Protein 3GWZ (pdb70)

Secondary structure (DSSP, 8-state):
-HHHHHHHHHHHHHHHHHHHHHHHHHHHHHHTTGGGGTTS-EEHHHHHHHHT--HHHHHHHHHHHHHTTSSEE-SSTTEEE--HHHHTTS--TT-HHHHHHHHHHSHHHHHHHHTHHHHHHHSS-SHHHHHSS-HHHHHHH-HHHHHHHHH--HHHHHHHHHHHHHS--TT-SEEEEET-TTS---HHHHH-TT-EEEEEE-HHHHHHHHHHHHHTT-TTTEEEEE--TTT---SS-SEEEEES-GGGS-HHHHHHHHHHHHT--TT-EEEEEEEB--SS--HHHHHHHHHHHHHHS---B-HHHHHHHHHTTTEEEEEEEE-SSSSEEEEEEEE-/-HHHHHHHHHHHHHHHHHHHHHHHHHHHHHHT-GGGSBTB-EEHHHHHHHHT--HHHHHHHHHHHHHTTSSEE-SSTTEEE--HHHHTTS--TT-HHHHHHHHHTSHHHHHHHHTHHHHHHHSS-SHHHHHSS-HHHHHHH-HHHHHHHHH--HHHHHHHHHHHHHS--TT--EEEEET-TTS---HHHHH-TT-EEEEEE-HHHHHHHHHHHHHTT-TTTEEEEES-HHHH--TT-SEEEEES-GGGS-HHHHHHHHHHHHH--TT-EEEEEEEEE-SS--HHHHHHHHHHHHHHS---EEHHHHHHHHTTTTEEEEEEEE-SSSSEEEEEEEE-/-HHHHHHHHHHHHHHHHHHHHHHHHHHHHHHT-GGGGBTB-EEHHHHHHHHT--HHHHHHHHHHHHHTTSSEE-SSTTEEE--HHHHTTS--TT-HHHHHHHHHTSHHHHHHHHTHHHHHHHSS-SHHHHHSS-HHHHHHH-HHHHHHHHH--HHHHHHHHHHHHHS--TT-SEEEEET-TTS---HHHHH-TT-EEEEEE-HHHHHHHHHHHHHTT-TTTEEEEE--TTT----S-SEEEEES-GGGS-HHHHHHHHHHHHH--TT-EEEEEEEBP-SS--HHHHHHHHHHHHHHS---B-HHHHHHHHHTTTEEEEEEEE-SSSSEEEEEEEE-/-HHHHHHHHHHHHHHHHHHHHHHHHHHHHHHTTGGGGTTS-EEHHHHHHHHT--HHHHHHHHHHHHHTTSSEE-SSTTEEE--HHHHTTS--TT-HHHHHHHHHHSHHHHHHHHTHHHHHHHSS-SHHHHHSS-HHHHHHH-HHHHHHHHH--TTHHHHHHHHHHHS--TT-SEEEEET-TTS---HHHHH-TT-EEEEEE-HHHHHHHHHHHHHTT-TTTEEEEE--TTT---SS-SEEEEES-GGGS-HHHHHHHHHHHHH--TT-EEEEEEEB--SS--HHHHHHHHHHHHHHS---B-HHHHHHHHHHTTEEEEEEEE-SSSSEEEEEEEE-

CATH classification: 1.10.10.10 (+1 more: 3.40.50.150)

Structure (mmCIF, N/CA/C/O backbone):
data_3GWZ
#
_entry.id   3GWZ
#
_cell.length_a   88.372
_cell.length_b   98.918
_cell.length_c   171.119
_cell.angle_alpha   90.000
_cell.angle_beta   90.000
_cell.angle_gamma   90.000
#
_symmetry.space_group_name_H-M   'P 21 21 21'
#
loop_
_entity.id
_entity.type
_entity.pdbx_description
1 polymer MmcR
2 non-polymer 'CALCIUM ION'
3 non-polymer (4S)-2-METHYL-2,4-PENTANEDIOL
4 non-polymer S-ADENOSYL-L-HOMOCYSTEINE
5 water water
#
loop_
_atom_site.group_PDB
_atom_site.id
_atom_site.type_symbol
_atom_site.label_atom_id
_atom_site.label_alt_id
_atom_site.label_comp_id
_atom_site.label_asym_id
_atom_site.label_entity_id
_atom_site.label_seq_id
_atom_site.pdbx_PDB_ins_code
_atom_site.Cartn_x
_atom_site.Cartn_y
_atom_site.Cartn_z
_atom_site.occupancy
_atom_site.B_iso_or_equiv
_atom_site.auth_seq_id
_atom_site.auth_comp_id
_atom_site.auth_asym_id
_atom_site.auth_atom_id
_atom_site.pdbx_PDB_model_num
ATOM 1 N N . GLY A 1 31 ? -10.393 133.211 -4.793 1.00 60.75 11 GLY A N 1
ATOM 2 C CA . GLY A 1 31 ? -9.530 133.809 -5.794 1.00 56.46 11 GLY A CA 1
ATOM 3 C C . GLY A 1 31 ? -8.120 133.956 -5.267 1.00 54.71 11 GLY A C 1
ATOM 4 O O . GLY A 1 31 ? -7.267 133.094 -5.492 1.00 53.15 11 GLY A O 1
ATOM 5 N N . THR A 1 32 ? -7.875 135.054 -4.561 1.00 48.52 12 THR A N 1
ATOM 6 C CA . THR A 1 32 ? -6.588 135.276 -3.922 1.00 51.30 12 THR A CA 1
ATOM 7 C C . THR A 1 32 ? -6.362 134.246 -2.825 1.00 47.34 12 THR A C 1
ATOM 8 O O . THR A 1 32 ? -5.294 133.643 -2.741 1.00 43.02 12 THR A O 1
ATOM 12 N N . ALA A 1 33 ? -7.376 134.043 -1.991 1.00 44.35 13 ALA A N 1
ATOM 13 C CA . ALA A 1 33 ? -7.269 133.104 -0.883 1.00 45.02 13 ALA A CA 1
ATOM 14 C C . ALA A 1 33 ? -7.062 131.680 -1.388 1.00 43.59 13 ALA A C 1
ATOM 15 O O . ALA A 1 33 ? -6.374 130.878 -0.753 1.00 39.68 13 ALA A O 1
ATOM 17 N N . ALA A 1 34 ? -7.666 131.371 -2.530 1.00 41.83 14 ALA A N 1
ATOM 18 C CA . ALA A 1 34 ? -7.516 130.056 -3.140 1.00 44.25 14 ALA A CA 1
ATOM 19 C C . ALA A 1 34 ? -6.088 129.864 -3.640 1.00 39.06 14 ALA A C 1
ATOM 20 O O . ALA A 1 34 ? -5.489 128.803 -3.453 1.00 36.64 14 ALA A O 1
ATOM 22 N N . ARG A 1 35 ? -5.545 130.898 -4.274 1.00 35.85 15 ARG A N 1
ATOM 23 C CA . ARG A 1 35 ? -4.179 130.840 -4.769 1.00 36.65 15 ARG A CA 1
ATOM 24 C C . ARG A 1 35 ? -3.179 130.726 -3.626 1.00 32.84 15 ARG A C 1
ATOM 25 O O . ARG A 1 35 ? -2.216 129.968 -3.710 1.00 30.93 15 ARG A O 1
ATOM 33 N N . ALA A 1 36 ? -3.406 131.487 -2.562 1.00 33.45 16 ALA A N 1
ATOM 34 C CA . ALA A 1 36 ? -2.520 131.447 -1.405 1.00 33.36 16 ALA A CA 1
ATOM 35 C C . ALA A 1 36 ? -2.524 130.063 -0.776 1.00 28.86 16 ALA A C 1
ATOM 36 O O . ALA A 1 36 ? -1.492 129.586 -0.321 1.00 26.70 16 ALA A O 1
ATOM 38 N N . ALA A 1 37 ? -3.688 129.420 -0.764 1.00 27.11 17 ALA A N 1
ATOM 39 C CA . ALA A 1 37 ? -3.820 128.089 -0.185 1.00 31.67 17 ALA A CA 1
ATOM 40 C C . ALA A 1 37 ? -3.047 127.060 -1.007 1.00 28.34 17 ALA A C 1
ATOM 41 O O . ALA A 1 37 ? -2.414 126.162 -0.448 1.00 23.50 17 ALA A O 1
ATOM 43 N N . ALA A 1 38 ? -3.101 127.203 -2.331 1.00 26.42 18 ALA A N 1
ATOM 44 C CA . ALA A 1 38 ? -2.365 126.320 -3.235 1.00 23.05 18 ALA A CA 1
ATOM 45 C C . ALA A 1 38 ? -0.872 126.495 -3.027 1.00 24.62 18 ALA A C 1
ATOM 46 O O . ALA A 1 38 ? -0.126 125.520 -2.952 1.00 21.43 18 ALA A O 1
ATOM 48 N N . GLU A 1 39 ? -0.441 127.747 -2.931 1.00 22.64 19 GLU A N 1
ATOM 49 C CA . GLU A 1 39 ? 0.962 128.047 -2.682 1.00 25.26 19 GLU A CA 1
ATOM 50 C C . GLU A 1 39 ? 1.441 127.414 -1.380 1.00 24.07 19 GLU A C 1
ATOM 51 O O . GLU A 1 39 ? 2.525 126.840 -1.335 1.00 18.26 19 GLU A O 1
ATOM 57 N N . GLU A 1 40 ? 0.626 127.514 -0.333 1.00 25.62 20 GLU A N 1
ATOM 58 C CA . GLU A 1 40 ? 0.972 126.938 0.961 1.00 24.09 20 GLU A CA 1
ATOM 59 C C . GLU A 1 40 ? 1.018 125.411 0.896 1.00 23.71 20 GLU A C 1
ATOM 60 O O . GLU A 1 40 ? 1.913 124.778 1.461 1.00 18.66 20 GLU A O 1
ATOM 66 N N . THR A 1 41 ? 0.050 124.823 0.204 1.00 22.36 21 THR A N 1
ATOM 67 C CA . THR A 1 41 ? 0.038 123.378 0.014 1.00 22.14 21 THR A CA 1
ATOM 68 C C . THR A 1 41 ? 1.307 122.885 -0.697 1.00 17.34 21 THR A C 1
ATOM 69 O O . THR A 1 41 ? 1.929 121.912 -0.272 1.00 15.41 21 THR A O 1
ATOM 73 N N . VAL A 1 42 ? 1.692 123.562 -1.771 1.00 16.32 22 VAL A N 1
ATOM 74 C CA . VAL A 1 42 ? 2.884 123.167 -2.515 1.00 15.21 22 VAL A CA 1
ATOM 75 C C . VAL A 1 42 ? 4.147 123.414 -1.692 1.00 18.81 22 VAL A C 1
ATOM 76 O O . VAL A 1 42 ? 5.077 122.606 -1.707 1.00 13.56 22 VAL A O 1
ATOM 80 N N . ASN A 1 43 ? 4.184 124.521 -0.958 1.00 15.80 23 ASN A N 1
ATOM 81 C CA . ASN A 1 43 ? 5.342 124.796 -0.116 1.00 15.31 23 ASN A CA 1
ATOM 82 C C . ASN A 1 43 ? 5.515 123.723 0.949 1.00 12.12 23 ASN A C 1
ATOM 83 O O . ASN A 1 43 ? 6.640 123.372 1.307 1.00 16.55 23 ASN A O 1
ATOM 88 N N . ASP A 1 44 ? 4.404 123.211 1.474 1.00 17.07 24 ASP A N 1
ATOM 89 C CA . ASP A 1 44 ? 4.474 122.130 2.458 1.00 16.75 24 ASP A CA 1
ATOM 90 C C . ASP A 1 44 ? 5.120 120.905 1.827 1.00 17.79 24 ASP A C 1
ATOM 91 O O . ASP A 1 44 ? 5.882 120.179 2.478 1.00 15.11 24 ASP A O 1
ATOM 96 N N . ILE A 1 45 ? 4.803 120.663 0.561 1.00 15.03 25 ILE A N 1
ATOM 97 C CA . ILE A 1 45 ? 5.415 119.540 -0.142 1.00 12.77 25 ILE A CA 1
ATOM 98 C C . ILE A 1 45 ? 6.934 119.711 -0.207 1.00 15.46 25 ILE A C 1
ATOM 99 O O . ILE A 1 45 ? 7.682 118.780 0.089 1.00 15.19 25 ILE A O 1
ATOM 104 N N . LEU A 1 46 ? 7.393 120.904 -0.582 1.00 13.07 26 LEU A N 1
ATOM 105 C CA . LEU A 1 46 ? 8.826 121.159 -0.666 1.00 13.04 26 LEU A CA 1
ATOM 106 C C . LEU A 1 46 ? 9.497 120.982 0.696 1.00 15.07 26 LEU A C 1
ATOM 107 O O . LEU A 1 46 ? 10.570 120.383 0.791 1.00 15.00 26 LEU A O 1
ATOM 112 N N . GLN A 1 47 ? 8.867 121.510 1.743 1.00 11.59 27 GLN A N 1
ATOM 113 C CA . GLN A 1 47 ? 9.426 121.413 3.091 1.00 15.11 27 GLN A CA 1
ATOM 114 C C . GLN A 1 47 ? 9.421 119.978 3.595 1.00 14.61 27 GLN A C 1
ATOM 115 O O . GLN A 1 47 ? 10.185 119.629 4.493 1.00 12.49 27 GLN A O 1
ATOM 121 N N . GLY A 1 48 ? 8.570 119.150 2.997 1.00 14.35 28 GLY A N 1
ATOM 122 C CA . GLY A 1 48 ? 8.533 117.731 3.311 1.00 13.11 28 GLY A CA 1
ATOM 123 C C . GLY A 1 48 ? 9.859 117.009 3.114 1.00 13.62 28 GLY A C 1
ATOM 124 O O . GLY A 1 48 ? 10.122 116.009 3.780 1.00 14.38 28 GLY A O 1
ATOM 125 N N . ALA A 1 49 ? 10.703 117.498 2.207 1.00 10.63 29 ALA A N 1
ATOM 126 C CA . ALA A 1 49 ? 12.024 116.900 2.021 1.00 10.53 29 ALA A CA 1
ATOM 127 C C . ALA A 1 49 ? 12.850 117.054 3.290 1.00 10.90 29 ALA A C 1
ATOM 128 O O . ALA A 1 49 ? 13.550 116.145 3.710 1.00 11.68 29 ALA A O 1
ATOM 130 N N . TRP A 1 50 ? 12.766 118.229 3.896 1.00 11.21 30 TRP A N 1
ATOM 131 C CA . TRP A 1 50 ? 13.519 118.523 5.105 1.00 10.40 30 TRP A CA 1
ATOM 132 C C . TRP A 1 50 ? 12.944 117.775 6.305 1.00 11.22 30 TRP A C 1
ATOM 133 O O . TRP A 1 50 ? 13.682 117.375 7.197 1.00 12.49 30 TRP A O 1
ATOM 144 N N . LYS A 1 51 ? 11.626 117.588 6.325 1.00 11.52 31 LYS A N 1
ATOM 145 C CA . LYS A 1 51 ? 11.001 116.798 7.374 1.00 11.31 31 LYS A CA 1
ATOM 146 C C . LYS A 1 51 ? 11.550 115.371 7.383 1.00 14.17 31 LYS A C 1
ATOM 147 O O . LYS A 1 51 ? 11.867 114.806 8.439 1.00 10.37 31 LYS A O 1
ATOM 153 N N . ALA A 1 52 ? 11.643 114.786 6.196 1.00 12.77 32 ALA A N 1
ATOM 154 C CA . ALA A 1 52 ? 12.202 113.449 6.054 1.00 10.62 32 ALA A CA 1
ATOM 155 C C . ALA A 1 52 ? 13.658 113.409 6.512 1.00 10.19 32 ALA A C 1
ATOM 156 O O . ALA A 1 52 ? 14.059 112.501 7.244 1.00 10.39 32 ALA A O 1
ATOM 158 N N . ARG A 1 53 ? 14.452 114.394 6.094 1.00 11.55 33 ARG A N 1
ATOM 159 C CA . ARG A 1 53 ? 15.873 114.387 6.421 1.00 11.12 33 ARG A CA 1
ATOM 160 C C . ARG A 1 53 ? 16.060 114.551 7.930 1.00 11.92 33 ARG A C 1
ATOM 161 O O . ARG A 1 53 ? 16.973 113.980 8.515 1.00 11.68 33 ARG A O 1
ATOM 169 N N . ALA A 1 54 ? 15.186 115.319 8.567 1.00 12.39 34 ALA A N 1
ATOM 170 C CA . ALA A 1 54 ? 15.288 115.468 10.020 1.00 9.77 34 ALA A CA 1
ATOM 171 C C . ALA A 1 54 ? 15.073 114.114 10.712 1.00 14.52 34 ALA A C 1
ATOM 172 O O . ALA A 1 54 ? 15.741 113.793 11.697 1.00 13.74 34 ALA A O 1
ATOM 174 N N . ILE A 1 55 ? 14.148 113.318 10.187 1.00 11.20 35 ILE A N 1
ATOM 175 C CA . ILE A 1 55 ? 13.948 111.967 10.709 1.00 12.92 35 ILE A CA 1
ATOM 176 C C . ILE A 1 55 ? 15.200 111.119 10.471 1.00 11.90 35 ILE A C 1
ATOM 177 O O . ILE A 1 55 ? 15.628 110.361 11.345 1.00 12.57 35 ILE A O 1
ATOM 182 N N . HIS A 1 56 ? 15.811 111.257 9.295 1.00 11.67 36 HIS A N 1
ATOM 183 C CA . HIS A 1 56 ? 17.018 110.487 9.006 1.00 10.72 36 HIS A CA 1
ATOM 184 C C . HIS A 1 56 ? 18.096 110.776 10.041 1.00 14.22 36 HIS A C 1
ATOM 185 O O . HIS A 1 56 ? 18.744 109.862 10.552 1.00 13.70 36 HIS A O 1
ATOM 192 N N . VAL A 1 57 ? 18.277 112.052 10.356 1.00 13.47 37 VAL A N 1
ATOM 193 C CA . VAL A 1 57 ? 19.304 112.446 11.308 1.00 13.70 37 VAL A CA 1
ATOM 194 C C . VAL A 1 57 ? 18.959 111.954 12.707 1.00 15.49 37 VAL A C 1
ATOM 195 O O . VAL A 1 57 ? 19.843 111.506 13.436 1.00 16.09 37 VAL A O 1
ATOM 199 N N . ALA A 1 58 ? 17.681 112.020 13.079 1.00 11.96 38 ALA A N 1
ATOM 200 C CA . ALA A 1 58 ? 17.266 111.495 14.387 1.00 18.63 38 ALA A CA 1
ATOM 201 C C . ALA A 1 58 ? 17.567 109.994 14.539 1.00 19.01 38 ALA A C 1
ATOM 202 O O . ALA A 1 58 ? 17.984 109.538 15.610 1.00 16.94 38 ALA A O 1
ATOM 204 N N . VAL A 1 59 ? 17.353 109.216 13.483 1.00 19.35 39 VAL A N 1
ATOM 205 C CA . VAL A 1 59 ? 17.663 107.792 13.582 1.00 18.09 39 VAL A CA 1
ATOM 206 C C . VAL A 1 59 ? 19.159 107.536 13.477 1.00 18.68 39 VAL A C 1
ATOM 207 O O . VAL A 1 59 ? 19.682 106.651 14.145 1.00 20.61 39 VAL A O 1
ATOM 211 N N . GLU A 1 60 ? 19.852 108.310 12.649 1.00 15.03 40 GLU A N 1
ATOM 212 C CA . GLU A 1 60 ? 21.295 108.145 12.531 1.00 18.15 40 GLU A CA 1
ATOM 213 C C . GLU A 1 60 ? 21.994 108.405 13.873 1.00 23.64 40 GLU A C 1
ATOM 214 O O . GLU A 1 60 ? 22.923 107.688 14.258 1.00 21.57 40 GLU A O 1
ATOM 220 N N . LEU A 1 61 ? 21.533 109.427 14.587 1.00 17.37 41 LEU A N 1
ATOM 221 C CA . LEU A 1 61 ? 22.100 109.772 15.888 1.00 18.84 41 LEU A CA 1
ATOM 222 C C . LEU A 1 61 ? 21.654 108.838 17.011 1.00 20.82 41 LEU A C 1
ATOM 223 O O . LEU A 1 61 ? 22.313 108.754 18.051 1.00 23.43 41 LEU A O 1
ATOM 228 N N . GLY A 1 62 ? 20.530 108.159 16.814 1.00 17.62 42 GLY A N 1
ATOM 229 C CA . GLY A 1 62 ? 20.013 107.237 17.811 1.00 18.56 42 GLY A CA 1
ATOM 230 C C . GLY A 1 62 ? 19.125 107.888 18.864 1.00 21.54 42 GLY A C 1
ATOM 231 O O . GLY A 1 62 ? 19.045 107.412 19.998 1.00 21.19 42 GLY A O 1
ATOM 232 N N . VAL A 1 63 ? 18.441 108.971 18.502 1.00 20.97 43 VAL A N 1
ATOM 233 C CA . VAL A 1 63 ? 17.588 109.671 19.469 1.00 20.74 43 VAL A CA 1
ATOM 234 C C . VAL A 1 63 ? 16.457 108.816 20.061 1.00 20.07 43 VAL A C 1
ATOM 235 O O . VAL A 1 63 ? 16.338 108.741 21.285 1.00 22.82 43 VAL A O 1
ATOM 239 N N . PRO A 1 64 ? 15.648 108.144 19.211 1.00 21.34 44 PRO A N 1
ATOM 240 C CA . PRO A 1 64 ? 14.521 107.353 19.728 1.00 17.80 44 PRO A CA 1
ATOM 241 C C . PRO A 1 64 ? 14.924 106.301 20.768 1.00 25.72 44 PRO A C 1
ATOM 242 O O . PRO A 1 64 ? 14.183 106.065 21.731 1.00 21.42 44 PRO A O 1
ATOM 246 N N . GLU A 1 65 ? 16.083 105.677 20.572 1.00 20.34 45 GLU A N 1
ATOM 247 C CA . GLU A 1 65 ? 16.566 104.660 21.503 1.00 28.68 45 GLU A CA 1
ATOM 248 C C . GLU A 1 65 ? 16.871 105.245 22.877 1.00 28.32 45 GLU A C 1
ATOM 249 O O . GLU A 1 65 ? 16.813 104.541 23.885 1.00 25.72 45 GLU A O 1
ATOM 255 N N . LEU A 1 66 ? 17.208 106.528 22.908 1.00 22.44 46 LEU A N 1
ATOM 256 C CA . LEU A 1 66 ? 17.580 107.202 24.151 1.00 27.25 46 LEU A CA 1
ATOM 257 C C . LEU A 1 66 ? 16.371 107.687 24.947 1.00 23.73 46 LEU A C 1
ATOM 258 O O . LEU A 1 66 ? 16.513 108.188 26.061 1.00 22.94 46 LEU A O 1
ATOM 263 N N . LEU A 1 67 ? 15.183 107.530 24.383 1.00 23.49 47 LEU A N 1
ATOM 264 C CA . LEU A 1 67 ? 13.977 108.026 25.030 1.00 22.00 47 LEU A CA 1
ATOM 265 C C . LEU A 1 67 ? 13.072 106.911 25.528 1.00 20.80 47 LEU A C 1
ATOM 266 O O . LEU A 1 67 ? 11.891 107.139 25.783 1.00 25.09 47 LEU A O 1
ATOM 271 N N . GLN A 1 68 ? 13.617 105.703 25.674 1.00 24.28 48 GLN A N 1
ATOM 272 C CA . GLN A 1 68 ? 12.788 104.551 26.051 1.00 27.22 48 GLN A CA 1
ATOM 273 C C . GLN A 1 68 ? 12.547 104.456 27.554 1.00 24.24 48 GLN A C 1
ATOM 274 O O . GLN A 1 68 ? 11.723 103.662 28.006 1.00 29.51 48 GLN A O 1
ATOM 280 N N . GLU A 1 69 ? 13.272 105.253 28.324 1.00 25.67 49 GLU A N 1
ATOM 281 C CA . GLU A 1 69 ? 13.132 105.235 29.776 1.00 33.34 49 GLU A CA 1
ATOM 282 C C . GLU A 1 69 ? 12.757 106.615 30.307 1.00 33.55 49 GLU A C 1
ATOM 283 O O . GLU A 1 69 ? 13.386 107.128 31.238 1.00 33.27 49 GLU A O 1
ATOM 289 N N . GLY A 1 70 ? 11.734 107.214 29.703 1.00 27.83 50 GLY A N 1
ATOM 290 C CA . GLY A 1 70 ? 11.248 108.517 30.126 1.00 27.28 50 GLY A CA 1
ATOM 291 C C . GLY A 1 70 ? 11.876 109.673 29.364 1.00 24.30 50 GLY A C 1
ATOM 292 O O . GLY A 1 70 ? 12.789 109.467 28.566 1.00 19.20 50 GLY A O 1
ATOM 293 N N . PRO A 1 71 ? 11.411 110.905 29.632 1.00 27.15 51 PRO A N 1
ATOM 294 C CA . PRO A 1 71 ? 11.854 112.091 28.889 1.00 24.27 51 PRO A CA 1
ATOM 295 C C . PRO A 1 71 ? 13.303 112.434 29.207 1.00 26.19 51 PRO A C 1
ATOM 296 O O . PRO A 1 71 ? 13.791 112.090 30.286 1.00 21.78 51 PRO A O 1
ATOM 300 N N . ARG A 1 72 ? 13.984 113.086 28.267 1.00 17.34 52 ARG A N 1
ATOM 301 C CA . ARG A 1 72 ? 15.355 113.544 28.474 1.00 17.59 52 ARG A CA 1
ATOM 302 C C . ARG A 1 72 ? 15.499 114.942 27.902 1.00 20.16 52 ARG A C 1
ATOM 303 O O . ARG A 1 72 ? 14.761 115.329 26.991 1.00 19.45 52 ARG A O 1
ATOM 311 N N . THR A 1 73 ? 16.447 115.697 28.432 1.00 17.81 53 THR A N 1
ATOM 312 C CA . THR A 1 73 ? 16.680 117.048 27.952 1.00 21.67 53 THR A CA 1
ATOM 313 C C . THR A 1 73 ? 17.472 117.042 26.645 1.00 21.92 53 THR A C 1
ATOM 314 O O . THR A 1 73 ? 18.220 116.099 26.355 1.00 18.10 53 THR A O 1
ATOM 318 N N . ALA A 1 74 ? 17.303 118.099 25.859 1.00 21.48 54 ALA A N 1
ATOM 319 C CA . ALA A 1 74 ? 18.114 118.285 24.661 1.00 20.55 54 ALA A CA 1
ATOM 320 C C . ALA A 1 74 ? 19.595 118.255 25.038 1.00 19.65 54 ALA A C 1
ATOM 321 O O . ALA A 1 74 ? 20.413 117.697 24.317 1.00 18.61 54 ALA A O 1
ATOM 323 N N . THR A 1 75 ? 19.935 118.853 26.179 1.00 20.74 55 THR A N 1
ATOM 324 C CA . THR A 1 75 ? 21.308 118.820 26.677 1.00 22.37 55 THR A CA 1
ATOM 325 C C . THR A 1 75 ? 21.814 117.389 26.800 1.00 20.39 55 THR A C 1
ATOM 326 O O . THR A 1 75 ? 22.873 117.046 26.270 1.00 22.52 55 THR A O 1
ATOM 330 N N . ALA A 1 76 ? 21.049 116.557 27.498 1.00 22.63 56 ALA A N 1
ATOM 331 C CA . ALA A 1 76 ? 21.455 115.177 27.759 1.00 20.65 56 ALA A CA 1
ATOM 332 C C . ALA A 1 76 ? 21.491 114.352 26.472 1.00 25.91 56 ALA A C 1
ATOM 333 O O . ALA A 1 76 ? 22.414 113.564 26.254 1.00 24.35 56 ALA A O 1
ATOM 335 N N . LEU A 1 77 ? 20.480 114.527 25.627 1.00 21.15 57 LEU A N 1
ATOM 336 C CA . LEU A 1 77 ? 20.448 113.840 24.346 1.00 21.10 57 LEU A CA 1
ATOM 337 C C . LEU A 1 77 ? 21.635 114.245 23.467 1.00 18.23 57 LEU A C 1
ATOM 338 O O . LEU A 1 77 ? 22.212 113.410 22.770 1.00 24.03 57 LEU A O 1
ATOM 343 N N . ALA A 1 78 ? 22.003 115.523 23.507 1.00 19.83 58 ALA A N 1
ATOM 344 C CA . ALA A 1 78 ? 23.151 116.008 22.741 1.00 21.30 58 ALA A CA 1
ATOM 345 C C . ALA A 1 78 ? 24.457 115.397 23.238 1.00 23.19 58 ALA A C 1
ATOM 346 O O . ALA A 1 78 ? 25.292 114.967 22.445 1.00 21.47 58 ALA A O 1
ATOM 348 N N . GLU A 1 79 ? 24.632 115.361 24.555 1.00 29.04 59 GLU A N 1
ATOM 349 C CA . GLU A 1 79 ? 25.825 114.752 25.137 1.00 27.09 59 GLU A CA 1
ATOM 350 C C . GLU A 1 79 ? 25.948 113.276 24.757 1.00 26.16 59 GLU A C 1
ATOM 351 O O . GLU A 1 79 ? 27.025 112.815 24.378 1.00 30.56 59 GLU A O 1
ATOM 357 N N . ALA A 1 80 ? 24.844 112.540 24.845 1.00 20.85 60 ALA A N 1
ATOM 358 C CA . ALA A 1 80 ? 24.862 111.113 24.529 1.00 21.64 60 ALA A CA 1
ATOM 359 C C . ALA A 1 80 ? 25.067 110.817 23.037 1.00 30.72 60 ALA A C 1
ATOM 360 O O . ALA A 1 80 ? 25.621 109.781 22.679 1.00 25.94 60 ALA A O 1
ATOM 362 N N . THR A 1 81 ? 24.620 111.708 22.160 1.00 22.14 61 THR A N 1
ATOM 363 C CA . THR A 1 81 ? 24.693 111.420 20.724 1.00 26.04 61 THR A CA 1
ATOM 364 C C . THR A 1 81 ? 25.915 112.032 20.045 1.00 23.60 61 THR A C 1
ATOM 365 O O . THR A 1 81 ? 26.219 111.704 18.898 1.00 27.68 61 THR A O 1
ATOM 369 N N . GLY A 1 82 ? 26.612 112.917 20.749 1.00 20.53 62 GLY A N 1
ATOM 370 C CA . GLY A 1 82 ? 27.704 113.663 20.152 1.00 26.73 62 GLY A CA 1
ATOM 371 C C . GLY A 1 82 ? 27.212 114.788 19.249 1.00 31.01 62 GLY A C 1
ATOM 372 O O . GLY A 1 82 ? 27.875 115.162 18.281 1.00 26.03 62 GLY A O 1
ATOM 373 N N . ALA A 1 83 ? 26.045 115.335 19.561 1.00 23.94 63 ALA A N 1
ATOM 374 C CA . ALA A 1 83 ? 25.487 116.416 18.755 1.00 27.13 63 ALA A CA 1
ATOM 375 C C . ALA A 1 83 ? 25.741 117.765 19.401 1.00 24.40 63 ALA A C 1
ATOM 376 O O . ALA A 1 83 ? 25.978 117.854 20.602 1.00 21.52 63 ALA A O 1
ATOM 378 N N . HIS A 1 84 ? 25.707 118.809 18.584 1.00 17.97 64 HIS A N 1
ATOM 379 C CA . HIS A 1 84 ? 25.810 120.181 19.050 1.00 19.15 64 HIS A CA 1
ATOM 380 C C . HIS A 1 84 ? 24.490 120.567 19.725 1.00 21.96 64 HIS A C 1
ATOM 381 O O . HIS A 1 84 ? 23.418 120.503 19.110 1.00 18.58 64 HIS A O 1
ATOM 388 N N . GLU A 1 85 ? 24.573 120.962 20.993 1.00 18.51 65 GLU A N 1
ATOM 389 C CA . GLU A 1 85 ? 23.389 121.120 21.836 1.00 17.02 65 GLU A CA 1
ATOM 390 C C . GLU A 1 85 ? 22.297 122.027 21.239 1.00 14.02 65 GLU A C 1
ATOM 391 O O . GLU A 1 85 ? 21.147 121.610 21.084 1.00 19.01 65 GLU A O 1
ATOM 397 N N . GLN A 1 86 ? 22.652 123.272 20.945 1.00 15.12 66 GLN A N 1
ATOM 398 C CA . GLN A 1 86 ? 21.694 124.222 20.371 1.00 18.49 66 GLN A CA 1
ATOM 399 C C . GLN A 1 86 ? 21.054 123.673 19.083 1.00 16.24 66 GLN A C 1
ATOM 400 O O . GLN A 1 86 ? 19.863 123.864 18.842 1.00 14.43 66 GLN A O 1
ATOM 406 N N . THR A 1 87 ? 21.837 122.988 18.256 1.00 16.11 67 THR A N 1
ATOM 407 C CA . THR A 1 87 ? 21.298 122.493 16.973 1.00 13.40 67 THR A CA 1
ATOM 408 C C . THR A 1 87 ? 20.373 121.284 17.145 1.00 13.48 67 THR A C 1
ATOM 409 O O . THR A 1 87 ? 19.345 121.177 16.472 1.00 13.90 67 THR A O 1
ATOM 413 N N . LEU A 1 88 ? 20.723 120.377 18.054 1.00 12.42 68 LEU A N 1
ATOM 414 C CA . LEU A 1 88 ? 19.853 119.245 18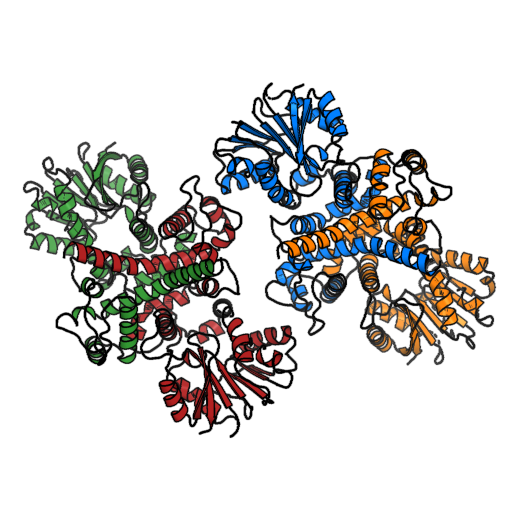.343 1.00 13.83 68 LEU A CA 1
ATOM 415 C C . LEU A 1 88 ? 18.521 119.748 18.905 1.00 13.77 68 LEU A C 1
ATOM 416 O O . LEU A 1 88 ? 17.466 119.217 18.579 1.00 14.38 68 LEU A O 1
ATOM 421 N N . ARG A 1 89 ? 18.581 120.780 19.741 1.00 14.47 69 ARG A N 1
ATOM 422 C CA . ARG A 1 89 ? 17.371 121.413 20.265 1.00 14.88 69 ARG A CA 1
ATOM 423 C C . ARG A 1 89 ? 16.482 121.979 19.144 1.00 13.10 69 ARG A C 1
ATOM 424 O O . ARG A 1 89 ? 15.275 121.778 19.148 1.00 13.65 69 ARG A O 1
ATOM 432 N N . ARG A 1 90 ? 17.083 122.686 18.192 1.00 14.89 70 ARG A N 1
ATOM 433 C CA . ARG A 1 90 ? 16.345 123.165 17.027 1.00 12.10 70 ARG A CA 1
ATOM 434 C C . ARG A 1 90 ? 15.711 121.982 16.289 1.00 15.61 70 ARG A C 1
ATOM 435 O O . ARG A 1 90 ? 14.527 122.019 15.934 1.00 14.09 70 ARG A O 1
ATOM 443 N N . LEU A 1 91 ? 16.495 120.933 16.060 1.00 14.53 71 LEU A N 1
ATOM 444 C CA . LEU A 1 91 ? 15.984 119.761 15.334 1.00 13.91 71 LEU A CA 1
ATOM 445 C C . LEU A 1 91 ? 14.813 119.116 16.066 1.00 11.70 71 LEU A C 1
ATOM 446 O O . LEU A 1 91 ? 13.802 118.777 15.464 1.00 13.91 71 LEU A O 1
ATOM 451 N N . LEU A 1 92 ? 14.965 118.928 17.372 1.00 14.79 72 LEU A N 1
ATOM 452 C CA . LEU A 1 92 ? 13.917 118.301 18.168 1.00 11.59 72 LEU A CA 1
ATOM 453 C C . LEU A 1 92 ? 12.645 119.153 18.253 1.00 11.05 72 LEU A C 1
ATOM 454 O O . LEU A 1 92 ? 11.541 118.615 18.212 1.00 14.39 72 LEU A O 1
ATOM 459 N N A ARG A 1 93 ? 12.802 120.470 18.373 0.48 14.59 73 ARG A N 1
ATOM 460 N N B ARG A 1 93 ? 12.803 120.469 18.378 0.52 14.59 73 ARG A N 1
ATOM 461 C CA A ARG A 1 93 ? 11.648 121.371 18.384 0.48 12.81 73 ARG A CA 1
ATOM 462 C CA B ARG A 1 93 ? 11.650 121.370 18.372 0.52 12.81 73 ARG A CA 1
ATOM 463 C C A ARG A 1 93 ? 10.876 121.292 17.073 0.48 12.25 73 ARG A C 1
ATOM 464 C C B ARG A 1 93 ? 10.877 121.223 17.074 0.52 12.25 73 ARG A C 1
ATOM 465 O O A ARG A 1 93 ? 9.651 121.296 17.066 0.48 12.85 73 ARG A O 1
ATOM 466 O O B ARG A 1 93 ? 9.656 121.119 17.076 0.52 12.90 73 ARG A O 1
ATOM 481 N N . LEU A 1 94 ? 11.601 121.230 15.961 1.00 12.82 74 LEU A N 1
ATOM 482 C CA . LEU A 1 94 ? 10.976 121.108 14.651 1.00 10.67 74 LEU A CA 1
ATOM 483 C C . LEU A 1 94 ? 10.239 119.788 14.512 1.00 10.10 74 LEU A C 1
ATOM 484 O O . LEU A 1 94 ? 9.084 119.750 14.089 1.00 10.95 74 LEU A O 1
ATOM 489 N N . LEU A 1 95 ? 10.910 118.696 14.856 1.00 12.36 75 LEU A N 1
ATOM 490 C CA . LEU A 1 95 ? 10.294 117.388 14.741 1.00 14.39 75 LEU A CA 1
ATOM 491 C C . LEU A 1 95 ? 9.019 117.305 15.583 1.00 13.56 75 LEU A C 1
ATOM 492 O O . LEU A 1 95 ? 7.992 116.826 15.116 1.00 11.18 75 LEU A O 1
ATOM 497 N N . ALA A 1 96 ? 9.087 117.781 16.821 1.00 12.72 76 ALA A N 1
ATOM 498 C CA . ALA A 1 96 ? 7.918 117.748 17.700 1.00 13.43 76 ALA A CA 1
ATOM 499 C C . ALA A 1 96 ? 6.759 118.541 17.095 1.00 13.59 76 ALA A C 1
ATOM 500 O O . ALA A 1 96 ? 5.601 118.143 17.200 1.00 15.03 76 ALA A O 1
ATOM 502 N N . THR A 1 97 ? 7.088 119.657 16.452 1.00 15.11 77 THR A N 1
ATOM 503 C CA . THR A 1 97 ? 6.105 120.507 15.788 1.00 15.22 77 THR A CA 1
ATOM 504 C C . THR A 1 97 ? 5.369 119.761 14.673 1.00 16.80 77 THR A C 1
ATOM 505 O O . THR A 1 97 ? 4.210 120.058 14.372 1.00 15.67 77 THR A O 1
ATOM 509 N N . VAL A 1 98 ? 6.034 118.792 14.053 1.00 13.80 78 VAL A N 1
ATOM 510 C CA . VAL A 1 98 ? 5.367 118.033 13.001 1.00 13.62 78 VAL A CA 1
ATOM 511 C C . VAL A 1 98 ? 4.960 116.638 13.474 1.00 13.13 78 VAL A C 1
ATOM 512 O O . VAL A 1 98 ? 4.657 115.761 12.658 1.00 16.84 78 VAL A O 1
ATOM 516 N N . GLY A 1 99 ? 4.947 116.436 14.789 1.00 14.56 79 GLY A N 1
ATOM 517 C CA . GLY A 1 99 ? 4.357 115.227 15.356 1.00 14.79 79 GLY A CA 1
ATOM 518 C C . GLY A 1 99 ? 5.318 114.121 15.774 1.00 19.15 79 GLY A C 1
ATOM 519 O O . GLY A 1 99 ? 4.892 113.094 16.307 1.00 18.09 79 GLY A O 1
ATOM 520 N N . VAL A 1 100 ? 6.611 114.315 15.539 1.00 12.74 80 VAL A N 1
ATOM 521 C CA . VAL A 1 100 ? 7.597 113.285 15.859 1.00 13.45 80 VAL A CA 1
ATOM 522 C C . VAL A 1 100 ? 8.341 113.661 17.137 1.00 15.23 80 VAL A C 1
ATOM 523 O O . VAL A 1 100 ? 9.024 114.684 17.178 1.00 15.12 80 VAL A O 1
ATOM 527 N N . PHE A 1 101 ? 8.219 112.811 18.162 1.00 13.84 81 PHE A N 1
ATOM 528 C CA . PHE A 1 101 ? 8.590 113.146 19.542 1.00 14.78 81 PHE A CA 1
ATOM 529 C C . PHE A 1 101 ? 7.597 114.172 20.092 1.00 17.67 81 PHE A C 1
ATOM 530 O O . PHE A 1 101 ? 6.975 114.907 19.331 1.00 16.84 81 PHE A O 1
ATOM 538 N N . ASP A 1 102 ? 7.458 114.215 21.415 1.00 20.07 82 ASP A N 1
ATOM 539 C CA . ASP A 1 102 ? 6.690 115.264 22.089 1.00 19.54 82 ASP A CA 1
ATOM 540 C C . ASP A 1 102 ? 7.650 116.259 22.738 1.00 18.91 82 ASP A C 1
ATOM 541 O O . ASP A 1 102 ? 8.630 115.870 23.375 1.00 17.80 82 ASP A O 1
ATOM 546 N N . ASP A 1 103 ? 7.374 117.545 22.572 1.00 17.05 83 ASP A N 1
ATOM 547 C CA . ASP A 1 103 ? 8.093 118.581 23.302 1.00 17.96 83 ASP A CA 1
ATOM 548 C C . ASP A 1 103 ? 7.292 118.836 24.581 1.00 19.69 83 ASP A C 1
ATOM 549 O O . ASP A 1 103 ? 6.156 119.280 24.508 1.00 18.73 83 ASP A O 1
ATOM 554 N N . LEU A 1 104 ? 7.855 118.523 25.746 1.00 23.04 84 LEU A N 1
ATOM 555 C CA . LEU A 1 104 ? 7.070 118.624 26.982 1.00 21.12 84 LEU A CA 1
ATOM 556 C C . LEU A 1 104 ? 6.780 120.078 27.371 1.00 25.04 84 LEU A C 1
ATOM 557 O O . LEU A 1 104 ? 5.897 120.344 28.185 1.00 25.37 84 LEU A O 1
ATOM 562 N N . GLY A 1 105 ? 7.522 121.010 26.777 1.00 21.89 85 GLY A N 1
ATOM 563 C CA . GLY A 1 105 ? 7.306 122.427 27.005 1.00 22.25 85 GLY A CA 1
ATOM 564 C C . GLY A 1 105 ? 7.777 122.915 28.366 1.00 32.26 85 GLY A C 1
ATOM 565 O O . GLY A 1 105 ? 7.402 124.003 28.798 1.00 27.14 85 GLY A O 1
ATOM 566 N N . HIS A 1 106 ? 8.586 122.109 29.050 1.00 20.84 86 HIS A N 1
ATOM 567 C CA . HIS A 1 106 ? 9.211 122.542 30.299 1.00 24.19 86 HIS A CA 1
ATOM 568 C C . HIS A 1 106 ? 10.516 121.800 30.555 1.00 22.94 86 HIS A C 1
ATOM 569 O O . HIS A 1 106 ? 10.684 120.649 30.140 1.00 20.54 86 HIS A O 1
ATOM 576 N N . ASP A 1 107 ? 11.443 122.475 31.222 1.00 21.96 87 ASP A N 1
ATOM 577 C CA . ASP A 1 107 ? 12.685 121.854 31.666 1.00 21.01 87 ASP A CA 1
ATOM 578 C C . ASP A 1 107 ? 13.533 121.303 30.514 1.00 23.18 87 ASP A C 1
ATOM 579 O O . ASP A 1 107 ? 14.410 120.466 30.722 1.00 19.53 87 ASP A O 1
ATOM 584 N N . ASP A 1 108 ? 13.272 121.787 29.304 1.00 21.92 88 ASP A N 1
ATOM 585 C CA . ASP A 1 108 ? 14.036 121.384 28.123 1.00 18.29 88 ASP A CA 1
ATOM 586 C C . ASP A 1 108 ? 13.837 119.905 27.805 1.00 18.77 88 ASP A C 1
ATOM 587 O O . ASP A 1 108 ? 14.686 119.273 27.172 1.00 20.70 88 ASP A O 1
ATOM 592 N N . LEU A 1 109 ? 12.703 119.361 28.230 1.00 14.12 89 LEU A N 1
ATOM 593 C CA . LEU A 1 109 ? 12.435 117.933 28.083 1.00 20.44 89 LEU A CA 1
ATOM 594 C C . LEU A 1 109 ? 11.749 117.543 26.778 1.00 18.39 89 LEU A C 1
ATOM 595 O O . LEU A 1 109 ? 10.884 118.255 26.274 1.00 18.99 89 LEU A O 1
ATOM 600 N N . PHE A 1 110 ? 12.139 116.390 26.251 1.00 17.43 90 PHE A N 1
ATOM 601 C CA . PHE A 1 110 ? 11.465 115.786 25.118 1.00 17.82 90 PHE A CA 1
ATOM 602 C C . PHE A 1 110 ? 11.151 114.334 25.441 1.00 17.19 90 PHE A C 1
ATOM 603 O O . PHE A 1 110 ? 11.843 113.719 26.247 1.00 19.12 90 PHE A O 1
ATOM 611 N N . ALA A 1 111 ? 10.108 113.793 24.820 1.00 18.42 91 ALA A N 1
ATOM 612 C CA . ALA A 1 111 ? 9.662 112.431 25.120 1.00 20.63 91 ALA A CA 1
ATOM 613 C C . ALA A 1 111 ? 9.331 111.639 23.867 1.00 23.54 91 ALA A C 1
ATOM 614 O O . ALA A 1 111 ? 9.027 112.205 22.820 1.00 18.18 91 ALA A O 1
ATOM 616 N N . GLN A 1 112 ? 9.383 110.320 23.990 1.00 16.21 92 GLN A N 1
ATOM 617 C CA . GLN A 1 112 ? 8.898 109.433 22.948 1.00 19.23 92 GLN A CA 1
ATOM 618 C C . GLN A 1 112 ? 7.418 109.675 22.743 1.00 24.67 92 GLN A C 1
ATOM 619 O O . GLN A 1 112 ? 6.704 109.937 23.703 1.00 21.90 92 GLN A O 1
ATOM 625 N N . ASN A 1 113 ? 6.958 109.587 21.500 1.00 15.89 93 ASN A N 1
ATOM 626 C CA . ASN A 1 113 ? 5.526 109.462 21.226 1.00 19.43 93 ASN A CA 1
ATOM 627 C C . ASN A 1 113 ? 5.252 108.361 20.211 1.00 17.61 93 ASN A C 1
ATOM 628 O O . ASN A 1 113 ? 6.168 107.637 19.824 1.00 21.90 93 ASN A O 1
ATOM 633 N N . ALA A 1 114 ? 3.996 108.239 19.791 1.00 17.00 94 ALA A N 1
ATOM 634 C CA . ALA A 1 114 ? 3.569 107.169 18.889 1.00 20.87 94 ALA A CA 1
ATOM 635 C C . ALA A 1 114 ? 4.373 107.162 17.593 1.00 23.65 94 ALA A C 1
ATOM 636 O O . ALA A 1 114 ? 4.764 106.108 17.094 1.00 23.31 94 ALA A O 1
ATOM 638 N N . LEU A 1 115 ? 4.618 108.344 17.043 1.00 18.92 95 LEU A N 1
ATOM 639 C CA . LEU A 1 115 ? 5.368 108.435 15.796 1.00 18.60 95 LEU A CA 1
ATOM 640 C C . LEU A 1 115 ? 6.846 108.154 15.993 1.00 21.57 95 LEU A C 1
ATOM 641 O O . LEU A 1 115 ? 7.436 107.405 15.220 1.00 20.89 95 LEU A O 1
ATOM 646 N N . SER A 1 116 ? 7.453 108.737 17.021 1.00 14.18 96 SER A N 1
ATOM 647 C CA . SER A 1 116 ? 8.871 108.499 17.230 1.00 15.00 96 SER A CA 1
ATOM 648 C C . SER A 1 116 ? 9.129 107.045 17.630 1.00 23.39 96 SER A C 1
ATOM 649 O O . SER A 1 116 ? 10.195 106.501 17.353 1.00 19.37 96 SER A O 1
ATOM 652 N N . ALA A 1 117 ? 8.144 106.411 18.261 1.00 20.02 97 ALA A N 1
ATOM 653 C CA . ALA A 1 117 ? 8.299 105.021 18.688 1.00 23.23 97 ALA A CA 1
ATOM 654 C C . ALA A 1 117 ? 8.477 104.032 17.519 1.00 22.27 97 ALA A C 1
ATOM 655 O O . ALA A 1 117 ? 9.163 103.023 17.656 1.00 23.86 97 ALA A O 1
ATOM 657 N N . VAL A 1 118 ? 7.871 104.316 16.373 1.00 16.40 98 VAL A N 1
ATOM 658 C CA . VAL A 1 118 ? 7.994 103.403 15.238 1.00 21.93 98 VAL A CA 1
ATOM 659 C C . VAL A 1 118 ? 9.387 103.490 14.605 1.00 19.80 98 VAL A C 1
ATOM 660 O O . VAL A 1 118 ? 9.719 102.716 13.717 1.00 20.97 98 VAL A O 1
ATOM 664 N N . LEU A 1 119 ? 10.201 104.428 15.082 1.00 18.97 99 LEU A N 1
ATOM 665 C CA . LEU A 1 119 ? 11.560 104.591 14.580 1.00 18.91 99 LEU A CA 1
ATOM 666 C C . LEU A 1 119 ? 12.585 103.813 15.400 1.00 18.21 99 LEU A C 1
ATOM 667 O O . LEU A 1 119 ? 13.772 103.810 15.080 1.00 17.26 99 LEU A O 1
ATOM 672 N N . LEU A 1 120 ? 12.138 103.155 16.463 1.00 18.27 100 LEU A N 1
ATOM 673 C CA . LEU A 1 120 ? 13.053 102.329 17.235 1.00 19.60 100 LEU A CA 1
ATOM 674 C C . LEU A 1 120 ? 13.625 101.236 16.331 1.00 18.25 100 LEU A C 1
ATOM 675 O O . LEU A 1 120 ? 12.897 100.634 15.534 1.00 19.20 100 LEU A O 1
ATOM 680 N N . PRO A 1 121 ? 14.939 100.993 16.436 1.00 22.40 101 PRO A N 1
ATOM 681 C CA . PRO A 1 121 ? 15.613 99.990 15.603 1.00 22.26 101 PRO A CA 1
ATOM 682 C C . PRO A 1 121 ? 15.025 98.615 15.853 1.00 24.90 101 PRO A C 1
ATOM 683 O O . PRO A 1 121 ? 14.904 98.196 17.002 1.00 26.63 101 PRO A O 1
ATOM 687 N N . ASP A 1 122 ? 14.663 97.928 14.778 1.00 26.33 102 ASP A N 1
ATOM 688 C CA . ASP A 1 122 ? 13.988 96.645 14.867 1.00 27.88 102 ASP A CA 1
ATOM 689 C C . ASP A 1 122 ? 13.986 95.995 13.488 1.00 29.90 102 ASP A C 1
ATOM 690 O O . ASP A 1 122 ? 13.366 96.513 12.555 1.00 23.51 102 ASP A O 1
ATOM 695 N N . PRO A 1 123 ? 14.688 94.858 13.355 1.00 24.27 103 PRO A N 1
ATOM 696 C CA . PRO A 1 123 ? 14.876 94.189 12.060 1.00 21.03 103 PRO A CA 1
ATOM 697 C C . PRO A 1 123 ? 13.556 93.738 11.452 1.00 23.96 103 PRO A C 1
ATOM 698 O O . PRO A 1 123 ? 13.504 93.398 10.274 1.00 24.00 103 PRO A O 1
ATOM 702 N N . ALA A 1 124 ? 12.496 93.746 12.249 1.00 23.48 104 ALA A N 1
ATOM 703 C CA . ALA A 1 124 ? 11.181 93.349 11.762 1.00 15.17 104 ALA A CA 1
ATOM 704 C C . ALA A 1 124 ? 10.324 94.546 11.346 1.00 21.84 104 ALA A C 1
ATOM 705 O O . ALA A 1 124 ? 9.197 94.381 10.875 1.00 21.48 104 ALA A O 1
ATOM 707 N N . SER A 1 125 ? 10.845 95.755 11.520 1.00 20.49 105 SER A N 1
ATOM 708 C CA . SER A 1 125 ? 10.060 96.943 11.190 1.00 21.07 105 SER A CA 1
ATOM 709 C C . SER A 1 125 ? 10.456 97.548 9.848 1.00 16.30 105 SER A C 1
ATOM 710 O O . SER A 1 125 ? 11.578 98.013 9.690 1.00 15.26 105 SER A O 1
ATOM 713 N N . PRO A 1 126 ? 9.531 97.545 8.882 1.00 18.97 106 PRO A N 1
ATOM 714 C CA . PRO A 1 126 ? 9.858 98.145 7.586 1.00 18.20 106 PRO A CA 1
ATOM 715 C C . PRO A 1 126 ? 10.217 99.625 7.739 1.00 18.48 106 PRO A C 1
ATOM 716 O O . PRO A 1 126 ? 11.228 100.072 7.196 1.00 15.84 106 PRO A O 1
ATOM 720 N N . VAL A 1 127 ? 9.429 100.377 8.501 1.00 17.42 107 VAL A N 1
ATOM 721 C CA . VAL A 1 127 ? 9.648 101.821 8.553 1.00 15.73 107 VAL A CA 1
ATOM 722 C C . VAL A 1 127 ? 10.959 102.174 9.248 1.00 13.59 107 VAL A C 1
ATOM 723 O O . VAL A 1 127 ? 11.686 103.053 8.789 1.00 15.15 107 VAL A O 1
ATOM 727 N N . ALA A 1 128 ? 11.266 101.487 10.347 1.00 15.03 108 ALA A N 1
ATOM 728 C CA . ALA A 1 128 ? 12.503 101.744 11.086 1.00 17.94 108 ALA A CA 1
ATOM 729 C C . ALA A 1 128 ? 13.747 101.394 10.276 1.00 18.39 108 ALA A C 1
ATOM 730 O O . ALA A 1 128 ? 14.737 102.127 10.294 1.00 13.53 108 ALA A O 1
ATOM 732 N N . THR A 1 129 ? 13.713 100.264 9.580 1.00 15.38 109 THR A N 1
ATOM 733 C CA . THR A 1 129 ? 14.881 99.878 8.788 1.00 15.01 109 THR A CA 1
ATOM 734 C C . THR A 1 129 ? 15.001 100.780 7.577 1.00 12.65 109 THR A C 1
ATOM 735 O O . THR A 1 129 ? 16.115 101.146 7.180 1.00 14.84 109 THR A O 1
ATOM 739 N N . ASP A 1 130 ? 13.864 101.160 6.998 1.00 12.21 110 ASP A N 1
ATOM 740 C CA . ASP A 1 130 ? 13.901 102.012 5.811 1.00 12.42 110 ASP A CA 1
ATOM 741 C C . ASP A 1 130 ? 14.431 103.404 6.170 1.00 17.01 110 ASP A C 1
ATOM 742 O O . ASP A 1 130 ? 15.201 104.006 5.415 1.00 12.96 110 ASP A O 1
ATOM 747 N N . ALA A 1 131 ? 14.027 103.919 7.326 1.00 14.25 111 ALA A N 1
ATOM 748 C CA . ALA A 1 131 ? 14.497 105.242 7.738 1.00 13.70 111 ALA A CA 1
ATOM 749 C C . ALA A 1 131 ? 16.020 105.252 7.815 1.00 10.97 111 ALA A C 1
ATOM 750 O O . ALA A 1 131 ? 16.657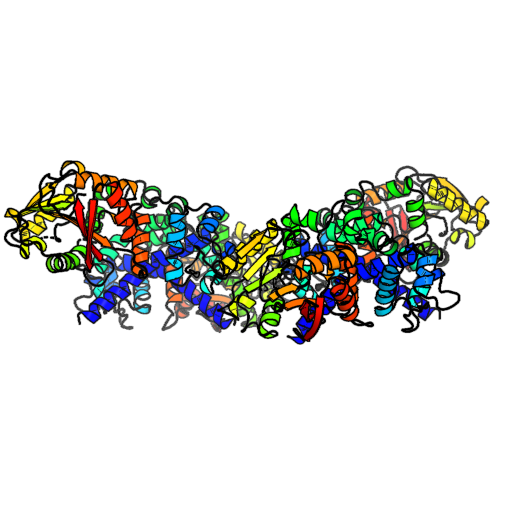 106.204 7.380 1.00 16.30 111 ALA A O 1
ATOM 752 N N . ARG A 1 132 ? 16.603 104.184 8.354 1.00 12.26 112 ARG A N 1
ATOM 753 C CA . ARG A 1 132 ? 18.058 104.101 8.492 1.00 15.95 112 ARG A CA 1
ATOM 754 C C . ARG A 1 132 ? 18.773 103.880 7.164 1.00 13.80 112 ARG A C 1
ATOM 755 O O . ARG A 1 132 ? 19.883 104.367 6.964 1.00 10.85 112 ARG A O 1
ATOM 763 N N . PHE A 1 133 ? 18.128 103.132 6.270 1.00 13.81 113 PHE A N 1
ATOM 764 C CA . PHE A 1 133 ? 18.608 102.906 4.899 1.00 13.10 113 PHE A CA 1
ATOM 765 C C . PHE A 1 133 ? 18.659 104.242 4.155 1.00 12.02 113 PHE A C 1
ATOM 766 O O . PHE A 1 133 ? 19.668 104.591 3.546 1.00 11.74 113 PHE A O 1
ATOM 774 N N . GLN A 1 134 ? 17.569 104.997 4.235 1.00 11.40 114 GLN A N 1
ATOM 775 C CA . GLN A 1 134 ? 17.459 106.296 3.570 1.00 13.60 114 GLN A CA 1
ATOM 776 C C . GLN A 1 134 ? 18.397 107.357 4.156 1.00 11.95 114 GLN A C 1
ATOM 777 O O . GLN A 1 134 ? 18.714 108.349 3.498 1.00 11.59 114 GLN A O 1
ATOM 783 N N . ALA A 1 135 ? 18.816 107.158 5.399 1.00 11.82 115 ALA A N 1
ATOM 784 C CA . ALA A 1 135 ? 19.714 108.102 6.060 1.00 10.86 115 ALA A CA 1
ATOM 785 C C . ALA A 1 135 ? 21.078 108.151 5.373 1.00 12.30 115 ALA A C 1
ATOM 786 O O . ALA A 1 135 ? 21.760 109.178 5.400 1.00 10.82 115 ALA A O 1
ATOM 788 N N . ALA A 1 136 ? 21.474 107.036 4.760 1.00 11.77 116 ALA A N 1
ATOM 789 C CA . ALA A 1 136 ? 22.752 106.953 4.062 1.00 11.53 116 ALA A CA 1
ATOM 790 C C . ALA A 1 136 ? 22.898 108.036 3.002 1.00 12.33 116 ALA A C 1
ATOM 791 O O . ALA A 1 136 ? 21.981 108.273 2.213 1.00 13.05 116 ALA A O 1
ATOM 793 N N . PRO A 1 137 ? 24.071 108.686 2.967 1.00 17.48 117 PRO A N 1
ATOM 794 C CA . PRO A 1 137 ? 24.304 109.788 2.025 1.00 13.72 117 PRO A CA 1
ATOM 795 C C . PRO A 1 137 ? 24.150 109.335 0.577 1.00 12.81 117 PRO A C 1
ATOM 796 O O . PRO A 1 137 ? 23.679 110.108 -0.255 1.00 13.32 117 PRO A O 1
ATOM 800 N N . TRP A 1 138 ? 24.521 108.091 0.280 1.00 15.03 118 TRP A N 1
ATOM 801 C CA . TRP A 1 138 ? 24.461 107.608 -1.101 1.00 12.99 118 TRP A CA 1
ATOM 802 C C . TRP A 1 138 ? 23.035 107.329 -1.554 1.00 13.65 118 TRP A C 1
ATOM 803 O O . TRP A 1 138 ? 22.736 107.329 -2.755 1.00 12.38 118 TRP A O 1
ATOM 814 N N . HIS A 1 139 ? 22.153 107.071 -0.592 1.00 14.87 119 HIS A N 1
ATOM 815 C CA . HIS A 1 139 ? 20.744 106.904 -0.898 1.00 11.18 119 HIS A CA 1
ATOM 816 C C . HIS A 1 139 ? 20.192 108.286 -1.274 1.00 10.77 119 HIS A C 1
ATOM 817 O O . HIS A 1 139 ? 19.675 108.482 -2.367 1.00 8.98 119 HIS A O 1
ATOM 824 N N . TRP A 1 140 ? 20.330 109.250 -0.366 1.00 8.99 120 TRP A N 1
ATOM 825 C CA . TRP A 1 140 ? 19.892 110.621 -0.637 1.00 11.99 120 TRP A CA 1
ATOM 826 C C . TRP A 1 140 ? 20.518 111.159 -1.933 1.00 10.41 120 TRP A C 1
ATOM 827 O O . TRP A 1 140 ? 19.865 111.873 -2.688 1.00 10.51 120 TRP A O 1
ATOM 838 N N . ARG A 1 141 ? 21.779 110.828 -2.194 1.00 12.35 121 ARG A N 1
ATOM 839 C CA . ARG A 1 141 ? 22.430 111.381 -3.390 1.00 14.49 121 ARG A CA 1
ATOM 840 C C . ARG A 1 141 ? 21.879 110.826 -4.699 1.00 13.03 121 ARG A C 1
ATOM 841 O O . ARG A 1 141 ? 21.909 111.501 -5.730 1.00 13.16 121 ARG A O 1
ATOM 849 N N . ALA A 1 142 ? 21.368 109.603 -4.677 1.00 13.58 122 ALA A N 1
ATOM 850 C CA . ALA A 1 142 ? 20.733 109.083 -5.883 1.00 13.00 122 ALA A CA 1
ATOM 851 C C . ALA A 1 142 ? 19.547 109.963 -6.259 1.00 12.80 122 ALA A C 1
ATOM 852 O O . ALA A 1 142 ? 19.299 110.224 -7.445 1.00 13.85 122 ALA A O 1
ATOM 854 N N . TRP A 1 143 ? 18.827 110.452 -5.246 1.00 12.43 123 TRP A N 1
ATOM 855 C CA . TRP A 1 143 ? 17.688 111.353 -5.465 1.00 10.37 123 TRP A CA 1
ATOM 856 C C . TRP A 1 143 ? 18.128 112.734 -5.958 1.00 11.15 123 TRP A C 1
ATOM 857 O O . TRP A 1 143 ? 17.395 113.411 -6.688 1.00 10.05 123 TRP A O 1
ATOM 868 N N . GLU A 1 144 ? 19.322 113.145 -5.552 1.00 12.72 124 GLU A N 1
ATOM 869 C CA . GLU A 1 144 ? 19.907 114.389 -6.054 1.00 11.08 124 GLU A CA 1
ATOM 870 C C . GLU A 1 144 ? 19.865 114.396 -7.579 1.00 11.99 124 GLU A C 1
ATOM 871 O O . GLU A 1 144 ? 19.598 115.424 -8.197 1.00 13.30 124 GLU A O 1
ATOM 877 N N . GLN A 1 145 ? 20.109 113.228 -8.175 1.00 9.98 125 GLN A N 1
ATOM 878 C CA . GLN A 1 145 ? 20.243 113.098 -9.619 1.00 11.93 125 GLN A CA 1
ATOM 879 C C . GLN A 1 145 ? 19.000 112.477 -10.269 1.00 12.65 125 GLN A C 1
ATOM 880 O O . GLN A 1 145 ? 19.095 111.829 -11.314 1.00 11.72 125 GLN A O 1
ATOM 886 N N . LEU A 1 146 ? 17.840 112.680 -9.651 1.00 10.90 126 LEU A N 1
ATOM 887 C CA . LEU A 1 146 ? 16.575 112.207 -10.222 1.00 10.84 126 LEU A CA 1
ATOM 888 C C . LEU A 1 146 ? 16.381 112.678 -11.659 1.00 12.49 126 LEU A C 1
ATOM 889 O O . LEU A 1 146 ? 15.874 111.939 -12.497 1.00 8.89 126 LEU A O 1
ATOM 894 N N . THR A 1 147 ? 16.766 113.917 -11.950 1.00 9.42 127 THR A N 1
ATOM 895 C CA . THR A 1 147 ? 16.637 114.406 -13.325 1.00 14.73 127 THR A CA 1
ATOM 896 C C . THR A 1 147 ? 17.306 113.457 -14.332 1.00 12.50 127 THR A C 1
ATOM 897 O O . THR A 1 147 ? 16.735 113.167 -15.391 1.00 12.13 127 THR A O 1
ATOM 901 N N . HIS A 1 148 ? 18.483 112.940 -13.980 1.00 9.69 128 HIS A N 1
ATOM 902 C CA . HIS A 1 148 ? 19.186 112.003 -14.857 1.00 11.52 128 HIS A CA 1
ATOM 903 C C . HIS A 1 148 ? 18.300 110.800 -15.187 1.00 13.96 128 HIS A C 1
ATOM 904 O O . HIS A 1 148 ? 18.187 110.408 -16.349 1.00 11.90 128 HIS A O 1
ATOM 911 N N . SER A 1 149 ? 17.661 110.226 -14.170 1.00 11.16 129 SER A N 1
ATOM 912 C CA . SER A 1 149 ? 16.784 109.071 -14.388 1.00 10.32 129 SER A CA 1
ATOM 913 C C . SER A 1 149 ? 15.588 109.447 -15.247 1.00 11.55 129 SER A C 1
ATOM 914 O O . SER A 1 149 ? 15.173 108.670 -16.101 1.00 10.10 129 SER A O 1
ATOM 917 N N . VAL A 1 150 ? 15.041 110.645 -15.034 1.00 9.27 130 VAL A N 1
ATOM 918 C CA . VAL A 1 150 ? 13.872 111.044 -15.803 1.00 12.52 130 VAL A CA 1
ATOM 919 C C . VAL A 1 150 ? 14.245 111.266 -17.282 1.00 10.53 130 VAL A C 1
ATOM 920 O O . VAL A 1 150 ? 13.422 111.074 -18.167 1.00 12.41 130 VAL A O 1
ATOM 924 N N . ARG A 1 151 ? 15.498 111.627 -17.544 1.00 10.24 131 ARG A N 1
ATOM 925 C CA . ARG A 1 151 ? 15.981 111.778 -18.922 1.00 9.72 131 ARG A CA 1
ATOM 926 C C . ARG A 1 151 ? 16.373 110.464 -19.611 1.00 12.55 131 ARG A C 1
ATOM 927 O O . ARG A 1 151 ? 16.516 110.435 -20.833 1.00 14.09 131 ARG A O 1
ATOM 935 N N . THR A 1 152 ? 16.563 109.389 -18.846 1.00 11.23 132 THR A N 1
ATOM 936 C CA . THR A 1 152 ? 17.145 108.155 -19.399 1.00 10.74 132 THR A CA 1
ATOM 937 C C . THR A 1 152 ? 16.340 106.860 -19.189 1.00 14.77 132 THR A C 1
ATOM 938 O O . THR A 1 152 ? 16.509 105.901 -19.937 1.00 14.12 132 THR A O 1
ATOM 942 N N . GLY A 1 153 ? 15.501 106.821 -18.163 1.00 11.77 133 GLY A N 1
ATOM 943 C CA . GLY A 1 153 ? 14.877 105.576 -17.738 1.00 12.06 133 GLY A CA 1
ATOM 944 C C . GLY A 1 153 ? 15.847 104.659 -17.003 1.00 11.62 133 GLY A C 1
ATOM 945 O O . GLY A 1 153 ? 15.531 103.497 -16.727 1.00 13.85 133 GLY A O 1
ATOM 946 N N . GLU A 1 154 ? 17.031 105.172 -16.680 1.00 10.59 134 GLU A N 1
ATOM 947 C CA . GLU A 1 154 ? 18.059 104.372 -16.007 1.00 11.32 134 GLU A CA 1
ATOM 948 C C . GLU A 1 154 ? 18.330 104.869 -14.584 1.00 12.16 134 GLU A C 1
ATOM 949 O O . GLU A 1 154 ? 17.940 105.980 -14.229 1.00 11.04 134 GLU A O 1
ATOM 955 N N . ALA A 1 155 ? 19.007 104.045 -13.787 1.00 9.33 135 ALA A N 1
ATOM 956 C CA . ALA A 1 155 ? 19.383 104.417 -12.425 1.00 10.53 135 ALA A CA 1
ATOM 957 C C . ALA A 1 155 ? 20.197 105.707 -12.380 1.00 14.39 135 ALA A C 1
ATOM 958 O O . ALA A 1 155 ? 21.071 105.918 -13.214 1.00 12.38 135 ALA A O 1
ATOM 960 N N . SER A 1 156 ? 19.917 106.556 -11.397 1.00 12.58 136 SER A N 1
ATOM 961 C CA . SER A 1 156 ? 20.739 107.735 -11.158 1.00 11.80 136 SER A CA 1
ATOM 962 C C . SER A 1 156 ? 21.851 107.390 -10.172 1.00 14.70 136 SER A C 1
ATOM 963 O O . SER A 1 156 ? 22.803 108.145 -10.013 1.00 12.36 136 SER A O 1
ATOM 966 N N . PHE A 1 157 ? 21.737 106.228 -9.529 1.00 13.01 137 PHE A N 1
ATOM 967 C CA . PHE A 1 157 ? 22.654 105.852 -8.460 1.00 12.36 137 PHE A CA 1
ATOM 968 C C . PHE A 1 157 ? 24.100 105.936 -8.938 1.00 14.31 137 PHE A C 1
ATOM 969 O O . PHE A 1 157 ? 24.989 106.421 -8.234 1.00 13.97 137 PHE A O 1
ATOM 977 N N . ASP A 1 158 ? 24.327 105.455 -10.150 1.00 15.48 138 ASP A N 1
ATOM 978 C CA . ASP A 1 158 ? 25.672 105.366 -10.696 1.00 16.18 138 ASP A CA 1
ATOM 979 C C . ASP A 1 158 ? 26.289 106.745 -10.910 1.00 15.51 138 ASP A C 1
ATOM 980 O O . ASP A 1 158 ? 27.426 107.003 -10.514 1.00 18.30 138 ASP A O 1
ATOM 985 N N . VAL A 1 159 ? 25.544 107.647 -11.529 1.00 17.94 139 VAL A N 1
ATOM 986 C CA . VAL A 1 159 ? 26.093 108.966 -11.793 1.00 18.70 139 VAL A CA 1
ATOM 987 C C . VAL A 1 159 ? 26.310 109.735 -10.482 1.00 18.07 139 VAL A C 1
ATOM 988 O O . VAL A 1 159 ? 27.270 110.491 -10.340 1.00 16.65 139 VAL A O 1
ATOM 992 N N . ALA A 1 160 ? 25.439 109.511 -9.507 1.00 12.86 140 ALA A N 1
ATOM 993 C CA . ALA A 1 160 ? 25.552 110.197 -8.225 1.00 12.82 140 ALA A CA 1
ATOM 994 C C . ALA A 1 160 ? 26.727 109.684 -7.388 1.00 17.86 140 ALA A C 1
ATOM 995 O O . ALA A 1 160 ? 27.463 110.458 -6.779 1.00 16.44 140 ALA A O 1
ATOM 997 N N . ASN A 1 161 ? 26.894 108.369 -7.355 1.00 13.05 141 ASN A N 1
ATOM 998 C CA . ASN A 1 161 ? 27.801 107.744 -6.404 1.00 13.66 141 ASN A CA 1
ATOM 999 C C . ASN A 1 161 ? 29.045 107.090 -7.007 1.00 16.26 141 ASN A C 1
ATOM 1000 O O . ASN A 1 161 ? 29.902 106.603 -6.277 1.00 17.90 141 ASN A O 1
ATOM 1005 N N . GLY A 1 162 ? 29.133 107.058 -8.331 1.00 16.34 142 GLY A N 1
ATOM 1006 C CA . GLY A 1 162 ? 30.327 106.559 -8.996 1.00 18.09 142 GLY A CA 1
ATOM 1007 C C . GLY A 1 162 ? 30.412 105.044 -9.024 1.00 21.76 142 GLY A C 1
ATOM 1008 O O . GLY A 1 162 ? 31.453 104.485 -9.345 1.00 20.50 142 GLY A O 1
ATOM 1009 N N . THR A 1 163 ? 29.310 104.382 -8.684 1.00 17.84 143 THR A N 1
ATOM 1010 C CA . THR A 1 163 ? 29.235 102.923 -8.688 1.00 19.27 143 THR A CA 1
ATOM 1011 C C . THR A 1 163 ? 27.760 102.532 -8.703 1.00 16.50 143 THR A C 1
ATOM 1012 O O . THR A 1 163 ? 26.903 103.361 -8.397 1.00 19.19 143 THR A O 1
ATOM 1016 N N . SER A 1 164 ? 27.459 101.292 -9.077 1.00 15.18 144 SER A N 1
ATOM 1017 C CA . SER A 1 164 ? 26.074 100.831 -9.123 1.00 12.85 144 SER A CA 1
ATOM 1018 C C . SER A 1 164 ? 25.582 100.411 -7.744 1.00 13.52 144 SER A C 1
ATOM 1019 O O . SER A 1 164 ? 26.374 100.129 -6.840 1.00 13.13 144 SER A O 1
ATOM 1022 N N . PHE A 1 165 ? 24.264 100.383 -7.578 1.00 13.41 145 PHE A N 1
ATOM 1023 C CA . PHE A 1 165 ? 23.684 99.948 -6.317 1.00 10.79 145 PHE A CA 1
ATOM 1024 C C . PHE A 1 165 ? 24.116 98.514 -5.993 1.00 11.99 145 PHE A C 1
ATOM 1025 O O . PHE A 1 165 ? 24.437 98.192 -4.853 1.00 12.76 145 PHE A O 1
ATOM 1033 N N . TRP A 1 166 ? 24.127 97.644 -6.994 1.00 11.52 146 TRP A N 1
ATOM 1034 C CA . TRP A 1 166 ? 24.497 96.253 -6.718 1.00 15.78 146 TRP A CA 1
ATOM 1035 C C . TRP A 1 166 ? 25.985 96.115 -6.386 1.00 14.81 146 TRP A C 1
ATOM 1036 O O . TRP A 1 166 ? 26.373 95.268 -5.579 1.00 14.51 146 TRP A O 1
ATOM 1047 N N . GLN A 1 167 ? 26.817 96.946 -7.005 1.00 14.85 147 GLN A N 1
ATOM 1048 C CA . GLN A 1 167 ? 28.249 96.877 -6.742 1.00 14.53 147 GLN A CA 1
ATOM 1049 C C . GLN A 1 167 ? 28.555 97.406 -5.350 1.00 17.49 147 GLN A C 1
ATOM 1050 O O . GLN A 1 167 ? 29.387 96.853 -4.639 1.00 17.46 147 GLN A O 1
ATOM 1056 N N . LEU A 1 168 ? 27.880 98.480 -4.958 1.00 16.30 148 LEU A N 1
ATOM 1057 C CA . LEU A 1 168 ? 28.089 99.034 -3.624 1.00 12.90 148 LEU A CA 1
ATOM 1058 C C . LEU A 1 168 ? 27.703 98.028 -2.540 1.00 17.61 148 LEU A C 1
ATOM 1059 O O . LEU A 1 168 ? 28.456 97.804 -1.578 1.00 19.00 148 LEU A O 1
ATOM 1064 N N . THR A 1 169 ? 26.533 97.413 -2.692 1.00 14.43 149 THR A N 1
ATOM 1065 C CA . THR A 1 169 ? 26.059 96.468 -1.682 1.00 13.88 149 THR A CA 1
ATOM 1066 C C . THR A 1 169 ? 26.885 95.174 -1.712 1.00 19.72 149 THR A C 1
ATOM 1067 O O . THR A 1 169 ? 26.995 94.460 -0.708 1.00 20.11 149 THR A O 1
ATOM 1071 N N . HIS A 1 170 ? 27.486 94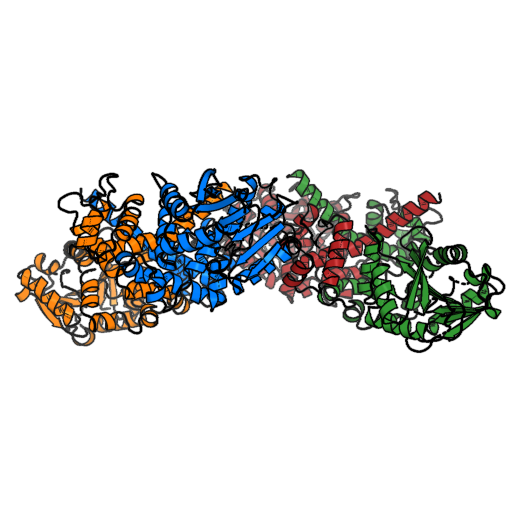.885 -2.859 1.00 17.92 150 HIS A N 1
ATOM 1072 C CA . HIS A 1 170 ? 28.405 93.755 -2.940 1.00 21.70 150 HIS A CA 1
ATOM 1073 C C . HIS A 1 170 ? 29.701 94.015 -2.160 1.00 23.87 150 HIS A C 1
ATOM 1074 O O . HIS A 1 170 ? 30.145 93.168 -1.378 1.00 26.15 150 HIS A O 1
ATOM 1081 N N . GLU A 1 171 ? 30.287 95.193 -2.359 1.00 20.80 151 GLU A N 1
ATOM 1082 C CA . GLU A 1 171 ? 31.615 95.515 -1.828 1.00 24.45 151 GLU A CA 1
ATOM 1083 C C . GLU A 1 171 ? 31.612 96.047 -0.391 1.00 30.10 151 GLU A C 1
ATOM 1084 O O . GLU A 1 171 ? 32.546 95.808 0.375 1.00 29.11 151 GLU A O 1
ATOM 1090 N N . ASP A 1 172 ? 30.563 96.777 -0.037 1.00 22.24 152 ASP A N 1
ATOM 1091 C CA . ASP A 1 172 ? 30.548 97.570 1.188 1.00 20.91 152 ASP A CA 1
ATOM 1092 C C . ASP A 1 172 ? 29.593 96.956 2.201 1.00 23.27 152 ASP A C 1
ATOM 1093 O O . ASP A 1 172 ? 28.383 97.013 2.019 1.00 20.22 152 ASP A O 1
ATOM 1098 N N . PRO A 1 173 ? 30.142 96.353 3.269 1.00 25.01 153 PRO A N 1
ATOM 1099 C CA . PRO A 1 173 ? 29.337 95.593 4.234 1.00 23.68 153 PRO A CA 1
ATOM 1100 C C . PRO A 1 173 ? 28.299 96.451 4.961 1.00 17.97 153 PRO A C 1
ATOM 1101 O O . PRO A 1 173 ? 27.212 95.962 5.254 1.00 20.36 153 PRO A O 1
ATOM 1105 N N . LYS A 1 174 ? 28.632 97.705 5.251 1.00 18.53 154 LYS A N 1
ATOM 1106 C CA . LYS A 1 174 ? 27.679 98.604 5.899 1.00 23.21 154 LYS A CA 1
ATOM 1107 C C . LYS A 1 174 ? 26.492 98.907 4.982 1.00 18.39 154 LYS A C 1
ATOM 1108 O O . LYS A 1 174 ? 25.340 98.841 5.408 1.00 19.30 154 LYS A O 1
ATOM 1114 N N . ALA A 1 175 ? 26.778 99.233 3.724 1.00 19.31 155 ALA A N 1
ATOM 1115 C CA . ALA A 1 175 ? 25.731 99.444 2.733 1.00 18.37 155 ALA A CA 1
ATOM 1116 C C . ALA A 1 175 ? 24.886 98.181 2.543 1.00 15.95 155 ALA A C 1
ATOM 1117 O O . ALA A 1 175 ? 23.655 98.241 2.504 1.00 15.01 155 ALA A O 1
ATOM 1119 N N . ARG A 1 176 ? 25.551 97.036 2.419 1.00 16.99 156 ARG A N 1
ATOM 1120 C CA . ARG A 1 176 ? 24.859 95.755 2.278 1.00 15.02 156 ARG A CA 1
ATOM 1121 C C . ARG A 1 176 ? 23.914 95.522 3.456 1.00 16.67 156 ARG A C 1
ATOM 1122 O O . ARG A 1 176 ? 22.770 95.097 3.286 1.00 15.13 156 ARG A O 1
ATOM 1130 N N . GLU A 1 177 ? 24.394 95.827 4.652 1.00 15.19 157 GLU A N 1
ATOM 1131 C CA . GLU A 1 177 ? 23.615 95.603 5.862 1.00 16.56 157 GLU A CA 1
ATOM 1132 C C . GLU A 1 177 ? 22.375 96.503 5.905 1.00 18.07 157 GLU A C 1
ATOM 1133 O O . GLU A 1 177 ? 21.278 96.020 6.181 1.00 14.74 157 GLU A O 1
ATOM 1139 N N . LEU A 1 178 ? 22.540 97.798 5.622 1.00 15.08 158 LEU A N 1
ATOM 1140 C CA . LEU A 1 178 ? 21.395 98.717 5.614 1.00 13.54 158 LEU A CA 1
ATOM 1141 C C . LEU A 1 178 ? 20.326 98.285 4.610 1.00 14.35 158 LEU A C 1
ATOM 1142 O O . LEU A 1 178 ? 19.128 98.302 4.914 1.00 11.51 158 LEU A O 1
ATOM 1147 N N . PHE A 1 179 ? 20.757 97.916 3.409 1.00 10.02 159 PHE A N 1
ATOM 1148 C CA . PHE A 1 179 ? 19.795 97.469 2.410 1.00 15.50 159 PHE A CA 1
ATOM 1149 C C . PHE A 1 179 ? 19.131 96.130 2.780 1.00 15.22 159 PHE A C 1
ATOM 1150 O O . PHE A 1 179 ? 17.897 95.997 2.758 1.00 12.81 159 PHE A O 1
ATOM 1158 N N . ASN A 1 180 ? 19.943 95.136 3.113 1.00 15.30 160 ASN A N 1
ATOM 1159 C CA . ASN A 1 180 ? 19.396 93.818 3.445 1.00 13.85 160 ASN A CA 1
ATOM 1160 C C . ASN A 1 180 ? 18.454 93.821 4.645 1.00 16.32 160 ASN A C 1
ATOM 1161 O O . ASN A 1 180 ? 17.507 93.035 4.692 1.00 15.91 160 ASN A O 1
ATOM 1166 N N . ARG A 1 181 ? 18.716 94.701 5.611 1.00 13.98 161 ARG A N 1
ATOM 1167 C CA . ARG A 1 181 ? 17.796 94.900 6.729 1.00 18.47 161 ARG A CA 1
ATOM 1168 C C . ARG A 1 181 ? 16.475 95.521 6.263 1.00 13.80 161 ARG A C 1
ATOM 1169 O O . ARG A 1 181 ? 15.407 95.127 6.719 1.00 14.37 161 ARG A O 1
ATOM 1177 N N . ALA A 1 182 ? 16.541 96.497 5.364 1.00 13.86 162 ALA A N 1
ATOM 1178 C CA . ALA A 1 182 ? 15.323 97.173 4.924 1.00 11.05 162 ALA A CA 1
ATOM 1179 C C . ALA A 1 182 ? 14.460 96.259 4.058 1.00 13.34 162 ALA A C 1
ATOM 1180 O O . ALA A 1 182 ? 13.233 96.275 4.154 1.00 13.14 162 ALA A O 1
ATOM 1190 N N . GLY A 1 184 ? 14.758 92.953 4.244 1.00 13.79 164 GLY A N 1
ATOM 1191 C CA . GLY A 1 184 ? 14.453 91.820 5.109 1.00 14.46 164 GLY A CA 1
ATOM 1192 C C . GLY A 1 184 ? 13.242 92.017 6.000 1.00 19.96 164 GLY A C 1
ATOM 1193 O O . GLY A 1 184 ? 12.540 91.056 6.325 1.00 15.94 164 GLY A O 1
ATOM 1194 N N . SER A 1 185 ? 13.003 93.258 6.417 1.00 15.39 165 SER A N 1
ATOM 1195 C CA . SER A 1 185 ? 11.874 93.554 7.297 1.00 16.72 165 SER A CA 1
ATOM 1196 C C . SER A 1 185 ? 10.566 93.433 6.522 1.00 18.44 165 SER A C 1
ATOM 1197 O O . SER A 1 185 ? 9.595 92.827 6.987 1.00 14.97 165 SER A O 1
ATOM 1200 N N . VAL A 1 186 ? 10.549 94.021 5.333 1.00 14.64 166 VAL A N 1
ATOM 1201 C CA . VAL A 1 186 ? 9.424 93.876 4.427 1.00 15.19 166 VAL A CA 1
ATOM 1202 C C . VAL A 1 186 ? 9.155 92.393 4.164 1.00 15.33 166 VAL A C 1
ATOM 1203 O O . VAL A 1 186 ? 8.007 91.930 4.211 1.00 15.50 166 VAL A O 1
ATOM 1207 N N . SER A 1 187 ? 10.224 91.647 3.913 1.00 14.20 167 SER A N 1
ATOM 1208 C CA . SER A 1 187 ? 10.096 90.237 3.539 1.00 15.59 167 SER A CA 1
ATOM 1209 C C . SER A 1 187 ? 9.517 89.390 4.668 1.00 15.66 167 SER A C 1
ATOM 1210 O O . SER A 1 187 ? 8.718 88.489 4.432 1.00 16.46 167 SER A O 1
ATOM 1213 N N . LEU A 1 188 ? 9.909 89.688 5.900 1.00 15.78 168 LEU A N 1
ATOM 1214 C CA . LEU A 1 188 ? 9.375 88.954 7.042 1.00 22.27 168 LEU A CA 1
ATOM 1215 C C . LEU A 1 188 ? 7.850 89.001 7.076 1.00 22.36 168 LEU A C 1
ATOM 1216 O O . LEU A 1 188 ? 7.197 88.001 7.363 1.00 24.66 168 LEU A O 1
ATOM 1221 N N . THR A 1 189 ? 7.281 90.159 6.763 1.00 17.19 169 THR A N 1
ATOM 1222 C CA . THR A 1 189 ? 5.834 90.298 6.757 1.00 23.54 169 THR A CA 1
ATOM 1223 C C . THR A 1 189 ? 5.210 89.516 5.606 1.00 26.49 169 THR A C 1
ATOM 1224 O O . THR A 1 189 ? 4.256 88.752 5.790 1.00 24.92 169 THR A O 1
ATOM 1228 N N . GLU A 1 190 ? 5.761 89.705 4.414 1.00 17.88 170 GLU A N 1
ATOM 1229 C CA . GLU A 1 190 ? 5.238 89.054 3.220 1.00 19.56 170 GLU A CA 1
ATOM 1230 C C . GLU A 1 190 ? 5.361 87.543 3.293 1.00 18.67 170 GLU A C 1
ATOM 1231 O O . GLU A 1 190 ? 4.558 86.832 2.699 1.00 20.20 170 GLU A O 1
ATOM 1237 N N . ALA A 1 191 ? 6.376 87.058 4.007 1.00 17.28 171 ALA A N 1
ATOM 1238 C CA . ALA A 1 191 ? 6.702 85.632 3.987 1.00 18.39 171 ALA A CA 1
ATOM 1239 C C . ALA A 1 191 ? 5.554 84.803 4.546 1.00 19.42 171 ALA A C 1
ATOM 1240 O O . ALA A 1 191 ? 5.135 83.825 3.930 1.00 19.90 171 ALA A O 1
ATOM 1242 N N . GLY A 1 192 ? 5.053 85.196 5.715 1.00 19.79 172 GLY A N 1
ATOM 1243 C CA . GLY A 1 192 ? 3.895 84.546 6.307 1.00 23.80 172 GLY A CA 1
ATOM 1244 C C . GLY A 1 192 ? 2.672 84.604 5.410 1.00 23.18 172 GLY A C 1
ATOM 1245 O O . GLY A 1 192 ? 1.915 83.631 5.315 1.00 22.06 172 GLY A O 1
ATOM 1246 N N . GLN A 1 193 ? 2.478 85.744 4.749 1.00 17.98 173 GLN A N 1
ATOM 1247 C CA . GLN A 1 193 ? 1.353 85.920 3.833 1.00 24.77 173 GLN A CA 1
ATOM 1248 C C . GLN A 1 193 ? 1.444 84.949 2.663 1.00 23.09 173 GLN A C 1
ATOM 1249 O O . GLN A 1 193 ? 0.461 84.300 2.309 1.00 20.07 173 GLN A O 1
ATOM 1255 N N . VAL A 1 194 ? 2.622 84.848 2.054 1.00 19.85 174 VAL A N 1
ATOM 1256 C CA . VAL A 1 194 ? 2.780 83.941 0.921 1.00 19.86 174 VAL A CA 1
ATOM 1257 C C . VAL A 1 194 ? 2.528 82.492 1.332 1.00 26.55 174 VAL A C 1
ATOM 1258 O O . VAL A 1 194 ? 1.841 81.739 0.634 1.00 19.49 174 VAL A O 1
ATOM 1262 N N . ALA A 1 195 ? 3.109 82.101 2.462 1.00 21.40 175 ALA A N 1
ATOM 1263 C CA . ALA A 1 195 ? 2.997 80.727 2.946 1.00 26.83 175 ALA A CA 1
ATOM 1264 C C . ALA A 1 195 ? 1.543 80.357 3.246 1.00 26.68 175 ALA A C 1
ATOM 1265 O O . ALA A 1 195 ? 1.175 79.187 3.239 1.00 31.68 175 ALA A O 1
ATOM 1267 N N . ALA A 1 196 ? 0.718 81.362 3.507 1.00 24.46 176 ALA A N 1
ATOM 1268 C CA . ALA A 1 196 ? -0.674 81.124 3.851 1.00 30.36 176 ALA A CA 1
ATOM 1269 C C . ALA A 1 196 ? -1.572 81.230 2.624 1.00 33.30 176 ALA A C 1
ATOM 1270 O O . ALA A 1 196 ? -2.697 80.735 2.628 1.00 32.45 176 ALA A O 1
ATOM 1272 N N . ALA A 1 197 ? -1.069 81.872 1.574 1.00 28.51 177 ALA A N 1
ATOM 1273 C CA . ALA A 1 197 ? -1.891 82.168 0.400 1.00 30.24 177 ALA A CA 1
ATOM 1274 C C . ALA A 1 197 ? -1.715 81.175 -0.744 1.00 27.78 177 ALA A C 1
ATOM 1275 O O . ALA A 1 197 ? -2.485 81.183 -1.704 1.00 36.15 177 ALA A O 1
ATOM 1277 N N . TYR A 1 198 ? -0.708 80.320 -0.650 1.00 27.67 178 TYR A N 1
ATOM 1278 C CA . TYR A 1 198 ? -0.445 79.368 -1.718 1.00 25.03 178 TYR A CA 1
ATOM 1279 C C . TYR A 1 198 ? -0.271 77.967 -1.159 1.00 29.93 178 TYR A C 1
ATOM 1280 O O . TYR A 1 198 ? 0.486 77.755 -0.210 1.00 26.20 178 TYR A O 1
ATOM 1289 N N . ASP A 1 199 ? -0.969 77.012 -1.766 1.00 30.71 179 ASP A N 1
ATOM 1290 C CA . ASP A 1 199 ? -0.908 75.622 -1.336 1.00 33.20 179 ASP A CA 1
ATOM 1291 C C . ASP A 1 199 ? 0.317 74.908 -1.902 1.00 23.61 179 ASP A C 1
ATOM 1292 O O . ASP A 1 199 ? 0.312 74.465 -3.048 1.00 27.27 179 ASP A O 1
ATOM 1297 N N . PHE A 1 200 ? 1.360 74.788 -1.085 1.00 24.89 180 PHE A N 1
ATOM 1298 C CA . PHE A 1 200 ? 2.606 74.146 -1.504 1.00 22.87 180 PHE A CA 1
ATOM 1299 C C . PHE A 1 200 ? 2.606 72.644 -1.213 1.00 27.22 180 PHE A C 1
ATOM 1300 O O . PHE A 1 200 ? 3.635 71.987 -1.381 1.00 25.60 180 PHE A O 1
ATOM 1308 N N . SER A 1 201 ? 1.473 72.104 -0.758 1.00 27.16 181 SER A N 1
ATOM 1309 C CA . SER A 1 201 ? 1.440 70.724 -0.250 1.00 28.76 181 SER A CA 1
ATOM 1310 C C . SER A 1 201 ? 1.835 69.662 -1.280 1.00 29.78 181 SER A C 1
ATOM 1311 O O . SER A 1 201 ? 2.228 68.550 -0.920 1.00 34.56 181 SER A O 1
ATOM 1314 N N . GLY A 1 202 ? 1.731 69.998 -2.559 1.00 28.63 182 GLY A N 1
ATOM 1315 C CA . GLY A 1 202 ? 2.050 69.044 -3.606 1.00 35.98 182 GLY A CA 1
ATOM 1316 C C . GLY A 1 202 ? 3.513 69.045 -4.004 1.00 37.60 182 GLY A C 1
ATOM 1317 O O . GLY A 1 202 ? 3.959 68.180 -4.754 1.00 37.00 182 GLY A O 1
ATOM 1318 N N . ALA A 1 203 ? 4.268 70.015 -3.502 1.00 28.53 183 ALA A N 1
ATOM 1319 C CA . ALA A 1 203 ? 5.656 70.164 -3.923 1.00 25.91 183 ALA A CA 1
ATOM 1320 C C . ALA A 1 203 ? 6.611 69.433 -2.995 1.00 24.18 183 ALA A C 1
ATOM 1321 O O . ALA A 1 203 ? 6.466 69.483 -1.772 1.00 23.99 183 ALA A O 1
ATOM 1323 N N . ALA A 1 204 ? 7.591 68.756 -3.585 1.00 17.94 184 ALA A N 1
ATOM 1324 C CA . ALA A 1 204 ? 8.670 68.164 -2.810 1.00 24.84 184 ALA A CA 1
ATOM 1325 C C . ALA A 1 204 ? 9.873 69.107 -2.715 1.00 19.14 184 ALA A C 1
ATOM 1326 O O . ALA A 1 204 ? 10.568 69.134 -1.702 1.00 19.96 184 ALA A O 1
ATOM 1328 N N . THR A 1 205 ? 10.110 69.888 -3.769 1.00 20.08 185 THR A N 1
ATOM 1329 C CA . THR A 1 205 ? 11.254 70.796 -3.801 1.00 20.58 185 THR A CA 1
ATOM 1330 C C . THR A 1 205 ? 10.856 72.195 -4.235 1.00 21.15 185 THR A C 1
ATOM 1331 O O . THR A 1 205 ? 10.011 72.367 -5.112 1.00 17.29 185 THR A O 1
ATOM 1335 N N . ALA A 1 206 ? 11.496 73.188 -3.623 1.00 20.46 186 ALA A N 1
ATOM 1336 C CA . ALA A 1 206 ? 11.275 74.596 -3.955 1.00 17.69 186 ALA A CA 1
ATOM 1337 C C . ALA A 1 206 ? 12.616 75.319 -4.108 1.00 17.65 186 ALA A C 1
ATOM 1338 O O . ALA A 1 206 ? 13.597 74.996 -3.430 1.00 16.24 186 ALA A O 1
ATOM 1340 N N . VAL A 1 207 ? 12.664 76.293 -5.009 1.00 15.93 187 VAL A N 1
ATOM 1341 C CA . VAL A 1 207 ? 13.863 77.097 -5.172 1.00 15.61 187 VAL A CA 1
ATOM 1342 C C . VAL A 1 207 ? 13.495 78.581 -5.108 1.00 15.64 187 VAL A C 1
ATOM 1343 O O . VAL A 1 207 ? 12.622 79.035 -5.849 1.00 13.77 187 VAL A O 1
ATOM 1347 N N . ASP A 1 208 ? 14.136 79.325 -4.212 1.00 13.72 188 ASP A N 1
ATOM 1348 C CA . ASP A 1 208 ? 13.897 80.769 -4.147 1.00 17.08 188 ASP A CA 1
ATOM 1349 C C . ASP A 1 208 ? 15.028 81.519 -4.822 1.00 18.20 188 ASP A C 1
ATOM 1350 O O . ASP A 1 208 ? 16.168 81.539 -4.337 1.00 17.01 188 ASP A O 1
ATOM 1355 N N . ILE A 1 209 ? 14.690 82.150 -5.937 1.00 16.68 189 ILE A N 1
ATOM 1356 C CA . ILE A 1 209 ? 15.663 82.821 -6.773 1.00 11.78 189 ILE A CA 1
ATOM 1357 C C . ILE A 1 209 ? 15.860 84.265 -6.326 1.00 14.58 189 ILE A C 1
ATOM 1358 O O . ILE A 1 209 ? 14.923 85.050 -6.367 1.00 14.19 189 ILE A O 1
ATOM 1363 N N . GLY A 1 210 ? 17.079 84.616 -5.916 1.00 14.82 190 GLY A N 1
ATOM 1364 C CA . GLY A 1 210 ? 17.331 85.946 -5.370 1.00 11.05 190 GLY A CA 1
ATOM 1365 C C . GLY A 1 210 ? 16.536 86.148 -4.088 1.00 12.89 190 GLY A C 1
ATOM 1366 O O . GLY A 1 210 ? 15.914 87.198 -3.879 1.00 12.95 190 GLY A O 1
ATOM 1367 N N . GLY A 1 211 ? 16.574 85.139 -3.222 1.00 14.94 191 GLY A N 1
ATOM 1368 C CA . GLY A 1 211 ? 15.717 85.082 -2.044 1.00 14.67 191 GLY A CA 1
ATOM 1369 C C . GLY A 1 211 ? 16.122 85.928 -0.842 1.00 13.26 191 GLY A C 1
ATOM 1370 O O . GLY A 1 211 ? 15.559 85.761 0.245 1.00 12.68 191 GLY A O 1
ATOM 1371 N N . GLY A 1 212 ? 17.089 86.829 -1.021 1.00 10.16 192 GLY A N 1
ATOM 1372 C CA . GLY A 1 212 ? 17.501 87.724 0.060 1.00 9.91 192 GLY A CA 1
ATOM 1373 C C . GLY A 1 212 ? 18.040 86.984 1.275 1.00 13.10 192 GLY A C 1
ATOM 1374 O O . GLY A 1 212 ? 18.857 86.075 1.137 1.00 13.42 192 GLY A O 1
ATOM 1375 N N . ARG A 1 213 ? 17.587 87.355 2.472 1.00 7.89 193 ARG A N 1
ATOM 1376 C CA . ARG A 1 213 ? 18.078 86.699 3.680 1.00 9.78 193 ARG A CA 1
ATOM 1377 C C . ARG A 1 213 ? 17.322 85.420 4.002 1.00 13.31 193 ARG A C 1
ATOM 1378 O O . ARG A 1 213 ? 17.580 84.788 5.021 1.00 14.47 193 ARG A O 1
ATOM 1386 N N . GLY A 1 214 ? 16.380 85.050 3.143 1.00 13.92 194 GLY A N 1
ATOM 1387 C CA . GLY A 1 214 ? 15.765 83.739 3.235 1.00 16.46 194 GLY A CA 1
ATOM 1388 C C . GLY A 1 214 ? 14.490 83.625 4.055 1.00 15.47 194 GLY A C 1
ATOM 1389 O O . GLY A 1 214 ? 14.030 82.519 4.304 1.00 16.53 194 GLY A O 1
ATOM 1390 N N . SER A 1 215 ? 13.911 84.746 4.482 1.00 12.58 195 SER A N 1
ATOM 1391 C CA . SER A 1 215 ? 12.676 84.676 5.268 1.00 13.15 195 SER A CA 1
ATOM 1392 C C . SER A 1 215 ? 11.505 84.035 4.506 1.00 16.17 195 SER A C 1
ATOM 1393 O O . SER A 1 215 ? 10.672 83.331 5.093 1.00 16.24 195 SER A O 1
ATOM 1396 N N . LEU A 1 216 ? 11.428 84.266 3.203 1.00 16.22 196 LEU A N 1
ATOM 1397 C CA . LEU A 1 216 ? 10.372 83.634 2.424 1.00 13.70 196 LEU A CA 1
ATOM 1398 C C . LEU A 1 216 ? 10.529 82.112 2.443 1.00 19.41 196 LEU A C 1
ATOM 1399 O O . LEU A 1 216 ? 9.575 81.384 2.726 1.00 16.86 196 LEU A O 1
ATOM 1412 N N . ALA A 1 218 ? 12.117 80.353 4.593 1.00 17.52 198 ALA A N 1
ATOM 1413 C CA . ALA A 1 218 ? 11.931 79.894 5.969 1.00 17.26 198 ALA A CA 1
ATOM 1414 C C . ALA A 1 218 ? 10.454 79.741 6.314 1.00 16.73 198 ALA A C 1
ATOM 1415 O O . ALA A 1 218 ? 10.052 78.742 6.894 1.00 17.12 198 ALA A O 1
ATOM 1417 N N . ALA A 1 219 ? 9.645 80.726 5.940 1.00 16.58 199 ALA A N 1
ATOM 1418 C CA . ALA A 1 219 ? 8.212 80.692 6.222 1.00 18.03 199 ALA A CA 1
ATOM 1419 C C . ALA A 1 219 ? 7.521 79.531 5.506 1.00 18.54 199 ALA A C 1
ATOM 1420 O O . ALA A 1 219 ? 6.708 78.815 6.095 1.00 21.25 199 ALA A O 1
ATOM 1422 N N . VAL A 1 220 ? 7.845 79.355 4.231 1.00 14.13 200 VAL A N 1
ATOM 1423 C CA . VAL A 1 220 ? 7.268 78.275 3.439 1.00 16.51 200 VAL A CA 1
ATOM 1424 C C . VAL A 1 220 ? 7.699 76.895 3.961 1.00 19.82 200 VAL A C 1
ATOM 1425 O O . VAL A 1 220 ? 6.878 75.984 4.059 1.00 18.05 200 VAL A O 1
ATOM 1429 N N . LEU A 1 221 ? 8.973 76.749 4.314 1.00 17.04 201 LEU A N 1
ATOM 1430 C CA . LEU A 1 221 ? 9.455 75.490 4.865 1.00 16.98 201 LEU A CA 1
ATOM 1431 C C . LEU A 1 221 ? 8.773 75.185 6.198 1.00 21.07 201 LEU A C 1
ATOM 1432 O O . LEU A 1 221 ? 8.326 74.062 6.427 1.00 21.01 201 LEU A O 1
ATOM 1437 N N . ASP A 1 222 ? 8.683 76.182 7.072 1.00 17.02 202 ASP A N 1
ATOM 1438 C CA . ASP A 1 222 ? 8.014 75.984 8.354 1.00 20.40 202 ASP A CA 1
ATOM 1439 C C . ASP A 1 222 ? 6.582 75.500 8.139 1.00 24.84 202 ASP A C 1
ATOM 1440 O O . ASP A 1 222 ? 6.107 74.607 8.841 1.00 24.08 202 ASP A O 1
ATOM 1445 N N . ALA A 1 223 ? 5.906 76.081 7.153 1.00 18.43 203 ALA A N 1
ATOM 1446 C CA . ALA A 1 223 ? 4.486 75.823 6.940 1.00 19.43 203 ALA A CA 1
ATOM 1447 C C . ALA A 1 223 ? 4.215 74.508 6.228 1.00 24.88 203 ALA A C 1
ATOM 1448 O O . ALA A 1 223 ? 3.107 73.975 6.303 1.00 20.63 203 ALA A O 1
ATOM 1450 N N . PHE A 1 224 ? 5.216 74.003 5.518 1.00 21.57 204 PHE A N 1
ATOM 1451 C CA . PHE A 1 224 ? 5.063 72.783 4.729 1.00 22.81 204 PHE A CA 1
ATOM 1452 C C . PHE A 1 224 ? 6.207 71.823 5.006 1.00 23.44 204 PHE A C 1
ATOM 1453 O O . PHE A 1 224 ? 7.180 71.773 4.258 1.00 23.82 204 PHE A O 1
ATOM 1461 N N . PRO A 1 225 ? 6.079 71.045 6.094 1.00 27.04 205 PRO A N 1
ATOM 1462 C CA . PRO A 1 225 ? 7.124 70.179 6.656 1.00 26.57 205 PRO A CA 1
ATOM 1463 C C . PRO A 1 225 ? 7.759 69.176 5.689 1.00 25.96 205 PRO A C 1
ATOM 1464 O O . PRO A 1 225 ? 8.906 68.793 5.912 1.00 30.83 205 PRO A O 1
ATOM 1468 N N . GLY A 1 226 ? 7.049 68.743 4.652 1.00 27.28 206 GLY A N 1
ATOM 1469 C CA . GLY A 1 226 ? 7.631 67.783 3.724 1.00 23.76 206 GLY A CA 1
ATOM 1470 C C . GLY A 1 226 ? 8.516 68.422 2.663 1.00 25.61 206 GLY A C 1
ATOM 1471 O O . GLY A 1 226 ? 9.225 67.742 1.923 1.00 29.64 206 GLY A O 1
ATOM 1472 N N . LEU A 1 227 ? 8.484 69.744 2.593 1.00 20.25 207 LEU A N 1
ATOM 1473 C CA . LEU A 1 227 ? 9.172 70.469 1.530 1.00 18.90 207 LEU A CA 1
ATOM 1474 C C . LEU A 1 227 ? 10.668 70.624 1.803 1.00 19.12 207 LEU A C 1
ATOM 1475 O O . LEU A 1 227 ? 11.082 70.771 2.953 1.00 19.38 207 LEU A O 1
ATOM 1480 N N . ARG A 1 228 ? 11.482 70.584 0.750 1.00 15.80 208 ARG A N 1
ATOM 1481 C CA . ARG A 1 228 ? 12.876 70.977 0.891 1.00 20.06 208 ARG A CA 1
ATOM 1482 C C . ARG A 1 228 ? 13.191 72.082 -0.108 1.00 21.27 208 ARG A C 1
ATOM 1483 O O . ARG A 1 228 ? 12.537 72.199 -1.142 1.00 17.51 208 ARG A O 1
ATOM 1491 N N . GLY A 1 229 ? 14.187 72.897 0.201 1.00 17.67 209 GLY A N 1
ATOM 1492 C CA . GLY A 1 229 ? 14.402 74.098 -0.585 1.00 20.76 209 GLY A CA 1
ATOM 1493 C C . GLY A 1 229 ? 15.838 74.387 -0.941 1.00 19.72 209 GLY A C 1
ATOM 1494 O O . GLY A 1 229 ? 16.766 73.789 -0.391 1.00 18.45 209 GLY A O 1
ATOM 1495 N N . THR A 1 230 ? 16.011 75.308 -1.885 1.00 16.01 210 THR A N 1
ATOM 1496 C CA . THR A 1 230 ? 17.318 75.831 -2.219 1.00 16.89 210 THR A CA 1
ATOM 1497 C C . THR A 1 230 ? 17.188 77.335 -2.311 1.00 16.52 210 THR A C 1
ATOM 1498 O O . THR A 1 230 ? 16.283 77.841 -2.972 1.00 18.71 210 THR A O 1
ATOM 1502 N N . LEU A 1 231 ? 18.080 78.044 -1.637 1.00 15.58 211 LEU A N 1
ATOM 1503 C CA . LEU A 1 231 ? 18.098 79.499 -1.724 1.00 14.98 211 LEU A 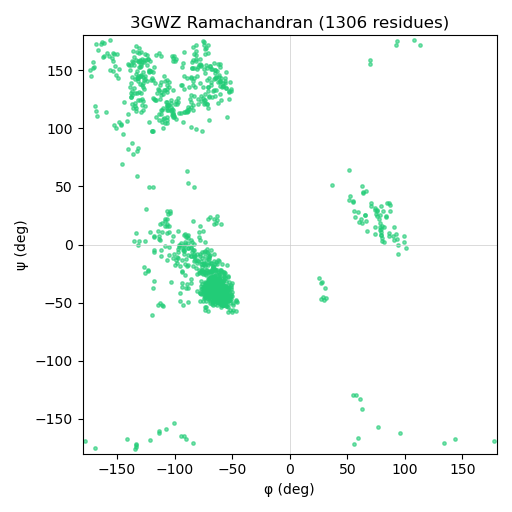CA 1
ATOM 1504 C C . LEU A 1 231 ? 19.282 79.954 -2.566 1.00 19.22 211 LEU A C 1
ATOM 1505 O O . LEU A 1 231 ? 20.433 79.695 -2.215 1.00 17.49 211 LEU A O 1
ATOM 1510 N N . LEU A 1 232 ? 18.987 80.633 -3.670 1.00 13.83 212 LEU A N 1
ATOM 1511 C CA . LEU A 1 232 ? 20.004 81.154 -4.574 1.00 15.46 212 LEU A CA 1
ATOM 1512 C C . LEU A 1 232 ? 20.161 82.657 -4.355 1.00 14.91 212 LEU A C 1
ATOM 1513 O O . LEU A 1 232 ? 19.189 83.395 -4.451 1.00 13.82 212 LEU A O 1
ATOM 1518 N N . GLU A 1 233 ? 21.382 83.103 -4.069 1.00 14.92 213 GLU A N 1
ATOM 1519 C CA . GLU A 1 233 ? 21.669 84.530 -3.862 1.00 13.07 213 GLU A CA 1
ATOM 1520 C C . GLU A 1 233 ? 23.119 84.856 -4.207 1.00 15.77 213 GLU A C 1
ATOM 1521 O O . GLU A 1 233 ? 23.965 83.954 -4.305 1.00 12.81 213 GLU A O 1
ATOM 1527 N N . ARG A 1 234 ? 23.398 86.147 -4.384 1.00 14.35 214 ARG A N 1
ATOM 1528 C CA . ARG A 1 234 ? 24.773 86.631 -4.464 1.00 16.22 214 ARG A CA 1
ATOM 1529 C C . ARG A 1 234 ? 25.560 86.124 -3.255 1.00 14.87 214 ARG A C 1
ATOM 1530 O O . ARG A 1 234 ? 25.048 86.100 -2.130 1.00 15.64 214 ARG A O 1
ATOM 1538 N N . PRO A 1 235 ? 26.815 85.725 -3.480 1.00 19.64 215 PRO A N 1
ATOM 1539 C CA . PRO A 1 235 ? 27.614 85.047 -2.449 1.00 18.03 215 PRO A CA 1
ATOM 1540 C C . PRO A 1 235 ? 27.579 85.676 -1.047 1.00 20.13 215 PRO A C 1
ATOM 1541 O O . PRO A 1 235 ? 27.365 84.942 -0.077 1.00 22.74 215 PRO A O 1
ATOM 1545 N N . PRO A 1 236 ? 27.796 86.997 -0.925 1.00 20.26 216 PRO A N 1
ATOM 1546 C CA . PRO A 1 236 ? 27.751 87.573 0.428 1.00 20.65 216 PRO A CA 1
ATOM 1547 C C . PRO A 1 236 ? 26.363 87.471 1.057 1.00 18.93 216 PRO A C 1
ATOM 1548 O O . PRO A 1 236 ? 26.239 87.212 2.254 1.00 17.57 216 PRO A O 1
ATOM 1552 N N . VAL A 1 237 ? 25.331 87.698 0.253 1.00 17.36 217 VAL A N 1
ATOM 1553 C CA . VAL A 1 237 ? 23.961 87.668 0.742 1.00 17.64 217 VAL A CA 1
ATOM 1554 C C . VAL A 1 237 ? 23.577 86.232 1.087 1.00 18.75 217 VAL A C 1
ATOM 1555 O O . VAL A 1 237 ? 22.883 85.980 2.075 1.00 16.42 217 VAL A O 1
ATOM 1559 N N . ALA A 1 238 ? 24.045 85.288 0.275 1.00 14.36 218 ALA A N 1
ATOM 1560 C CA . ALA A 1 238 ? 23.760 83.873 0.518 1.00 16.20 218 ALA A CA 1
ATOM 1561 C C . ALA A 1 238 ? 24.222 83.442 1.911 1.00 19.33 218 ALA A C 1
ATOM 1562 O O . ALA A 1 238 ? 23.546 82.663 2.587 1.00 17.31 218 ALA A O 1
ATOM 1564 N N . GLU A 1 239 ? 25.374 83.945 2.339 1.00 18.14 219 GLU A N 1
ATOM 1565 C CA . GLU A 1 239 ? 25.878 83.617 3.676 1.00 20.72 219 GLU A CA 1
ATOM 1566 C C . GLU A 1 239 ? 24.986 84.190 4.774 1.00 20.88 219 GLU A C 1
ATOM 1567 O O . GLU A 1 239 ? 24.795 83.570 5.823 1.00 19.02 219 GLU A O 1
ATOM 1573 N N . GLU A 1 240 ? 24.427 85.372 4.539 1.00 20.47 220 GLU A N 1
ATOM 1574 C CA . GLU A 1 240 ? 23.476 85.925 5.494 1.00 20.51 220 GLU A CA 1
ATOM 1575 C C . GLU A 1 240 ? 22.231 85.041 5.571 1.00 17.60 220 GLU A C 1
ATOM 1576 O O . GLU A 1 240 ? 21.717 84.777 6.656 1.00 18.74 220 GLU A O 1
ATOM 1582 N N . ALA A 1 241 ? 21.749 84.579 4.422 1.00 15.45 221 ALA A N 1
ATOM 1583 C CA . ALA A 1 241 ? 20.617 83.661 4.400 1.00 17.19 221 ALA A CA 1
ATOM 1584 C C . ALA A 1 241 ? 20.948 82.371 5.128 1.00 16.33 221 ALA A C 1
ATOM 1585 O O . ALA A 1 241 ? 20.096 81.807 5.827 1.00 16.71 221 ALA A O 1
ATOM 1587 N N . ARG A 1 242 ? 22.177 81.893 4.969 1.00 15.18 222 ARG A N 1
ATOM 1588 C CA . ARG A 1 242 ? 22.589 80.697 5.699 1.00 15.07 222 ARG A CA 1
ATOM 1589 C C . ARG A 1 242 ? 22.471 80.911 7.209 1.00 17.57 222 ARG A C 1
ATOM 1590 O O . ARG A 1 242 ? 21.963 80.049 7.924 1.00 16.94 222 ARG A O 1
ATOM 1598 N N . GLU A 1 243 ? 22.929 82.059 7.699 1.00 15.95 223 GLU A N 1
ATOM 1599 C CA . GLU A 1 243 ? 22.812 82.348 9.122 1.00 16.36 223 GLU A CA 1
ATOM 1600 C C . GLU A 1 243 ? 21.348 82.357 9.608 1.00 20.44 223 GLU A C 1
ATOM 1601 O O . GLU A 1 243 ? 21.024 81.756 10.637 1.00 16.53 223 GLU A O 1
ATOM 1607 N N . LEU A 1 244 ? 20.470 83.033 8.871 1.00 16.73 224 LEU A N 1
ATOM 1608 C CA . LEU A 1 244 ? 19.051 83.102 9.240 1.00 16.74 224 LEU A CA 1
ATOM 1609 C C . LEU A 1 244 ? 18.405 81.720 9.239 1.00 20.84 224 LEU A C 1
ATOM 1610 O O . LEU A 1 244 ? 17.743 81.323 10.213 1.00 15.82 224 LEU A O 1
ATOM 1615 N N . LEU A 1 245 ? 18.622 80.974 8.159 1.00 13.46 225 LEU A N 1
ATOM 1616 C CA . LEU A 1 245 ? 18.025 79.652 8.028 1.00 14.86 225 LEU A CA 1
ATOM 1617 C C . LEU A 1 245 ? 18.590 78.658 9.045 1.00 17.10 225 LEU A C 1
ATOM 1618 O O . LEU A 1 245 ? 17.857 77.840 9.590 1.00 19.23 225 LEU A O 1
ATOM 1623 N N . THR A 1 246 ? 19.890 78.727 9.302 1.00 13.79 226 THR A N 1
ATOM 1624 C CA . THR A 1 246 ? 20.507 77.801 10.246 1.00 17.81 226 THR A CA 1
ATOM 1625 C C . THR A 1 246 ? 20.007 78.041 11.673 1.00 19.80 226 THR A C 1
ATOM 1626 O O . THR A 1 246 ? 19.654 77.095 12.384 1.00 18.06 226 THR A O 1
ATOM 1630 N N . GLY A 1 247 ? 19.968 79.308 12.081 1.00 17.18 227 GLY A N 1
ATOM 1631 C CA . GLY A 1 247 ? 19.529 79.666 13.423 1.00 15.22 227 GLY A CA 1
ATOM 1632 C C . GLY A 1 247 ? 18.051 79.428 13.659 1.00 19.35 227 GLY A C 1
ATOM 1633 O O . GLY A 1 247 ? 17.587 79.415 14.806 1.00 15.09 227 GLY A O 1
ATOM 1634 N N . ARG A 1 248 ? 17.297 79.252 12.576 1.00 16.61 228 ARG A N 1
ATOM 1635 C CA . ARG A 1 248 ? 15.892 78.887 12.696 1.00 14.09 228 ARG A CA 1
ATOM 1636 C C . ARG A 1 248 ? 15.690 77.370 12.552 1.00 16.16 228 ARG A C 1
ATOM 1637 O O . ARG A 1 248 ? 14.568 76.889 12.435 1.00 17.37 228 ARG A O 1
ATOM 1645 N N . GLY A 1 249 ? 16.789 76.627 12.580 1.00 13.95 229 GLY A N 1
ATOM 1646 C CA . GLY A 1 249 ? 16.729 75.172 12.571 1.00 18.28 229 GLY A CA 1
ATOM 1647 C C . GLY A 1 249 ? 16.363 74.573 11.225 1.00 22.14 229 GLY A C 1
ATOM 1648 O O . GLY A 1 249 ? 15.769 73.492 11.156 1.00 20.39 229 GLY A O 1
ATOM 1649 N N . LEU A 1 250 ? 16.715 75.264 10.145 1.00 17.79 230 LEU A N 1
ATOM 1650 C CA . LEU A 1 250 ? 16.284 74.819 8.820 1.00 19.42 230 LEU A CA 1
ATOM 1651 C C . LEU A 1 250 ? 17.436 74.456 7.878 1.00 20.39 230 LEU A C 1
ATOM 1652 O O . LEU A 1 250 ? 17.210 74.184 6.697 1.00 21.10 230 LEU A O 1
ATOM 1657 N N . ALA A 1 251 ? 18.658 74.431 8.405 1.00 19.94 231 ALA A N 1
ATOM 1658 C CA . ALA A 1 251 ? 19.838 74.146 7.588 1.00 21.37 231 ALA A CA 1
ATOM 1659 C C . ALA A 1 251 ? 19.796 72.772 6.924 1.00 21.59 231 ALA A C 1
ATOM 1660 O O . ALA A 1 251 ? 20.336 72.596 5.835 1.00 20.86 231 ALA A O 1
ATOM 1662 N N . ASP A 1 252 ? 19.175 71.790 7.564 1.00 21.26 232 ASP A N 1
ATOM 1663 C CA . ASP A 1 252 ? 19.104 70.468 6.937 1.00 22.17 232 ASP A CA 1
ATOM 1664 C C . ASP A 1 252 ? 17.953 70.348 5.932 1.00 28.66 232 ASP A C 1
ATOM 1665 O O . ASP A 1 252 ? 17.762 69.296 5.322 1.00 23.80 232 ASP A O 1
ATOM 1670 N N . ARG A 1 253 ? 17.188 71.423 5.752 1.00 21.36 233 ARG A N 1
ATOM 1671 C CA . ARG A 1 253 ? 16.075 71.394 4.801 1.00 22.76 233 ARG A CA 1
ATOM 1672 C C . ARG A 1 253 ? 16.246 72.398 3.662 1.00 23.07 233 ARG A C 1
ATOM 1673 O O . ARG A 1 253 ? 15.450 72.426 2.725 1.00 22.15 233 ARG A O 1
ATOM 1681 N N . CYS A 1 254 ? 17.273 73.229 3.743 1.00 19.96 234 CYS A N 1
ATOM 1682 C CA . CYS A 1 254 ? 17.485 74.225 2.697 1.00 22.57 234 CYS A CA 1
ATOM 1683 C C . CYS A 1 254 ? 18.951 74.307 2.301 1.00 20.76 234 CYS A C 1
ATOM 1684 O O . CYS A 1 254 ? 19.810 74.641 3.108 1.00 25.87 234 CYS A O 1
ATOM 1687 N N . GLU A 1 255 ? 19.226 73.990 1.048 1.00 17.60 235 GLU A N 1
ATOM 1688 C CA . GLU A 1 255 ? 20.556 74.163 0.501 1.00 15.52 235 GLU A CA 1
ATOM 1689 C C . GLU A 1 255 ? 20.770 75.640 0.164 1.00 16.68 235 GLU A C 1
ATOM 1690 O O . GLU A 1 255 ? 19.868 76.296 -0.351 1.00 18.01 235 GLU A O 1
ATOM 1696 N N . ILE A 1 256 ? 21.963 76.142 0.462 1.00 18.84 236 ILE A N 1
ATOM 1697 C CA . ILE A 1 256 ? 22.370 77.496 0.091 1.00 17.70 236 ILE A CA 1
ATOM 1698 C C . ILE A 1 256 ? 23.225 77.464 -1.176 1.00 21.56 236 ILE A C 1
ATOM 1699 O O . ILE A 1 256 ? 24.256 76.800 -1.223 1.00 21.86 236 ILE A O 1
ATOM 1704 N N . LEU A 1 257 ? 22.804 78.203 -2.192 1.00 19.64 237 LEU A N 1
ATOM 1705 C CA . LEU A 1 257 ? 23.503 78.240 -3.470 1.00 16.15 237 LEU A CA 1
ATOM 1706 C C . LEU A 1 257 ? 23.971 79.651 -3.795 1.00 18.95 237 LEU A C 1
ATOM 1707 O O . LEU A 1 257 ? 23.193 80.473 -4.280 1.00 18.29 237 LEU A O 1
ATOM 1712 N N . PRO A 1 258 ? 25.243 79.946 -3.503 1.00 19.16 238 PRO A N 1
ATOM 1713 C CA . PRO A 1 258 ? 25.834 81.220 -3.916 1.00 19.32 238 PRO A CA 1
ATOM 1714 C C . PRO A 1 258 ? 25.935 81.213 -5.429 1.00 25.23 238 PRO A C 1
ATOM 1715 O O . PRO A 1 258 ? 26.485 80.265 -5.988 1.00 20.12 238 PRO A O 1
ATOM 1719 N N . GLY A 1 259 ? 25.406 82.233 -6.093 1.00 19.64 239 GLY A N 1
ATOM 1720 C CA . GLY A 1 259 ? 25.384 82.217 -7.542 1.00 17.96 239 GLY A CA 1
ATOM 1721 C C . GLY A 1 259 ? 24.793 83.470 -8.157 1.00 23.48 239 GLY A C 1
ATOM 1722 O O . GLY A 1 259 ? 24.569 84.469 -7.476 1.00 20.87 239 GLY A O 1
ATOM 1723 N N . ASP A 1 260 ? 24.545 83.399 -9.458 1.00 18.35 240 ASP A N 1
ATOM 1724 C CA . ASP A 1 260 ? 24.114 84.541 -10.247 1.00 16.83 240 ASP A CA 1
ATOM 1725 C C . ASP A 1 260 ? 22.955 84.065 -11.101 1.00 18.87 240 ASP A C 1
ATOM 1726 O O . ASP A 1 260 ? 23.135 83.193 -11.965 1.00 19.69 240 ASP A O 1
ATOM 1731 N N . PHE A 1 261 ? 21.760 84.610 -10.869 1.00 18.56 241 PHE A N 1
ATOM 1732 C CA . PHE A 1 261 ? 20.583 84.104 -11.590 1.00 19.26 241 PHE A CA 1
ATOM 1733 C C . PHE A 1 261 ? 20.578 84.414 -13.095 1.00 19.34 241 PHE A C 1
ATOM 1734 O O . PHE A 1 261 ? 19.701 83.945 -13.833 1.00 22.16 241 PHE A O 1
ATOM 1742 N N . PHE A 1 262 ? 21.564 85.169 -13.563 1.00 15.75 242 PHE A N 1
ATOM 1743 C CA . PHE A 1 262 ? 21.719 85.353 -15.010 1.00 18.73 242 PHE A CA 1
ATOM 1744 C C . PHE A 1 262 ? 22.484 84.185 -15.627 1.00 23.22 242 PHE A C 1
ATOM 1745 O O . PHE A 1 262 ? 22.505 84.019 -16.847 1.00 26.23 242 PHE A O 1
ATOM 1753 N N . GLU A 1 263 ? 23.113 83.384 -14.775 1.00 20.51 243 GLU A N 1
ATOM 1754 C CA . GLU A 1 263 ? 23.955 82.287 -15.234 1.00 20.87 243 GLU A CA 1
ATOM 1755 C C . GLU A 1 263 ? 23.419 80.941 -14.778 1.00 26.81 243 GLU A C 1
ATOM 1756 O O . GLU A 1 263 ? 23.579 79.940 -15.473 1.00 25.19 243 GLU A O 1
ATOM 1762 N N . THR A 1 264 ? 22.772 80.920 -13.615 1.00 23.77 244 THR A N 1
ATOM 1763 C CA . THR A 1 264 ? 22.398 79.663 -12.976 1.00 23.28 244 THR A CA 1
ATOM 1764 C C . THR A 1 264 ? 21.000 79.665 -12.372 1.00 28.95 244 THR A C 1
ATOM 1765 O O . THR A 1 264 ? 20.635 80.579 -11.629 1.00 25.96 244 THR A O 1
ATOM 1769 N N . ILE A 1 265 ? 20.224 78.633 -12.694 1.00 20.57 245 ILE A N 1
ATOM 1770 C CA . ILE A 1 265 ? 18.992 78.324 -11.975 1.00 20.10 245 ILE A CA 1
ATOM 1771 C C . ILE A 1 265 ? 18.968 76.817 -11.768 1.00 23.20 245 ILE A C 1
ATOM 1772 O O . ILE A 1 265 ? 19.018 76.072 -12.740 1.00 25.50 245 ILE A O 1
ATOM 1777 N N . PRO A 1 266 ? 18.906 76.360 -10.505 1.00 24.94 246 PRO A N 1
ATOM 1778 C CA . PRO A 1 266 ? 18.891 74.915 -10.237 1.00 23.13 246 PRO A CA 1
ATOM 1779 C C . PRO A 1 266 ? 17.798 74.213 -11.027 1.00 21.81 246 PRO A C 1
ATOM 1780 O O . PRO A 1 266 ? 16.643 74.648 -11.033 1.00 24.23 246 PRO A O 1
ATOM 1784 N N . ASP A 1 267 ? 18.163 73.112 -11.671 1.00 24.99 247 ASP A N 1
ATOM 1785 C CA . ASP A 1 267 ? 17.259 72.420 -12.567 1.00 22.21 247 ASP A CA 1
ATOM 1786 C C . ASP A 1 267 ? 16.295 71.463 -11.850 1.00 24.30 247 ASP A C 1
ATOM 1787 O O . ASP A 1 267 ? 16.647 70.820 -10.857 1.00 24.77 247 ASP A O 1
ATOM 1792 N N . GLY A 1 268 ? 15.068 71.392 -12.359 1.00 29.32 248 GLY A N 1
ATOM 1793 C CA . GLY A 1 268 ? 14.132 70.350 -11.979 1.00 26.26 248 GLY A CA 1
ATOM 1794 C C . GLY A 1 268 ? 13.438 70.418 -10.628 1.00 27.72 248 GLY A C 1
ATOM 1795 O O . GLY A 1 268 ? 13.078 69.380 -10.080 1.00 23.30 248 GLY A O 1
ATOM 1796 N N . ALA A 1 269 ? 13.229 71.614 -10.085 1.00 19.53 249 ALA A N 1
ATOM 1797 C CA . ALA A 1 269 ? 12.441 71.731 -8.855 1.00 23.42 249 ALA A CA 1
ATOM 1798 C C . ALA A 1 269 ? 10.948 71.781 -9.169 1.00 17.96 249 ALA A C 1
ATOM 1799 O O . ALA A 1 269 ? 10.557 72.124 -10.280 1.00 19.03 249 ALA A O 1
ATOM 1801 N N . ASP A 1 270 ? 10.119 71.459 -8.181 1.00 14.17 250 ASP A N 1
ATOM 1802 C CA . ASP A 1 270 ? 8.667 71.530 -8.330 1.00 19.06 250 ASP A CA 1
ATOM 1803 C C . ASP A 1 270 ? 8.137 72.967 -8.364 1.00 19.63 250 ASP A C 1
ATOM 1804 O O . ASP A 1 270 ? 7.219 73.292 -9.122 1.00 17.16 250 ASP A O 1
ATOM 1809 N N . VAL A 1 271 ? 8.691 73.830 -7.525 1.00 19.58 251 VAL A N 1
ATOM 1810 C CA . VAL A 1 271 ? 8.217 75.208 -7.504 1.00 16.40 251 VAL A CA 1
ATOM 1811 C C . VAL A 1 271 ? 9.392 76.175 -7.423 1.00 15.56 251 VAL A C 1
ATOM 1812 O O . VAL A 1 271 ? 10.325 75.985 -6.630 1.00 17.57 251 VAL A O 1
ATOM 1816 N N . TYR A 1 272 ? 9.362 77.191 -8.281 1.00 17.92 252 TYR A N 1
ATOM 1817 C CA . TYR A 1 272 ? 10.347 78.259 -8.231 1.00 14.48 252 TYR A CA 1
ATOM 1818 C C . TYR A 1 272 ? 9.672 79.519 -7.713 1.00 15.39 252 TYR A C 1
ATOM 1819 O O . TYR A 1 272 ? 8.520 79.797 -8.052 1.00 15.25 252 TYR A O 1
ATOM 1828 N N . LEU A 1 273 ? 10.380 80.270 -6.879 1.00 15.26 253 LEU A N 1
ATOM 1829 C CA . LEU A 1 273 ? 9.825 81.500 -6.334 1.00 15.93 253 LEU A CA 1
ATOM 1830 C C . LEU A 1 273 ? 10.772 82.640 -6.666 1.00 15.21 253 LEU A C 1
ATOM 1831 O O . LEU A 1 273 ? 11.987 82.471 -6.624 1.00 14.36 253 LEU A O 1
ATOM 1836 N N . ILE A 1 274 ? 10.212 83.793 -7.012 1.00 14.74 254 ILE A N 1
ATOM 1837 C CA . ILE A 1 274 ? 11.019 84.972 -7.328 1.00 13.71 254 ILE A CA 1
ATOM 1838 C C . ILE A 1 274 ? 10.250 86.217 -6.871 1.00 13.73 254 ILE A C 1
ATOM 1839 O O . ILE A 1 274 ? 9.292 86.639 -7.500 1.00 14.76 254 ILE A O 1
ATOM 1844 N N . LYS A 1 275 ? 10.661 86.770 -5.738 1.00 15.77 255 LYS A N 1
ATOM 1845 C CA . LYS A 1 275 ? 9.890 87.813 -5.067 1.00 12.78 255 LYS A CA 1
ATOM 1846 C C . LYS A 1 275 ? 10.692 89.101 -5.020 1.00 13.24 255 LYS A C 1
ATOM 1847 O O . LYS A 1 275 ? 11.817 89.101 -4.522 1.00 12.47 255 LYS A O 1
ATOM 1853 N N . HIS A 1 276 ? 10.106 90.179 -5.545 1.00 11.73 256 HIS A N 1
ATOM 1854 C CA . HIS A 1 276 ? 10.720 91.501 -5.560 1.00 13.04 256 HIS A CA 1
ATOM 1855 C C . HIS A 1 276 ? 12.099 91.470 -6.209 1.00 16.92 256 HIS A C 1
ATOM 1856 O O . HIS A 1 276 ? 13.033 92.154 -5.771 1.00 14.38 256 HIS A O 1
ATOM 1863 N N . VAL A 1 277 ? 12.221 90.663 -7.254 1.00 11.34 257 VAL A N 1
ATOM 1864 C CA . VAL A 1 277 ? 13.459 90.610 -8.011 1.00 9.55 257 VAL A CA 1
ATOM 1865 C C . VAL A 1 277 ? 13.238 91.207 -9.391 1.00 12.50 257 VAL A C 1
ATOM 1866 O O . VAL A 1 277 ? 13.960 92.114 -9.804 1.00 10.31 257 VAL A O 1
ATOM 1870 N N . LEU A 1 278 ? 12.220 90.723 -10.100 1.00 12.23 258 LEU A N 1
ATOM 1871 C CA . LEU A 1 278 ? 12.045 91.132 -11.489 1.00 13.68 258 LEU A CA 1
ATOM 1872 C C . LEU A 1 278 ? 11.820 92.633 -11.616 1.00 14.01 258 LEU A C 1
ATOM 1873 O O . LEU A 1 278 ? 12.193 93.228 -12.617 1.00 12.13 258 LEU A O 1
ATOM 1878 N N . HIS A 1 279 ? 11.225 93.254 -10.602 1.00 12.19 259 HIS A N 1
ATOM 1879 C CA . HIS A 1 279 ? 10.983 94.691 -10.693 1.00 13.17 259 HIS A CA 1
ATOM 1880 C C . HIS A 1 279 ? 12.262 95.538 -10.581 1.00 13.11 259 HIS A C 1
ATOM 1881 O O . HIS A 1 279 ? 12.230 96.756 -10.795 1.00 12.43 259 HIS A O 1
ATOM 1888 N N . ASP A 1 280 ? 13.386 94.890 -10.282 1.00 11.56 260 ASP A N 1
ATOM 1889 C CA . ASP A 1 280 ? 14.685 95.563 -10.305 1.00 10.36 260 ASP A CA 1
ATOM 1890 C C . ASP A 1 280 ? 15.250 95.700 -11.710 1.00 11.38 260 ASP A C 1
ATOM 1891 O O . ASP A 1 280 ? 16.204 96.450 -11.909 1.00 12.25 260 ASP A O 1
ATOM 1896 N N . TRP A 1 281 ? 14.680 94.970 -12.673 1.00 13.24 261 TRP A N 1
ATOM 1897 C CA . TRP A 1 281 ? 15.325 94.781 -13.979 1.00 14.41 261 TRP A CA 1
ATOM 1898 C C . TRP A 1 281 ? 14.511 95.287 -15.172 1.00 16.93 261 TRP A C 1
ATOM 1899 O O . TRP A 1 281 ? 13.280 95.261 -15.147 1.00 13.02 261 TRP A O 1
ATOM 1910 N N . ASP A 1 282 ? 15.198 95.736 -16.223 1.00 16.89 262 ASP A N 1
ATOM 1911 C CA . ASP A 1 282 ? 14.495 96.145 -17.446 1.00 18.17 262 ASP A CA 1
ATOM 1912 C C . ASP A 1 282 ? 13.993 94.924 -18.215 1.00 16.16 262 ASP A C 1
ATOM 1913 O O . ASP A 1 282 ? 14.270 93.783 -17.833 1.00 16.99 262 ASP A O 1
ATOM 1918 N N . ASP A 1 283 ? 13.243 95.159 -19.289 1.00 14.65 263 ASP A N 1
ATOM 1919 C CA . ASP A 1 283 ? 12.597 94.062 -20.011 1.00 15.26 263 ASP A CA 1
ATOM 1920 C C . ASP A 1 283 ? 13.591 93.014 -20.496 1.00 19.44 263 ASP A C 1
ATOM 1921 O O . ASP A 1 283 ? 13.381 91.818 -20.305 1.00 17.97 263 ASP A O 1
ATOM 1926 N N . ASP A 1 284 ? 14.671 93.464 -21.128 1.00 20.27 264 ASP A N 1
ATOM 1927 C CA . ASP A 1 284 ? 15.692 92.545 -21.627 1.00 22.18 264 ASP A CA 1
ATOM 1928 C C . ASP A 1 284 ? 16.220 91.636 -20.515 1.00 19.87 264 ASP A C 1
ATOM 1929 O O . ASP A 1 284 ? 16.318 90.415 -20.681 1.00 21.60 264 ASP A O 1
ATOM 1934 N N . ASP A 1 285 ? 16.556 92.227 -19.375 1.00 18.03 265 ASP A N 1
ATOM 1935 C CA . ASP A 1 285 ? 17.120 91.440 -18.291 1.00 14.92 265 ASP A CA 1
ATOM 1936 C C . ASP A 1 285 ? 16.078 90.523 -17.657 1.00 16.29 265 ASP A C 1
ATOM 1937 O O . ASP A 1 285 ? 16.416 89.437 -17.213 1.00 15.78 265 ASP A O 1
ATOM 1942 N N . VAL A 1 286 ? 14.815 90.942 -17.631 1.00 16.50 266 VAL A N 1
ATOM 1943 C CA . VAL A 1 286 ? 13.771 90.060 -17.112 1.00 14.59 266 VAL A CA 1
ATOM 1944 C C . VAL A 1 286 ? 13.610 88.839 -18.013 1.00 16.74 266 VAL A C 1
ATOM 1945 O O . VAL A 1 286 ? 13.450 87.714 -17.537 1.00 16.70 266 VAL A O 1
ATOM 1949 N N . VAL A 1 287 ? 13.652 89.058 -19.320 1.00 16.51 267 VAL A N 1
ATOM 1950 C CA . VAL A 1 287 ? 13.538 87.937 -20.246 1.00 15.22 267 VAL A CA 1
ATOM 1951 C C . VAL A 1 287 ? 14.707 86.972 -20.079 1.00 15.04 267 VAL A C 1
ATOM 1952 O O . VAL A 1 287 ? 14.524 85.754 -20.124 1.00 20.05 267 VAL A O 1
ATOM 1956 N N . ARG A 1 288 ? 15.905 87.508 -19.863 1.00 15.30 268 ARG A N 1
ATOM 1957 C CA . ARG A 1 288 ? 17.071 86.662 -19.612 1.00 18.16 268 ARG A CA 1
ATOM 1958 C C . ARG A 1 288 ? 16.821 85.758 -18.411 1.00 22.75 268 ARG A C 1
ATOM 1959 O O . ARG A 1 288 ? 17.072 84.551 -18.461 1.00 18.22 268 ARG A O 1
ATOM 1967 N N . ILE A 1 289 ? 16.329 86.341 -17.324 1.00 18.96 269 ILE A N 1
ATOM 1968 C CA . ILE A 1 289 ? 16.070 85.565 -16.117 1.00 17.58 269 ILE A CA 1
ATOM 1969 C C . ILE A 1 289 ? 14.989 84.515 -16.367 1.00 17.13 269 ILE A C 1
ATOM 1970 O O . ILE A 1 289 ? 15.161 83.343 -16.034 1.00 17.87 269 ILE A O 1
ATOM 1975 N N . LEU A 1 290 ? 13.888 84.939 -16.979 1.00 15.64 270 LEU A N 1
ATOM 1976 C CA . LEU A 1 290 ? 12.732 84.073 -17.175 1.00 17.58 270 LEU A CA 1
ATOM 1977 C C . LEU A 1 290 ? 13.079 82.890 -18.071 1.00 18.48 270 LEU A C 1
ATOM 1978 O O . LEU A 1 290 ? 12.622 81.763 -17.848 1.00 16.58 270 LEU A O 1
ATOM 1983 N N . ARG A 1 291 ? 13.879 83.156 -19.094 1.00 16.73 271 ARG A N 1
ATOM 1984 C CA . ARG A 1 291 ? 14.248 82.106 -20.037 1.00 22.65 271 ARG A CA 1
ATOM 1985 C C . ARG A 1 291 ? 15.093 81.036 -19.349 1.00 23.13 271 ARG A C 1
ATOM 1986 O O . ARG A 1 291 ? 14.900 79.843 -19.585 1.00 23.59 271 ARG A O 1
ATOM 1994 N N . ARG A 1 292 ? 16.014 81.456 -18.485 1.00 22.78 272 ARG A N 1
ATOM 1995 C CA . ARG A 1 292 ? 16.807 80.490 -17.737 1.00 21.26 272 ARG A CA 1
ATOM 1996 C C . ARG A 1 292 ? 15.939 79.707 -16.752 1.00 21.99 272 ARG A C 1
ATOM 1997 O O . ARG A 1 292 ? 16.170 78.522 -16.516 1.00 20.01 272 ARG A O 1
ATOM 2005 N N . ILE A 1 293 ? 14.941 80.364 -16.170 1.00 18.79 273 ILE A N 1
ATOM 2006 C CA . ILE A 1 293 ? 14.023 79.667 -15.281 1.00 19.18 273 ILE A CA 1
ATOM 2007 C C . ILE A 1 293 ? 13.205 78.660 -16.083 1.00 19.81 273 ILE A C 1
ATOM 2008 O O . ILE A 1 293 ? 13.098 77.499 -15.709 1.00 18.96 273 ILE A O 1
ATOM 2013 N N . ALA A 1 294 ? 12.647 79.104 -17.203 1.00 19.37 274 ALA A N 1
ATOM 2014 C CA . ALA A 1 294 ? 11.859 78.217 -18.054 1.00 20.33 274 ALA A CA 1
ATOM 2015 C C . ALA A 1 294 ? 12.620 76.933 -18.414 1.00 24.50 274 ALA A C 1
ATOM 2016 O O . ALA A 1 294 ? 12.046 75.843 -18.421 1.00 23.74 274 ALA A O 1
ATOM 2018 N N A THR A 1 295 ? 13.915 77.063 -18.692 0.27 23.01 275 THR A N 1
ATOM 2019 N N B THR A 1 295 ? 13.904 77.081 -18.718 0.73 22.96 275 THR A N 1
ATOM 2020 C CA A THR A 1 295 ? 14.725 75.918 -19.112 0.27 24.21 275 THR A CA 1
ATOM 2021 C CA B THR A 1 295 ? 14.757 75.954 -19.089 0.73 24.16 275 THR A CA 1
ATOM 2022 C C A THR A 1 295 ? 15.144 75.008 -17.952 0.27 28.67 275 THR A C 1
ATOM 2023 C C B THR A 1 295 ? 14.882 74.943 -17.952 0.73 30.11 275 THR A C 1
ATOM 2024 O O A THR A 1 295 ? 15.693 73.926 -18.172 0.27 25.61 275 THR A O 1
ATOM 2025 O O B THR A 1 295 ? 14.952 73.731 -18.181 0.73 24.31 275 THR A O 1
ATOM 2032 N N . ALA A 1 296 ? 14.887 75.449 -16.723 1.00 23.36 276 ALA A N 1
ATOM 2033 C CA . ALA A 1 296 ? 15.096 74.616 -15.544 1.00 21.70 276 ALA A CA 1
ATOM 2034 C C . ALA A 1 296 ? 13.813 73.916 -15.108 1.00 24.87 276 ALA A C 1
ATOM 2035 O O . ALA A 1 296 ? 13.845 72.993 -14.294 1.00 25.95 276 ALA A O 1
ATOM 2045 N N . LYS A 1 298 ? 10.382 71.677 -14.997 1.00 25.39 278 LYS A N 1
ATOM 2046 C CA . LYS A 1 298 ? 9.748 70.473 -15.515 1.00 32.17 278 LYS A CA 1
ATOM 2047 C C . LYS A 1 298 ? 8.362 70.842 -16.020 1.00 34.50 278 LYS A C 1
ATOM 2048 O O . LYS A 1 298 ? 7.788 71.845 -15.593 1.00 31.79 278 LYS A O 1
ATOM 2054 N N . PRO A 1 299 ? 7.811 70.032 -16.930 1.00 32.58 279 PRO A N 1
ATOM 2055 C CA . PRO A 1 299 ? 6.478 70.328 -17.461 1.00 29.73 279 PRO A CA 1
ATOM 2056 C C . PRO A 1 299 ? 5.463 70.600 -16.352 1.00 31.33 279 PRO A C 1
ATOM 2057 O O . PRO A 1 299 ? 4.553 71.408 -16.530 1.00 30.35 279 PRO A O 1
ATOM 2061 N N . ASP A 1 300 ? 5.628 69.930 -15.218 1.00 29.57 280 ASP A N 1
ATOM 2062 C CA . ASP A 1 300 ? 4.693 70.052 -14.105 1.00 30.02 280 ASP A CA 1
ATOM 2063 C C . ASP A 1 300 ? 5.121 71.132 -13.097 1.00 28.90 280 ASP A C 1
ATOM 2064 O O . ASP A 1 300 ? 4.404 71.422 -12.143 1.00 25.24 280 ASP A O 1
ATOM 2069 N N . SER A 1 301 ? 6.288 71.725 -13.316 1.00 22.80 281 SER A N 1
ATOM 2070 C CA . SER A 1 301 ? 6.795 72.748 -12.406 1.00 24.72 281 SER A CA 1
ATOM 2071 C C . SER A 1 301 ? 5.927 73.998 -12.424 1.00 25.14 281 SER A C 1
ATOM 2072 O O . SER A 1 301 ? 5.226 74.268 -13.400 1.00 20.34 281 SER A O 1
ATOM 2075 N N . ARG A 1 302 ? 5.976 74.759 -11.335 1.00 21.34 282 ARG A N 1
ATOM 2076 C CA . ARG A 1 302 ? 5.304 76.046 -11.288 1.00 19.31 282 ARG A CA 1
ATOM 2077 C C . ARG A 1 302 ? 6.286 77.146 -10.887 1.00 21.69 282 ARG A C 1
ATOM 2078 O O . ARG A 1 302 ? 7.207 76.912 -10.103 1.00 16.31 282 ARG A O 1
ATOM 2086 N N . LEU A 1 303 ? 6.100 78.335 -11.453 1.00 18.48 283 LEU A N 1
ATOM 2087 C CA . LEU A 1 303 ? 6.881 79.503 -11.065 1.00 17.02 283 LEU A CA 1
ATOM 2088 C C . LEU A 1 303 ? 5.942 80.514 -10.433 1.00 17.21 283 LEU A C 1
ATOM 2089 O O . LEU A 1 303 ? 4.875 80.802 -10.989 1.00 15.41 283 LEU A O 1
ATOM 2094 N N . LEU A 1 304 ? 6.320 81.022 -9.262 1.00 12.64 284 LEU A N 1
ATOM 2095 C CA . LEU A 1 304 ? 5.567 82.088 -8.616 1.00 17.06 284 LEU A CA 1
ATOM 2096 C C . LEU A 1 304 ? 6.342 83.396 -8.693 1.00 18.61 284 LEU A C 1
ATOM 2097 O O . LEU A 1 304 ? 7.318 83.593 -7.974 1.00 13.60 284 LEU A O 1
ATOM 2102 N N . VAL A 1 305 ? 5.907 84.289 -9.571 1.00 15.35 285 VAL A N 1
ATOM 2103 C CA . VAL A 1 305 ? 6.444 85.627 -9.573 1.00 12.51 285 VAL A CA 1
ATOM 2104 C C . VAL A 1 305 ? 5.672 86.412 -8.515 1.00 16.65 285 VAL A C 1
ATOM 2105 O O . VAL A 1 305 ? 4.465 86.583 -8.613 1.00 13.50 285 VAL A O 1
ATOM 2109 N N . ILE A 1 306 ? 6.372 86.853 -7.478 1.00 14.64 286 ILE A N 1
ATOM 2110 C CA . ILE A 1 306 ? 5.725 87.543 -6.372 1.00 13.28 286 ILE A CA 1
ATOM 2111 C C . ILE A 1 306 ? 6.198 88.988 -6.356 1.00 15.97 286 ILE A C 1
ATOM 2112 O O . ILE A 1 306 ? 7.346 89.273 -6.027 1.00 14.98 286 ILE A O 1
ATOM 2117 N N . ASP A 1 307 ? 5.330 89.905 -6.754 1.00 16.15 287 ASP A N 1
ATOM 2118 C CA . ASP A 1 307 ? 5.785 91.286 -6.874 1.00 16.35 287 ASP A CA 1
ATOM 2119 C C . ASP A 1 307 ? 4.644 92.283 -6.764 1.00 20.19 287 ASP A C 1
ATOM 2120 O O . ASP A 1 307 ? 3.476 91.905 -6.624 1.00 16.78 287 ASP A O 1
ATOM 2125 N N . ASN A 1 308 ? 5.003 93.561 -6.782 1.00 16.31 288 ASN A N 1
ATOM 2126 C CA . ASN A 1 308 ? 4.026 94.628 -6.750 1.00 18.51 288 ASN A CA 1
ATOM 2127 C C . ASN A 1 308 ? 3.428 94.739 -8.146 1.00 20.41 288 ASN A C 1
ATOM 2128 O O . ASN A 1 308 ? 4.159 94.893 -9.119 1.00 28.21 288 ASN A O 1
ATOM 2133 N N . LEU A 1 309 ? 2.112 94.624 -8.259 1.00 16.57 289 LEU A N 1
ATOM 2134 C CA . LEU A 1 309 ? 1.478 94.762 -9.565 1.00 20.76 289 LEU A CA 1
ATOM 2135 C C . LEU A 1 309 ? 0.745 96.086 -9.691 1.00 21.64 289 LEU A C 1
ATOM 2136 O O . LEU A 1 309 ? 0.012 96.485 -8.791 1.00 22.56 289 LEU A O 1
ATOM 2141 N N . ILE A 1 310 ? 0.953 96.753 -10.820 1.00 17.66 290 ILE A N 1
ATOM 2142 C CA . ILE A 1 310 ? 0.263 97.998 -11.134 1.00 18.58 290 ILE A CA 1
ATOM 2143 C C . ILE A 1 310 ? -1.099 97.691 -11.737 1.00 27.37 290 ILE A C 1
ATOM 2144 O O . ILE A 1 310 ? -1.187 97.022 -12.772 1.00 23.74 290 ILE A O 1
ATOM 2149 N N . ASP A 1 311 ? -2.153 98.165 -11.082 1.00 22.50 291 ASP A N 1
ATOM 2150 C CA . ASP A 1 311 ? -3.499 98.025 -11.612 1.00 33.24 291 ASP A CA 1
ATOM 2151 C C . ASP A 1 311 ? -4.009 99.371 -12.114 1.00 33.01 291 ASP A C 1
ATOM 2152 O O . ASP A 1 311 ? -3.222 100.283 -12.386 1.00 23.26 291 ASP A O 1
ATOM 2157 N N . GLU A 1 312 ? -5.328 99.496 -12.218 1.00 27.39 292 GLU A N 1
ATOM 2158 C CA . GLU A 1 312 ? -5.936 100.647 -12.875 1.00 28.17 292 GLU A CA 1
ATOM 2159 C C . GLU A 1 312 ? -5.807 101.935 -12.071 1.00 23.33 292 GLU A C 1
ATOM 2160 O O . GLU A 1 312 ? -5.735 103.015 -12.643 1.00 30.44 292 GLU A O 1
ATOM 2166 N N . ARG A 1 313 ? -5.796 101.827 -10.749 1.00 23.36 293 ARG A N 1
ATOM 2167 C CA . ARG A 1 313 ? -5.644 103.015 -9.911 1.00 24.93 293 ARG A CA 1
ATOM 2168 C C . ARG A 1 313 ? -4.657 102.749 -8.778 1.00 20.65 293 ARG A C 1
ATOM 2169 O O . ARG A 1 313 ? -5.056 102.508 -7.645 1.00 21.79 293 ARG A O 1
ATOM 2177 N N . PRO A 1 314 ? -3.355 102.771 -9.095 1.00 23.17 294 PRO A N 1
ATOM 2178 C CA . PRO A 1 314 ? -2.322 102.474 -8.094 1.00 18.02 294 PRO A CA 1
ATOM 2179 C C . PRO A 1 314 ? -2.322 103.520 -6.975 1.00 15.95 294 PRO A C 1
ATOM 2180 O O . PRO A 1 314 ? -2.555 104.701 -7.236 1.00 20.01 294 PRO A O 1
ATOM 2184 N N . ALA A 1 315 ? -2.076 103.085 -5.746 1.00 18.15 295 ALA A N 1
ATOM 2185 C CA . ALA A 1 315 ? -1.930 104.014 -4.633 1.00 19.32 295 ALA A CA 1
ATOM 2186 C C . ALA A 1 315 ? -0.648 104.814 -4.802 1.00 21.43 295 ALA A C 1
ATOM 2187 O O . ALA A 1 315 ? 0.315 104.336 -5.407 1.00 15.89 295 ALA A O 1
ATOM 2189 N N . ALA A 1 316 ? -0.637 106.033 -4.278 1.00 17.81 296 ALA A N 1
ATOM 2190 C CA . ALA A 1 316 ? 0.561 106.866 -4.321 1.00 18.17 296 ALA A CA 1
ATOM 2191 C C . ALA A 1 316 ? 1.795 106.120 -3.805 1.00 16.38 296 ALA A C 1
ATOM 2192 O O . ALA A 1 316 ? 2.863 106.217 -4.394 1.00 13.47 296 ALA A O 1
ATOM 2194 N N . SER A 1 317 ? 1.640 105.374 -2.711 1.00 13.86 297 SER A N 1
ATOM 2195 C CA . SER A 1 317 ? 2.762 104.653 -2.119 1.00 15.38 297 SER A CA 1
ATOM 2196 C C . SER A 1 317 ? 3.375 103.657 -3.100 1.00 15.28 297 SER A C 1
ATOM 2197 O O . SER A 1 317 ? 4.593 103.464 -3.130 1.00 16.85 297 SER A O 1
ATOM 2200 N N . THR A 1 318 ? 2.518 103.012 -3.881 1.00 14.80 298 THR A N 1
ATOM 2201 C CA . THR A 1 318 ? 2.961 102.031 -4.862 1.00 15.02 298 THR A CA 1
ATOM 2202 C C . THR A 1 318 ? 3.788 102.722 -5.935 1.00 12.02 298 THR A C 1
ATOM 2203 O O . THR A 1 318 ? 4.806 102.198 -6.394 1.00 14.01 298 THR A O 1
ATOM 2207 N N . LEU A 1 319 ? 3.350 103.910 -6.320 1.00 12.91 299 LEU A N 1
ATOM 2208 C CA . LEU A 1 319 ? 4.066 104.692 -7.314 1.00 16.38 299 LEU A CA 1
ATOM 2209 C C . LEU A 1 319 ? 5.363 105.314 -6.760 1.00 13.73 299 LEU A C 1
ATOM 2210 O O . LEU A 1 319 ? 6.338 105.485 -7.490 1.00 14.43 299 LEU A O 1
ATOM 2215 N N . PHE A 1 320 ? 5.383 105.655 -5.476 1.00 12.42 300 PHE A N 1
ATOM 2216 C CA . PHE A 1 320 ? 6.625 106.135 -4.871 1.00 13.73 300 PHE A CA 1
ATOM 2217 C C . PHE A 1 320 ? 7.694 105.038 -4.909 1.00 12.85 300 PHE A C 1
ATOM 2218 O O . PHE A 1 320 ? 8.850 105.290 -5.243 1.00 10.89 300 PHE A O 1
ATOM 2226 N N . VAL A 1 321 ? 7.304 103.813 -4.584 1.00 10.67 301 VAL A N 1
ATOM 2227 C CA . VAL A 1 321 ? 8.259 102.708 -4.621 1.00 11.49 301 VAL A CA 1
ATOM 2228 C C . VAL A 1 321 ? 8.738 102.466 -6.053 1.00 12.84 301 VAL A C 1
ATOM 2229 O O . VAL A 1 321 ? 9.899 102.151 -6.278 1.00 12.16 301 VAL A O 1
ATOM 2233 N N . ASP A 1 322 ? 7.839 102.633 -7.019 1.00 12.77 302 ASP A N 1
ATOM 2234 C CA . ASP A 1 322 ? 8.213 102.529 -8.428 1.00 14.48 302 ASP A CA 1
ATOM 2235 C C . ASP A 1 322 ? 9.318 103.530 -8.782 1.00 13.16 302 ASP A C 1
ATOM 2236 O O . ASP A 1 322 ? 10.253 103.209 -9.510 1.00 12.62 302 ASP A O 1
ATOM 2241 N N . LEU A 1 323 ? 9.184 104.755 -8.279 1.00 12.27 303 LEU A N 1
ATOM 2242 C CA . LEU A 1 323 ? 10.180 105.799 -8.522 1.00 11.89 303 LEU A CA 1
ATOM 2243 C C . LEU A 1 323 ? 11.508 105.493 -7.816 1.00 12.32 303 LEU A C 1
ATOM 2244 O O . LEU A 1 323 ? 12.566 105.765 -8.355 1.00 13.66 303 LEU A O 1
ATOM 2249 N N . LEU A 1 324 ? 11.448 104.932 -6.610 1.00 9.43 304 LEU A N 1
ATOM 2250 C CA . LEU A 1 324 ? 12.657 104.472 -5.920 1.00 9.53 304 LEU A CA 1
ATOM 2251 C C . LEU A 1 324 ? 13.402 103.394 -6.747 1.00 9.65 304 LEU A C 1
ATOM 2252 O O . LEU A 1 324 ? 14.637 103.413 -6.850 1.00 11.38 304 LEU A O 1
ATOM 2257 N N . LEU A 1 325 ? 12.658 102.459 -7.335 1.00 9.85 305 LEU A N 1
ATOM 2258 C CA . LEU A 1 325 ? 13.289 101.435 -8.166 1.00 11.88 305 LEU A CA 1
ATOM 2259 C C . LEU A 1 325 ? 14.044 102.079 -9.322 1.00 11.20 305 LEU A C 1
ATOM 2260 O O . LEU A 1 325 ? 15.160 101.667 -9.671 1.00 13.50 305 LEU A O 1
ATOM 2265 N N . LEU A 1 326 ? 13.427 103.090 -9.920 1.00 11.02 306 LEU A N 1
ATOM 2266 C CA . LEU A 1 326 ? 14.043 103.804 -11.038 1.00 12.47 306 LEU A CA 1
ATOM 2267 C C . LEU A 1 326 ? 15.383 104.384 -10.610 1.00 13.14 306 LEU A C 1
ATOM 2268 O O . LEU A 1 326 ? 16.417 104.175 -11.245 1.00 11.32 306 LEU A O 1
ATOM 2273 N N . VAL A 1 327 ? 15.356 105.111 -9.504 1.00 13.46 307 VAL A N 1
ATOM 2274 C CA . VAL A 1 327 ? 16.536 105.790 -9.005 1.00 10.20 307 VAL A CA 1
ATOM 2275 C C . VAL A 1 327 ? 17.672 104.833 -8.617 1.00 13.07 307 VAL A C 1
ATOM 2276 O O . VAL A 1 327 ? 18.828 105.049 -8.990 1.00 13.14 307 VAL A O 1
ATOM 2280 N N . LEU A 1 328 ? 17.350 103.765 -7.895 1.00 9.52 308 LEU A N 1
ATOM 2281 C CA . LEU A 1 328 ? 18.388 102.899 -7.351 1.00 11.67 308 LEU A CA 1
ATOM 2282 C C . LEU A 1 328 ? 18.982 101.945 -8.389 1.00 11.10 308 LEU A C 1
ATOM 2283 O O . LEU A 1 328 ? 20.196 101.807 -8.486 1.00 11.10 308 LEU A O 1
ATOM 2288 N N . VAL A 1 329 ? 18.120 101.271 -9.137 1.00 11.30 309 VAL A N 1
ATOM 2289 C CA . VAL A 1 329 ? 18.571 100.205 -10.033 1.00 12.42 309 VAL A CA 1
ATOM 2290 C C . VAL A 1 329 ? 17.968 100.277 -11.432 1.00 10.77 309 VAL A C 1
ATOM 2291 O O . VAL A 1 329 ? 18.127 99.350 -12.234 1.00 14.07 309 VAL A O 1
ATOM 2295 N N . GLY A 1 330 ? 17.286 101.375 -11.736 1.00 9.51 310 GLY A N 1
ATOM 2296 C CA . GLY A 1 330 ? 16.643 101.519 -13.026 1.00 10.36 310 GLY A CA 1
ATOM 2297 C C . GLY A 1 330 ? 15.509 100.536 -13.253 1.00 13.66 310 GLY A C 1
ATOM 2298 O O . GLY A 1 330 ? 15.176 100.205 -14.392 1.00 14.45 310 GLY A O 1
ATOM 2299 N N . GLY A 1 331 ? 14.907 100.074 -12.165 1.00 9.74 311 GLY A N 1
ATOM 2300 C CA . GLY A 1 331 ? 13.771 99.177 -12.245 1.00 14.26 311 GLY A CA 1
ATOM 2301 C C . GLY A 1 331 ? 12.449 99.890 -12.433 1.00 14.88 311 GLY A C 1
ATOM 2302 O O . GLY A 1 331 ? 12.406 101.090 -12.668 1.00 13.82 311 GLY A O 1
ATOM 2303 N N . ALA A 1 332 ? 11.362 99.131 -12.322 1.00 14.79 312 ALA A N 1
ATOM 2304 C CA . ALA A 1 332 ? 10.016 99.640 -12.545 1.00 13.39 312 ALA A CA 1
ATOM 2305 C C . ALA A 1 332 ? 9.021 98.565 -12.150 1.00 13.60 312 ALA A C 1
ATOM 2306 O O . ALA A 1 332 ? 9.277 97.378 -12.343 1.00 15.83 312 ALA A O 1
ATOM 2308 N N . GLU A 1 333 ? 7.887 98.983 -11.603 1.00 13.91 313 GLU A N 1
ATOM 2309 C CA . GLU A 1 333 ? 6.785 98.064 -11.343 1.00 14.22 313 GLU A CA 1
ATOM 2310 C C . GLU A 1 333 ? 6.056 97.840 -12.649 1.00 16.57 313 GLU A C 1
ATOM 2311 O O . GLU A 1 333 ? 6.067 98.708 -13.533 1.00 15.57 313 GLU A O 1
ATOM 2317 N N . ARG A 1 334 ? 5.420 96.679 -12.768 1.00 14.90 314 ARG A N 1
ATOM 2318 C CA . ARG A 1 334 ? 4.721 96.304 -13.986 1.00 17.35 314 ARG A CA 1
ATOM 2319 C C . ARG A 1 334 ? 3.287 95.863 -13.679 1.00 18.24 314 ARG A C 1
ATOM 2320 O O . ARG A 1 334 ? 2.980 95.463 -12.551 1.00 18.02 314 ARG A O 1
ATOM 2328 N N . SER A 1 335 ? 2.420 95.955 -14.684 1.00 14.97 315 SER A N 1
ATOM 2329 C CA . SER A 1 335 ? 1.076 95.384 -14.613 1.00 18.58 315 SER A CA 1
ATOM 2330 C C . SER A 1 335 ? 1.162 93.897 -14.939 1.00 20.52 315 SER A C 1
ATOM 2331 O O . SER A 1 335 ? 2.180 93.429 -15.445 1.00 17.72 315 SER A O 1
ATOM 2334 N N . GLU A 1 336 ? 0.102 93.149 -14.654 1.00 20.73 316 GLU A N 1
ATOM 2335 C CA . GLU A 1 336 ? 0.104 91.730 -14.998 1.00 21.54 316 GLU A CA 1
ATOM 2336 C C . GLU A 1 336 ? 0.271 91.512 -16.505 1.00 18.70 316 GLU A C 1
ATOM 2337 O O . GLU A 1 336 ? 0.961 90.597 -16.918 1.00 20.05 316 GLU A O 1
ATOM 2343 N N . SER A 1 337 ? -0.353 92.359 -17.321 1.00 19.81 317 SER A N 1
ATOM 2344 C CA . SER A 1 337 ? -0.256 92.207 -18.771 1.00 24.22 317 SER A CA 1
ATOM 2345 C C . SER A 1 337 ? 1.158 92.484 -19.266 1.00 25.45 317 SER A C 1
ATOM 2346 O O . SER A 1 337 ? 1.637 91.853 -20.211 1.00 17.17 317 SER A O 1
ATOM 2349 N N . GLU A 1 338 ? 1.832 93.434 -18.633 1.00 21.59 318 GLU A N 1
ATOM 2350 C CA . GLU A 1 338 ? 3.236 93.662 -18.946 1.00 21.39 318 GLU A CA 1
ATOM 2351 C C . GLU A 1 338 ? 4.095 92.442 -18.608 1.00 17.62 318 GLU A C 1
A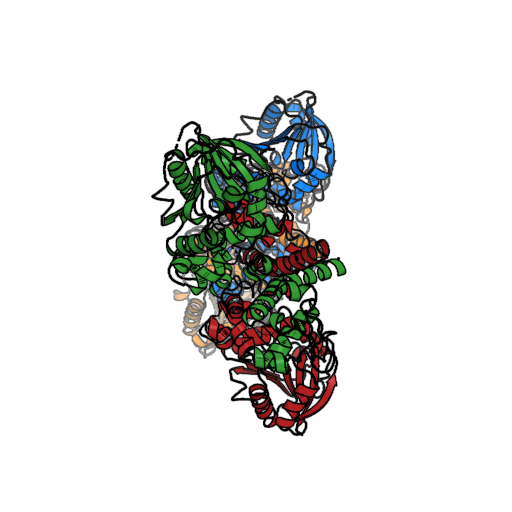TOM 2352 O O . GLU A 1 338 ? 4.952 92.038 -19.399 1.00 20.59 318 GLU A O 1
ATOM 2358 N N . PHE A 1 339 ? 3.865 91.838 -17.443 1.00 16.00 319 PHE A N 1
ATOM 2359 C CA . PHE A 1 339 ? 4.591 90.624 -17.099 1.00 16.42 319 PHE A CA 1
ATOM 2360 C C . PHE A 1 339 ? 4.265 89.516 -18.110 1.00 19.72 319 PHE A C 1
ATOM 2361 O O . PHE A 1 339 ? 5.158 88.806 -18.575 1.00 16.76 319 PHE A O 1
ATOM 2369 N N . ALA A 1 340 ? 2.982 89.381 -18.441 1.00 20.24 320 ALA A N 1
ATOM 2370 C CA . ALA A 1 340 ? 2.523 88.313 -19.334 1.00 19.02 320 ALA A CA 1
ATOM 2371 C C . ALA A 1 340 ? 3.219 88.379 -20.687 1.00 20.28 320 ALA A C 1
ATOM 2372 O O . ALA A 1 340 ? 3.579 87.349 -21.258 1.00 20.28 320 ALA A O 1
ATOM 2374 N N . ALA A 1 341 ? 3.409 89.595 -21.196 1.00 19.23 321 ALA A N 1
ATOM 2375 C CA . ALA A 1 341 ? 4.123 89.787 -22.453 1.00 20.83 321 ALA A CA 1
ATOM 2376 C C . ALA A 1 341 ? 5.564 89.284 -22.380 1.00 20.50 321 ALA A C 1
ATOM 2377 O O . ALA A 1 341 ? 6.057 88.639 -23.318 1.00 19.08 321 ALA A O 1
ATOM 2379 N N . LEU A 1 342 ? 6.246 89.585 -21.273 1.00 18.42 322 LEU A N 1
ATOM 2380 C CA . LEU A 1 342 ? 7.620 89.121 -21.076 1.00 17.93 322 LEU A CA 1
ATOM 2381 C C . LEU A 1 342 ? 7.642 87.606 -20.854 1.00 15.26 322 LEU A C 1
ATOM 2382 O O . LEU A 1 342 ? 8.535 86.905 -21.329 1.00 21.48 322 LEU A O 1
ATOM 2387 N N . LEU A 1 343 ? 6.651 87.099 -20.133 1.00 16.08 323 LEU A N 1
ATOM 2388 C CA . LEU A 1 343 ? 6.553 85.662 -19.923 1.00 19.75 323 LEU A CA 1
ATOM 2389 C C . LEU A 1 343 ? 6.406 84.955 -21.275 1.00 20.87 323 LEU A C 1
ATOM 2390 O O . LEU A 1 343 ? 7.042 83.936 -21.521 1.00 22.13 323 LEU A O 1
ATOM 2395 N N . GLU A 1 344 ? 5.595 85.520 -22.162 1.00 22.73 324 GLU A N 1
ATOM 2396 C CA . GLU A 1 344 ? 5.412 84.922 -23.483 1.00 27.06 324 GLU A CA 1
ATOM 2397 C C . GLU A 1 344 ? 6.734 84.816 -24.233 1.00 27.72 324 GLU A C 1
ATOM 2398 O O . GLU A 1 344 ? 7.031 83.780 -24.828 1.00 26.39 324 GLU A O 1
ATOM 2404 N N . LYS A 1 345 ? 7.525 85.886 -24.216 1.00 24.17 325 LYS A N 1
ATOM 2405 C CA . LYS A 1 345 ? 8.819 85.873 -24.894 1.00 24.73 325 LYS A CA 1
ATOM 2406 C C . LYS A 1 345 ? 9.778 84.888 -24.244 1.00 28.69 325 LYS A C 1
ATOM 2407 O O . LYS A 1 345 ? 10.872 84.650 -24.760 1.00 27.12 325 LYS A O 1
ATOM 2413 N N . SER A 1 346 ? 9.379 84.329 -23.106 1.00 22.07 326 SER A N 1
ATOM 2414 C CA . SER A 1 346 ? 10.263 83.452 -22.351 1.00 19.80 326 SER A CA 1
ATOM 2415 C C . SER A 1 346 ? 9.775 82.007 -22.341 1.00 25.72 326 SER A C 1
ATOM 2416 O O . SER A 1 346 ? 10.362 81.156 -21.676 1.00 25.84 326 SER A O 1
ATOM 2419 N N . GLY A 1 347 ? 8.697 81.736 -23.070 1.00 25.46 327 GLY A N 1
ATOM 2420 C CA . GLY A 1 347 ? 8.139 80.395 -23.133 1.00 30.37 327 GLY A CA 1
ATOM 2421 C C . GLY A 1 347 ? 7.301 80.013 -21.923 1.00 25.39 327 GLY A C 1
ATOM 2422 O O . GLY A 1 347 ? 7.149 78.831 -21.614 1.00 26.13 327 GLY A O 1
ATOM 2423 N N . LEU A 1 348 ? 6.751 81.018 -21.243 1.00 20.53 328 LEU A N 1
ATOM 2424 C CA . LEU A 1 348 ? 5.961 80.804 -20.037 1.00 23.92 328 LEU A CA 1
ATOM 2425 C C . LEU A 1 348 ? 4.587 81.428 -20.186 1.00 18.76 328 LEU A C 1
ATOM 2426 O O . LEU A 1 348 ? 4.372 82.275 -21.045 1.00 22.82 328 LEU A O 1
ATOM 2431 N N . ARG A 1 349 ? 3.653 81.023 -19.340 1.00 20.47 329 ARG A N 1
ATOM 2432 C CA . ARG A 1 349 ? 2.339 81.639 -19.375 1.00 25.76 329 ARG A CA 1
ATOM 2433 C C . ARG A 1 349 ? 1.680 81.672 -18.007 1.00 24.24 329 ARG A C 1
ATOM 2434 O O . ARG A 1 349 ? 1.930 80.812 -17.156 1.00 24.20 329 ARG A O 1
ATOM 2442 N N . VAL A 1 350 ? 0.834 82.674 -17.800 1.00 20.22 330 VAL A N 1
ATOM 2443 C CA . VAL A 1 350 ? 0.188 82.860 -16.515 1.00 24.29 330 VAL A CA 1
ATOM 2444 C C . VAL A 1 350 ? -0.954 81.874 -16.337 1.00 27.67 330 VAL A C 1
ATOM 2445 O O . VAL A 1 350 ? -1.834 81.773 -17.193 1.00 25.64 330 VAL A O 1
ATOM 2449 N N . GLU A 1 351 ? -0.936 81.152 -15.223 1.00 27.41 331 GLU A N 1
ATOM 2450 C CA . GLU A 1 351 ? -2.018 80.241 -14.885 1.00 28.20 331 GLU A CA 1
ATOM 2451 C C . GLU A 1 351 ? -3.082 81.010 -14.112 1.00 34.31 331 GLU A C 1
ATOM 2452 O O . GLU A 1 351 ? -4.267 80.950 -14.430 1.00 34.90 331 GLU A O 1
ATOM 2458 N N . ARG A 1 352 ? -2.650 81.741 -13.093 1.00 28.40 332 ARG A N 1
ATOM 2459 C CA . ARG A 1 352 ? -3.559 82.586 -12.334 1.00 26.90 332 ARG A CA 1
ATOM 2460 C C . ARG A 1 352 ? -2.767 83.545 -11.463 1.00 27.90 332 ARG A C 1
ATOM 2461 O O . ARG A 1 352 ? -1.556 83.393 -11.301 1.00 22.25 332 ARG A O 1
ATOM 2469 N N . SER A 1 353 ? -3.448 84.547 -10.921 1.00 26.51 333 SER A N 1
ATOM 2470 C CA . SER A 1 353 ? -2.812 85.471 -9.997 1.00 27.55 333 SER A CA 1
ATOM 2471 C C . SER A 1 353 ? -3.642 85.554 -8.730 1.00 32.86 333 SER A C 1
ATOM 2472 O O . SER A 1 353 ? -4.869 85.646 -8.785 1.00 32.97 333 SER A O 1
ATOM 2475 N N . LEU A 1 354 ? -2.959 85.507 -7.592 1.00 26.18 334 LEU A N 1
ATOM 2476 C CA . LEU A 1 354 ? -3.606 85.431 -6.290 1.00 30.47 334 LEU A CA 1
ATOM 2477 C C . LEU A 1 354 ? -3.251 86.640 -5.434 1.00 34.28 334 LEU A C 1
ATOM 2478 O O . LEU A 1 354 ? -2.150 87.191 -5.545 1.00 26.81 334 LEU A O 1
ATOM 2483 N N . PRO A 1 355 ? -4.184 87.055 -4.569 1.00 35.26 335 PRO A N 1
ATOM 2484 C CA . PRO A 1 355 ? -3.924 88.173 -3.663 1.00 32.36 335 PRO A CA 1
ATOM 2485 C C . PRO A 1 355 ? -2.947 87.743 -2.581 1.00 28.96 335 PRO A C 1
ATOM 2486 O O . PRO A 1 355 ? -2.873 86.568 -2.234 1.00 33.17 335 PRO A O 1
ATOM 2490 N N . CYS A 1 356 ? -2.188 88.693 -2.062 1.00 34.44 336 CYS A N 1
ATOM 2491 C CA . CYS A 1 356 ? -1.212 88.387 -1.039 1.00 37.58 336 CYS A CA 1
ATOM 2492 C C . CYS A 1 356 ? -1.147 89.555 -0.065 1.00 38.83 336 CYS A C 1
ATOM 2493 O O . CYS A 1 356 ? -0.427 90.527 -0.294 1.00 41.60 336 CYS A O 1
ATOM 2496 N N . GLY A 1 357 ? -1.904 89.455 1.023 1.00 39.61 337 GLY A N 1
ATOM 2497 C CA . GLY A 1 357 ? -1.935 90.501 2.028 1.00 43.20 337 GLY A CA 1
ATOM 2498 C C . GLY A 1 357 ? -2.299 91.853 1.446 1.00 41.66 337 GLY A C 1
ATOM 2499 O O . GLY A 1 357 ? -2.686 91.954 0.282 1.00 41.63 337 GLY A O 1
ATOM 2500 N N . ALA A 1 358 ? -2.174 92.895 2.261 1.00 38.19 338 ALA A N 1
ATOM 2501 C CA . ALA A 1 358 ? -2.491 94.250 1.825 1.00 48.20 338 ALA A CA 1
ATOM 2502 C C . ALA A 1 358 ? -1.424 94.788 0.877 1.00 46.39 338 ALA A C 1
ATOM 2503 O O . ALA A 1 358 ? -0.325 94.241 0.789 1.00 57.90 338 ALA A O 1
ATOM 2505 N N . GLY A 1 359 ? -1.756 95.863 0.170 1.00 52.00 339 GLY A N 1
ATOM 2506 C CA . GLY A 1 359 ? -0.832 96.475 -0.767 1.00 30.00 339 GLY A CA 1
ATOM 2507 C C . GLY A 1 359 ? -1.046 95.996 -2.189 1.00 29.39 339 GLY A C 1
ATOM 2508 O O . GLY A 1 359 ? -2.100 95.453 -2.520 1.00 31.66 339 GLY A O 1
ATOM 2509 N N . PRO A 1 360 ? -0.040 96.198 -3.034 1.00 27.62 340 PRO A N 1
ATOM 2510 C CA . PRO A 1 360 ? -0.117 95.784 -4.434 1.00 25.31 340 PRO A CA 1
ATOM 2511 C C . PRO A 1 360 ? 0.500 94.411 -4.682 1.00 18.19 340 PRO A C 1
ATOM 2512 O O . PRO A 1 360 ? 0.506 93.960 -5.819 1.00 20.33 340 PRO A O 1
ATOM 2516 N N . VAL A 1 361 ? 1.026 93.761 -3.653 1.00 20.93 341 VAL A N 1
ATOM 2517 C CA . VAL A 1 361 ? 1.709 92.493 -3.887 1.00 19.14 341 VAL A CA 1
ATOM 2518 C C . VAL A 1 361 ? 0.734 91.422 -4.346 1.00 22.31 341 VAL A C 1
ATOM 2519 O O . VAL A 1 361 ? -0.320 91.236 -3.744 1.00 24.52 341 VAL A O 1
ATOM 2523 N N . ARG A 1 362 ? 1.089 90.710 -5.408 1.00 17.60 342 ARG A N 1
ATOM 2524 C CA . ARG A 1 362 ? 0.287 89.573 -5.848 1.00 18.64 342 ARG A CA 1
ATOM 2525 C C . ARG A 1 362 ? 1.188 88.387 -6.135 1.00 22.92 342 ARG A C 1
ATOM 2526 O O . ARG A 1 362 ? 2.386 88.554 -6.363 1.00 17.84 342 ARG A O 1
ATOM 2534 N N . ILE A 1 363 ? 0.609 87.190 -6.110 1.00 16.88 343 ILE A N 1
ATOM 2535 C CA . ILE A 1 363 ? 1.330 85.987 -6.487 1.00 17.40 343 ILE A CA 1
ATOM 2536 C C . ILE A 1 363 ? 0.870 85.602 -7.883 1.00 21.46 343 ILE A C 1
ATOM 2537 O O . ILE A 1 363 ? -0.301 85.304 -8.082 1.00 25.03 343 ILE A O 1
ATOM 2542 N N . VAL A 1 364 ? 1.775 85.631 -8.855 1.00 16.27 344 VAL A N 1
ATOM 2543 C CA . VAL A 1 364 ? 1.419 85.214 -10.197 1.00 15.18 344 VAL A CA 1
ATOM 2544 C C . VAL A 1 364 ? 1.942 83.802 -10.436 1.00 20.37 344 VAL A C 1
ATOM 2545 O O . VAL A 1 364 ? 3.149 83.585 -10.513 1.00 16.38 344 VAL A O 1
ATOM 2549 N N . GLU A 1 365 ? 1.026 82.838 -10.521 1.00 18.57 345 GLU A N 1
ATOM 2550 C CA . GLU A 1 365 ? 1.405 81.449 -10.740 1.00 18.31 345 GLU A CA 1
ATOM 2551 C C . GLU A 1 365 ? 1.553 81.174 -12.230 1.00 18.80 345 GLU A C 1
ATOM 2552 O O . GLU A 1 365 ? 0.645 81.451 -13.014 1.00 19.73 345 GLU A O 1
ATOM 2558 N N . ILE A 1 366 ? 2.694 80.602 -12.601 1.00 15.71 346 ILE A N 1
ATOM 2559 C CA . ILE A 1 366 ? 3.111 80.506 -13.994 1.00 16.44 346 ILE A CA 1
ATOM 2560 C C . ILE A 1 366 ? 3.571 79.084 -14.343 1.00 20.81 346 ILE A C 1
ATOM 2561 O O . ILE A 1 366 ? 4.183 78.396 -13.520 1.00 19.94 346 ILE A O 1
ATOM 2566 N N . ARG A 1 367 ? 3.268 78.639 -15.558 1.00 17.96 347 ARG A N 1
ATOM 2567 C CA . ARG A 1 367 ? 3.719 77.327 -16.016 1.00 17.53 347 ARG A CA 1
ATOM 2568 C C . ARG A 1 367 ? 4.361 77.453 -17.383 1.00 20.46 347 ARG A C 1
ATOM 2569 O O . ARG A 1 367 ? 4.258 78.499 -18.025 1.00 26.20 347 ARG A O 1
ATOM 2577 N N . ARG A 1 368 ? 5.026 76.394 -17.833 1.00 23.97 348 ARG A N 1
ATOM 2578 C CA . ARG A 1 368 ? 5.611 76.404 -19.166 1.00 28.21 348 ARG A CA 1
ATOM 2579 C C . ARG A 1 368 ? 4.513 76.358 -20.219 1.00 31.15 348 ARG A C 1
ATOM 2580 O O . ARG A 1 368 ? 3.490 75.704 -20.034 1.00 30.84 348 ARG A O 1
ATOM 2588 N N . ALA A 1 369 ? 4.733 77.072 -21.319 1.00 29.16 349 ALA A N 1
ATOM 2589 C CA . ALA A 1 369 ? 3.764 77.147 -22.400 1.00 31.49 349 ALA A CA 1
ATOM 2590 C C . ALA A 1 369 ? 3.716 75.828 -23.164 1.00 40.38 349 ALA A C 1
ATOM 2591 O O . ALA A 1 369 ? 4.736 75.147 -23.297 1.00 43.13 349 ALA A O 1
ATOM 2593 N N . GLY B 1 31 ? 4.281 52.332 53.128 1.00 58.93 11 GLY D N 1
ATOM 2594 C CA . GLY B 1 31 ? 5.367 52.791 53.976 1.00 51.57 11 GLY D CA 1
ATOM 2595 C C . GLY B 1 31 ? 6.648 52.999 53.192 1.00 44.41 11 GLY D C 1
ATOM 2596 O O . GLY B 1 31 ? 7.237 54.081 53.210 1.00 36.85 11 GLY D O 1
ATOM 2597 N N . THR B 1 32 ? 7.080 51.953 52.498 1.00 41.49 12 THR D N 1
ATOM 2598 C CA . THR B 1 32 ? 8.270 52.034 51.667 1.00 40.45 12 THR D CA 1
ATOM 2599 C C . THR B 1 32 ? 8.035 53.010 50.511 1.00 40.55 12 THR D C 1
ATOM 2600 O O . THR B 1 32 ? 8.875 53.869 50.223 1.00 29.57 12 THR D O 1
ATOM 2604 N N . ALA B 1 33 ? 6.880 52.888 49.866 1.00 35.17 13 ALA D N 1
ATOM 2605 C CA . ALA B 1 33 ? 6.535 53.765 48.761 1.00 33.28 13 ALA D CA 1
ATOM 2606 C C . ALA B 1 33 ? 6.295 55.193 49.238 1.00 28.24 13 ALA D C 1
ATOM 2607 O O . ALA B 1 33 ? 6.728 56.146 48.589 1.00 24.37 13 ALA D O 1
ATOM 2609 N N . ALA B 1 34 ? 5.599 55.336 50.362 1.00 25.07 14 ALA D N 1
ATOM 2610 C CA . ALA B 1 34 ? 5.283 56.655 50.897 1.00 30.38 14 ALA D CA 1
ATOM 2611 C C . ALA B 1 34 ? 6.562 57.402 51.288 1.00 27.32 14 ALA D C 1
ATOM 2612 O O . ALA B 1 34 ? 6.668 58.619 51.102 1.00 23.41 14 ALA D O 1
ATOM 2614 N N . ARG B 1 35 ? 7.524 56.664 51.834 1.00 27.08 15 ARG D N 1
ATOM 2615 C CA . ARG B 1 35 ? 8.813 57.238 52.197 1.00 26.07 15 ARG D CA 1
ATOM 2616 C C . ARG B 1 35 ? 9.557 57.692 50.949 1.00 22.83 15 ARG D C 1
ATOM 2617 O O . ARG B 1 35 ? 10.111 58.783 50.910 1.00 18.63 15 ARG D O 1
ATOM 2625 N N . ALA B 1 36 ? 9.564 56.850 49.923 1.00 19.62 16 ALA D N 1
ATOM 2626 C CA . ALA B 1 36 ? 10.177 57.216 48.658 1.00 20.54 16 ALA D CA 1
ATOM 2627 C C . ALA B 1 36 ? 9.563 58.499 48.082 1.00 18.70 16 ALA D C 1
ATOM 2628 O O . ALA B 1 36 ? 10.267 59.327 47.493 1.00 18.14 16 ALA D O 1
ATOM 2630 N N . ALA B 1 37 ? 8.255 58.660 48.253 1.00 16.34 17 ALA D N 1
ATOM 2631 C CA . ALA B 1 37 ? 7.564 59.833 47.720 1.00 19.44 17 ALA D CA 1
ATOM 2632 C C . ALA B 1 37 ? 7.961 61.077 48.495 1.00 22.06 17 ALA D C 1
ATOM 2633 O O . ALA B 1 37 ? 8.192 62.133 47.904 1.00 17.48 17 ALA D O 1
ATOM 2635 N N . ALA B 1 38 ? 8.025 60.948 49.820 1.00 17.82 18 ALA D N 1
ATOM 2636 C CA . ALA B 1 38 ? 8.464 62.048 50.673 1.00 14.69 18 ALA D CA 1
ATOM 2637 C C . ALA B 1 38 ? 9.897 62.464 50.317 1.00 16.34 18 ALA D C 1
ATOM 2638 O O . ALA B 1 38 ? 10.195 63.655 50.209 1.00 13.51 18 ALA D O 1
ATOM 2640 N N . GLU B 1 39 ? 10.777 61.483 50.125 1.00 13.56 19 GLU D N 1
ATOM 2641 C CA . GLU B 1 39 ? 12.155 61.771 49.733 1.00 15.64 19 GLU D CA 1
ATOM 2642 C C . GLU B 1 39 ? 12.248 62.496 48.392 1.00 14.51 19 GLU D C 1
ATOM 2643 O O . GLU B 1 39 ? 13.100 63.363 48.209 1.00 14.76 19 GLU D O 1
ATOM 2649 N N . GLU B 1 40 ? 11.389 62.126 47.452 1.00 14.90 20 GLU D N 1
ATOM 2650 C CA . GLU B 1 40 ? 11.388 62.769 46.143 1.00 15.30 20 GLU D CA 1
ATOM 2651 C C . GLU B 1 40 ? 10.902 64.208 46.249 1.00 12.80 20 GLU D C 1
ATOM 2652 O O . GLU B 1 40 ? 11.463 65.106 45.632 1.00 13.72 20 GLU D O 1
ATOM 2658 N N . THR B 1 41 ? 9.852 64.417 47.032 1.00 13.86 21 THR D N 1
ATOM 2659 C CA . THR B 1 41 ? 9.328 65.758 47.262 1.00 16.59 21 THR D CA 1
ATOM 2660 C C . THR B 1 41 ? 10.427 66.664 47.829 1.00 12.86 21 THR D C 1
ATOM 2661 O O . THR B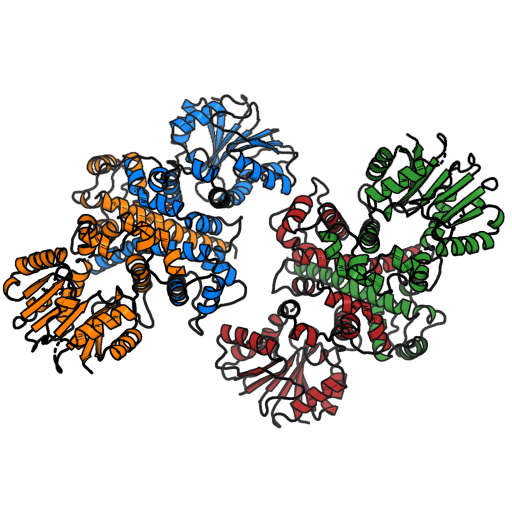 1 41 ? 10.635 67.775 47.336 1.00 12.60 21 THR D O 1
ATOM 2665 N N . VAL B 1 42 ? 11.150 66.182 48.840 1.00 12.21 22 VAL D N 1
ATOM 2666 C CA . VAL B 1 42 ? 12.216 66.984 49.447 1.00 12.02 22 VAL D CA 1
ATOM 2667 C C . VAL B 1 42 ? 13.390 67.195 48.497 1.00 10.89 22 VAL D C 1
ATOM 2668 O O . VAL B 1 42 ? 13.922 68.298 48.399 1.00 11.76 22 VAL D O 1
ATOM 2672 N N . ASN B 1 43 ? 13.791 66.145 47.782 1.00 11.15 23 ASN D N 1
ATOM 2673 C CA . ASN B 1 43 ? 14.808 66.311 46.751 1.00 12.14 23 ASN D CA 1
ATOM 2674 C C . ASN B 1 43 ? 14.399 67.335 45.688 1.00 11.55 23 ASN D C 1
ATOM 2675 O O . ASN B 1 43 ? 15.232 68.098 45.207 1.00 10.79 23 ASN D O 1
ATOM 2680 N N . ASP B 1 44 ? 13.120 67.355 45.310 1.00 14.97 24 ASP D N 1
ATOM 2681 C CA . ASP B 1 44 ? 12.638 68.380 44.374 1.00 14.29 24 ASP D CA 1
ATOM 2682 C C . ASP B 1 44 ? 12.807 69.775 44.956 1.00 12.57 24 ASP D C 1
ATOM 2683 O O . ASP B 1 44 ? 13.165 70.729 44.243 1.00 10.50 24 ASP D O 1
ATOM 2688 N N . ILE B 1 45 ? 12.553 69.903 46.255 1.00 9.61 25 ILE D N 1
ATOM 2689 C CA . ILE B 1 45 ? 12.757 71.194 46.910 1.00 13.80 25 ILE D CA 1
ATOM 2690 C C . ILE B 1 45 ? 14.223 71.641 46.812 1.00 12.68 25 ILE D C 1
ATOM 2691 O O . ILE B 1 45 ? 14.521 72.774 46.407 1.00 9.81 25 ILE D O 1
ATOM 2696 N N . LEU B 1 46 ? 15.137 70.746 47.174 1.00 10.90 26 LEU D N 1
ATOM 2697 C CA . LEU B 1 46 ? 16.560 71.039 47.069 1.00 11.06 26 LEU D CA 1
ATOM 2698 C C . LEU B 1 46 ? 16.958 71.439 45.630 1.00 11.65 26 LEU D C 1
ATOM 2699 O O . LEU B 1 46 ? 17.652 72.434 45.412 1.00 11.28 26 LEU D O 1
ATOM 2704 N N . GLN B 1 47 ? 16.524 70.671 44.639 1.00 8.75 27 GLN D N 1
ATOM 2705 C CA . GLN B 1 47 ? 16.896 70.996 43.259 1.00 12.54 27 GLN D CA 1
ATOM 2706 C C . GLN B 1 47 ? 16.267 72.302 42.783 1.00 11.65 27 GLN D C 1
ATOM 2707 O O . GLN B 1 47 ? 16.759 72.933 41.849 1.00 12.18 27 GLN D O 1
ATOM 2713 N N . GLY B 1 48 ? 15.202 72.716 43.461 1.00 10.32 28 GLY D N 1
ATOM 2714 C CA . GLY B 1 48 ? 14.526 73.969 43.173 1.00 10.54 28 GLY D CA 1
ATOM 2715 C C . GLY B 1 48 ? 15.441 75.186 43.259 1.00 11.70 28 GLY D C 1
ATOM 2716 O O . GLY B 1 48 ? 15.235 76.174 42.556 1.00 12.29 28 GLY D O 1
ATOM 2717 N N . ALA B 1 49 ? 16.454 75.126 44.115 1.00 9.24 29 ALA D N 1
ATOM 2718 C CA . ALA B 1 49 ? 17.442 76.204 44.177 1.00 11.27 29 ALA D CA 1
ATOM 2719 C C . ALA B 1 49 ? 18.159 76.360 42.843 1.00 8.42 29 ALA D C 1
ATOM 2720 O O . ALA B 1 49 ? 18.426 77.477 42.391 1.00 10.45 29 ALA D O 1
ATOM 2722 N N . TRP B 1 50 ? 18.480 75.231 42.217 1.00 8.78 30 TRP D N 1
ATOM 2723 C CA . TRP B 1 50 ? 19.241 75.237 40.974 1.00 11.99 30 TRP D CA 1
ATOM 2724 C C . TRP B 1 50 ? 18.353 75.652 39.816 1.00 8.90 30 TRP D C 1
ATOM 2725 O O . TRP B 1 50 ? 18.816 76.304 38.869 1.00 9.10 30 TRP D O 1
ATOM 2736 N N . LYS B 1 51 ? 17.081 75.271 39.897 1.00 11.36 31 LYS D N 1
ATOM 2737 C CA . LYS B 1 51 ? 16.084 75.735 38.934 1.00 12.48 31 LYS D CA 1
ATOM 2738 C C . LYS B 1 51 ? 15.998 77.263 38.944 1.00 12.10 31 LYS D C 1
ATOM 2739 O O . LYS B 1 51 ? 15.989 77.902 37.893 1.00 10.24 31 LYS D O 1
ATOM 2745 N N . ALA B 1 52 ? 15.924 77.841 40.141 1.00 8.57 32 ALA D N 1
ATOM 2746 C CA . ALA B 1 52 ? 15.931 79.288 40.288 1.00 11.42 32 ALA D CA 1
ATOM 2747 C C . ALA B 1 52 ? 17.168 79.921 39.659 1.00 9.13 32 ALA D C 1
ATOM 2748 O O . ALA B 1 52 ? 17.055 80.862 38.878 1.00 10.76 32 ALA D O 1
ATOM 2750 N N . ARG B 1 53 ? 18.351 79.424 40.009 1.00 9.50 33 ARG D N 1
ATOM 2751 C CA . ARG B 1 53 ? 19.584 80.013 39.490 1.00 10.00 33 ARG D CA 1
ATOM 2752 C C . ARG B 1 53 ? 19.635 79.899 37.964 1.00 12.19 33 ARG D C 1
ATOM 2753 O O . ARG B 1 53 ? 20.122 80.793 37.286 1.00 12.88 33 ARG D O 1
ATOM 2761 N N . ALA B 1 54 ? 19.146 78.790 37.425 1.00 12.20 34 ALA D N 1
ATOM 2762 C CA . ALA B 1 54 ? 19.140 78.628 35.974 1.00 10.13 34 ALA D CA 1
ATOM 2763 C C . ALA B 1 54 ? 18.316 79.732 35.330 1.00 14.75 34 ALA D C 1
ATOM 2764 O O . ALA B 1 54 ? 18.692 80.270 34.297 1.00 13.63 34 ALA D O 1
ATOM 2766 N N . ILE B 1 55 ? 17.190 80.078 35.944 1.00 13.27 35 ILE D N 1
ATOM 2767 C CA . ILE B 1 55 ? 16.392 81.183 35.438 1.00 13.17 35 ILE D CA 1
ATOM 2768 C C . ILE B 1 55 ? 17.154 82.504 35.543 1.00 12.59 35 ILE D C 1
ATOM 2769 O O . ILE B 1 55 ? 17.155 83.309 34.604 1.00 13.67 35 ILE D O 1
ATOM 2774 N N . HIS B 1 56 ? 17.794 82.732 36.687 1.00 13.23 36 HIS D N 1
ATOM 2775 C CA . HIS B 1 56 ? 18.617 83.923 36.866 1.00 12.75 36 HIS D CA 1
ATOM 2776 C C . HIS B 1 56 ? 19.611 84.083 35.715 1.00 16.43 36 HIS D C 1
ATOM 2777 O O . HIS B 1 56 ? 19.780 85.180 35.177 1.00 13.28 36 HIS D O 1
ATOM 2784 N N . VAL B 1 57 ? 20.258 82.988 35.328 1.00 13.02 37 VAL D N 1
ATOM 2785 C CA . VAL B 1 57 ? 21.278 83.081 34.286 1.00 14.42 37 VAL D CA 1
ATOM 2786 C C . VAL B 1 57 ? 20.636 83.333 32.928 1.00 15.69 37 VAL D C 1
ATOM 2787 O O . VAL B 1 57 ? 21.110 84.168 32.157 1.00 15.26 37 VAL D O 1
ATOM 2791 N N . ALA B 1 58 ? 19.542 82.629 32.648 1.00 16.03 38 ALA D N 1
ATOM 2792 C CA . ALA B 1 58 ? 18.805 82.850 31.403 1.00 18.52 38 ALA D CA 1
ATOM 2793 C C . ALA B 1 58 ? 18.382 84.310 31.260 1.00 20.71 38 ALA D C 1
ATOM 2794 O O . ALA B 1 58 ? 18.474 84.897 30.178 1.00 19.35 38 ALA D O 1
ATOM 2796 N N . VAL B 1 59 ? 17.916 84.898 32.356 1.00 14.90 39 VAL D N 1
ATOM 2797 C CA . VAL B 1 59 ? 17.487 86.283 32.335 1.00 15.07 39 VAL D CA 1
ATOM 2798 C C . VAL B 1 59 ? 18.684 87.235 32.236 1.00 17.92 39 VAL D C 1
ATOM 2799 O O . VAL B 1 59 ? 18.662 88.204 31.469 1.00 21.30 39 VAL D O 1
ATOM 2803 N N . GLU B 1 60 ? 19.740 86.944 32.983 1.00 14.45 40 GLU D N 1
ATOM 2804 C CA . GLU B 1 60 ? 20.946 87.772 32.928 1.00 17.52 40 GLU D CA 1
ATOM 2805 C C . GLU B 1 60 ? 21.527 87.793 31.516 1.00 22.37 40 GLU D C 1
ATOM 2806 O O . GLU B 1 60 ? 21.984 88.829 31.041 1.00 19.77 40 GLU D O 1
ATOM 2812 N N . LEU B 1 61 ? 21.495 86.650 30.838 1.00 17.53 41 LEU D N 1
ATOM 2813 C CA . LEU B 1 61 ? 22.048 86.548 29.483 1.00 20.53 41 LEU D CA 1
ATOM 2814 C C . LEU B 1 61 ? 21.148 87.147 28.411 1.00 22.71 41 LEU D C 1
ATOM 2815 O O . LEU B 1 61 ? 21.612 87.498 27.328 1.00 24.46 41 LEU D O 1
ATOM 2820 N N . GLY B 1 62 ? 19.857 87.247 28.706 1.00 18.82 42 GLY D N 1
ATOM 2821 C CA . GLY B 1 62 ? 18.907 87.819 27.771 1.00 22.00 42 GLY D CA 1
ATOM 2822 C C . GLY B 1 62 ? 18.333 86.823 26.781 1.00 20.55 42 GLY D C 1
ATOM 2823 O O . GLY B 1 62 ? 18.037 87.173 25.646 1.00 21.76 42 GLY D O 1
ATOM 2824 N N . VAL B 1 63 ? 18.154 85.580 27.207 1.00 17.45 43 VAL D N 1
ATOM 2825 C CA . VAL B 1 63 ? 17.606 84.564 26.309 1.00 19.09 43 VAL D CA 1
ATOM 2826 C C . VAL B 1 63 ? 16.144 84.794 25.888 1.00 16.34 43 VAL D C 1
ATOM 2827 O O . VAL B 1 63 ? 15.830 84.745 24.698 1.00 18.36 43 VAL D O 1
ATOM 2831 N N . PRO B 1 64 ? 15.243 85.049 26.851 1.00 19.14 44 PRO D N 1
ATOM 2832 C CA . PRO B 1 64 ? 13.836 85.234 26.464 1.00 20.48 44 PRO D CA 1
ATOM 2833 C C . PRO B 1 64 ? 13.603 86.303 25.381 1.00 18.07 44 PRO D C 1
ATOM 2834 O O . PRO B 1 64 ? 12.740 86.102 24.514 1.00 16.67 44 PRO D O 1
ATOM 2838 N N . GLU B 1 65 ? 14.339 87.412 25.432 1.00 18.74 45 GLU D N 1
ATOM 2839 C CA . GLU B 1 65 ? 14.205 88.457 24.416 1.00 23.71 45 GLU D CA 1
ATOM 2840 C C . GLU B 1 65 ? 14.484 87.915 23.022 1.00 24.58 45 GLU D C 1
ATOM 2841 O O . GLU B 1 65 ? 13.874 88.347 22.046 1.00 21.81 45 GLU D O 1
ATOM 2847 N N . LEU B 1 66 ? 15.432 86.989 22.935 1.00 18.33 46 LEU D N 1
ATOM 2848 C CA . LEU B 1 66 ? 15.867 86.449 21.652 1.00 20.76 46 LEU D CA 1
ATOM 2849 C C . LEU B 1 66 ? 14.868 85.472 21.034 1.00 25.06 46 LEU D C 1
ATOM 2850 O O . LEU B 1 66 ? 15.045 85.035 19.898 1.00 22.35 46 LEU D O 1
ATOM 2855 N N . LEU B 1 67 ? 13.820 85.129 21.779 1.00 20.10 47 LEU D N 1
ATOM 2856 C CA . LEU B 1 67 ? 12.878 84.105 21.328 1.00 20.40 47 LEU D CA 1
ATOM 2857 C C . LEU B 1 67 ? 11.499 84.674 20.983 1.00 22.22 47 LEU D C 1
ATOM 2858 O O . LEU B 1 67 ? 10.546 83.925 20.766 1.00 21.45 47 LEU D O 1
ATOM 2863 N N . GLN B 1 68 ? 11.402 85.999 20.915 1.00 21.75 48 GLN D N 1
ATOM 2864 C CA . GLN B 1 68 ? 10.129 86.660 20.618 1.00 23.27 48 GLN D CA 1
ATOM 2865 C C . GLN B 1 68 ? 9.707 86.562 19.153 1.00 28.00 48 GLN D C 1
ATOM 2866 O O . GLN B 1 68 ? 8.547 86.819 18.820 1.00 30.55 48 GLN D O 1
ATOM 2872 N N . GLU B 1 69 ? 10.645 86.205 18.283 1.00 23.69 49 GLU D N 1
ATOM 2873 C CA . GLU B 1 69 ? 10.353 86.092 16.857 1.00 26.71 49 GLU D CA 1
ATOM 2874 C C . GLU B 1 69 ? 10.280 84.638 16.418 1.00 33.36 49 GLU D C 1
ATOM 2875 O O . GLU B 1 69 ? 10.452 84.336 15.238 1.00 30.81 49 GLU D O 1
ATOM 2881 N N . GLY B 1 70 ? 10.039 83.732 17.362 1.00 25.18 50 GLY D N 1
ATOM 2882 C CA . GLY B 1 70 ? 9.952 82.316 17.032 1.00 22.21 50 GLY D CA 1
ATOM 2883 C C . GLY B 1 70 ? 11.148 81.503 17.505 1.00 19.53 50 GLY D C 1
ATOM 2884 O O . GLY B 1 70 ? 12.120 82.047 18.033 1.00 17.13 50 GLY D O 1
ATOM 2885 N N . PRO B 1 71 ? 11.093 80.181 17.305 1.00 18.80 51 PRO D N 1
ATOM 2886 C CA . PRO B 1 71 ? 12.120 79.281 17.846 1.00 17.63 51 PRO D CA 1
ATOM 2887 C C . PRO B 1 71 ? 13.509 79.534 17.248 1.00 16.77 51 PRO D C 1
ATOM 2888 O O . PRO B 1 71 ? 13.626 79.875 16.068 1.00 16.17 51 PRO D O 1
ATOM 2892 N N . ARG B 1 72 ? 14.550 79.381 18.062 1.00 15.94 52 ARG D N 1
ATOM 2893 C CA . ARG B 1 72 ? 15.932 79.540 17.601 1.00 13.23 52 ARG D CA 1
ATOM 2894 C C . ARG B 1 72 ? 16.781 78.432 18.197 1.00 17.42 52 ARG D C 1
ATOM 2895 O O . ARG B 1 72 ? 16.419 77.861 19.234 1.00 15.83 52 ARG D O 1
ATOM 2903 N N . THR B 1 73 ? 17.912 78.136 17.558 1.00 15.00 53 THR D N 1
ATOM 2904 C CA . THR B 1 73 ? 18.791 77.077 18.035 1.00 15.19 53 THR D CA 1
ATOM 2905 C C . THR B 1 73 ? 19.609 77.527 19.243 1.00 18.60 53 THR D C 1
ATOM 2906 O O . THR B 1 73 ? 19.887 78.715 19.409 1.00 16.42 53 THR D O 1
ATOM 2910 N N . ALA B 1 74 ? 20.000 76.565 20.078 1.00 14.53 54 ALA D N 1
ATOM 2911 C CA . ALA B 1 74 ? 20.900 76.833 21.196 1.00 14.47 54 ALA D CA 1
ATOM 2912 C C . ALA B 1 74 ? 22.189 77.453 20.666 1.00 16.80 54 ALA D C 1
ATOM 2913 O O . ALA B 1 74 ? 22.741 78.372 21.267 1.00 15.79 54 ALA D O 1
ATOM 2915 N N . THR B 1 75 ? 22.677 76.929 19.545 1.00 16.82 55 THR D N 1
ATOM 2916 C CA . THR B 1 75 ? 23.860 77.494 18.897 1.00 16.40 55 THR D CA 1
ATOM 2917 C C . THR B 1 75 ? 23.703 78.982 18.636 1.00 16.01 55 THR D C 1
ATOM 2918 O O . THR B 1 75 ? 24.555 79.783 19.026 1.00 19.36 55 THR D O 1
ATOM 2922 N N . ALA B 1 76 ? 22.619 79.358 17.968 1.00 17.14 56 ALA D N 1
ATOM 2923 C CA . ALA B 1 76 ? 22.389 80.763 17.652 1.00 21.00 56 ALA D CA 1
ATOM 2924 C C . ALA B 1 76 ? 22.160 81.603 18.908 1.00 21.17 56 ALA D C 1
ATOM 2925 O O . ALA B 1 76 ? 22.640 82.733 18.993 1.00 18.53 56 ALA D O 1
ATOM 2927 N N . LEU B 1 77 ? 21.412 81.067 19.870 1.00 16.96 57 LEU D N 1
ATOM 2928 C CA . LEU B 1 77 ? 21.209 81.767 21.144 1.00 18.88 57 LEU D CA 1
ATOM 2929 C C . LEU B 1 77 ? 22.532 81.981 21.892 1.00 16.25 57 LEU D C 1
ATOM 2930 O O . LEU B 1 77 ? 22.744 83.023 22.521 1.00 19.95 57 LEU D O 1
ATOM 2935 N N . ALA B 1 78 ? 23.415 80.993 21.829 1.00 15.58 58 ALA D N 1
ATOM 2936 C CA . ALA B 1 78 ? 24.724 81.083 22.481 1.00 15.36 58 ALA D CA 1
ATOM 2937 C C . ALA B 1 78 ? 25.586 82.162 21.832 1.00 23.50 58 ALA D C 1
ATOM 2938 O O . ALA B 1 78 ? 26.232 82.964 22.517 1.00 21.00 58 ALA D O 1
ATOM 2940 N N . GLU B 1 79 ? 25.594 82.186 20.506 1.00 20.16 59 GLU D N 1
ATOM 2941 C CA . GLU B 1 79 ? 26.369 83.193 19.790 1.00 21.96 59 GLU D CA 1
ATOM 2942 C C . GLU B 1 79 ? 25.880 84.596 20.128 1.00 21.20 59 GLU D C 1
ATOM 2943 O O . GLU B 1 79 ? 26.681 85.512 20.320 1.00 22.86 59 GLU D O 1
ATOM 2949 N N . ALA B 1 80 ? 24.563 84.761 20.202 1.00 21.43 60 ALA D N 1
ATOM 2950 C CA . ALA B 1 80 ? 23.979 86.077 20.434 1.00 18.51 60 ALA D CA 1
ATOM 2951 C C . ALA B 1 80 ? 24.153 86.562 21.869 1.00 21.49 60 ALA D C 1
ATOM 2952 O O . ALA B 1 80 ? 24.134 87.764 22.116 1.00 19.73 60 ALA D O 1
ATOM 2954 N N . THR B 1 81 ? 24.296 85.637 22.814 1.00 18.89 61 THR D N 1
ATOM 2955 C CA . THR B 1 81 ? 24.389 86.004 24.234 1.00 20.24 61 THR D CA 1
ATOM 2956 C C . THR B 1 81 ? 25.817 86.000 24.783 1.00 20.55 61 THR D C 1
ATOM 2957 O O . THR B 1 81 ? 26.052 86.415 25.914 1.00 24.20 61 THR D O 1
ATOM 2961 N N . GLY B 1 82 ? 26.762 85.512 23.991 1.00 20.67 62 GLY D N 1
ATOM 2962 C CA . GLY B 1 82 ? 28.122 85.339 24.464 1.00 20.80 62 GLY D CA 1
ATOM 2963 C C . GLY B 1 82 ? 28.291 84.133 25.374 1.00 25.44 62 GLY D C 1
ATOM 2964 O O . GLY B 1 82 ? 29.205 84.095 26.195 1.00 28.02 62 GLY D O 1
ATOM 2965 N N . ALA B 1 83 ? 27.415 83.141 25.239 1.00 19.08 63 ALA D N 1
ATOM 2966 C CA . ALA B 1 83 ? 27.493 81.942 26.074 1.00 21.89 63 ALA D CA 1
ATOM 2967 C C . ALA B 1 83 ? 28.308 80.833 25.411 1.00 22.23 63 ALA D C 1
ATOM 2968 O O . ALA B 1 83 ? 28.441 80.806 24.191 1.00 17.03 63 ALA D O 1
ATOM 2970 N N . HIS B 1 84 ? 28.843 79.926 26.230 1.00 14.79 64 HIS D N 1
ATOM 2971 C CA . HIS B 1 84 ? 29.491 78.705 25.754 1.00 15.63 64 HIS D CA 1
ATOM 2972 C C . HIS B 1 84 ? 28.400 77.780 25.224 1.00 19.64 64 HIS D C 1
ATOM 2973 O O . HIS B 1 84 ? 27.480 77.409 25.954 1.00 16.42 64 HIS D O 1
ATOM 2980 N N . GLU B 1 85 ? 28.500 77.423 23.950 1.00 17.72 65 GLU D N 1
ATOM 2981 C CA . GLU B 1 85 ? 27.410 76.761 23.250 1.00 16.06 65 GLU D CA 1
ATOM 2982 C C . GLU B 1 85 ? 26.891 75.495 23.939 1.00 15.32 65 GLU D C 1
ATOM 2983 O O . GLU B 1 85 ? 25.684 75.359 24.170 1.00 13.11 65 GLU D O 1
ATOM 2989 N N . GLN B 1 86 ? 27.790 74.566 24.249 1.00 13.76 66 GLN D N 1
ATOM 2990 C CA . GLN B 1 86 ? 27.379 73.297 24.848 1.00 14.63 66 GLN D CA 1
ATOM 2991 C C . GLN B 1 86 ? 26.678 73.555 26.192 1.00 15.98 66 GLN D C 1
ATOM 2992 O O . GLN B 1 86 ? 25.706 72.887 26.550 1.00 14.90 66 GLN D O 1
ATOM 2998 N N . THR B 1 87 ? 27.171 74.541 26.926 1.00 16.46 67 THR D N 1
ATOM 2999 C CA . THR B 1 87 ? 26.652 74.797 28.266 1.00 13.14 67 THR D CA 1
ATOM 3000 C C . THR B 1 87 ? 25.295 75.489 28.245 1.00 15.75 67 THR D C 1
ATOM 3001 O O . THR B 1 87 ? 24.424 75.190 29.064 1.00 12.28 67 THR D O 1
ATOM 3005 N N . LEU B 1 88 ? 25.104 76.422 27.324 1.00 12.87 68 LEU D N 1
ATOM 3006 C CA . LEU B 1 88 ? 23.788 77.037 27.197 1.00 15.20 68 LEU D CA 1
ATOM 3007 C C . LEU B 1 88 ? 22.765 75.976 26.793 1.00 15.87 68 LEU D C 1
ATOM 3008 O O . LEU B 1 88 ? 21.629 75.981 27.272 1.00 14.23 68 LEU D O 1
ATOM 3013 N N . ARG B 1 89 ? 23.169 75.065 25.914 1.00 12.92 69 ARG D N 1
ATOM 3014 C CA . ARG B 1 89 ? 22.285 73.971 25.508 1.00 13.58 69 ARG D CA 1
ATOM 3015 C C . ARG B 1 89 ? 21.858 73.132 26.713 1.00 13.16 69 ARG D C 1
ATOM 3016 O O . ARG B 1 89 ? 20.685 72.800 26.864 1.00 12.52 69 ARG D O 1
ATOM 3024 N N . ARG B 1 90 ? 22.818 72.766 27.557 1.00 11.46 70 ARG D N 1
ATOM 3025 C CA . ARG B 1 90 ? 22.495 72.041 28.783 1.00 11.80 70 ARG D CA 1
ATOM 3026 C C . ARG B 1 90 ? 21.492 72.826 29.625 1.00 14.04 70 ARG D C 1
ATOM 3027 O O . ARG B 1 90 ? 20.517 72.271 30.137 1.00 10.37 70 ARG D O 1
ATOM 3035 N N . LEU B 1 91 ? 21.747 74.119 29.782 1.00 10.56 71 LEU D N 1
ATOM 3036 C CA . LEU B 1 91 ? 20.891 74.953 30.631 1.00 13.38 71 LEU D CA 1
ATOM 3037 C C . LEU B 1 91 ? 19.456 74.998 30.101 1.00 13.05 71 LEU D C 1
ATOM 3038 O O . LEU B 1 91 ? 18.493 74.831 30.861 1.00 13.32 71 LEU D O 1
ATOM 3043 N N . LEU B 1 92 ? 19.318 75.226 28.796 1.00 10.23 72 LEU D N 1
ATOM 3044 C CA . LEU B 1 92 ? 17.998 75.351 28.189 1.00 12.86 72 LEU D CA 1
ATOM 3045 C C . LEU B 1 92 ? 17.267 74.022 28.190 1.00 14.09 72 LEU D C 1
ATOM 3046 O O . LEU B 1 92 ? 16.056 73.967 28.409 1.00 14.66 72 LEU D O 1
ATOM 3051 N N . ARG B 1 93 ? 18.004 72.948 27.931 1.00 11.86 73 ARG D N 1
ATOM 3052 C CA . ARG B 1 93 ? 17.410 71.618 27.948 1.00 14.20 73 ARG D CA 1
ATOM 3053 C C . ARG B 1 93 ? 16.830 71.310 29.332 1.00 13.37 73 ARG D C 1
ATOM 3054 O O . ARG B 1 93 ? 15.739 70.755 29.458 1.00 12.68 73 ARG D O 1
ATOM 3062 N N . LEU B 1 94 ? 17.590 71.649 30.366 1.00 11.85 74 LEU D N 1
ATOM 3063 C CA . LEU B 1 94 ? 17.148 71.443 31.735 1.00 13.58 74 LEU D CA 1
ATOM 3064 C C . LEU B 1 94 ? 15.925 72.301 32.045 1.00 12.97 74 LEU D C 1
ATOM 3065 O O . LEU B 1 94 ? 14.957 71.813 32.610 1.00 10.54 74 LEU D O 1
ATOM 3070 N N . LEU B 1 95 ? 15.974 73.584 31.690 1.00 10.20 75 LEU D N 1
ATOM 3071 C CA . LEU B 1 95 ? 14.844 74.468 31.984 1.00 12.32 75 LEU D CA 1
ATOM 3072 C C . LEU B 1 95 ? 13.567 73.978 31.301 1.00 14.58 75 LEU D C 1
ATOM 3073 O O . LEU B 1 95 ? 12.495 73.968 31.904 1.00 12.64 75 LEU D O 1
ATOM 3078 N N . ALA B 1 96 ? 13.698 73.553 30.046 1.00 11.12 76 ALA D N 1
ATOM 3079 C CA . ALA B 1 96 ? 12.583 72.985 29.303 1.00 13.09 76 ALA D CA 1
ATOM 3080 C C . ALA B 1 96 ? 11.968 71.754 29.987 1.00 10.84 76 ALA D C 1
ATOM 3081 O O . ALA B 1 96 ? 10.755 71.597 29.985 1.00 13.48 76 ALA D O 1
ATOM 3083 N N . THR B 1 97 ? 12.784 70.888 30.582 1.00 10.88 77 THR D N 1
ATOM 3084 C CA . THR B 1 97 ? 12.217 69.707 31.247 1.00 13.67 77 THR D CA 1
ATOM 3085 C C . THR B 1 97 ? 11.375 70.066 32.468 1.00 12.22 77 THR D C 1
ATOM 3086 O O . THR B 1 97 ? 10.576 69.241 32.921 1.00 10.59 77 THR D O 1
ATOM 3090 N N . VAL B 1 98 ? 11.565 71.271 33.008 1.00 10.11 78 VAL D N 1
ATOM 3091 C CA . VAL B 1 98 ? 10.731 71.746 34.119 1.00 11.97 78 VAL D CA 1
ATOM 3092 C C . VAL B 1 98 ? 9.755 72.864 33.694 1.00 14.57 78 VAL D C 1
ATOM 3093 O O . VAL B 1 98 ? 9.251 73.619 34.528 1.00 13.17 78 VAL D O 1
ATOM 3097 N N . GLY B 1 99 ? 9.486 72.952 32.394 1.00 15.89 79 GLY D N 1
ATOM 3098 C CA . GLY B 1 99 ? 8.407 73.797 31.895 1.00 15.70 79 GLY D CA 1
ATOM 3099 C C . GLY B 1 99 ? 8.760 75.228 31.531 1.00 20.24 79 GLY D C 1
ATOM 3100 O O . GLY B 1 99 ? 7.876 76.016 31.167 1.00 17.54 79 GLY D O 1
ATOM 3101 N N . VAL B 1 100 ? 10.041 75.571 31.619 1.00 13.13 80 VAL D N 1
ATOM 3102 C CA . VAL B 1 100 ? 10.493 76.926 31.310 1.00 14.18 80 VAL D CA 1
ATOM 3103 C C . VAL B 1 100 ? 11.225 76.923 29.970 1.00 15.23 80 VAL D C 1
ATOM 3104 O O . VAL B 1 100 ? 12.271 76.305 29.832 1.00 12.44 80 VAL D O 1
ATOM 3108 N N . PHE B 1 101 ? 10.652 77.625 28.992 1.00 15.53 81 PHE D N 1
ATOM 3109 C CA . PHE B 1 101 ? 10.981 77.436 27.581 1.00 16.09 81 PHE D CA 1
ATOM 3110 C C . PHE B 1 101 ? 10.460 76.085 27.111 1.00 18.65 81 PHE D C 1
ATOM 3111 O O . PHE B 1 101 ? 10.242 75.159 27.911 1.00 15.83 81 PHE D O 1
ATOM 3119 N N . ASP B 1 102 ? 10.291 75.967 25.800 1.00 15.91 82 ASP D N 1
ATOM 3120 C CA . ASP B 1 102 ? 9.942 74.695 25.188 1.00 16.64 82 ASP D CA 1
ATOM 3121 C C . ASP B 1 102 ? 11.116 74.149 24.372 1.00 18.61 82 ASP D C 1
ATOM 3122 O O . ASP B 1 102 ? 11.698 74.859 23.547 1.00 19.29 82 ASP D O 1
ATOM 3127 N N . ASP B 1 103 ? 11.467 72.887 24.614 1.00 16.22 83 ASP D N 1
ATOM 3128 C CA . ASP B 1 103 ? 12.487 72.192 23.833 1.00 18.46 83 ASP D CA 1
ATOM 3129 C C . ASP B 1 103 ? 11.747 71.480 22.702 1.00 16.82 83 ASP D C 1
ATOM 3130 O O . ASP B 1 103 ? 10.952 70.583 22.963 1.00 14.99 83 ASP D O 1
ATOM 3135 N N . LEU B 1 104 ? 11.973 71.889 21.452 1.00 18.33 84 LEU D N 1
ATOM 3136 C CA . LEU B 1 104 ? 11.164 71.362 20.343 1.00 16.15 84 LEU D CA 1
ATOM 3137 C C . LEU B 1 104 ? 11.542 69.927 19.988 1.00 16.76 84 LEU D C 1
ATOM 3138 O O . LEU B 1 104 ? 10.784 69.222 19.310 1.00 17.88 84 LEU D O 1
ATOM 3143 N N . GLY B 1 105 ? 12.715 69.501 20.443 1.00 15.55 85 GLY D N 1
ATOM 3144 C CA . GLY B 1 105 ? 13.125 68.115 20.299 1.00 17.93 85 GLY D CA 1
ATOM 3145 C C . GLY B 1 105 ? 13.640 67.812 18.910 1.00 17.87 85 GLY D C 1
ATOM 3146 O O . GLY B 1 105 ? 13.835 66.654 18.558 1.00 17.55 85 GLY D O 1
ATOM 3147 N N . HIS B 1 106 ? 13.852 68.852 18.112 1.00 18.05 86 HIS D N 1
ATOM 3148 C CA . HIS B 1 106 ? 14.457 68.677 16.792 1.00 16.56 86 HIS D CA 1
ATOM 3149 C C . HIS B 1 106 ? 15.240 69.920 16.380 1.00 19.19 86 HIS D C 1
ATOM 3150 O O . HIS B 1 106 ? 14.870 71.042 16.731 1.00 17.98 86 HIS D O 1
ATOM 3157 N N . ASP B 1 107 ? 16.328 69.702 15.648 1.00 16.01 87 ASP D N 1
ATOM 3158 C CA . ASP B 1 107 ? 17.103 70.779 15.035 1.00 18.71 87 ASP D CA 1
ATOM 3159 C C . ASP B 1 107 ? 17.663 71.777 16.031 1.00 18.13 87 ASP D C 1
ATOM 3160 O O . ASP B 1 107 ? 17.859 72.946 15.682 1.00 18.05 87 ASP D O 1
ATOM 3165 N N . ASP B 1 108 ? 17.904 71.313 17.261 1.00 18.90 88 ASP D N 1
ATOM 3166 C CA . ASP B 1 108 ? 18.489 72.136 18.320 1.00 14.60 88 ASP D CA 1
ATOM 3167 C C . ASP B 1 108 ? 17.599 73.323 18.697 1.00 14.81 88 ASP D C 1
ATOM 3168 O O . ASP B 1 108 ? 18.074 74.285 19.304 1.00 13.60 88 ASP D O 1
ATOM 3173 N N . LEU B 1 109 ? 16.318 73.267 18.344 1.00 14.65 89 LEU D N 1
ATOM 3174 C CA . LEU B 1 109 ? 15.441 74.426 18.547 1.00 12.18 89 LEU D CA 1
ATOM 3175 C C . LEU B 1 109 ? 14.843 74.535 19.941 1.00 15.99 89 LEU D C 1
ATOM 3176 O O . LEU B 1 109 ? 14.451 73.539 20.550 1.00 14.97 89 LEU D O 1
ATOM 3181 N N . PHE B 1 110 ? 14.773 75.771 20.422 1.00 13.48 90 PHE D N 1
ATOM 3182 C CA . PHE B 1 110 ? 14.056 76.098 21.639 1.00 13.36 90 PHE D CA 1
ATOM 3183 C C . PHE B 1 110 ? 13.093 77.222 21.336 1.00 14.08 90 PHE D C 1
ATOM 3184 O O . PHE B 1 110 ? 13.368 78.073 20.477 1.00 15.38 90 PHE D O 1
ATOM 3192 N N . ALA B 1 111 ? 11.963 77.231 22.034 1.00 15.30 91 ALA D N 1
ATOM 3193 C CA . ALA B 1 111 ? 10.946 78.248 21.807 1.00 16.27 91 ALA D CA 1
ATOM 3194 C C . ALA B 1 111 ? 10.500 78.898 23.101 1.00 18.50 91 ALA D C 1
ATOM 3195 O O . ALA B 1 111 ? 10.661 78.334 24.184 1.00 17.72 91 ALA D O 1
ATOM 3197 N N . GLN B 1 112 ? 9.936 80.091 22.978 1.00 15.40 92 GLN D N 1
ATOM 3198 C CA . GLN B 1 112 ? 9.262 80.733 24.096 1.00 20.15 92 GLN D CA 1
ATOM 3199 C C . GLN B 1 112 ? 8.030 79.938 24.512 1.00 19.04 92 GLN D C 1
ATOM 3200 O O . GLN B 1 112 ? 7.327 79.382 23.669 1.00 19.38 92 GLN D O 1
ATOM 3206 N N . ASN B 1 113 ? 7.754 79.885 25.810 1.00 15.86 93 ASN D N 1
ATOM 3207 C CA . ASN B 1 113 ? 6.470 79.366 26.262 1.00 15.49 93 ASN D CA 1
ATOM 3208 C C . ASN B 1 113 ? 5.865 80.293 27.311 1.00 14.86 93 ASN D C 1
ATOM 3209 O O . ASN B 1 113 ? 6.373 81.392 27.533 1.00 16.94 93 ASN D O 1
ATOM 3214 N N . ALA B 1 114 ? 4.780 79.869 27.943 1.00 15.25 94 ALA D N 1
ATOM 3215 C CA . ALA B 1 114 ? 4.073 80.768 28.846 1.00 20.95 94 ALA D CA 1
ATOM 3216 C C . ALA B 1 114 ? 4.961 81.226 30.003 1.00 19.88 94 ALA D C 1
ATOM 3217 O O . ALA B 1 114 ? 4.964 82.408 30.367 1.00 15.93 94 ALA D O 1
ATOM 3219 N N . LEU B 1 115 ? 5.718 80.302 30.587 1.00 17.03 95 LEU D N 1
ATOM 3220 C CA . LEU B 1 115 ? 6.554 80.681 31.725 1.00 15.87 95 LEU D CA 1
ATOM 3221 C C . LEU B 1 115 ? 7.749 81.525 31.316 1.00 14.55 95 LEU D C 1
ATOM 3222 O O . LEU B 1 115 ? 8.094 82.480 32.008 1.00 17.55 95 LEU D O 1
ATOM 3227 N N . SER B 1 116 ? 8.410 81.173 30.214 1.00 16.19 96 SER D N 1
ATOM 3228 C CA . SER B 1 116 ? 9.575 81.961 29.805 1.00 15.42 96 SER D CA 1
ATOM 3229 C C . SER B 1 116 ? 9.184 83.377 29.370 1.00 18.28 96 SER D C 1
ATOM 3230 O O . SER B 1 116 ? 9.946 84.322 29.576 1.00 18.40 96 SER D O 1
ATOM 3233 N N . ALA B 1 117 ? 7.995 83.530 28.789 1.00 20.19 97 ALA D N 1
ATOM 3234 C CA . ALA B 1 117 ? 7.512 84.865 28.387 1.00 17.65 97 ALA D CA 1
ATOM 3235 C C . ALA B 1 117 ? 7.407 85.831 29.572 1.00 22.70 97 ALA D C 1
ATOM 3236 O O . ALA B 1 117 ? 7.620 87.028 29.422 1.00 21.08 97 ALA D O 1
ATOM 3238 N N . VAL B 1 118 ? 7.082 85.296 30.746 1.00 19.01 98 VAL D N 1
ATOM 3239 C CA . VAL B 1 118 ? 7.013 86.075 31.986 1.00 24.44 98 VAL D CA 1
ATOM 3240 C C . VAL B 1 118 ? 8.342 86.766 32.277 1.00 23.25 98 VAL D C 1
ATOM 3241 O O . VAL B 1 118 ? 8.393 87.807 32.941 1.00 22.57 98 VAL D O 1
ATOM 3245 N N . LEU B 1 119 ? 9.425 86.199 31.757 1.00 18.05 99 LEU D N 1
ATOM 3246 C CA . LEU B 1 119 ? 10.760 86.715 32.055 1.00 18.43 99 LEU D CA 1
ATOM 3247 C C . LEU B 1 119 ? 11.231 87.809 31.101 1.00 20.82 99 LEU D C 1
ATOM 3248 O O . LEU B 1 119 ? 12.351 88.293 31.227 1.00 22.26 99 LEU D O 1
ATOM 3253 N N . LEU B 1 120 ? 10.394 88.192 30.141 1.00 20.98 100 LEU D N 1
ATOM 3254 C CA . LEU B 1 120 ? 10.785 89.244 29.205 1.00 20.58 100 LEU D CA 1
ATOM 3255 C C . LEU B 1 120 ? 11.082 90.536 29.975 1.00 26.89 100 LEU D C 1
ATOM 3256 O O . LEU B 1 120 ? 10.423 90.835 30.970 1.00 24.97 100 LEU D O 1
ATOM 3261 N N . PRO B 1 121 ? 12.083 91.304 29.523 1.00 28.36 101 PRO D N 1
ATOM 3262 C CA . PRO B 1 121 ? 12.464 92.502 30.276 1.00 26.53 101 PRO D CA 1
ATOM 3263 C C . PRO B 1 121 ? 11.373 93.554 30.165 1.00 33.62 101 PRO D C 1
ATOM 3264 O O . PRO B 1 121 ? 11.203 94.157 29.110 1.00 43.09 101 PRO D O 1
ATOM 3268 N N . ASP B 1 122 ? 10.635 93.763 31.243 1.00 34.26 102 ASP D N 1
ATOM 3269 C CA . ASP B 1 122 ? 9.569 94.749 31.246 1.00 31.85 102 ASP D CA 1
ATOM 3270 C C . ASP B 1 122 ? 9.559 95.476 32.579 1.00 33.41 102 ASP D C 1
ATOM 3271 O O . ASP B 1 122 ? 9.251 94.881 33.613 1.00 31.83 102 ASP D O 1
ATOM 3276 N N . PRO B 1 123 ? 9.898 96.773 32.556 1.00 37.88 103 PRO D N 1
ATOM 3277 C CA . PRO B 1 123 ? 9.975 97.606 33.760 1.00 31.17 103 PRO D CA 1
ATOM 3278 C C . PRO B 1 123 ? 8.678 97.563 34.557 1.00 29.00 103 PRO D C 1
ATOM 3279 O O . PRO B 1 123 ? 8.666 97.932 35.731 1.00 35.03 103 PRO D O 1
ATOM 3283 N N . ALA B 1 124 ? 7.599 97.123 33.920 1.00 31.73 104 ALA D N 1
ATOM 3284 C CA . ALA B 1 124 ? 6.295 97.053 34.574 1.00 38.79 104 ALA D CA 1
ATOM 3285 C C . ALA B 1 124 ? 6.063 95.691 35.218 1.00 40.47 104 ALA D C 1
ATOM 3286 O O . ALA B 1 124 ? 5.080 95.495 35.940 1.00 31.50 104 ALA D O 1
ATOM 3288 N N . SER B 1 125 ? 6.965 94.750 34.954 1.00 34.92 105 SER D N 1
ATOM 3289 C CA . SER B 1 125 ? 6.806 93.396 35.469 1.00 32.03 105 SER D CA 1
ATOM 3290 C C . SER B 1 125 ? 7.572 93.166 36.763 1.00 26.26 105 SER D C 1
ATOM 3291 O O . SER B 1 125 ? 8.803 93.178 36.773 1.00 23.43 105 SER D O 1
ATOM 3294 N N . PRO B 1 126 ? 6.835 92.954 37.861 1.00 23.52 106 PRO D N 1
ATOM 3295 C CA . PRO B 1 126 ? 7.456 92.603 39.139 1.00 24.87 106 PRO D CA 1
ATOM 3296 C C . PRO B 1 126 ? 8.312 91.347 39.012 1.00 16.75 106 PRO D C 1
ATOM 3297 O O . PRO B 1 126 ? 9.470 91.376 39.415 1.00 24.21 106 PRO D O 1
ATOM 3301 N N . VAL B 1 127 ? 7.756 90.269 38.460 1.00 21.06 107 VAL D N 1
ATOM 3302 C CA . VAL B 1 127 ? 8.492 89.010 38.388 1.00 22.06 107 VAL D CA 1
ATOM 3303 C C . VAL B 1 127 ? 9.739 89.110 37.518 1.00 21.04 107 VAL D C 1
ATOM 3304 O O . VAL B 1 127 ? 10.789 88.593 37.887 1.00 18.05 107 VAL D O 1
ATOM 3308 N N . ALA B 1 128 ? 9.629 89.766 36.365 1.00 20.21 108 ALA D N 1
ATOM 3309 C CA . ALA B 1 128 ? 10.778 89.883 35.471 1.00 22.15 108 ALA D CA 1
ATOM 3310 C C . ALA B 1 128 ? 11.881 90.746 36.080 1.00 19.72 108 ALA D C 1
ATOM 3311 O O . ALA B 1 128 ? 13.056 90.415 35.980 1.00 16.04 108 ALA D O 1
ATOM 3313 N N . THR B 1 129 ? 11.514 91.842 36.730 1.00 15.92 109 THR D N 1
ATOM 3314 C CA . THR B 1 129 ? 12.533 92.702 37.318 1.00 15.87 109 THR D CA 1
ATOM 3315 C C . THR B 1 129 ? 13.144 92.059 38.563 1.00 17.42 109 THR D C 1
ATOM 3316 O O . THR B 1 129 ? 14.326 92.238 38.849 1.00 15.26 109 THR D O 1
ATOM 3320 N N . ASP B 1 130 ? 12.337 91.305 39.295 1.00 15.58 110 ASP D N 1
ATOM 3321 C CA . ASP B 1 130 ? 12.827 90.638 40.493 1.00 17.53 110 ASP D CA 1
ATOM 3322 C C . ASP B 1 130 ? 13.825 89.551 40.099 1.00 15.14 110 ASP D C 1
ATOM 3323 O O . ASP B 1 130 ? 14.856 89.394 40.737 1.00 14.73 110 ASP D O 1
ATOM 3328 N N . ALA B 1 131 ? 13.522 88.809 39.034 1.00 15.94 111 ALA D N 1
ATOM 3329 C CA . ALA B 1 131 ? 14.435 87.764 38.580 1.00 16.68 111 ALA D CA 1
ATOM 3330 C C . ALA B 1 131 ? 15.813 88.344 38.256 1.00 16.89 111 ALA D C 1
ATOM 3331 O O . ALA B 1 131 ? 16.836 87.749 38.579 1.00 15.52 111 ALA D O 1
ATOM 3333 N N A ARG B 1 132 ? 15.833 89.509 37.613 0.51 15.04 112 ARG D N 1
ATOM 3334 N N B ARG B 1 132 ? 15.831 89.520 37.637 0.05 15.16 112 ARG D N 1
ATOM 3335 N N C ARG B 1 132 ? 15.828 89.510 37.619 0.44 15.06 112 ARG D N 1
ATOM 3336 C CA A ARG B 1 132 ? 17.097 90.159 37.279 0.51 16.42 112 ARG D CA 1
ATOM 3337 C CA B ARG B 1 132 ? 17.084 90.180 37.280 0.05 16.45 112 ARG D CA 1
ATOM 3338 C CA C ARG B 1 132 ? 17.084 90.174 37.286 0.44 16.43 112 ARG D CA 1
ATOM 3339 C C A ARG B 1 132 ? 17.806 90.656 38.536 0.51 16.41 112 ARG D C 1
ATOM 3340 C C B ARG B 1 132 ? 17.802 90.716 38.514 0.05 16.42 112 ARG D C 1
ATOM 3341 C C C ARG B 1 132 ? 17.803 90.669 38.532 0.44 16.41 112 ARG D C 1
ATOM 3342 O O A ARG B 1 132 ? 19.036 90.659 38.604 0.51 16.32 112 ARG D O 1
ATOM 3343 O O B ARG B 1 132 ? 19.030 90.801 38.545 0.05 16.38 112 ARG D O 1
ATOM 3344 O O C ARG B 1 132 ? 19.033 90.686 38.588 0.44 16.33 112 ARG D O 1
ATOM 3366 N N . PHE B 1 133 ? 17.023 91.074 39.528 1.00 17.12 113 PHE D N 1
ATOM 3367 C CA . PHE B 1 133 ? 17.562 91.552 40.794 1.00 15.93 113 PHE D CA 1
ATOM 3368 C C . PHE B 1 133 ? 18.221 90.362 41.524 1.00 15.98 113 PHE D C 1
ATOM 3369 O O . PHE B 1 133 ? 19.348 90.458 42.020 1.00 12.65 113 PHE D O 1
ATOM 3377 N N . GLN B 1 134 ? 17.528 89.230 41.547 1.00 16.54 114 GLN D N 1
ATOM 3378 C CA . GLN B 1 134 ? 18.029 88.027 42.209 1.00 13.84 114 GLN D CA 1
ATOM 3379 C C . GLN B 1 134 ? 19.229 87.398 41.498 1.00 14.80 114 GLN D C 1
ATOM 3380 O O . GLN B 1 134 ? 19.995 86.649 42.109 1.00 17.89 114 GLN D O 1
ATOM 3386 N N . ALA B 1 135 ? 19.373 87.682 40.204 1.00 13.77 115 ALA D N 1
ATOM 3387 C CA . ALA B 1 135 ? 20.505 87.182 39.431 1.00 15.66 115 ALA D CA 1
ATOM 3388 C C . ALA B 1 135 ? 21.837 87.713 39.968 1.00 17.25 115 ALA D C 1
ATOM 3389 O O . ALA B 1 135 ? 22.860 87.029 39.889 1.00 16.08 115 ALA D O 1
ATOM 3391 N N . ALA B 1 136 ? 21.828 88.929 40.517 1.00 13.00 116 ALA D N 1
ATOM 3392 C CA . ALA B 1 136 ? 23.042 89.517 41.089 1.00 15.17 116 ALA D CA 1
ATOM 3393 C C . ALA B 1 136 ? 23.737 88.573 42.076 1.00 16.24 116 ALA D C 1
ATOM 3394 O O . ALA B 1 136 ? 23.089 87.970 42.936 1.00 15.30 116 ALA D O 1
ATOM 3396 N N . PRO B 1 137 ? 25.068 88.435 41.957 1.00 16.74 117 PRO D N 1
ATOM 3397 C CA . PRO B 1 137 ? 25.791 87.526 42.854 1.00 16.74 117 PRO D CA 1
ATOM 3398 C C . PRO B 1 137 ? 25.676 87.943 44.323 1.00 17.05 117 PRO D C 1
ATOM 3399 O O . PRO B 1 137 ? 25.651 87.075 45.185 1.00 14.93 117 PRO D O 1
ATOM 3403 N N . TRP B 1 138 ? 25.592 89.243 44.602 1.00 17.00 118 TRP D N 1
ATOM 3404 C CA . TRP B 1 138 ? 25.501 89.707 45.985 1.00 16.04 118 TRP D CA 1
ATOM 3405 C C . TRP B 1 138 ? 24.134 89.427 46.599 1.00 14.21 118 TRP D C 1
ATOM 3406 O O . TRP B 1 138 ? 23.999 89.386 47.821 1.00 16.07 118 TRP D O 1
ATOM 3417 N N . HIS B 1 139 ? 23.119 89.252 45.755 1.00 12.66 119 HIS D N 1
ATOM 3418 C CA . HIS B 1 139 ? 21.785 88.902 46.240 1.00 11.40 119 HIS D CA 1
ATOM 3419 C C . HIS B 1 139 ? 21.816 87.431 46.675 1.00 12.45 119 HIS D C 1
ATOM 3420 O O . HIS B 1 139 ? 21.482 87.092 47.805 1.00 12.02 119 HIS D O 1
ATOM 3427 N N . TRP B 1 140 ? 22.252 86.560 45.774 1.00 12.31 120 TRP D N 1
ATOM 3428 C CA . TRP B 1 140 ? 22.393 85.137 46.093 1.00 13.71 120 TRP D CA 1
ATOM 3429 C C . TRP B 1 140 ? 23.320 84.919 47.299 1.00 12.83 120 TRP D C 1
ATOM 3430 O O . TRP B 1 140 ? 23.062 84.072 48.165 1.00 10.97 120 TRP D O 1
ATOM 3441 N N . ARG B 1 141 ? 24.395 85.694 47.374 1.00 13.55 121 ARG D N 1
ATOM 3442 C CA . ARG B 1 141 ? 25.360 85.504 48.456 1.00 16.18 121 ARG D CA 1
ATOM 3443 C C . ARG B 1 141 ? 24.779 85.816 49.827 1.00 16.61 121 ARG D C 1
ATOM 3444 O O . ARG B 1 141 ? 25.192 85.230 50.829 1.00 15.38 121 ARG D O 1
ATOM 3452 N N . ALA B 1 142 ? 23.840 86.754 49.884 1.00 12.72 122 ALA D N 1
ATOM 3453 C CA . ALA B 1 142 ? 23.172 87.039 51.148 1.00 13.00 122 ALA D CA 1
ATOM 3454 C C . ALA B 1 142 ? 22.489 85.776 51.684 1.00 13.38 122 ALA D C 1
ATOM 3455 O O . ALA B 1 142 ? 22.516 85.496 52.886 1.00 12.79 122 ALA D O 1
ATOM 3457 N N . TRP B 1 143 ? 21.897 84.998 50.780 1.00 10.15 123 TRP D N 1
ATOM 3458 C CA . TRP B 1 143 ? 21.214 83.759 51.166 1.00 11.62 123 TRP D CA 1
ATOM 3459 C C . TRP B 1 143 ? 22.175 82.672 51.622 1.00 11.94 123 TRP D C 1
ATOM 3460 O O . TRP B 1 143 ? 21.791 81.749 52.346 1.00 10.51 123 TRP D O 1
ATOM 3471 N N . GLU B 1 144 ? 23.424 82.779 51.176 1.00 11.13 124 GLU D N 1
ATOM 3472 C CA . GLU B 1 144 ? 24.468 81.860 51.609 1.00 12.85 124 GLU D CA 1
ATOM 3473 C C . GLU B 1 144 ? 24.551 81.782 53.129 1.00 13.06 124 GLU D C 1
ATOM 3474 O O . GLU B 1 144 ? 24.800 80.715 53.695 1.00 12.30 124 GLU D O 1
ATOM 3480 N N . GLN B 1 145 ? 24.329 82.917 53.786 1.00 9.99 125 GLN D N 1
ATOM 3481 C CA . GLN B 1 145 ? 24.524 83.014 55.227 1.00 13.81 125 GLN D CA 1
ATOM 3482 C C . GLN B 1 145 ? 23.222 83.046 56.011 1.00 15.57 125 GLN D C 1
ATOM 3483 O O . GLN B 1 145 ? 23.186 83.567 57.121 1.00 11.70 125 GLN D O 1
ATOM 3489 N N . LEU B 1 146 ? 22.159 82.473 55.447 1.00 11.27 126 LEU D N 1
ATOM 3490 C CA . LEU B 1 146 ? 20.867 82.430 56.124 1.00 8.64 126 LEU D CA 1
ATOM 3491 C C . LEU B 1 146 ? 21.009 81.883 57.549 1.00 10.92 126 LEU D C 1
ATOM 3492 O O . LEU B 1 146 ? 20.308 82.315 58.468 1.00 9.38 126 LEU D O 1
ATOM 3497 N N . THR B 1 147 ? 21.922 80.936 57.733 1.00 11.62 127 THR D N 1
ATOM 3498 C CA . THR B 1 147 ? 22.093 80.327 59.045 1.00 11.70 127 THR D CA 1
ATOM 3499 C C . THR B 1 147 ? 22.465 81.382 60.082 1.00 9.46 127 THR D C 1
ATOM 3500 O O . THR B 1 147 ? 21.985 81.340 61.211 1.00 11.18 127 THR D O 1
ATOM 3504 N N . HIS B 1 148 ? 23.299 82.337 59.690 1.00 8.66 128 HIS D N 1
ATOM 3505 C CA . HIS B 1 148 ? 23.642 83.439 60.588 1.00 9.32 128 HIS D CA 1
ATOM 3506 C C . HIS B 1 148 ? 22.395 84.207 61.042 1.00 10.80 128 HIS D C 1
ATOM 3507 O O . HIS B 1 148 ? 22.253 84.558 62.219 1.00 11.09 128 HIS D O 1
ATOM 3514 N N . SER B 1 149 ? 21.494 84.478 60.105 1.00 7.19 129 SER D N 1
ATOM 3515 C CA . SER B 1 149 ? 20.278 85.222 60.430 1.00 10.66 129 SER D CA 1
ATOM 3516 C C . SER B 1 149 ? 19.422 84.443 61.412 1.00 12.42 129 SER D C 1
ATOM 3517 O O . SER B 1 149 ? 18.876 85.010 62.355 1.00 11.86 129 SER D O 1
ATOM 3520 N N . VAL B 1 150 ? 19.311 83.136 61.192 1.00 8.69 130 VAL D N 1
ATOM 3521 C CA . VAL B 1 150 ? 18.488 82.310 62.065 1.00 6.99 130 VAL D CA 1
ATOM 3522 C C . VAL B 1 150 ? 19.100 82.168 63.456 1.00 9.74 130 VAL D C 1
ATOM 3523 O O . VAL B 1 150 ? 18.380 82.036 64.451 1.00 11.90 130 VAL D O 1
ATOM 3527 N N . ARG B 1 151 ? 20.426 82.236 63.527 1.00 11.18 131 ARG D N 1
ATOM 3528 C CA . ARG B 1 151 ? 21.127 82.167 64.808 1.00 11.75 131 ARG D CA 1
ATOM 3529 C C . ARG B 1 151 ? 21.113 83.487 65.582 1.00 10.10 131 ARG D C 1
ATOM 3530 O O . ARG B 1 151 ? 21.246 83.489 66.804 1.00 10.28 131 ARG D O 1
ATOM 3538 N N . THR B 1 152 ? 20.949 84.605 64.881 1.00 10.42 132 THR D N 1
ATOM 3539 C CA . THR B 1 152 ? 21.134 85.908 65.530 1.00 9.60 132 THR D CA 1
ATOM 3540 C C . THR B 1 152 ? 19.986 86.926 65.404 1.00 12.04 132 THR D C 1
ATOM 3541 O O . THR B 1 152 ? 19.923 87.894 66.174 1.00 10.58 132 THR D O 1
ATOM 3545 N N . GLY B 1 153 ? 19.109 86.746 64.425 1.00 9.76 133 GLY D N 1
ATOM 3546 C CA . GLY B 1 153 ? 18.113 87.764 64.132 1.00 10.63 133 GLY D CA 1
ATOM 3547 C C . GLY B 1 153 ? 18.632 88.935 63.294 1.00 11.13 133 GLY D C 1
ATOM 3548 O O . GLY B 1 153 ? 17.896 89.888 63.011 1.00 13.61 133 GLY D O 1
ATOM 3549 N N . GLU B 1 154 ? 19.893 88.873 62.884 1.00 10.22 134 GLU D N 1
ATOM 3550 C CA . GLU B 1 154 ? 20.498 89.960 62.102 1.00 13.91 134 GLU D CA 1
ATOM 3551 C C . GLU B 1 154 ? 20.534 89.635 60.619 1.00 13.49 134 GLU D C 1
ATOM 3552 O O . GLU B 1 154 ? 20.432 88.477 60.237 1.00 10.97 134 GLU D O 1
ATOM 3558 N N . ALA B 1 155 ? 20.718 90.657 59.790 1.00 11.47 135 ALA D N 1
ATOM 3559 C CA . ALA B 1 155 ? 20.815 90.458 58.346 1.00 12.05 135 ALA D CA 1
ATOM 3560 C C . ALA B 1 155 ? 21.984 89.551 57.990 1.00 14.27 135 ALA D C 1
ATOM 3561 O O . ALA B 1 155 ? 23.054 89.636 58.597 1.00 13.57 135 ALA D O 1
ATOM 3563 N N . SER B 1 156 ? 21.792 88.676 57.009 1.00 12.47 136 SER D N 1
ATOM 3564 C CA . SER B 1 156 ? 22.912 87.863 56.542 1.00 14.20 136 SER D CA 1
ATOM 3565 C C . SER B 1 156 ? 23.701 88.553 55.426 1.00 13.95 136 SER D C 1
ATOM 3566 O O . SER B 1 156 ? 24.842 88.175 55.145 1.00 14.06 136 SER D O 1
ATOM 3569 N N . PHE B 1 157 ? 23.092 89.553 54.793 1.00 13.91 137 PHE D N 1
ATOM 3570 C CA . PHE B 1 157 ? 23.717 90.257 53.667 1.00 13.35 137 PHE D CA 1
ATOM 3571 C C . PHE B 1 157 ? 25.116 90.755 54.032 1.00 15.32 137 PHE D C 1
ATOM 3572 O O . PHE B 1 157 ? 26.070 90.558 53.277 1.00 17.72 137 PHE D O 1
ATOM 3580 N N . ASP B 1 158 ? 25.225 91.399 55.197 1.00 19.22 138 ASP D N 1
ATOM 3581 C CA . ASP B 1 158 ? 26.466 92.064 55.624 1.00 18.37 138 ASP D CA 1
ATOM 3582 C C . ASP B 1 158 ? 27.610 91.081 55.839 1.00 18.72 138 ASP D C 1
ATOM 3583 O O . ASP B 1 158 ? 28.754 91.346 55.481 1.00 20.05 138 ASP D O 1
ATOM 3588 N N . VAL B 1 159 ? 27.295 89.949 56.451 1.00 18.85 139 VAL D N 1
ATOM 3589 C CA . VAL B 1 159 ? 28.287 88.932 56.751 1.00 18.65 139 VAL D CA 1
ATOM 3590 C C . VAL B 1 159 ? 28.853 88.359 55.466 1.00 19.98 139 VAL D C 1
ATOM 3591 O O . VAL B 1 159 ? 30.057 88.138 55.335 1.00 19.87 139 VAL D O 1
ATOM 3595 N N . ALA B 1 160 ? 27.967 88.144 54.508 1.00 18.79 140 ALA D N 1
ATOM 3596 C CA . ALA B 1 160 ? 28.318 87.465 53.278 1.00 22.84 140 ALA D CA 1
ATOM 3597 C C . ALA B 1 160 ? 29.053 88.396 52.317 1.00 20.42 140 ALA D C 1
ATOM 3598 O O . ALA B 1 160 ? 30.036 88.011 51.686 1.00 19.08 140 ALA D O 1
ATOM 3600 N N . ASN B 1 161 ? 28.577 89.629 52.229 1.00 15.55 141 ASN D N 1
ATOM 3601 C CA . ASN B 1 161 ? 29.052 90.559 51.221 1.00 15.92 141 ASN D CA 1
ATOM 3602 C C . ASN B 1 161 ? 30.101 91.538 51.723 1.00 22.43 141 ASN D C 1
ATOM 3603 O O . ASN B 1 161 ? 30.731 92.226 50.923 1.00 19.80 141 ASN D O 1
ATOM 3608 N N . GLY B 1 162 ? 30.262 91.618 53.042 1.00 21.21 142 GLY D N 1
ATOM 3609 C CA . GLY B 1 162 ? 31.270 92.476 53.644 1.00 19.51 142 GLY D CA 1
ATOM 3610 C C . GLY B 1 162 ? 30.848 93.932 53.707 1.00 24.95 142 GLY D C 1
ATOM 3611 O O . GLY B 1 162 ? 31.651 94.804 54.037 1.00 27.32 142 GLY D O 1
ATOM 3612 N N . THR B 1 163 ? 29.587 94.187 53.376 1.00 18.25 143 THR D N 1
ATOM 3613 C CA . THR B 1 163 ? 29.018 95.534 53.392 1.00 20.73 143 THR D CA 1
ATOM 3614 C C . THR B 1 163 ? 27.504 95.419 53.529 1.00 24.03 143 THR D C 1
ATOM 3615 O O . THR B 1 163 ? 26.937 94.357 53.274 1.00 20.10 143 THR D O 1
ATOM 3619 N N . SER B 1 164 ? 26.837 96.498 53.920 1.00 17.70 144 SER D N 1
ATOM 3620 C CA . SER B 1 164 ? 25.388 96.429 54.059 1.00 18.53 144 SER D CA 1
ATOM 3621 C C . SER B 1 164 ? 24.716 96.631 52.704 1.00 15.55 144 SER D C 1
ATOM 3622 O O . SER B 1 164 ? 25.343 97.097 51.753 1.00 14.86 144 SER D O 1
ATOM 3625 N N . PHE B 1 165 ? 23.443 96.262 52.623 1.00 15.19 145 PHE D N 1
ATOM 3626 C CA . PHE B 1 165 ? 22.645 96.474 51.421 1.00 16.65 145 PHE D CA 1
ATOM 3627 C C . PHE B 1 165 ? 22.551 97.956 51.068 1.00 17.76 145 PHE D C 1
ATOM 3628 O O . PHE B 1 165 ? 22.666 98.334 49.904 1.00 12.93 145 PHE D O 1
ATOM 3636 N N . TRP B 1 166 ? 22.330 98.798 52.072 1.00 12.98 146 TRP D N 1
ATOM 3637 C CA . TRP B 1 166 ? 22.280 100.242 51.824 1.00 15.51 146 TRP D CA 1
ATOM 3638 C C . TRP B 1 166 ? 23.627 100.784 51.353 1.00 16.66 146 TRP D C 1
ATOM 3639 O O . TRP B 1 166 ? 23.687 101.615 50.441 1.00 16.19 146 TRP D O 1
ATOM 3650 N N . GLN B 1 167 ? 24.709 100.309 51.959 1.00 17.71 147 GLN D N 1
ATOM 3651 C CA . GLN B 1 167 ? 26.017 100.804 51.571 1.00 16.55 147 GLN D CA 1
ATOM 3652 C C . GLN B 1 167 ? 26.330 100.382 50.137 1.00 21.89 147 GLN D C 1
ATOM 3653 O O . GLN B 1 167 ? 26.803 101.185 49.332 1.00 20.91 147 GLN D O 1
ATOM 3659 N N . LEU B 1 168 ? 26.037 99.129 49.806 1.00 18.81 148 LEU D N 1
ATOM 3660 C CA . LEU B 1 168 ? 26.292 98.651 48.454 1.00 20.08 148 LEU D CA 1
ATOM 3661 C C . LEU B 1 168 ? 25.520 99.468 47.425 1.00 22.36 148 LEU D C 1
ATOM 3662 O O . LEU B 1 168 ? 26.078 99.885 46.399 1.00 23.97 148 LEU D O 1
ATOM 3667 N N . THR B 1 169 ? 24.238 99.707 47.691 1.00 18.67 149 THR D N 1
ATOM 3668 C CA . THR B 1 169 ? 23.414 100.422 46.721 1.00 19.74 149 THR D CA 1
ATOM 3669 C C . THR B 1 169 ? 23.742 101.908 46.684 1.00 21.06 149 THR D C 1
ATOM 3670 O O . THR B 1 169 ? 23.424 102.589 45.713 1.00 23.36 149 THR D O 1
ATOM 3674 N N . HIS B 1 170 ? 24.388 102.407 47.731 1.00 21.68 150 HIS D N 1
ATOM 3675 C CA . HIS B 1 170 ? 24.869 103.786 47.701 1.00 24.67 150 HIS D CA 1
ATOM 3676 C C . HIS B 1 170 ? 26.101 103.941 46.806 1.00 31.55 150 HIS D C 1
ATOM 3677 O O . HIS B 1 170 ? 26.229 104.929 46.080 1.00 26.51 150 HIS D O 1
ATOM 3684 N N . GLU B 1 171 ? 27.002 102.963 46.860 1.00 27.64 151 GLU D N 1
ATOM 3685 C CA . GLU B 1 171 ? 28.283 103.063 46.169 1.00 29.96 151 GLU D CA 1
ATOM 3686 C C . GLU B 1 171 ? 28.228 102.529 44.742 1.00 33.66 151 GLU D C 1
ATOM 3687 O O . GLU B 1 171 ? 28.919 103.027 43.855 1.00 33.76 151 GLU D O 1
ATOM 3693 N N . ASP B 1 172 ? 27.413 101.503 44.533 1.00 26.69 152 ASP D N 1
ATOM 3694 C CA . ASP B 1 172 ? 27.354 100.802 43.257 1.00 24.67 152 ASP D CA 1
ATOM 3695 C C . ASP B 1 172 ? 26.074 101.153 42.512 1.00 28.93 152 ASP D C 1
ATOM 3696 O O . ASP B 1 172 ? 24.994 100.678 42.856 1.00 21.43 152 ASP D O 1
ATOM 3701 N N . PRO B 1 173 ? 26.192 101.997 41.479 1.00 28.31 153 PRO D N 1
ATOM 3702 C CA . PRO B 1 173 ? 24.997 102.459 40.768 1.00 27.61 153 PRO D CA 1
ATOM 3703 C C . PRO B 1 173 ? 24.391 101.344 39.922 1.00 23.06 153 PRO D C 1
ATOM 3704 O O . PRO B 1 173 ? 23.206 101.382 39.590 1.00 21.60 153 PRO D O 1
ATOM 3708 N N . LYS B 1 174 ? 25.196 100.346 39.583 1.00 24.03 154 LYS D N 1
ATOM 3709 C CA . LYS B 1 174 ? 24.666 99.207 38.855 1.00 26.80 154 LYS D CA 1
ATOM 3710 C C . LYS B 1 174 ? 23.793 98.375 39.790 1.00 19.55 154 LYS D C 1
ATOM 3711 O O . LYS B 1 174 ? 22.717 97.937 39.407 1.00 20.42 154 LYS D O 1
ATOM 3717 N N . ALA B 1 175 ? 24.255 98.173 41.020 1.00 20.02 155 ALA D N 1
ATOM 3718 C CA . ALA B 1 175 ? 23.464 97.442 42.006 1.00 23.46 155 ALA D CA 1
ATOM 3719 C C . ALA B 1 175 ? 22.194 98.226 42.339 1.00 20.13 155 ALA D C 1
ATOM 3720 O O . ALA B 1 175 ? 21.106 97.659 42.422 1.00 17.46 155 ALA D O 1
ATOM 3722 N N . ARG B 1 176 ? 22.331 99.537 42.529 1.00 22.93 156 ARG D N 1
ATOM 3723 C CA . ARG B 1 176 ? 21.172 100.356 42.873 1.00 16.57 156 ARG D CA 1
ATOM 3724 C C . ARG B 1 176 ? 20.125 100.284 41.768 1.00 21.74 156 ARG D C 1
ATOM 3725 O O . ARG B 1 176 ? 18.926 100.215 42.038 1.00 18.88 156 ARG D O 1
ATOM 3733 N N . GLU B 1 177 ? 20.583 100.287 40.522 1.00 18.82 157 GLU D N 1
ATOM 3734 C CA . GLU B 1 177 ? 19.671 100.226 39.395 1.00 22.02 157 GLU D CA 1
ATOM 3735 C C . GLU B 1 177 ? 18.863 98.933 39.384 1.00 19.40 157 GLU D C 1
ATOM 3736 O O . GLU B 1 177 ? 17.679 98.949 39.063 1.00 19.81 157 GLU D O 1
ATOM 3742 N N . LEU B 1 178 ? 19.493 97.811 39.728 1.00 20.01 158 LEU D N 1
ATOM 3743 C CA . LEU B 1 178 ? 18.757 96.546 39.784 1.00 18.65 158 LEU D CA 1
ATOM 3744 C C . LEU B 1 178 ? 17.666 96.600 40.848 1.00 21.60 158 LEU D C 1
ATOM 3745 O O . LEU B 1 178 ? 16.530 96.147 40.631 1.00 18.52 158 LEU D O 1
ATOM 3750 N N . PHE B 1 179 ? 18.021 97.147 42.002 1.00 17.64 159 PHE D N 1
ATOM 3751 C CA . PHE B 1 179 ? 17.055 97.331 43.079 1.00 16.78 159 PHE D CA 1
ATOM 3752 C C . PHE B 1 179 ? 15.925 98.261 42.621 1.00 22.60 159 PHE D C 1
ATOM 3753 O O . PHE B 1 179 ? 14.746 97.934 42.758 1.00 20.40 159 PHE D O 1
ATOM 3761 N N . ASN B 1 180 ? 16.298 99.407 42.050 1.00 22.74 160 ASN D N 1
ATOM 3762 C CA . ASN B 1 180 ? 15.339 100.362 41.491 1.00 25.27 160 ASN D CA 1
ATOM 3763 C C . ASN B 1 180 ? 14.299 99.763 40.558 1.00 23.51 160 ASN D C 1
ATOM 3764 O O . ASN B 1 180 ? 13.103 100.008 40.720 1.00 28.75 160 ASN D O 1
ATOM 3769 N N . ARG B 1 181 ? 14.749 99.009 39.561 1.00 23.11 161 ARG D N 1
ATOM 3770 C CA . ARG B 1 181 ? 13.815 98.388 38.624 1.00 22.67 161 ARG D CA 1
ATOM 3771 C C . ARG B 1 181 ? 12.887 97.399 39.316 1.00 24.41 161 ARG D C 1
ATOM 3772 O O . ARG B 1 181 ? 11.701 97.332 39.006 1.00 24.95 161 ARG D O 1
ATOM 3780 N N . ALA B 1 182 ? 13.419 96.629 40.256 1.00 19.54 162 ALA D N 1
ATOM 3781 C CA . ALA B 1 182 ? 12.584 95.661 40.948 1.00 17.61 162 ALA D CA 1
ATOM 3782 C C . ALA B 1 182 ? 11.508 96.361 41.798 1.00 27.46 162 ALA D C 1
ATOM 3783 O O . ALA B 1 182 ? 10.353 95.941 41.807 1.00 30.23 162 ALA D O 1
ATOM 3793 N N . GLY B 1 184 ? 10.499 99.619 41.442 1.00 30.31 164 GLY D N 1
ATOM 3794 C CA . GLY B 1 184 ? 9.716 100.509 40.614 1.00 34.93 164 GLY D CA 1
ATOM 3795 C C . GLY B 1 184 ? 8.551 99.804 39.968 1.00 39.48 164 GLY D C 1
ATOM 3796 O O . GLY B 1 184 ? 7.468 100.381 39.836 1.00 41.93 164 GLY D O 1
ATOM 3797 N N . SER B 1 185 ? 8.765 98.553 39.567 1.00 36.37 165 SER D N 1
ATOM 3798 C CA . SER B 1 185 ? 7.741 97.805 38.848 1.00 34.19 165 SER D CA 1
ATOM 3799 C C . SER B 1 185 ? 6.444 97.717 39.649 1.00 31.89 165 SER D C 1
ATOM 3800 O O . SER B 1 185 ? 5.361 97.584 39.077 1.00 46.24 165 SER D O 1
ATOM 3803 N N . VAL B 1 186 ? 6.557 97.783 40.971 1.00 31.35 166 VAL D N 1
ATOM 3804 C CA . VAL B 1 186 ? 5.374 97.729 41.825 1.00 38.13 166 VAL D CA 1
ATOM 3805 C C . VAL B 1 186 ? 4.976 99.113 42.335 1.00 40.68 166 VAL D C 1
ATOM 3806 O O . VAL B 1 186 ? 3.813 99.513 42.228 1.00 35.55 166 VAL D O 1
ATOM 3810 N N A SER B 1 187 ? 5.952 99.832 42.884 0.47 34.18 167 SER D N 1
ATOM 3811 N N B SER B 1 187 ? 5.937 99.848 42.880 0.53 34.19 167 SER D N 1
ATOM 3812 C CA A SER B 1 187 ? 5.731 101.171 43.416 0.47 33.46 167 SER D CA 1
ATOM 3813 C CA B SER B 1 187 ? 5.639 101.145 43.476 0.53 33.46 167 SER D CA 1
ATOM 3814 C C A SER B 1 187 ? 4.786 101.956 42.523 0.47 31.35 167 SER D C 1
ATOM 3815 C C B SER B 1 187 ? 4.879 102.085 42.528 0.53 31.35 167 SER D C 1
ATOM 3816 O O A SER B 1 187 ? 3.843 102.586 42.996 0.47 30.23 167 SER D O 1
ATOM 3817 O O B SER B 1 187 ? 4.137 102.953 42.976 0.53 30.27 167 SER D O 1
ATOM 3822 N N . LEU B 1 188 ? 5.047 101.901 41.223 1.00 34.03 168 LEU D N 1
ATOM 3823 C CA . LEU B 1 188 ? 4.307 102.700 40.255 1.00 35.07 168 LEU D CA 1
ATOM 3824 C C . LEU B 1 188 ? 2.796 102.439 40.293 1.00 36.04 168 LEU D C 1
ATOM 3825 O O . LEU B 1 188 ? 1.990 103.356 40.115 1.00 38.14 168 LEU D O 1
ATOM 3830 N N . THR B 1 189 ? 2.414 101.189 40.528 1.00 30.70 169 THR D N 1
ATOM 3831 C CA . THR B 1 189 ? 1.003 100.852 40.669 1.00 33.25 169 THR D CA 1
ATOM 3832 C C . THR B 1 189 ? 0.470 101.238 42.045 1.00 31.65 169 THR D C 1
ATOM 3833 O O . THR B 1 189 ? -0.647 101.747 42.174 1.00 20.44 169 THR D O 1
ATOM 3837 N N . GLU B 1 190 ? 1.275 100.986 43.071 1.00 24.46 170 GLU D N 1
ATOM 3838 C CA . GLU B 1 190 ? 0.922 101.341 44.437 1.00 21.06 170 GLU D CA 1
ATOM 3839 C C . GLU B 1 190 ? 0.674 102.840 44.598 1.00 17.99 170 GLU D C 1
ATOM 3840 O O . GLU B 1 190 ? -0.170 103.260 45.397 1.00 20.78 170 GLU D O 1
ATOM 3846 N N . ALA B 1 191 ? 1.425 103.634 43.844 1.00 18.28 171 ALA D N 1
ATOM 3847 C CA . ALA B 1 191 ? 1.359 105.086 43.943 1.00 21.07 171 ALA D CA 1
ATOM 3848 C C . ALA B 1 191 ? -0.052 105.591 43.627 1.00 21.98 171 ALA D C 1
ATOM 3849 O O . ALA B 1 191 ? -0.656 106.320 44.415 1.00 18.95 171 ALA D O 1
ATOM 3851 N N . GLY B 1 192 ? -0.574 105.191 42.472 1.00 21.48 172 GLY D N 1
ATOM 3852 C CA . GLY B 1 192 ? -1.926 105.556 42.090 1.00 19.00 172 GLY D CA 1
ATOM 3853 C C . GLY B 1 192 ? -2.957 105.030 43.071 1.00 20.91 172 GLY D C 1
ATOM 3854 O O . GLY B 1 192 ? -3.981 105.656 43.289 1.00 21.64 172 GLY D O 1
ATOM 3855 N N . GLN B 1 193 ? -2.685 103.877 43.676 1.00 19.17 173 GLN D N 1
ATOM 3856 C CA . GLN B 1 193 ? -3.622 103.285 44.622 1.00 17.61 173 GLN D CA 1
ATOM 3857 C C . GLN B 1 193 ? -3.738 104.102 45.901 1.00 22.20 173 GLN D C 1
ATOM 3858 O O . GLN B 1 193 ? -4.839 104.311 46.419 1.00 22.67 173 GLN D O 1
ATOM 3864 N N . VAL B 1 194 ? -2.605 104.569 46.412 1.00 17.07 174 VAL D N 1
ATOM 3865 C CA . VAL B 1 194 ? -2.620 105.355 47.637 1.00 16.83 174 VAL D CA 1
ATOM 3866 C C . VAL B 1 194 ? -3.315 106.683 47.384 1.00 18.32 174 VAL D C 1
ATOM 3867 O O . VAL B 1 194 ? -4.079 107.156 48.216 1.00 15.36 174 VAL D O 1
ATOM 3871 N N . ALA B 1 195 ? -3.030 107.286 46.234 1.00 17.49 175 ALA D N 1
ATOM 3872 C CA . ALA B 1 195 ? -3.593 108.586 45.896 1.00 19.47 175 ALA D CA 1
ATOM 3873 C C . ALA B 1 195 ? -5.110 108.527 45.743 1.00 24.85 175 ALA D C 1
ATOM 3874 O O . ALA B 1 195 ? -5.800 109.529 45.928 1.00 22.93 175 ALA D O 1
ATOM 3876 N N . ALA B 1 196 ? -5.627 107.351 45.399 1.00 23.12 176 ALA D N 1
ATOM 3877 C CA . ALA B 1 196 ? -7.068 107.174 45.237 1.00 24.39 176 ALA D CA 1
ATOM 3878 C C . ALA B 1 196 ? -7.729 106.668 46.510 1.00 28.37 176 ALA D C 1
ATOM 3879 O O . ALA B 1 196 ? -8.949 106.697 46.625 1.00 34.80 176 ALA D O 1
ATOM 3881 N N . ALA B 1 197 ? -6.927 106.209 47.469 1.00 25.99 177 ALA D N 1
ATOM 3882 C CA . ALA B 1 197 ? -7.465 105.577 48.678 1.00 22.26 177 ALA D CA 1
ATOM 3883 C C . ALA B 1 197 ? -7.529 106.485 49.904 1.00 29.08 177 ALA D C 1
ATOM 3884 O O . ALA B 1 197 ? -8.221 106.182 50.879 1.00 34.45 177 ALA D O 1
ATOM 3886 N N . TYR B 1 198 ? -6.790 107.584 49.875 1.00 21.06 178 TYR D N 1
ATOM 3887 C CA . TYR B 1 198 ? -6.769 108.489 51.012 1.00 21.64 178 TYR D CA 1
ATOM 3888 C C . TYR B 1 198 ? -7.064 109.885 50.508 1.00 16.16 178 TYR D C 1
ATOM 3889 O O . TYR B 1 198 ? -6.561 110.290 49.461 1.00 18.66 178 TYR D O 1
ATOM 3898 N N . ASP B 1 199 ? -7.892 110.612 51.241 1.00 21.30 179 ASP D N 1
ATOM 3899 C CA . ASP B 1 199 ? -8.291 111.938 50.798 1.00 20.08 179 ASP D CA 1
ATOM 3900 C C . ASP B 1 199 ? -7.355 112.976 51.386 1.00 14.07 179 ASP D C 1
ATOM 3901 O O . ASP B 1 199 ? -7.427 113.291 52.580 1.00 17.00 179 ASP D O 1
ATOM 3906 N N . PHE B 1 200 ? -6.473 113.488 50.532 1.00 14.69 180 PHE D N 1
ATOM 3907 C CA . PHE B 1 200 ? -5.495 114.506 50.906 1.00 15.40 180 PHE D CA 1
ATOM 3908 C C . PHE B 1 200 ? -6.027 115.912 50.650 1.00 12.48 180 PHE D C 1
ATOM 3909 O O . PHE B 1 200 ? -5.281 116.882 50.759 1.00 13.53 180 PHE D O 1
ATOM 3917 N N . SER B 1 201 ? -7.310 116.024 50.307 1.00 14.53 181 SER D N 1
ATOM 3918 C CA . SER B 1 201 ? -7.909 117.324 49.955 1.00 14.12 181 SER D CA 1
ATOM 3919 C C . SER B 1 201 ? -7.713 118.433 50.992 1.00 15.14 181 SER D C 1
ATOM 3920 O O . SER B 1 201 ? -7.699 119.627 50.648 1.00 16.41 181 SER D O 1
ATOM 3923 N N . GLY B 1 202 ? -7.567 118.058 52.256 1.00 16.75 182 GLY D N 1
ATOM 3924 C CA . GLY B 1 202 ? -7.437 119.050 53.311 1.00 18.09 182 GLY D CA 1
ATOM 3925 C C . GLY B 1 202 ? -6.013 119.461 53.670 1.00 23.17 182 GLY D C 1
ATOM 3926 O O . GLY B 1 202 ? -5.808 120.370 54.477 1.00 19.32 182 GLY D O 1
ATOM 3927 N N . ALA B 1 203 ? -5.024 118.815 53.061 1.00 18.06 183 ALA D N 1
ATOM 3928 C CA . ALA B 1 203 ? -3.630 119.057 53.431 1.00 22.14 183 ALA D CA 1
ATOM 3929 C C . ALA B 1 203 ? -2.946 120.109 52.557 1.00 14.73 183 ALA D C 1
ATOM 3930 O O . ALA B 1 203 ? -3.100 120.125 51.334 1.00 17.29 183 ALA D O 1
ATOM 3932 N N . ALA B 1 204 ? -2.178 120.983 53.190 1.00 11.55 184 ALA D N 1
ATOM 3933 C CA . ALA B 1 204 ? -1.360 121.943 52.445 1.00 18.43 184 ALA D CA 1
ATOM 3934 C C . ALA B 1 204 ? 0.024 121.381 52.094 1.00 13.91 184 ALA D C 1
ATOM 3935 O O . ALA B 1 204 ? 0.562 121.663 51.020 1.00 16.07 184 ALA D O 1
ATOM 3937 N N . THR B 1 205 ? 0.608 120.600 53.005 1.00 15.59 185 THR D N 1
ATOM 3938 C CA . THR B 1 205 ? 1.975 120.101 52.809 1.00 13.35 185 THR D CA 1
ATOM 3939 C C . THR B 1 205 ? 2.075 118.616 53.142 1.00 16.59 185 THR D C 1
ATOM 3940 O O . THR B 1 205 ? 1.423 118.130 54.073 1.00 16.71 185 THR D O 1
ATOM 3944 N N . ALA B 1 206 ? 2.881 117.902 52.362 1.00 14.19 186 ALA D N 1
ATOM 3945 C CA . ALA B 1 206 ? 3.123 116.486 52.588 1.00 13.17 186 ALA D CA 1
ATOM 3946 C C . ALA B 1 206 ? 4.620 116.200 52.516 1.00 15.64 186 ALA D C 1
ATOM 3947 O O . ALA B 1 206 ? 5.349 116.863 51.778 1.00 13.65 186 ALA D O 1
ATOM 3949 N N . VAL B 1 207 ? 5.067 115.202 53.273 1.00 14.20 187 VAL D N 1
ATOM 3950 C CA . VAL B 1 207 ? 6.462 114.781 53.268 1.00 14.06 187 VAL D CA 1
ATOM 3951 C C . VAL B 1 207 ? 6.536 113.263 53.084 1.00 14.86 187 VAL D C 1
ATOM 3952 O O . VAL B 1 207 ? 5.929 112.516 53.849 1.00 15.22 187 VAL D O 1
ATOM 3956 N N . ASP B 1 208 ? 7.264 112.810 52.071 1.00 12.43 188 ASP D N 1
ATOM 3957 C CA . ASP B 1 208 ? 7.448 111.376 51.875 1.00 13.72 188 ASP D CA 1
ATOM 3958 C C . ASP B 1 208 ? 8.824 110.960 52.392 1.00 16.70 188 ASP D C 1
ATOM 3959 O O . ASP B 1 208 ? 9.847 111.332 51.837 1.00 14.24 188 ASP D O 1
ATOM 3964 N N . ILE B 1 209 ? 8.821 110.197 53.477 1.00 15.61 189 ILE D N 1
ATOM 3965 C CA . ILE B 1 209 ? 10.037 109.805 54.167 1.00 12.00 189 ILE D CA 1
ATOM 3966 C C . ILE B 1 209 ? 10.559 108.535 53.528 1.00 12.67 189 ILE D C 1
ATOM 3967 O O . ILE B 1 209 ? 9.884 107.505 53.547 1.00 13.03 189 ILE D O 1
ATOM 3972 N N . GLY B 1 210 ? 11.747 108.612 52.938 1.00 14.20 190 GLY D N 1
ATOM 3973 C CA . GLY B 1 210 ? 12.290 107.488 52.189 1.00 12.86 190 GLY D CA 1
ATOM 3974 C C . GLY B 1 210 ? 11.435 107.162 50.973 1.00 14.49 190 GLY D C 1
ATOM 3975 O O . GLY B 1 210 ? 11.173 105.991 50.677 1.00 14.64 190 GLY D O 1
ATOM 3976 N N . GLY B 1 211 ? 11.020 108.200 50.248 1.00 14.19 191 GLY D N 1
ATOM 3977 C CA . GLY B 1 211 ? 10.067 108.051 49.161 1.00 13.41 191 GLY D CA 1
ATOM 3978 C C . GLY B 1 211 ? 10.580 107.500 47.838 1.00 18.42 191 GLY D C 1
ATOM 3979 O O . GLY B 1 211 ? 9.901 107.627 46.812 1.00 14.20 191 GLY D O 1
ATOM 3980 N N . GLY B 1 212 ? 11.765 106.893 47.842 1.00 12.38 192 GLY D N 1
ATOM 3981 C CA . GLY B 1 212 ? 12.297 106.266 46.636 1.00 12.32 192 GLY D CA 1
ATOM 3982 C C . GLY B 1 212 ? 12.532 107.292 45.532 1.00 17.98 192 GLY D C 1
ATOM 3983 O O . GLY B 1 212 ? 12.961 108.405 45.808 1.00 14.56 192 GLY D O 1
ATOM 3984 N N . ARG B 1 213 ? 12.252 106.918 44.287 1.00 16.76 193 ARG D N 1
ATOM 3985 C CA . ARG B 1 213 ? 12.390 107.839 43.158 1.00 16.70 193 ARG D CA 1
ATOM 3986 C C . ARG B 1 213 ? 11.206 108.816 43.044 1.00 23.00 193 ARG D C 1
ATOM 3987 O O . ARG B 1 213 ? 11.115 109.581 42.081 1.00 21.60 193 ARG D O 1
ATOM 3995 N N . GLY B 1 214 ? 10.309 108.790 44.028 1.00 17.97 194 GLY D N 1
ATOM 3996 C CA . GLY B 1 214 ? 9.252 109.788 44.124 1.00 15.83 194 GLY D CA 1
ATOM 3997 C C . GLY B 1 214 ? 7.935 109.474 43.419 1.00 16.35 194 GLY D C 1
ATOM 3998 O O . GLY B 1 214 ? 7.104 110.370 43.228 1.00 18.91 194 GLY D O 1
ATOM 3999 N N . SER B 1 215 ? 7.739 108.215 43.034 1.00 16.87 195 SER D N 1
ATOM 4000 C CA . SER B 1 215 ? 6.500 107.793 42.377 1.00 20.15 195 SER D CA 1
ATOM 4001 C C . SER B 1 215 ? 5.265 108.096 43.211 1.00 18.12 195 SER D C 1
ATOM 4002 O O . SER B 1 215 ? 4.253 108.567 42.689 1.00 15.26 195 SER D O 1
ATOM 4005 N N . LEU B 1 216 ? 5.332 107.800 44.503 1.00 14.65 196 LEU D N 1
ATOM 4006 C CA . LEU B 1 216 ? 4.210 108.090 45.392 1.00 14.08 196 LEU D CA 1
ATOM 4007 C C . LEU B 1 216 ? 3.935 109.595 45.482 1.00 14.41 196 LEU D C 1
ATOM 4008 O O . LEU B 1 216 ? 2.796 110.035 45.329 1.00 14.59 196 LEU D O 1
ATOM 4021 N N . ALA B 1 218 ? 4.644 111.839 43.384 1.00 13.68 198 ALA D N 1
ATOM 4022 C CA . ALA B 1 218 ? 4.157 112.330 42.095 1.00 17.23 198 ALA D CA 1
ATOM 4023 C C . ALA B 1 218 ? 2.665 112.050 41.925 1.00 18.54 198 ALA D C 1
ATOM 4024 O O . ALA B 1 218 ? 1.902 112.930 41.518 1.00 16.54 198 ALA D O 1
ATOM 4026 N N . ALA B 1 219 ? 2.243 110.827 42.234 1.00 14.71 199 ALA D N 1
ATOM 4027 C CA . ALA B 1 219 ? 0.831 110.481 42.119 1.00 15.25 199 ALA D CA 1
ATOM 4028 C C . ALA B 1 219 ? -0.031 111.354 43.028 1.00 19.04 199 ALA D C 1
ATOM 4029 O O . ALA B 1 219 ? -1.101 111.816 42.620 1.00 17.04 199 ALA D O 1
ATOM 4031 N N . VAL B 1 220 ? 0.432 111.577 44.258 1.00 12.91 200 VAL D N 1
ATOM 4032 C CA . VAL B 1 220 ? -0.341 112.361 45.219 1.00 10.61 200 VAL D CA 1
ATOM 4033 C C . VAL B 1 220 ? -0.422 113.817 44.777 1.00 13.98 200 VAL D C 1
ATOM 4034 O O . VAL B 1 220 ? -1.495 114.425 44.823 1.00 13.29 200 VAL D O 1
ATOM 4038 N N . LEU B 1 221 ? 0.699 114.380 44.334 1.00 12.15 201 LEU D N 1
ATOM 4039 C CA . LEU B 1 221 ? 0.679 115.761 43.846 1.00 16.18 201 LEU D CA 1
ATOM 4040 C C . LEU B 1 221 ? -0.208 115.903 42.605 1.00 16.62 201 LEU D C 1
ATOM 4041 O O . LEU B 1 221 ? -0.917 116.896 42.453 1.00 15.02 201 LEU D O 1
ATOM 4046 N N . ASP B 1 222 ? -0.183 114.915 41.720 1.00 18.06 202 ASP D N 1
ATOM 4047 C CA . ASP B 1 222 ? -1.067 114.967 40.554 1.00 22.03 202 ASP D CA 1
ATOM 4048 C C . ASP B 1 222 ? -2.532 115.044 40.972 1.00 20.98 202 ASP D C 1
ATOM 4049 O O . ASP B 1 222 ? -3.298 115.851 40.449 1.00 21.39 202 ASP D O 1
ATOM 4054 N N . ALA B 1 223 ? -2.905 114.204 41.929 1.00 16.25 203 ALA D N 1
ATOM 4055 C CA . ALA B 1 223 ? -4.294 114.049 42.346 1.00 15.89 203 ALA D CA 1
ATOM 4056 C C . ALA B 1 223 ? -4.791 115.197 43.219 1.00 15.35 203 ALA D C 1
ATOM 4057 O O . ALA B 1 223 ? -6.004 115.400 43.352 1.00 18.15 203 ALA D O 1
ATOM 4059 N N . PHE B 1 224 ? -3.854 115.941 43.804 1.00 12.19 204 PHE D N 1
ATOM 4060 C CA . PHE B 1 224 ? -4.177 116.993 44.765 1.00 12.20 204 PHE D CA 1
ATOM 4061 C C . PHE B 1 224 ? -3.416 118.277 44.438 1.00 16.37 204 PHE D C 1
ATOM 4062 O O . PHE B 1 224 ? -2.385 118.584 45.039 1.00 16.11 204 PHE D O 1
ATOM 4070 N N . PRO B 1 225 ? -3.936 119.039 43.467 1.00 17.74 205 PRO D N 1
ATOM 4071 C CA . PRO B 1 225 ? -3.244 120.206 42.897 1.00 16.64 205 PRO D CA 1
ATOM 4072 C C . PRO B 1 225 ? -2.860 121.283 43.910 1.00 17.69 205 PRO D C 1
ATOM 4073 O O . PRO B 1 225 ? -1.932 122.039 43.647 1.00 20.49 205 PRO D O 1
ATOM 4077 N N . GLY B 1 226 ? -3.547 121.354 45.044 1.00 18.45 206 GLY D N 1
ATOM 4078 C CA . GLY B 1 226 ? -3.254 122.388 46.026 1.00 22.91 206 GLY D CA 1
ATOM 4079 C C . GLY B 1 226 ? -2.120 122.027 46.970 1.00 22.37 206 GLY D C 1
ATOM 4080 O O . GLY B 1 226 ? -1.668 122.848 47.770 1.00 21.46 206 GLY D O 1
ATOM 4081 N N . LEU B 1 227 ? -1.647 120.793 46.866 1.00 13.50 207 LEU D N 1
ATOM 4082 C CA . LEU B 1 227 ? -0.673 120.262 47.810 1.00 16.37 207 LEU D CA 1
ATOM 4083 C C . LEU B 1 227 ? 0.769 120.563 47.387 1.00 16.14 207 LEU D C 1
ATOM 4084 O O . LEU B 1 227 ? 1.087 120.592 46.198 1.00 17.94 207 LEU D O 1
ATOM 4089 N N A ARG B 1 228 ? 1.625 120.800 48.370 0.60 13.96 208 ARG D N 1
ATOM 4090 N N B ARG B 1 228 ? 1.638 120.780 48.370 0.40 14.03 208 ARG D N 1
ATOM 4091 C CA A ARG B 1 228 ? 3.053 120.906 48.132 0.60 18.79 208 ARG D CA 1
ATOM 4092 C CA B ARG B 1 228 ? 3.070 120.932 48.123 0.40 18.77 208 ARG D CA 1
ATOM 4093 C C A ARG B 1 228 ? 3.702 119.721 48.820 0.60 17.83 208 ARG D C 1
ATOM 4094 C C B ARG B 1 228 ? 3.827 119.871 48.909 0.40 17.80 208 ARG D C 1
ATOM 4095 O O A ARG B 1 228 ? 3.196 119.236 49.828 0.60 16.44 208 ARG D O 1
ATOM 4096 O O B ARG B 1 228 ? 3.533 119.638 50.080 0.40 16.50 208 ARG D O 1
ATOM 4111 N N . GLY B 1 229 ? 4.809 119.239 48.276 1.00 15.84 209 GLY D N 1
ATOM 4112 C CA . GLY B 1 229 ? 5.503 118.133 48.905 1.00 15.39 209 GLY D CA 1
ATOM 4113 C C . GLY B 1 229 ? 6.974 118.352 49.180 1.00 22.72 209 GLY D C 1
ATOM 4114 O O . GLY B 1 229 ? 7.580 119.324 48.716 1.00 16.02 209 GLY D O 1
ATOM 4115 N N . THR B 1 230 ? 7.536 117.434 49.963 1.00 15.52 210 THR D N 1
ATOM 4116 C CA . THR B 1 230 ? 8.963 117.357 50.204 1.00 17.00 210 THR D CA 1
ATOM 4117 C C . THR B 1 230 ? 9.299 115.872 50.137 1.00 17.43 210 THR D C 1
ATOM 4118 O O . THR B 1 230 ? 8.643 115.055 50.778 1.00 19.60 210 THR D O 1
ATOM 4122 N N . LEU B 1 231 ? 10.277 115.515 49.320 1.00 14.93 211 LEU D N 1
ATOM 4123 C CA . LEU B 1 231 ? 10.729 114.135 49.284 1.00 17.19 211 LEU D CA 1
ATOM 4124 C C . LEU B 1 231 ? 12.062 114.019 50.001 1.00 19.31 211 LEU D C 1
ATOM 4125 O O . LEU B 1 231 ? 13.038 114.678 49.633 1.00 19.66 211 LEU D O 1
ATOM 4130 N N . LEU B 1 232 ? 12.087 113.208 51.052 1.00 16.76 212 LEU D N 1
ATOM 4131 C CA . LEU B 1 232 ? 13.306 112.983 51.815 1.00 17.01 212 LEU D CA 1
ATOM 4132 C C . LEU B 1 232 ? 13.898 111.628 51.432 1.00 19.76 212 LEU D C 1
ATOM 4133 O O . LEU B 1 232 ? 13.226 110.598 51.540 1.00 16.76 212 LEU D O 1
ATOM 4138 N N . GLU B 1 233 ? 15.138 111.633 50.948 1.00 16.67 213 GLU D N 1
ATOM 4139 C CA . GLU B 1 233 ? 15.819 110.390 50.541 1.00 15.32 213 GLU D CA 1
ATOM 4140 C C . GLU B 1 233 ? 17.329 110.462 50.717 1.00 21.88 213 GLU D C 1
ATOM 4141 O O . GLU B 1 233 ? 17.901 111.549 50.868 1.00 18.64 213 GLU D O 1
ATOM 4147 N N . ARG B 1 234 ? 17.972 109.296 50.692 1.00 20.05 214 ARG D N 1
ATOM 4148 C CA . ARG B 1 234 ? 19.429 109.236 50.658 1.00 17.70 214 ARG D CA 1
ATOM 4149 C C . ARG B 1 234 ? 19.879 110.039 49.448 1.00 19.33 214 ARG D C 1
ATOM 4150 O O . ARG B 1 234 ? 19.249 109.968 48.392 1.00 18.63 214 ARG D O 1
ATOM 4158 N N . PRO B 1 235 ? 20.981 110.793 49.587 1.00 21.30 215 PRO D N 1
ATOM 4159 C CA . PRO B 1 235 ? 21.400 111.732 48.533 1.00 23.18 215 PRO D CA 1
ATOM 4160 C C . PRO B 1 235 ? 21.385 111.180 47.105 1.00 20.86 215 PRO D C 1
ATOM 4161 O O . PRO B 1 235 ? 20.825 111.844 46.233 1.00 23.20 215 PRO D O 1
ATOM 4165 N N . PRO B 1 236 ? 21.971 109.988 46.860 1.00 20.40 216 PRO D N 1
ATOM 4166 C CA . PRO B 1 236 ? 21.972 109.453 45.491 1.00 19.18 216 PRO D CA 1
ATOM 4167 C C . PRO B 1 236 ? 20.554 109.219 44.967 1.00 23.24 216 PRO D C 1
ATOM 4168 O O . PRO B 1 236 ? 20.272 109.445 43.788 1.00 20.67 216 PRO D O 1
ATOM 4172 N N . VAL B 1 237 ? 19.672 108.748 45.842 1.00 20.67 217 VAL D N 1
ATOM 4173 C CA . VAL B 1 237 ? 18.291 108.469 45.457 1.00 20.46 217 VAL D CA 1
ATOM 4174 C C . VAL B 1 237 ? 17.523 109.785 45.291 1.00 17.64 217 VAL D C 1
ATOM 4175 O O . VAL B 1 237 ? 16.686 109.912 44.402 1.00 20.14 217 VAL D O 1
ATOM 4179 N N . ALA B 1 238 ? 17.819 110.759 46.146 1.00 16.87 218 ALA D N 1
ATOM 4180 C CA . ALA B 1 238 ? 17.145 112.047 46.057 1.00 20.54 218 ALA D CA 1
ATOM 4181 C C . ALA B 1 238 ? 17.330 112.643 44.657 1.00 23.95 218 ALA D C 1
ATOM 4182 O O . ALA B 1 238 ? 16.405 113.228 44.096 1.00 22.79 218 ALA D O 1
ATOM 4184 N N . GLU B 1 239 ? 18.509 112.464 44.074 1.00 24.50 219 GLU D N 1
ATOM 4185 C CA . GLU B 1 239 ? 18.751 112.984 42.726 1.00 26.27 219 GLU D CA 1
ATOM 4186 C C . GLU B 1 239 ? 17.966 112.219 41.679 1.00 26.03 219 GLU D C 1
ATOM 4187 O O . GLU B 1 239 ? 17.555 112.778 40.661 1.00 21.94 219 GLU D O 1
ATOM 4193 N N . GLU B 1 240 ? 17.761 110.931 41.930 1.00 20.83 220 GLU D N 1
ATOM 4194 C CA . GLU B 1 240 ? 16.905 110.126 41.078 1.00 21.27 220 GLU D CA 1
ATOM 4195 C C . GLU B 1 240 ? 15.463 110.630 41.166 1.00 20.88 220 GLU D C 1
ATOM 4196 O O . GLU B 1 240 ? 14.775 110.744 40.154 1.00 19.59 220 GLU D O 1
ATOM 4202 N N . ALA B 1 241 ? 15.007 110.930 42.380 1.00 21.94 221 ALA D N 1
ATOM 4203 C CA . ALA B 1 241 ? 13.653 111.452 42.564 1.00 22.44 221 ALA D CA 1
ATOM 4204 C C . ALA B 1 241 ? 13.507 112.798 41.865 1.00 18.30 221 ALA D C 1
ATOM 4205 O O . ALA B 1 241 ? 12.465 113.089 41.276 1.00 19.75 221 ALA D O 1
ATOM 4207 N N . ARG B 1 242 ? 14.553 113.616 41.943 1.00 19.48 222 ARG D N 1
ATOM 4208 C CA . ARG B 1 242 ? 14.537 114.920 41.291 1.00 22.08 222 ARG D CA 1
ATOM 4209 C C . ARG B 1 242 ? 14.255 114.762 39.807 1.00 22.25 222 ARG D C 1
ATOM 4210 O O . ARG B 1 242 ? 13.393 115.440 39.247 1.00 21.04 222 ARG D O 1
ATOM 4218 N N . GLU B 1 243 ? 14.969 113.843 39.169 1.00 23.85 223 GLU D N 1
ATOM 4219 C CA . GLU B 1 243 ? 14.776 113.616 37.747 1.00 24.59 223 GLU D CA 1
ATOM 4220 C C . GLU B 1 243 ? 13.352 113.163 37.446 1.00 25.97 223 GLU D C 1
ATOM 4221 O O . GLU B 1 243 ? 12.743 113.607 36.471 1.00 21.64 223 GLU D O 1
ATOM 4227 N N . LEU B 1 244 ? 12.806 112.285 38.281 1.00 20.16 224 LEU D N 1
ATOM 4228 C CA . LEU B 1 244 ? 11.461 111.778 38.027 1.00 21.22 224 LEU D CA 1
ATOM 4229 C C . LEU B 1 244 ? 10.394 112.866 38.167 1.00 19.95 224 LEU D C 1
ATOM 4230 O O . LEU B 1 244 ? 9.533 113.019 37.293 1.00 17.80 224 LEU D O 1
ATOM 4235 N N . LEU B 1 245 ? 10.446 113.604 39.273 1.00 17.17 225 LEU D N 1
ATOM 4236 C CA . LEU B 1 245 ? 9.438 114.619 39.565 1.00 18.34 225 LEU D CA 1
ATOM 4237 C C . LEU B 1 245 ? 9.532 115.783 38.567 1.00 21.62 225 LEU D C 1
ATOM 4238 O O . LEU B 1 245 ? 8.515 116.345 38.156 1.00 19.01 225 LEU D O 1
ATOM 4243 N N . THR B 1 246 ? 10.752 116.134 38.182 1.00 19.83 226 THR D N 1
ATOM 4244 C CA . THR B 1 246 ? 10.956 117.156 37.156 1.00 20.82 226 THR D CA 1
ATOM 4245 C C . THR B 1 246 ? 10.310 116.708 35.854 1.00 22.47 226 THR D C 1
ATOM 4246 O O . THR B 1 246 ? 9.580 117.471 35.217 1.00 26.69 226 THR D O 1
ATOM 4250 N N . GLY B 1 247 ? 10.558 115.461 35.468 1.00 19.77 227 GLY D N 1
ATOM 4251 C CA . GLY B 1 247 ? 9.977 114.925 34.246 1.00 19.68 227 GLY D CA 1
ATOM 4252 C C . GLY B 1 247 ? 8.460 114.902 34.268 1.00 26.59 227 GLY D C 1
ATOM 4253 O O . GLY B 1 247 ? 7.805 114.932 33.220 1.00 23.52 227 GLY D O 1
ATOM 4254 N N . ARG B 1 248 ? 7.895 114.850 35.470 1.00 22.92 228 ARG D N 1
ATOM 4255 C CA . ARG B 1 248 ? 6.446 114.807 35.638 1.00 18.91 228 ARG D CA 1
ATOM 4256 C C . ARG B 1 248 ? 5.879 116.215 35.763 1.00 22.91 228 ARG D C 1
ATOM 4257 O O . ARG B 1 248 ? 4.677 116.393 35.962 1.00 20.16 228 ARG D O 1
ATOM 4265 N N . GLY B 1 249 ? 6.755 117.209 35.659 1.00 20.37 229 GLY D N 1
ATOM 4266 C CA . GLY B 1 249 ? 6.347 118.601 35.692 1.00 23.99 229 GLY D CA 1
ATOM 4267 C C . GLY B 1 249 ? 5.991 119.069 37.087 1.00 27.06 229 GLY D C 1
ATOM 4268 O O . GLY B 1 249 ? 5.200 119.999 37.237 1.00 19.12 229 GLY D O 1
ATOM 4269 N N . LEU B 1 250 ? 6.580 118.429 38.101 1.00 19.21 230 LEU D N 1
ATOM 4270 C CA . LEU B 1 250 ? 6.256 118.706 39.501 1.00 21.03 230 LEU D CA 1
ATOM 4271 C C . LEU B 1 250 ? 7.405 119.339 40.286 1.00 23.02 230 LEU D C 1
ATOM 4272 O O . LEU B 1 250 ? 7.306 119.511 41.501 1.00 20.39 230 LEU D O 1
ATOM 4277 N N . ALA B 1 251 ? 8.489 119.699 39.605 1.00 20.89 231 ALA D N 1
ATOM 4278 C CA . ALA B 1 251 ? 9.654 120.259 40.288 1.00 21.09 231 ALA D CA 1
ATOM 4279 C C . ALA B 1 251 ? 9.326 121.516 41.096 1.00 24.00 231 ALA D C 1
ATOM 4280 O O . ALA B 1 251 ? 9.944 121.781 42.130 1.00 27.34 231 ALA D O 1
ATOM 4282 N N . ASP B 1 252 ? 8.352 122.287 40.625 1.00 18.40 232 ASP D N 1
ATOM 4283 C CA . ASP B 1 252 ? 7.958 123.522 41.304 1.00 26.29 232 ASP D CA 1
ATOM 4284 C C . ASP B 1 252 ? 7.083 123.284 42.545 1.00 26.00 232 ASP D C 1
ATOM 4285 O O . ASP B 1 252 ? 6.829 124.207 43.321 1.00 23.30 232 ASP D O 1
ATOM 4290 N N . ARG B 1 253 ? 6.628 122.048 42.728 1.00 19.53 233 ARG D N 1
ATOM 4291 C CA . ARG B 1 253 ? 5.671 121.740 43.786 1.00 22.43 233 ARG D CA 1
ATOM 4292 C C . ARG B 1 253 ? 6.213 120.748 44.814 1.00 22.73 233 ARG D C 1
ATOM 4293 O O . ARG B 1 253 ? 5.540 120.440 45.795 1.00 20.52 233 ARG D O 1
ATOM 4301 N N . CYS B 1 254 ? 7.412 120.231 44.576 1.00 16.40 234 CYS D N 1
ATOM 4302 C CA . CYS B 1 254 ? 8.017 119.281 45.507 1.00 17.97 234 CYS D CA 1
ATOM 4303 C C . CYS B 1 254 ? 9.480 119.610 45.777 1.00 20.94 234 CYS D C 1
ATOM 4304 O O . CYS B 1 254 ? 10.307 119.620 44.863 1.00 23.71 234 CYS D O 1
ATOM 4307 N N . GLU B 1 255 ? 9.792 119.887 47.034 1.00 16.19 235 GLU D N 1
ATOM 4308 C CA . GLU B 1 255 ? 11.171 120.078 47.447 1.00 19.10 235 GLU D CA 1
ATOM 4309 C C . GLU B 1 255 ? 11.893 118.733 47.536 1.00 24.76 235 GLU D C 1
ATOM 4310 O O . GLU B 1 255 ? 11.343 117.758 48.057 1.00 24.21 235 GLU D O 1
ATOM 4316 N N . ILE B 1 256 ? 13.118 118.681 47.018 1.00 19.77 236 ILE D N 1
ATOM 4317 C CA . ILE B 1 256 ? 13.945 117.484 47.135 1.00 20.85 236 ILE D CA 1
ATOM 4318 C C . ILE B 1 256 ? 14.899 117.662 48.299 1.00 24.95 236 ILE D C 1
ATOM 4319 O O . ILE B 1 256 ? 15.688 118.606 48.328 1.00 23.72 236 ILE D O 1
ATOM 4324 N N . LEU B 1 257 ? 14.814 116.771 49.277 1.00 20.33 237 LEU D N 1
ATOM 4325 C CA . LEU B 1 257 ? 15.677 116.866 50.443 1.00 20.09 237 LEU D CA 1
ATOM 4326 C C . LEU B 1 257 ? 16.573 115.631 50.602 1.00 23.17 237 LEU D C 1
ATOM 4327 O O . LEU B 1 257 ? 16.143 114.608 51.143 1.00 20.83 237 LEU D O 1
ATOM 4332 N N . PRO B 1 258 ? 17.825 115.733 50.133 1.00 23.58 238 PRO D N 1
ATOM 4333 C CA . PRO B 1 258 ? 18.823 114.692 50.396 1.00 22.32 238 PRO D CA 1
ATOM 4334 C C . PRO B 1 258 ? 19.055 114.650 51.888 1.00 23.94 238 PRO D C 1
ATOM 4335 O O . PRO B 1 258 ? 19.220 115.697 52.500 1.00 27.78 238 PRO D O 1
ATOM 4339 N N . GLY B 1 259 ? 19.047 113.466 52.484 1.00 20.89 239 GLY D N 1
ATOM 4340 C CA . GLY B 1 259 ? 19.206 113.388 53.920 1.00 19.13 239 GLY D CA 1
ATOM 4341 C C . GLY B 1 259 ? 19.106 111.983 54.478 1.00 22.09 239 GLY D C 1
ATOM 4342 O O . GLY B 1 259 ? 19.097 111.010 53.732 1.00 23.64 239 GLY D O 1
ATOM 4343 N N . ASP B 1 260 ? 19.016 111.900 55.800 1.00 19.79 240 ASP D N 1
ATOM 4344 C CA . ASP B 1 260 ? 19.040 110.642 56.535 1.00 19.97 240 ASP D CA 1
ATOM 4345 C C . ASP B 1 260 ? 17.910 110.681 57.547 1.00 21.51 240 ASP D C 1
ATOM 4346 O O . ASP B 1 260 ? 17.901 111.542 58.434 1.00 23.78 240 ASP D O 1
ATOM 4351 N N . PHE B 1 261 ? 16.945 109.766 57.427 1.00 14.55 241 PHE D N 1
ATOM 4352 C CA . PHE B 1 261 ? 15.775 109.826 58.305 1.00 15.02 241 PHE D CA 1
ATOM 4353 C C . PHE B 1 261 ? 16.061 109.429 59.763 1.00 19.54 241 PHE D C 1
ATOM 4354 O O . PHE B 1 261 ? 15.188 109.532 60.625 1.00 19.72 241 PHE D O 1
ATOM 4362 N N . PHE B 1 262 ? 17.293 109.010 60.039 1.00 19.50 242 PHE D N 1
ATOM 4363 C CA . PHE B 1 262 ? 17.716 108.794 61.421 1.00 20.31 242 PHE D CA 1
ATOM 4364 C C . PHE B 1 262 ? 18.220 110.097 62.049 1.00 30.34 242 PHE D C 1
ATOM 4365 O O . PHE B 1 262 ? 18.452 110.163 63.258 1.00 32.15 242 PHE D O 1
ATOM 4373 N N . GLU B 1 263 ? 18.385 111.130 61.228 1.00 25.82 243 GLU D N 1
ATOM 4374 C CA . GLU B 1 263 ? 18.889 112.419 61.717 1.00 31.23 243 GLU D CA 1
ATOM 4375 C C . GLU B 1 263 ? 17.899 113.557 61.507 1.00 38.06 243 GLU D C 1
ATOM 4376 O O . GLU B 1 263 ? 17.781 114.452 62.350 1.00 31.59 243 GLU D O 1
ATOM 4382 N N . THR B 1 264 ? 17.197 113.518 60.376 1.00 31.05 244 THR D N 1
ATOM 4383 C CA . THR B 1 264 ? 16.365 114.637 59.942 1.00 30.56 244 THR D CA 1
ATOM 4384 C C . THR B 1 264 ? 14.969 114.207 59.508 1.00 26.67 244 THR D C 1
ATOM 4385 O O . THR B 1 264 ? 14.819 113.268 58.724 1.00 24.88 244 THR D O 1
ATOM 4389 N N . ILE B 1 265 ? 13.954 114.890 60.033 1.00 25.58 245 ILE D N 1
ATOM 4390 C CA . ILE B 1 265 ? 12.600 114.831 59.479 1.00 27.18 245 ILE D CA 1
ATOM 4391 C C . ILE B 1 265 ? 12.068 116.261 59.397 1.00 27.47 245 ILE D C 1
ATOM 4392 O O . ILE B 1 265 ? 11.992 116.942 60.415 1.00 21.41 245 ILE D O 1
ATOM 4397 N N . PRO B 1 266 ? 11.699 116.716 58.188 1.00 24.64 246 PRO D N 1
ATOM 4398 C CA . PRO B 1 266 ? 11.142 118.064 57.989 1.00 25.61 246 PRO D CA 1
ATOM 4399 C C . PRO B 1 266 ? 9.989 118.362 58.944 1.00 24.02 246 PRO D C 1
ATOM 4400 O O . PRO B 1 266 ? 9.064 117.559 59.099 1.00 20.44 246 PRO D O 1
ATOM 4404 N N . ASP B 1 267 ? 10.049 119.529 59.572 1.00 22.47 247 ASP D N 1
ATOM 4405 C CA . ASP B 1 267 ? 9.124 119.898 60.629 1.00 27.52 247 ASP D CA 1
ATOM 4406 C C . ASP B 1 267 ? 7.825 120.521 60.103 1.00 21.46 247 ASP D C 1
ATOM 4407 O O . ASP B 1 267 ? 7.834 121.260 59.128 1.00 22.03 247 ASP D O 1
ATOM 4412 N N . GLY B 1 268 ? 6.715 120.210 60.759 1.00 26.18 248 GLY D N 1
ATOM 4413 C CA . GLY B 1 268 ? 5.482 120.963 60.595 1.00 36.85 248 GLY D CA 1
ATOM 4414 C C . GLY B 1 268 ? 4.623 120.732 59.361 1.00 31.37 248 GLY D C 1
ATOM 4415 O O . GLY B 1 268 ? 3.827 121.597 59.003 1.00 25.38 248 GLY D O 1
ATOM 4416 N N . ALA B 1 269 ? 4.763 119.578 58.716 1.00 20.38 249 ALA D N 1
ATOM 4417 C CA . ALA B 1 269 ? 3.926 119.259 57.559 1.00 18.42 249 ALA D CA 1
ATOM 4418 C C . ALA B 1 269 ? 2.578 118.738 58.037 1.00 20.58 249 ALA D C 1
ATOM 4419 O O . ALA B 1 269 ? 2.475 118.247 59.161 1.00 19.82 249 ALA D O 1
ATOM 4421 N N . ASP B 1 270 ? 1.554 118.818 57.183 1.00 16.91 250 ASP D N 1
ATOM 4422 C CA . ASP B 1 270 ? 0.222 118.313 57.521 1.00 18.22 250 ASP D CA 1
ATOM 4423 C C . ASP B 1 270 ? 0.159 116.783 57.472 1.00 19.34 250 ASP D C 1
ATOM 4424 O O . ASP B 1 270 ? -0.492 116.147 58.302 1.00 16.68 250 ASP D O 1
ATOM 4429 N N . VAL B 1 271 ? 0.816 116.193 56.484 1.00 13.41 251 VAL D N 1
ATOM 4430 C CA . VAL B 1 271 ? 0.798 114.737 56.352 1.00 16.85 251 VAL D CA 1
ATOM 4431 C C . VAL B 1 271 ? 2.205 114.211 56.071 1.00 20.38 251 VAL D C 1
ATOM 4432 O O . VAL B 1 271 ? 2.936 114.768 55.241 1.00 14.49 251 VAL D O 1
ATOM 4436 N N . TYR B 1 272 ? 2.579 113.152 56.785 1.00 16.01 252 TYR D N 1
ATOM 4437 C CA . TYR B 1 272 ? 3.832 112.450 56.541 1.00 16.21 252 TYR D CA 1
ATOM 4438 C C . TYR B 1 272 ? 3.502 111.069 55.976 1.00 13.78 252 TYR D C 1
ATOM 4439 O O . TYR B 1 272 ? 2.540 110.431 56.411 1.00 14.57 252 TYR D O 1
ATOM 4448 N N . LEU B 1 273 ? 4.276 110.624 54.993 1.00 11.44 253 LEU D N 1
ATOM 4449 C CA . LEU B 1 273 ? 4.074 109.305 54.401 1.00 14.71 253 LEU D CA 1
ATOM 4450 C C . LEU B 1 273 ? 5.334 108.475 54.567 1.00 18.96 253 LEU D C 1
ATOM 4451 O O . LEU B 1 273 ? 6.438 108.987 54.421 1.00 12.22 253 LEU D O 1
ATOM 4456 N N . ILE B 1 274 ? 5.162 107.189 54.840 1.00 13.23 254 ILE D N 1
ATOM 4457 C CA . ILE B 1 274 ? 6.299 106.289 54.945 1.00 14.14 254 ILE D CA 1
ATOM 4458 C C . ILE B 1 274 ? 5.883 104.903 54.443 1.00 16.23 254 ILE D C 1
ATOM 4459 O O . ILE B 1 274 ? 5.150 104.159 55.114 1.00 12.95 254 ILE D O 1
ATOM 4464 N N . LYS B 1 275 ? 6.326 104.587 53.231 1.00 10.56 255 LYS D N 1
ATOM 4465 C CA . LYS B 1 275 ? 5.835 103.415 52.520 1.00 16.65 255 LYS D CA 1
ATOM 4466 C C . LYS B 1 275 ? 6.943 102.406 52.246 1.00 12.01 255 LYS D C 1
ATOM 4467 O O . LYS B 1 275 ? 7.964 102.739 51.638 1.00 9.60 255 LYS D O 1
ATOM 4473 N N . HIS B 1 276 ? 6.721 101.170 52.688 1.00 12.81 256 HIS D N 1
ATOM 4474 C CA . HIS B 1 276 ? 7.694 100.098 52.507 1.00 16.42 256 HIS D CA 1
ATOM 4475 C C . HIS B 1 276 ? 9.083 100.522 52.990 1.00 13.00 256 HIS D C 1
ATOM 4476 O O . HIS B 1 276 ? 10.102 100.186 52.375 1.00 14.40 256 HIS D O 1
ATOM 4483 N N . VAL B 1 277 ? 9.109 101.270 54.086 1.00 10.48 257 VAL D N 1
ATOM 4484 C CA . VAL B 1 277 ? 10.364 101.660 54.723 1.00 12.42 257 VAL D CA 1
ATOM 4485 C C . VAL B 1 277 ? 10.523 100.936 56.057 1.00 13.42 257 VAL D C 1
ATOM 4486 O O . VAL B 1 277 ? 11.540 100.288 56.313 1.00 15.53 257 VAL D O 1
ATOM 4490 N N . LEU B 1 278 ? 9.510 101.034 56.909 1.00 11.01 258 LEU D N 1
ATOM 4491 C CA . LEU B 1 278 ? 9.641 100.506 58.256 1.00 12.31 258 LEU D CA 1
ATOM 4492 C C . LEU B 1 278 ? 9.894 98.995 58.288 1.00 12.60 258 LEU D C 1
ATOM 4493 O O . LEU B 1 278 ? 10.561 98.498 59.197 1.00 12.68 258 LEU D O 1
ATOM 4498 N N . HIS B 1 279 ? 9.395 98.263 57.294 1.00 10.88 259 HIS D N 1
ATOM 4499 C CA . HIS B 1 279 ? 9.603 96.820 57.300 1.00 15.26 259 HIS D CA 1
ATOM 4500 C C . HIS B 1 279 ? 11.068 96.460 56.996 1.00 15.16 259 HIS D C 1
ATOM 4501 O O . HIS B 1 279 ? 11.471 95.305 57.128 1.00 11.62 259 HIS D O 1
ATOM 4508 N N . ASP B 1 280 ? 11.869 97.467 56.634 1.00 12.38 260 ASP D N 1
ATOM 4509 C CA . ASP B 1 280 ? 13.299 97.273 56.405 1.00 11.29 260 ASP D CA 1
ATOM 4510 C C . ASP B 1 280 ? 14.095 97.249 57.704 1.00 12.79 260 ASP D C 1
ATOM 4511 O O . ASP B 1 280 ? 15.273 96.898 57.694 1.00 14.09 260 ASP D O 1
ATOM 4516 N N . TRP B 1 281 ? 13.472 97.670 58.803 1.00 12.38 261 TRP D N 1
ATOM 4517 C CA . TRP B 1 281 ? 14.209 97.983 60.037 1.00 11.98 261 TRP D CA 1
ATOM 4518 C C . TRP B 1 281 ? 13.740 97.162 61.227 1.00 13.99 261 TRP D C 1
ATOM 4519 O O . TRP B 1 281 ? 12.562 96.811 61.304 1.00 13.64 261 TRP D O 1
ATOM 4530 N N . ASP B 1 282 ? 14.662 96.863 62.145 1.00 14.87 262 ASP D N 1
ATOM 4531 C CA . ASP B 1 282 ? 14.311 96.172 63.387 1.00 18.03 262 ASP D CA 1
ATOM 4532 C C . ASP B 1 282 ? 13.528 97.084 64.331 1.00 20.98 262 ASP D C 1
ATOM 4533 O O . ASP B 1 282 ? 13.391 98.286 64.076 1.00 16.33 262 ASP D O 1
ATOM 4538 N N . ASP B 1 283 ? 13.004 96.510 65.410 1.00 17.99 263 ASP D N 1
ATOM 4539 C CA . ASP B 1 283 ? 12.151 97.268 66.333 1.00 19.56 263 ASP D CA 1
ATOM 4540 C C . ASP B 1 283 ? 12.787 98.544 66.858 1.00 24.78 263 ASP D C 1
ATOM 4541 O O . ASP B 1 283 ? 12.133 99.589 66.907 1.00 22.43 263 ASP D O 1
ATOM 4546 N N . ASP B 1 284 ? 14.054 98.479 67.258 1.00 25.34 264 ASP D N 1
ATOM 4547 C CA . ASP B 1 284 ? 14.688 99.657 67.851 1.00 26.97 264 ASP D CA 1
ATOM 4548 C C . ASP B 1 284 ? 14.936 100.765 66.810 1.00 25.88 264 ASP D C 1
ATOM 4549 O O . ASP B 1 284 ? 14.819 101.958 67.112 1.00 19.85 264 ASP D O 1
ATOM 4554 N N . ASP B 1 285 ? 15.249 100.371 65.581 1.00 19.90 265 ASP D N 1
ATOM 4555 C CA . ASP B 1 285 ? 15.396 101.342 64.499 1.00 19.68 265 ASP D CA 1
ATOM 4556 C C . ASP B 1 285 ? 14.056 101.937 64.061 1.00 16.45 265 ASP D C 1
ATOM 4557 O O . ASP B 1 285 ? 13.974 103.114 63.709 1.00 16.50 265 ASP D O 1
ATOM 4562 N N . VAL B 1 286 ? 13.006 101.125 64.074 1.00 17.21 266 VAL D N 1
ATOM 4563 C CA . VAL B 1 286 ? 11.687 101.640 63.748 1.00 16.96 266 VAL D CA 1
ATOM 4564 C C . VAL B 1 286 ? 11.318 102.718 64.763 1.00 25.11 266 VAL D C 1
ATOM 4565 O O . VAL B 1 286 ? 10.856 103.802 64.403 1.00 17.52 266 VAL D O 1
ATOM 4569 N N . VAL B 1 287 ? 11.561 102.437 66.039 1.00 20.28 267 VAL D N 1
ATOM 4570 C CA . VAL B 1 287 ? 11.232 103.405 67.079 1.00 20.23 267 VAL D CA 1
ATOM 4571 C C . VAL B 1 287 ? 12.035 104.698 66.913 1.00 20.55 267 VAL D C 1
ATOM 4572 O O . VAL B 1 287 ? 11.485 105.794 67.087 1.00 23.04 267 VAL D O 1
ATOM 4576 N N . ARG B 1 288 ? 13.315 104.582 66.550 1.00 18.46 268 ARG D N 1
ATOM 4577 C CA . ARG B 1 288 ? 14.146 105.756 66.264 1.00 20.98 268 ARG D CA 1
ATOM 4578 C C . ARG B 1 288 ? 13.536 106.616 65.164 1.00 24.12 268 ARG D C 1
ATOM 4579 O O . ARG B 1 288 ? 13.487 107.844 65.269 1.00 19.70 268 ARG D O 1
ATOM 4587 N N . ILE B 1 289 ? 13.104 105.973 64.086 1.00 19.91 269 ILE D N 1
ATOM 4588 C CA . ILE B 1 289 ? 12.506 106.710 62.979 1.00 19.04 269 ILE D CA 1
ATOM 4589 C C . ILE B 1 289 ? 11.205 107.363 63.439 1.00 19.38 269 ILE D C 1
ATOM 4590 O O . ILE B 1 289 ? 11.004 108.561 63.256 1.00 21.08 269 ILE D O 1
ATOM 4595 N N . LEU B 1 290 ? 10.336 106.568 64.049 1.00 15.22 270 LEU D N 1
ATOM 4596 C CA . LEU B 1 290 ? 9.028 107.041 64.486 1.00 23.68 270 LEU D CA 1
ATOM 4597 C C . LEU B 1 290 ? 9.135 108.203 65.473 1.00 30.75 270 LEU D C 1
ATOM 4598 O O . LEU B 1 290 ? 8.296 109.111 65.465 1.00 21.88 270 LEU D O 1
ATOM 4603 N N . ARG B 1 291 ? 10.171 108.180 66.311 1.00 24.70 271 ARG D N 1
ATOM 4604 C CA . ARG B 1 291 ? 10.351 109.229 67.314 1.00 27.95 271 ARG D CA 1
ATOM 4605 C C . ARG B 1 291 ? 10.772 110.562 66.710 1.00 27.00 271 ARG D C 1
ATOM 4606 O O . ARG B 1 291 ? 10.380 111.629 67.198 1.00 22.45 271 ARG D O 1
ATOM 4614 N N . ARG B 1 292 ? 11.573 110.517 65.654 1.00 20.27 272 ARG D N 1
ATOM 4615 C CA . ARG B 1 292 ? 11.905 111.752 64.970 1.00 24.58 272 ARG D CA 1
ATOM 4616 C C . ARG B 1 292 ? 10.673 112.301 64.240 1.00 24.26 272 ARG D C 1
ATOM 4617 O O . ARG B 1 292 ? 10.475 113.515 64.174 1.00 21.35 272 ARG D O 1
ATOM 4625 N N . ILE B 1 293 ? 9.840 111.408 63.708 1.00 25.08 273 ILE D N 1
ATOM 4626 C CA . ILE B 1 293 ? 8.607 111.825 63.031 1.00 21.28 273 ILE D CA 1
ATOM 4627 C C . ILE B 1 293 ? 7.642 112.482 64.024 1.00 28.38 273 ILE D C 1
ATOM 4628 O O . ILE B 1 293 ? 7.045 113.525 63.742 1.00 21.14 273 ILE D O 1
ATOM 4633 N N . ALA B 1 294 ? 7.494 111.867 65.191 1.00 26.64 274 ALA D N 1
ATOM 4634 C CA . ALA B 1 294 ? 6.623 112.409 66.221 1.00 30.18 274 ALA D CA 1
ATOM 4635 C C . ALA B 1 294 ? 6.981 113.856 66.556 1.00 35.34 274 ALA D C 1
ATOM 4636 O O . ALA B 1 294 ? 6.103 114.711 66.650 1.00 37.73 274 ALA D O 1
ATOM 4638 N N . THR B 1 295 ? 8.270 114.138 66.709 1.00 29.34 275 THR D N 1
ATOM 4639 C CA . THR B 1 295 ? 8.700 115.470 67.113 1.00 30.79 275 THR D CA 1
ATOM 4640 C C . THR B 1 295 ? 8.583 116.500 65.989 1.00 38.69 275 THR D C 1
ATOM 4641 O O . THR B 1 295 ? 8.612 117.704 66.242 1.00 33.65 275 THR D O 1
ATOM 4645 N N . ALA B 1 296 ? 8.460 116.033 64.748 1.00 27.84 276 ALA D N 1
ATOM 4646 C CA . ALA B 1 296 ? 8.285 116.945 63.618 1.00 31.90 276 ALA D CA 1
ATOM 4647 C C . ALA B 1 296 ? 6.811 117.260 63.362 1.00 27.25 276 ALA D C 1
ATOM 4648 O O . ALA B 1 296 ? 6.487 118.181 62.607 1.00 24.95 276 ALA D O 1
ATOM 4658 N N . LYS B 1 298 ? 2.880 118.400 63.913 1.00 30.83 278 LYS D N 1
ATOM 4659 C CA . LYS B 1 298 ? 1.956 119.286 64.607 1.00 29.67 278 LYS D CA 1
ATOM 4660 C C . LYS B 1 298 ? 0.897 118.418 65.262 1.00 27.58 278 LYS D C 1
ATOM 4661 O O . LYS B 1 298 ? 0.682 117.284 64.844 1.00 31.94 278 LYS D O 1
ATOM 4667 N N . PRO B 1 299 ? 0.210 118.952 66.284 1.00 32.54 279 PRO D N 1
ATOM 4668 C CA . PRO B 1 299 ? -0.867 118.207 66.949 1.00 31.58 279 PRO D CA 1
ATOM 4669 C C . PRO B 1 299 ? -1.926 117.676 65.981 1.00 34.61 279 PRO D C 1
ATOM 4670 O O . PRO B 1 299 ? -2.509 116.620 66.230 1.00 37.61 279 PRO D O 1
ATOM 4674 N N . ASP B 1 300 ? -2.171 118.402 64.894 1.00 27.48 280 ASP D N 1
ATOM 4675 C CA . ASP B 1 300 ? -3.173 117.999 63.913 1.00 34.76 280 ASP D CA 1
ATOM 4676 C C . ASP B 1 300 ? -2.575 117.257 62.707 1.00 29.13 280 ASP D C 1
ATOM 4677 O O . ASP B 1 300 ? -3.310 116.787 61.835 1.00 27.08 280 ASP D O 1
ATOM 4682 N N . SER B 1 301 ? -1.250 117.145 62.664 1.00 24.40 281 SER D N 1
ATOM 4683 C CA . SER B 1 301 ? -0.592 116.389 61.598 1.00 27.18 281 SER D CA 1
ATOM 4684 C C . SER B 1 301 ? -1.045 114.948 61.635 1.00 25.46 281 SER D C 1
ATOM 4685 O O . SER B 1 301 ? -1.459 114.444 62.681 1.00 25.81 281 SER D O 1
ATOM 4688 N N . ARG B 1 302 ? -0.957 114.283 60.491 1.00 22.71 282 ARG D N 1
ATOM 4689 C CA . ARG B 1 302 ? -1.172 112.850 60.426 1.00 20.32 282 ARG D CA 1
ATOM 4690 C C . ARG B 1 302 ? 0.019 112.147 59.774 1.00 25.79 282 ARG D C 1
ATOM 4691 O O . ARG B 1 302 ? 0.640 112.666 58.838 1.00 18.93 282 ARG D O 1
ATOM 4699 N N . LEU B 1 303 ? 0.349 110.973 60.291 1.00 19.07 283 LEU D N 1
ATOM 4700 C CA . LEU B 1 303 ? 1.336 110.113 59.657 1.00 17.88 283 LEU D CA 1
ATOM 4701 C C . LEU B 1 303 ? 0.622 108.944 59.012 1.00 18.40 283 LEU D C 1
ATOM 4702 O O . LEU B 1 303 ? -0.232 108.313 59.634 1.00 25.81 283 LEU D O 1
ATOM 4707 N N . LEU B 1 304 ? 0.943 108.658 57.758 1.00 15.02 284 LEU D N 1
ATOM 4708 C CA . LEU B 1 304 ? 0.454 107.445 57.133 1.00 15.31 284 LEU D CA 1
ATOM 4709 C C . LEU B 1 304 ? 1.572 106.420 56.993 1.00 20.89 284 LEU D C 1
ATOM 4710 O O . LEU B 1 304 ? 2.493 106.607 56.193 1.00 15.77 284 LEU D O 1
ATOM 4715 N N . VAL B 1 305 ? 1.496 105.342 57.770 1.00 18.82 285 VAL D N 1
ATOM 4716 C CA . VAL B 1 305 ? 2.378 104.198 57.547 1.00 17.15 285 VAL D CA 1
ATOM 4717 C C . VAL B 1 305 ? 1.741 103.289 56.506 1.00 18.06 285 VAL D C 1
ATOM 4718 O O . VAL B 1 305 ? 0.645 102.773 56.695 1.00 21.24 285 VAL D O 1
ATOM 4722 N N . ILE B 1 306 ? 2.421 103.109 55.387 1.00 17.10 286 ILE D N 1
ATOM 4723 C CA . ILE B 1 306 ? 1.892 102.298 54.314 1.00 15.00 286 ILE D CA 1
ATOM 4724 C C . ILE B 1 306 ? 2.798 101.094 54.123 1.00 22.89 286 ILE D C 1
ATOM 4725 O O . ILE B 1 306 ? 3.935 101.221 53.667 1.00 19.47 286 ILE D O 1
ATOM 4730 N N . ASP B 1 307 ? 2.309 99.916 54.486 1.00 20.87 287 ASP D N 1
ATOM 4731 C CA . ASP B 1 307 ? 3.179 98.747 54.447 1.00 26.61 287 ASP D CA 1
ATOM 4732 C C . ASP B 1 307 ? 2.353 97.467 54.507 1.00 33.90 287 ASP D C 1
ATOM 4733 O O . ASP B 1 307 ? 1.137 97.501 54.703 1.00 29.15 287 ASP D O 1
ATOM 4738 N N . ASN B 1 308 ? 3.012 96.334 54.323 1.00 33.37 288 ASN D N 1
ATOM 4739 C CA . ASN B 1 308 ? 2.321 95.063 54.424 1.00 34.21 288 ASN D CA 1
ATOM 4740 C C . ASN B 1 308 ? 1.970 94.820 55.879 1.00 34.26 288 ASN D C 1
ATOM 4741 O O . ASN B 1 308 ? 2.850 94.760 56.730 1.00 41.80 288 ASN D O 1
ATOM 4746 N N . LEU B 1 309 ? 0.679 94.734 56.178 1.00 35.48 289 LEU D N 1
ATOM 4747 C CA . LEU B 1 309 ? 0.257 94.429 57.538 1.00 33.36 289 LEU D CA 1
ATOM 4748 C C . LEU B 1 309 ? -0.233 92.999 57.596 1.00 41.64 289 LEU D C 1
ATOM 4749 O O . LEU B 1 309 ? -1.220 92.636 56.958 1.00 34.02 289 LEU D O 1
ATOM 4754 N N . ILE B 1 310 ? 0.487 92.195 58.366 1.00 38.41 290 ILE D N 1
ATOM 4755 C CA . ILE B 1 310 ? 0.278 90.760 58.418 1.00 34.97 290 ILE D CA 1
ATOM 4756 C C . ILE B 1 310 ? -0.568 90.368 59.626 1.00 27.99 290 ILE D C 1
ATOM 4757 O O . ILE B 1 310 ? -0.683 91.125 60.590 1.00 34.64 290 ILE D O 1
ATOM 4762 N N . ASP B 1 311 ? -1.172 89.186 59.571 1.00 39.52 291 ASP D N 1
ATOM 4763 C CA . ASP B 1 311 ? -1.778 88.599 60.761 1.00 47.61 291 ASP D CA 1
ATOM 4764 C C . ASP B 1 311 ? -1.002 87.342 61.129 1.00 44.86 291 ASP D C 1
ATOM 4765 O O . ASP B 1 311 ? 0.117 87.148 60.664 1.00 39.57 291 ASP D O 1
ATOM 4770 N N . GLU B 1 312 ? -1.584 86.473 61.945 1.00 40.72 292 GLU D N 1
ATOM 4771 C CA . GLU B 1 312 ? -0.806 85.337 62.434 1.00 46.58 292 GLU D CA 1
ATOM 4772 C C . GLU B 1 312 ? -0.813 84.064 61.570 1.00 41.71 292 GLU D C 1
ATOM 4773 O O . GLU B 1 312 ? -0.239 83.053 61.973 1.00 45.29 292 GLU D O 1
ATOM 4779 N N . ARG B 1 313 ? -1.434 84.122 60.389 1.00 42.76 293 ARG D N 1
ATOM 4780 C CA . ARG B 1 313 ? -1.334 83.033 59.400 1.00 51.10 293 ARG D CA 1
ATOM 4781 C C . ARG B 1 313 ? -1.341 83.499 57.926 1.00 44.41 293 ARG D C 1
ATOM 4782 O O . ARG B 1 313 ? -2.283 83.229 57.184 1.00 45.89 293 ARG D O 1
ATOM 4790 N N . PRO B 1 314 ? -0.263 84.167 57.494 1.00 39.02 294 PRO D N 1
ATOM 4791 C CA . PRO B 1 314 ? -0.142 84.763 56.156 1.00 33.59 294 PRO D CA 1
ATOM 4792 C C . PRO B 1 314 ? 0.057 83.742 55.043 1.00 33.80 294 PRO D C 1
ATOM 4793 O O . PRO B 1 314 ? 0.318 82.571 55.312 1.00 32.37 294 PRO D O 1
ATOM 4797 N N . ALA B 1 315 ? -0.049 84.192 53.796 1.00 25.51 295 ALA D N 1
ATOM 4798 C CA . ALA B 1 315 ? 0.259 83.338 52.652 1.00 29.95 295 ALA D CA 1
ATOM 4799 C C . ALA B 1 315 ? 1.763 83.036 52.552 1.00 27.04 295 ALA D C 1
ATOM 4800 O O . ALA B 1 315 ? 2.594 83.824 53.007 1.00 22.47 295 ALA D O 1
ATOM 4802 N N . ALA B 1 316 ? 2.104 81.904 51.943 1.00 19.76 296 ALA D N 1
ATOM 4803 C CA . ALA B 1 316 ? 3.504 81.507 51.800 1.00 27.46 296 ALA D CA 1
ATOM 4804 C C . ALA B 1 316 ? 4.361 82.624 51.205 1.00 21.72 296 ALA D C 1
ATOM 4805 O O . ALA B 1 316 ? 5.396 82.970 51.753 1.00 19.42 296 ALA D O 1
ATOM 4807 N N A SER B 1 317 ? 3.910 83.184 50.088 0.55 21.41 297 SER D N 1
ATOM 4808 N N B SER B 1 317 ? 3.923 83.192 50.085 0.45 21.41 297 SER D N 1
ATOM 4809 C CA A SER B 1 317 ? 4.659 84.226 49.396 0.55 20.16 297 SER D CA 1
ATOM 4810 C CA B SER B 1 317 ? 4.715 84.223 49.416 0.45 20.15 297 SER D CA 1
ATOM 4811 C C A SER B 1 317 ? 4.943 85.419 50.306 0.55 18.98 297 SER D C 1
ATOM 4812 C C B SER B 1 317 ? 4.958 85.429 50.319 0.45 18.98 297 SER D C 1
ATOM 4813 O O A SER B 1 317 ? 5.989 86.055 50.202 0.55 19.92 297 SER D O 1
ATOM 4814 O O B SER B 1 317 ? 5.993 86.086 50.223 0.45 19.91 297 SER D O 1
ATOM 4819 N N . THR B 1 318 ? 3.996 85.721 51.188 1.00 14.91 298 THR D N 1
ATOM 4820 C CA . THR B 1 318 ? 4.137 86.808 52.143 1.00 19.83 298 THR D CA 1
ATOM 4821 C C . THR B 1 318 ? 5.204 86.478 53.189 1.00 18.83 298 THR D C 1
ATOM 4822 O O . THR B 1 318 ? 6.003 87.326 53.560 1.00 17.93 298 THR D O 1
ATOM 4826 N N . LEU B 1 319 ? 5.224 85.236 53.652 1.00 14.65 299 LEU D N 1
ATOM 4827 C CA . LEU B 1 319 ? 6.253 84.807 54.579 1.00 14.18 299 LEU D CA 1
ATOM 4828 C C . LEU B 1 319 ? 7.615 84.721 53.873 1.00 13.45 299 LEU D C 1
ATOM 4829 O O . LEU B 1 319 ? 8.658 84.938 54.487 1.00 11.19 299 LEU D O 1
ATOM 4834 N N . PHE B 1 320 ? 7.609 84.412 52.582 1.00 12.65 300 PHE D N 1
ATOM 4835 C CA . PHE B 1 320 ? 8.860 84.385 51.838 1.00 12.68 300 PHE D CA 1
ATOM 4836 C C . PHE B 1 320 ? 9.459 85.773 51.784 1.00 14.70 300 PHE D C 1
ATOM 4837 O O . PHE B 1 320 ? 10.662 85.931 51.937 1.00 12.42 300 PHE D O 1
ATOM 4845 N N . VAL B 1 321 ? 8.616 86.775 51.578 1.00 12.16 301 VAL D N 1
ATOM 4846 C CA . VAL B 1 321 ? 9.095 88.154 51.522 1.00 13.54 301 VAL D CA 1
ATOM 4847 C C . VAL B 1 321 ? 9.597 88.588 52.894 1.00 14.30 301 VAL D C 1
ATOM 4848 O O . VAL B 1 321 ? 10.588 89.304 53.009 1.00 11.45 301 VAL D O 1
ATOM 4852 N N . ASP B 1 322 ? 8.919 88.145 53.945 1.00 11.98 302 ASP D N 1
ATOM 4853 C CA . ASP B 1 322 ? 9.382 88.449 55.288 1.00 10.66 302 ASP D CA 1
ATOM 4854 C C . ASP B 1 322 ? 10.798 87.896 55.514 1.00 11.41 302 ASP D C 1
ATOM 4855 O O . ASP B 1 322 ? 11.629 88.529 56.171 1.00 10.36 302 ASP D O 1
ATOM 4860 N N . LEU B 1 323 ? 11.082 86.722 54.962 1.00 10.54 303 LEU D N 1
ATOM 4861 C CA . LEU B 1 323 ? 12.391 86.110 55.151 1.00 12.17 303 LEU D CA 1
ATOM 4862 C C . LEU B 1 323 ? 13.436 86.858 54.324 1.00 11.47 303 LEU D C 1
ATOM 4863 O O . LEU B 1 323 ? 14.573 87.022 54.754 1.00 12.35 303 LEU D O 1
ATOM 4868 N N . LEU B 1 324 ? 13.044 87.321 53.141 1.00 10.42 304 LEU D N 1
ATOM 4869 C CA . LEU B 1 324 ? 13.937 88.143 52.324 1.00 9.28 304 LEU D CA 1
ATOM 4870 C C . LEU B 1 324 ? 14.308 89.442 53.053 1.00 10.85 304 LEU D C 1
ATOM 4871 O O . LEU B 1 324 ? 15.465 89.864 53.020 1.00 12.34 304 LEU D O 1
ATOM 4876 N N . LEU B 1 325 ? 13.335 90.067 53.720 1.00 9.85 305 LEU D N 1
ATOM 4877 C CA . LEU B 1 325 ? 13.632 91.262 54.511 1.00 9.64 305 LEU D CA 1
ATOM 4878 C C . LEU B 1 325 ? 14.707 90.985 55.547 1.00 11.18 305 LEU D C 1
ATOM 4879 O O . LEU B 1 325 ? 15.610 91.791 55.753 1.00 11.34 305 LEU D O 1
ATOM 4884 N N . LEU B 1 326 ? 14.587 89.858 56.229 1.00 8.53 306 LEU D N 1
ATOM 4885 C CA . LEU B 1 326 ? 15.599 89.465 57.209 1.00 12.48 306 LEU D CA 1
ATOM 4886 C C . LEU B 1 326 ? 16.973 89.356 56.543 1.00 12.96 306 LEU D C 1
ATOM 4887 O O . LEU B 1 326 ? 17.962 89.951 56.993 1.00 12.24 306 LEU D O 1
ATOM 4892 N N . VAL B 1 327 ? 17.023 88.598 55.456 1.00 9.58 307 VAL D N 1
ATOM 4893 C CA . VAL B 1 327 ? 18.277 88.311 54.759 1.00 11.81 307 VAL D CA 1
ATOM 4894 C C . VAL B 1 327 ? 18.961 89.578 54.235 1.00 12.96 307 VAL D C 1
ATOM 4895 O O . VAL B 1 327 ? 20.151 89.794 54.480 1.00 13.13 307 VAL D O 1
ATOM 4899 N N . LEU B 1 328 ? 18.204 90.427 53.542 1.00 12.14 308 LEU D N 1
ATOM 4900 C CA . LEU B 1 328 ? 18.786 91.613 52.927 1.00 12.17 308 LEU D CA 1
ATOM 4901 C C . LEU B 1 328 ? 19.116 92.721 53.925 1.00 14.53 308 LEU D C 1
ATOM 4902 O O . LEU B 1 328 ? 20.198 93.304 53.862 1.00 14.68 308 LEU D O 1
ATOM 4907 N N . VAL B 1 329 ? 18.190 93.022 54.834 1.00 13.39 309 VAL D N 1
ATOM 4908 C CA . VAL B 1 329 ? 18.339 94.206 55.678 1.00 11.74 309 VAL D CA 1
ATOM 4909 C C . VAL B 1 329 ? 18.037 94.000 57.166 1.00 14.48 309 VAL D C 1
ATOM 4910 O O . VAL B 1 329 ? 18.092 94.950 57.939 1.00 12.11 309 VAL D O 1
ATOM 4914 N N . GLY B 1 330 ? 17.728 92.770 57.561 1.00 13.00 310 GLY D N 1
ATOM 4915 C CA . GLY B 1 330 ? 17.488 92.461 58.962 1.00 12.81 310 GLY D CA 1
ATOM 4916 C C . GLY B 1 330 ? 16.102 92.892 59.421 1.00 10.40 310 GLY D C 1
ATOM 4917 O O . GLY B 1 330 ? 15.837 93.019 60.617 1.00 11.25 310 GLY D O 1
ATOM 4918 N N . GLY B 1 331 ? 15.216 93.103 58.457 1.00 10.39 311 GLY D N 1
ATOM 4919 C CA . GLY B 1 331 ? 13.875 93.586 58.725 1.00 9.26 311 GLY D CA 1
ATOM 4920 C C . GLY B 1 331 ? 12.862 92.462 58.850 1.00 12.84 311 GLY D C 1
ATOM 4921 O O . GLY B 1 331 ? 13.229 91.293 59.004 1.00 9.83 311 GLY D O 1
ATOM 4922 N N . ALA B 1 332 ? 11.586 92.822 58.773 1.00 11.44 312 ALA D N 1
ATOM 4923 C CA . ALA B 1 332 ? 10.491 91.889 59.024 1.00 13.15 312 ALA D CA 1
ATOM 4924 C C . ALA B 1 332 ? 9.169 92.557 58.704 1.00 15.61 312 ALA D C 1
ATOM 4925 O O . ALA B 1 332 ? 9.029 93.766 58.854 1.00 15.81 312 ALA D O 1
ATOM 4927 N N . GLU B 1 333 ? 8.189 91.761 58.296 1.00 16.62 313 GLU D N 1
ATOM 4928 C CA . GLU B 1 333 ? 6.823 92.245 58.212 1.00 21.43 313 GLU D CA 1
ATOM 4929 C C . GLU B 1 333 ? 6.194 92.211 59.591 1.00 23.27 313 GLU D C 1
ATOM 4930 O O . GLU B 1 333 ? 6.570 91.400 60.436 1.00 20.71 313 GLU D O 1
ATOM 4936 N N . ARG B 1 334 ? 5.243 93.104 59.830 1.00 18.82 314 ARG D N 1
ATOM 4937 C CA . ARG B 1 334 ? 4.627 93.206 61.146 1.00 23.43 314 ARG D CA 1
ATOM 4938 C C . ARG B 1 334 ? 3.105 93.228 61.054 1.00 30.82 314 ARG D C 1
ATOM 4939 O O . ARG B 1 334 ? 2.546 93.434 59.977 1.00 26.94 314 ARG D O 1
ATOM 4947 N N . SER B 1 335 ? 2.453 92.995 62.192 1.00 29.87 315 SER D N 1
ATOM 4948 C CA . SER B 1 335 ? 1.006 93.121 62.325 1.00 25.66 315 SER D CA 1
ATOM 4949 C C . SER B 1 335 ? 0.680 94.530 62.774 1.00 29.31 315 SER D C 1
ATOM 4950 O O . SER B 1 335 ? 1.562 95.255 63.229 1.00 30.00 315 SER D O 1
ATOM 4953 N N . GLU B 1 336 ? -0.586 94.922 62.678 1.00 30.66 316 GLU D N 1
ATOM 4954 C CA . GLU B 1 336 ? -0.975 96.254 63.133 1.00 33.04 316 GLU D CA 1
ATOM 4955 C C . GLU B 1 336 ? -0.637 96.428 64.611 1.00 31.02 316 GLU D C 1
ATOM 4956 O O . GLU B 1 336 ? -0.170 97.494 65.037 1.00 30.24 316 GLU D O 1
ATOM 4962 N N . SER B 1 337 ? -0.849 95.371 65.389 1.00 27.63 317 SER D N 1
ATOM 4963 C CA . SER B 1 337 ? -0.598 95.424 66.828 1.00 34.69 317 SER D CA 1
ATOM 4964 C C . SER B 1 337 ? 0.880 95.670 67.117 1.00 25.43 317 SER D C 1
ATOM 4965 O O . SER B 1 337 ? 1.239 96.459 67.994 1.00 29.98 317 SER D O 1
ATOM 4968 N N . GLU B 1 338 ? 1.736 94.992 66.364 1.00 33.22 318 GLU D N 1
ATOM 4969 C CA . GLU B 1 338 ? 3.172 95.163 66.523 1.00 25.52 318 GLU D CA 1
ATOM 4970 C C . GLU B 1 338 ? 3.577 96.597 66.195 1.00 28.82 318 GLU D C 1
ATOM 4971 O O . GLU B 1 338 ? 4.295 97.232 66.966 1.00 25.69 318 GLU D O 1
ATOM 4977 N N . PHE B 1 339 ? 3.080 97.120 65.074 1.00 32.81 319 PHE D N 1
ATOM 4978 C CA . PHE B 1 339 ? 3.278 98.529 64.739 1.00 29.69 319 PHE D CA 1
ATOM 4979 C C . PHE B 1 339 ? 2.747 99.439 65.850 1.00 20.42 319 PHE D C 1
ATOM 4980 O O . PHE B 1 339 ? 3.451 100.323 66.335 1.00 30.26 319 PHE D O 1
ATOM 4988 N N . ALA B 1 340 ? 1.502 99.217 66.252 1.00 29.99 320 ALA D N 1
ATOM 4989 C CA . ALA B 1 340 ? 0.909 100.004 67.326 1.00 29.76 320 ALA D CA 1
ATOM 4990 C C . ALA B 1 340 ? 1.829 100.022 68.539 1.00 23.97 320 ALA D C 1
ATOM 4991 O O . ALA B 1 340 ? 2.101 101.078 69.129 1.00 30.16 320 ALA D O 1
ATOM 4993 N N . ALA B 1 341 ? 2.331 98.850 68.903 1.00 29.51 321 ALA D N 1
ATOM 4994 C CA . ALA B 1 341 ? 3.216 98.754 70.051 1.00 26.59 321 ALA D CA 1
ATOM 4995 C C . ALA B 1 341 ? 4.415 99.674 69.871 1.00 25.89 321 ALA D C 1
ATOM 4996 O O . ALA B 1 341 ? 4.795 100.401 70.786 1.00 27.06 321 ALA D O 1
ATOM 4998 N N . LEU B 1 342 ? 5.000 99.655 68.675 1.00 26.26 322 LEU D N 1
ATOM 4999 C CA . LEU B 1 342 ? 6.168 100.476 68.394 1.00 22.18 322 LEU D CA 1
ATOM 5000 C C . LEU B 1 342 ? 5.817 101.959 68.332 1.00 20.74 322 LEU D C 1
ATOM 5001 O O . LEU B 1 342 ? 6.587 102.809 68.776 1.00 26.44 322 LEU D O 1
ATOM 5006 N N . LEU B 1 343 ? 4.657 102.267 67.766 1.00 26.23 323 LEU D N 1
ATOM 5007 C CA . LEU B 1 343 ? 4.197 103.654 67.688 1.00 30.35 323 LEU D CA 1
ATOM 5008 C C . LEU B 1 343 ? 3.926 104.243 69.075 1.00 27.69 323 LEU D C 1
ATOM 5009 O O . LEU B 1 343 ? 4.347 105.361 69.384 1.00 32.28 323 LEU D O 1
ATOM 5014 N N . GLU B 1 344 ? 3.227 103.481 69.906 1.00 31.79 324 GLU D N 1
ATOM 5015 C CA . GLU B 1 344 ? 2.961 103.908 71.275 1.00 33.64 324 GLU D CA 1
ATOM 5016 C C . GLU B 1 344 ? 4.275 104.152 72.021 1.00 37.04 324 GLU D C 1
ATOM 5017 O O . GLU B 1 344 ? 4.365 105.045 72.868 1.00 34.45 324 GLU D O 1
ATOM 5023 N N . LYS B 1 345 ? 5.302 103.374 71.682 1.00 34.25 325 LYS D N 1
ATOM 5024 C CA . LYS B 1 345 ? 6.626 103.563 72.269 1.00 28.27 325 LYS D CA 1
ATOM 5025 C C . LYS B 1 345 ? 7.274 104.842 71.753 1.00 33.44 325 LYS D C 1
ATOM 5026 O O . LYS B 1 345 ? 8.222 105.356 72.349 1.00 33.73 325 LYS D O 1
ATOM 5032 N N . SER B 1 346 ? 6.759 105.366 70.645 1.00 27.49 326 SER D N 1
ATOM 5033 C CA . SER B 1 346 ? 7.340 106.566 70.054 1.00 35.92 326 SER D CA 1
ATOM 5034 C C . SER B 1 346 ? 6.494 107.815 70.301 1.00 37.50 326 SER D C 1
ATOM 5035 O O . SER B 1 346 ? 6.748 108.865 69.713 1.00 35.43 326 SER D O 1
ATOM 5038 N N . GLY B 1 347 ? 5.499 107.698 71.178 1.00 41.40 327 GLY D N 1
ATOM 5039 C CA . GLY B 1 347 ? 4.649 108.826 71.523 1.00 37.24 327 GLY D CA 1
ATOM 5040 C C . GLY B 1 347 ? 3.685 109.142 70.398 1.00 34.20 327 GLY D C 1
ATOM 5041 O O . GLY B 1 347 ? 3.309 110.294 70.176 1.00 39.57 327 GLY D O 1
ATOM 5042 N N . LEU B 1 348 ? 3.301 108.096 69.679 1.00 33.72 328 LEU D N 1
ATOM 5043 C CA . LEU B 1 348 ? 2.409 108.208 68.543 1.00 40.14 328 LEU D CA 1
ATOM 5044 C C . LEU B 1 348 ? 1.241 107.306 68.828 1.00 35.35 328 LEU D C 1
ATOM 5045 O O . LEU B 1 348 ? 1.343 106.395 69.642 1.00 38.53 328 LEU D O 1
ATOM 5050 N N . ARG B 1 349 ? 0.131 107.559 68.154 1.00 31.61 329 ARG D N 1
ATOM 5051 C CA . ARG B 1 349 ? -1.117 106.886 68.463 1.00 33.96 329 ARG D CA 1
ATOM 5052 C C . ARG B 1 349 ? -1.814 106.490 67.179 1.00 32.43 329 ARG D C 1
ATOM 5053 O O . ARG B 1 349 ? -2.016 107.324 66.292 1.00 32.42 329 ARG D O 1
ATOM 5061 N N . VAL B 1 350 ? -2.173 105.218 67.063 1.00 23.85 330 VAL D N 1
ATOM 5062 C CA . VAL B 1 350 ? -2.961 104.790 65.917 1.00 23.94 330 VAL D CA 1
ATOM 5063 C C . VAL B 1 350 ? -4.373 105.297 66.097 1.00 37.46 330 VAL D C 1
ATOM 5064 O O . VAL B 1 350 ? -4.967 105.126 67.164 1.00 35.89 330 VAL D O 1
ATOM 5068 N N . GLU B 1 351 ? -4.898 105.942 65.061 1.00 40.50 331 GLU D N 1
ATOM 5069 C CA . GLU B 1 351 ? -6.285 106.381 65.063 1.00 42.25 331 GLU D CA 1
ATOM 5070 C C . GLU B 1 351 ? -7.100 105.288 64.416 1.00 40.22 331 GLU D C 1
ATOM 5071 O O . GLU B 1 351 ? -8.090 104.810 64.982 1.00 36.46 331 GLU D O 1
ATOM 5077 N N . ARG B 1 352 ? -6.661 104.880 63.232 1.00 29.36 332 ARG D N 1
ATOM 5078 C CA . ARG B 1 352 ? -7.389 103.882 62.462 1.00 35.03 332 ARG D CA 1
ATOM 5079 C C . ARG B 1 352 ? -6.536 103.398 61.298 1.00 35.17 332 ARG D C 1
ATOM 5080 O O . ARG B 1 352 ? -5.463 103.936 61.050 1.00 40.01 332 ARG D O 1
ATOM 5088 N N . SER B 1 353 ? -7.003 102.375 60.592 1.00 37.94 333 SER D N 1
ATOM 5089 C CA . SER B 1 353 ? -6.299 101.888 59.411 1.00 36.36 333 SER D CA 1
ATOM 5090 C C . SER B 1 353 ? -7.270 101.731 58.260 1.00 32.77 333 SER D C 1
ATOM 5091 O O . SER B 1 353 ? -8.470 101.596 58.475 1.00 42.43 333 SER D O 1
ATOM 5094 N N . LEU B 1 354 ? -6.747 101.748 57.040 1.00 27.61 334 LEU D N 1
ATOM 5095 C CA . LEU B 1 354 ? -7.576 101.820 55.842 1.00 34.07 334 LEU D CA 1
ATOM 5096 C C . LEU B 1 354 ? -7.047 100.906 54.754 1.00 28.80 334 LEU D C 1
ATOM 5097 O O . LEU B 1 354 ? -5.847 100.658 54.684 1.00 34.84 334 LEU D O 1
ATOM 5102 N N . PRO B 1 355 ? -7.943 100.404 53.910 1.00 33.73 335 PRO D N 1
ATOM 5103 C CA . PRO B 1 355 ? -7.552 99.503 52.820 1.00 32.69 335 PRO D CA 1
ATOM 5104 C C . PRO B 1 355 ? -7.062 100.273 51.598 1.00 39.26 335 PRO D C 1
ATOM 5105 O O . PRO B 1 355 ? -7.398 101.447 51.437 1.00 37.55 335 PRO D O 1
ATOM 5109 N N . CYS B 1 356 ? -6.196 99.621 50.845 1.00 37.54 336 CYS D N 1
ATOM 5110 C CA . CYS B 1 356 ? -5.629 100.167 49.656 1.00 39.21 336 CYS D CA 1
ATOM 5111 C C . CYS B 1 356 ? -4.934 99.078 48.893 1.00 48.81 336 CYS D C 1
ATOM 5112 O O . CYS B 1 356 ? -3.951 98.600 49.345 1.00 58.14 336 CYS D O 1
ATOM 5115 N N . GLY B 1 357 ? -5.440 98.670 47.740 1.00 47.49 337 GLY D N 1
ATOM 5116 C CA . GLY B 1 357 ? -4.694 97.786 46.861 1.00 56.26 337 GLY D CA 1
ATOM 5117 C C . GLY B 1 357 ? -4.997 96.291 46.863 1.00 66.50 337 GLY D C 1
ATOM 5118 O O . GLY B 1 357 ? -4.354 95.447 46.247 1.00 63.45 337 GLY D O 1
ATOM 5119 N N . ALA B 1 358 ? -6.029 95.961 47.561 1.00 61.58 338 ALA D N 1
ATOM 5120 C CA . ALA B 1 358 ? -6.401 94.550 47.654 1.00 74.39 338 ALA D CA 1
ATOM 5121 C C . ALA B 1 358 ? -5.176 93.638 47.716 1.00 71.95 338 ALA D C 1
ATOM 5122 O O . ALA B 1 358 ? -5.054 92.688 46.942 1.00 71.86 338 ALA D O 1
ATOM 5124 N N . GLY B 1 359 ? -4.266 93.954 48.629 1.00 60.05 339 GLY D N 1
ATOM 5125 C CA . GLY B 1 359 ? -3.132 93.101 48.926 1.00 55.42 339 GLY D CA 1
ATOM 5126 C C . GLY B 1 359 ? -2.924 93.168 50.423 1.00 53.77 339 GLY D C 1
ATOM 5127 O O . GLY B 1 359 ? -3.792 93.667 51.140 1.00 59.97 339 GLY D O 1
ATOM 5128 N N . PRO B 1 360 ? -1.777 92.675 50.910 1.00 45.95 340 PRO D N 1
ATOM 5129 C CA . PRO B 1 360 ? -1.466 92.819 52.337 1.00 46.40 340 PRO D CA 1
ATOM 5130 C C . PRO B 1 360 ? -1.266 94.290 52.708 1.00 39.72 340 PRO D C 1
ATOM 5131 O O . PRO B 1 360 ? -1.274 94.634 53.892 1.00 34.89 340 PRO D O 1
ATOM 5135 N N . VAL B 1 361 ? -1.100 95.140 51.696 1.00 42.74 341 VAL D N 1
ATOM 5136 C CA . VAL B 1 361 ? -0.771 96.548 51.910 1.00 37.56 341 VAL D CA 1
ATOM 5137 C C . VAL B 1 361 ? -1.957 97.355 52.410 1.00 36.62 341 VAL D C 1
ATOM 5138 O O . VAL B 1 361 ? -3.011 97.386 51.778 1.00 40.75 341 VAL D O 1
ATOM 5142 N N . ARG B 1 362 ? -1.769 98.015 53.548 1.00 35.81 342 ARG D N 1
ATOM 5143 C CA . ARG B 1 362 ? -2.783 98.884 54.121 1.00 34.43 342 ARG D CA 1
ATOM 5144 C C . ARG B 1 362 ? -2.189 100.226 54.532 1.00 33.10 342 ARG D C 1
ATOM 5145 O O . ARG B 1 362 ? -0.967 100.383 54.608 1.00 26.50 342 ARG D O 1
ATOM 5153 N N . ILE B 1 363 ? -3.069 101.185 54.793 1.00 29.08 343 ILE D N 1
ATOM 5154 C CA . ILE B 1 363 ? -2.685 102.495 55.294 1.00 25.04 343 ILE D CA 1
ATOM 5155 C C . ILE B 1 363 ? -3.050 102.613 56.756 1.00 31.50 343 ILE D C 1
ATOM 5156 O O . ILE B 1 363 ? -4.210 102.449 57.132 1.00 39.11 343 ILE D O 1
ATOM 5161 N N . VAL B 1 364 ? -2.060 102.891 57.590 1.00 23.48 344 VAL D N 1
ATOM 5162 C CA . VAL B 1 364 ? -2.322 103.122 58.994 1.00 28.00 344 VAL D CA 1
ATOM 5163 C C . VAL B 1 364 ? -2.198 104.610 59.250 1.00 33.39 344 VAL D C 1
ATOM 5164 O O . VAL B 1 364 ? -1.132 105.186 59.028 1.00 21.82 344 VAL D O 1
ATOM 5168 N N . GLU B 1 365 ? -3.288 105.219 59.713 1.00 28.48 345 GLU D N 1
ATOM 5169 C CA . GLU B 1 365 ? -3.339 106.652 59.964 1.00 25.28 345 GLU D CA 1
ATOM 5170 C C . GLU B 1 365 ? -3.074 106.956 61.426 1.00 28.13 345 GLU D C 1
ATOM 5171 O O . GLU B 1 365 ? -3.744 106.442 62.322 1.00 34.05 345 GLU D O 1
ATOM 5177 N N . ILE B 1 366 ? -2.103 107.821 61.665 1.00 19.64 346 ILE D N 1
ATOM 5178 C CA . ILE B 1 366 ? -1.549 107.972 62.994 1.00 25.63 346 ILE D CA 1
ATOM 5179 C C . ILE B 1 366 ? -1.455 109.425 63.406 1.00 27.45 346 ILE D C 1
ATOM 5180 O O . ILE B 1 366 ? -1.205 110.289 62.566 1.00 28.25 346 ILE D O 1
ATOM 5185 N N . ARG B 1 367 ? -1.660 109.692 64.695 1.00 24.85 347 ARG D N 1
ATOM 5186 C CA . ARG B 1 367 ? -1.546 111.042 65.243 1.00 29.42 347 ARG D CA 1
ATOM 5187 C C . ARG B 1 367 ? -0.571 111.088 66.415 1.00 29.87 347 ARG D C 1
ATOM 5188 O O . ARG B 1 367 ? -0.217 110.054 66.972 1.00 32.98 347 ARG D O 1
ATOM 5196 N N . ARG B 1 368 ? -0.127 112.289 66.777 1.00 33.80 348 ARG D N 1
ATOM 5197 C CA . ARG B 1 368 ? 0.610 112.487 68.020 1.00 29.49 348 ARG D CA 1
ATOM 5198 C C . ARG B 1 368 ? -0.280 112.013 69.161 1.00 44.38 348 ARG D C 1
ATOM 5199 O O . ARG B 1 368 ? -1.474 112.315 69.180 1.00 42.67 348 ARG D O 1
ATOM 5207 N N . ALA B 1 369 ? 0.287 111.279 70.115 1.00 46.24 349 ALA D N 1
ATOM 5208 C CA . ALA B 1 369 ? -0.501 110.778 71.244 1.00 48.06 349 ALA D CA 1
ATOM 5209 C C . ALA B 1 369 ? -0.909 111.905 72.192 1.00 38.06 349 ALA D C 1
ATOM 5210 O O . ALA B 1 369 ? -0.188 112.898 72.337 1.00 44.77 349 ALA D O 1
ATOM 5212 N N . GLY C 1 31 ? -6.403 84.785 28.801 1.00 65.25 11 GLY C N 1
ATOM 5213 C CA . GLY C 1 31 ? -5.253 85.635 28.550 1.00 67.08 11 GLY C CA 1
ATOM 5214 C C . GLY C 1 31 ? -4.862 86.436 29.776 1.00 67.54 11 GLY C C 1
ATOM 5215 O O . GLY C 1 31 ? -3.695 86.476 30.162 1.00 64.73 11 GLY C O 1
ATOM 5216 N N . THR C 1 32 ? -5.847 87.078 30.391 1.00 68.86 12 THR C N 1
ATOM 5217 C CA . THR C 1 32 ? -5.614 87.846 31.605 1.00 66.09 12 THR C CA 1
ATOM 5218 C C . THR C 1 32 ? -5.284 86.906 32.758 1.00 62.29 12 THR C C 1
ATOM 5219 O O . THR C 1 32 ? -4.300 87.100 33.475 1.00 53.74 12 THR C O 1
ATOM 5223 N N . ALA C 1 33 ? -6.120 85.887 32.929 1.00 55.54 13 ALA C N 1
ATOM 5224 C CA . ALA C 1 33 ? -5.927 84.909 33.986 1.00 55.26 13 ALA C CA 1
ATOM 5225 C C . ALA C 1 33 ? -4.671 84.082 33.736 1.00 49.63 13 ALA C C 1
ATOM 5226 O O . ALA C 1 33 ? -3.890 83.838 34.652 1.00 46.79 13 ALA C O 1
ATOM 5228 N N . ALA C 1 34 ? -4.484 83.659 32.491 1.00 46.15 14 ALA C N 1
ATOM 5229 C CA . ALA C 1 34 ? -3.335 82.843 32.122 1.00 45.32 14 ALA C CA 1
ATOM 5230 C C . ALA C 1 34 ? -2.001 83.537 32.410 1.00 40.67 14 ALA C C 1
ATOM 5231 O O . ALA C 1 34 ? -1.063 82.903 32.889 1.00 39.22 14 ALA C O 1
ATOM 5233 N N . ARG C 1 35 ? -1.916 84.831 32.120 1.00 34.39 15 ARG C N 1
ATOM 5234 C CA . ARG C 1 35 ? -0.677 85.573 32.334 1.00 40.43 15 ARG C CA 1
ATOM 5235 C C . ARG C 1 35 ? -0.362 85.697 33.823 1.00 41.38 15 ARG C C 1
ATOM 5236 O O . ARG C 1 35 ? 0.800 85.632 34.229 1.00 32.84 15 ARG C O 1
ATOM 5244 N N . ALA C 1 36 ? -1.401 85.875 34.633 1.00 38.23 16 ALA C N 1
ATOM 5245 C CA . ALA C 1 36 ? -1.227 85.981 36.077 1.00 38.28 16 ALA C CA 1
ATOM 5246 C C . ALA C 1 36 ? -0.872 84.623 36.666 1.00 32.32 16 ALA C C 1
ATOM 5247 O O . ALA C 1 36 ? -0.073 84.525 37.597 1.00 32.05 16 ALA C O 1
ATOM 5249 N N . ALA C 1 37 ? -1.469 83.571 36.120 1.00 29.00 17 ALA C N 1
ATOM 5250 C CA . ALA C 1 37 ? -1.114 82.221 36.527 1.00 32.86 17 ALA C CA 1
ATOM 5251 C C . ALA C 1 37 ? 0.368 81.982 36.279 1.00 33.56 17 ALA C C 1
ATOM 5252 O O . ALA C 1 37 ? 1.079 81.482 37.153 1.00 29.72 17 ALA C O 1
ATOM 5254 N N . ALA C 1 38 ? 0.831 82.343 35.085 1.00 25.49 18 ALA C N 1
ATOM 5255 C CA . ALA C 1 38 ? 2.220 82.116 34.715 1.00 28.18 18 ALA C CA 1
ATOM 5256 C C . ALA C 1 38 ? 3.146 82.897 35.636 1.00 24.70 18 ALA C C 1
ATOM 5257 O O . ALA C 1 38 ? 4.155 82.372 36.115 1.00 20.90 18 ALA C O 1
ATOM 5259 N N . GLU C 1 39 ? 2.797 84.153 35.888 1.00 22.73 19 GLU C N 1
ATOM 5260 C CA . GLU C 1 39 ? 3.612 84.998 36.742 1.00 20.80 19 GLU C CA 1
ATOM 5261 C C . GLU C 1 39 ? 3.744 84.426 38.152 1.00 20.57 19 GLU C C 1
ATOM 5262 O O . GLU C 1 39 ? 4.824 84.471 38.746 1.00 22.81 19 GLU C O 1
ATOM 5268 N N . GLU C 1 40 ? 2.654 83.891 38.690 1.00 22.72 20 GLU C N 1
ATOM 5269 C CA . GLU C 1 40 ? 2.707 83.294 40.020 1.00 25.31 20 GLU C CA 1
ATOM 5270 C C . GLU C 1 40 ? 3.574 82.040 40.016 1.00 23.33 20 GLU C C 1
ATOM 5271 O O . GLU C 1 40 ? 4.339 81.797 40.949 1.00 18.37 20 GLU C O 1
ATOM 5277 N N . THR C 1 41 ? 3.432 81.235 38.968 1.00 18.52 21 THR C N 1
ATOM 5278 C CA . THR C 1 41 ? 4.217 80.015 38.840 1.00 22.65 21 THR C CA 1
ATOM 5279 C C . THR C 1 41 ? 5.707 80.342 38.803 1.00 19.16 21 THR C C 1
ATOM 5280 O O . THR C 1 41 ? 6.506 79.715 39.489 1.00 17.32 21 THR C O 1
ATOM 5284 N N . VAL C 1 42 ? 6.079 81.332 38.000 1.00 13.91 22 VAL C N 1
ATOM 5285 C CA . VAL C 1 42 ? 7.474 81.733 37.937 1.00 15.89 22 VAL C CA 1
ATOM 5286 C C . VAL C 1 42 ? 7.957 82.315 39.261 1.00 13.92 22 VAL C C 1
ATOM 5287 O O . VAL C 1 42 ? 9.046 81.987 39.718 1.00 13.08 22 VAL C O 1
ATOM 5291 N N . ASN C 1 43 ? 7.142 83.148 39.900 1.00 16.03 23 ASN C N 1
ATOM 5292 C CA . ASN C 1 43 ? 7.525 83.676 41.202 1.00 16.60 23 ASN C CA 1
ATOM 5293 C C . ASN C 1 43 ? 7.777 82.560 42.220 1.00 16.35 23 ASN C C 1
ATOM 5294 O O . ASN C 1 43 ? 8.723 82.639 43.020 1.00 15.56 23 ASN C O 1
ATOM 5299 N N . ASP C 1 44 ? 6.926 81.534 42.194 1.00 15.73 24 ASP C N 1
ATOM 5300 C CA . ASP C 1 44 ? 7.080 80.368 43.072 1.00 18.93 24 ASP C CA 1
ATOM 5301 C C . ASP C 1 44 ? 8.415 79.653 42.828 1.00 17.27 24 ASP C C 1
ATOM 5302 O O . ASP C 1 44 ? 9.080 79.203 43.766 1.00 15.60 24 ASP C O 1
ATOM 5307 N N . ILE C 1 45 ? 8.796 79.537 41.560 1.00 13.32 25 ILE C N 1
ATOM 5308 C CA . ILE C 1 45 ? 10.102 78.981 41.215 1.00 13.91 25 ILE C CA 1
ATOM 5309 C C . ILE C 1 45 ? 11.217 79.802 41.849 1.00 11.83 25 ILE C C 1
ATOM 5310 O O . ILE C 1 45 ? 12.116 79.251 42.482 1.00 13.36 25 ILE C O 1
ATOM 5315 N N . LEU C 1 46 ? 11.134 81.123 41.709 1.00 10.72 26 LEU C N 1
ATOM 5316 C CA . LEU C 1 46 ? 12.120 82.015 42.292 1.00 12.90 26 LEU C CA 1
ATOM 5317 C C . LEU C 1 46 ? 12.219 81.841 43.801 1.00 17.37 26 LEU C C 1
ATOM 5318 O O . LEU C 1 46 ? 13.311 81.665 44.339 1.00 14.31 26 LEU C O 1
ATOM 5323 N N . GLN C 1 47 ? 11.080 81.901 44.488 1.00 14.69 27 GLN C N 1
ATOM 5324 C CA . GLN C 1 47 ? 11.076 81.722 45.943 1.00 14.26 27 GLN C CA 1
ATOM 5325 C C . GLN C 1 47 ? 11.520 80.312 46.377 1.00 14.46 27 GLN C C 1
ATOM 5326 O O . GLN C 1 47 ? 11.831 80.077 47.548 1.00 13.07 27 GLN C O 1
ATOM 5332 N N . GLY C 1 48 ? 11.547 79.385 45.427 1.00 12.66 28 GLY C N 1
ATOM 5333 C CA . GLY C 1 48 ? 12.010 78.027 45.679 1.00 11.99 28 GLY C CA 1
ATOM 5334 C C . GLY C 1 48 ? 13.461 77.987 46.131 1.00 10.94 28 GLY C C 1
ATOM 5335 O O . GLY C 1 48 ? 13.878 77.078 46.851 1.00 11.63 28 GLY C O 1
ATOM 5336 N N . ALA C 1 49 ? 14.255 78.969 45.714 1.00 10.11 29 ALA C N 1
ATOM 5337 C CA . ALA C 1 49 ? 15.639 79.008 46.169 1.00 11.61 29 ALA C CA 1
ATOM 5338 C C . ALA C 1 49 ? 15.673 79.243 47.687 1.00 10.34 29 ALA C C 1
ATOM 5339 O O . ALA C 1 49 ? 16.492 78.657 48.391 1.00 10.31 29 ALA C O 1
ATOM 5341 N N . TRP C 1 50 ? 14.775 80.095 48.186 1.00 11.50 30 TRP C N 1
ATOM 5342 C CA . TRP C 1 50 ? 14.752 80.428 49.615 1.00 10.09 30 TRP C CA 1
ATOM 5343 C C . TRP C 1 50 ? 14.192 79.269 50.405 1.00 11.49 30 TRP C C 1
ATOM 5344 O O . TRP C 1 50 ? 14.594 79.023 51.545 1.00 10.05 30 TRP C O 1
ATOM 5355 N N . LYS C 1 51 ? 13.261 78.548 49.788 1.00 9.55 31 LYS C N 1
ATOM 5356 C CA . LYS C 1 51 ? 12.711 77.354 50.405 1.00 11.38 31 LYS C CA 1
ATOM 5357 C C . LYS C 1 51 ? 13.810 76.316 50.623 1.00 11.00 31 LYS C C 1
ATOM 5358 O O . LYS C 1 51 ? 13.894 75.702 51.687 1.00 10.71 31 LYS C O 1
ATOM 5364 N N . ALA C 1 52 ? 14.642 76.115 49.605 1.00 10.91 32 ALA C N 1
ATOM 5365 C CA . ALA C 1 52 ? 15.754 75.181 49.725 1.00 10.52 32 ALA C CA 1
ATOM 5366 C C . ALA C 1 52 ? 16.727 75.633 50.814 1.00 10.06 32 ALA C C 1
ATOM 5367 O O . ALA C 1 52 ? 17.191 74.823 51.620 1.00 9.64 32 ALA C O 1
ATOM 5369 N N . ARG C 1 53 ? 17.046 76.923 50.841 1.00 9.98 33 ARG C N 1
ATOM 5370 C CA . ARG C 1 53 ? 17.976 77.410 51.853 1.00 10.40 33 ARG C CA 1
ATOM 5371 C C . ARG C 1 53 ? 17.388 77.230 53.251 1.00 6.92 33 ARG C C 1
ATOM 5372 O O . ARG C 1 53 ? 18.114 76.927 54.199 1.00 11.18 33 ARG C O 1
ATOM 5380 N N . ALA C 1 54 ? 16.078 77.415 53.385 1.00 10.55 34 ALA C N 1
ATOM 5381 C CA . ALA C 1 54 ? 15.442 77.204 54.689 1.00 11.50 34 ALA C CA 1
ATOM 5382 C C . ALA C 1 54 ? 15.637 75.762 55.176 1.00 10.73 34 ALA C C 1
ATOM 5383 O O . ALA C 1 54 ? 15.942 75.528 56.354 1.00 10.49 34 ALA C O 1
ATOM 5385 N N . ILE C 1 55 ? 15.496 74.796 54.270 1.00 9.66 35 ILE C N 1
ATOM 5386 C CA . ILE C 1 55 ? 15.789 73.402 54.609 1.00 8.91 35 ILE C CA 1
ATOM 5387 C C . ILE C 1 55 ? 17.257 73.218 55.036 1.00 10.85 35 ILE C C 1
ATOM 5388 O O . ILE C 1 55 ? 17.549 72.551 56.035 1.00 10.95 35 ILE C O 1
ATOM 5393 N N . HIS C 1 56 ? 18.170 73.830 54.290 1.00 8.72 36 HIS C N 1
ATOM 5394 C CA . HIS C 1 56 ? 19.596 73.765 54.600 1.00 10.44 36 HIS C CA 1
ATOM 5395 C C . HIS C 1 56 ? 19.862 74.207 56.031 1.00 10.17 36 HIS C C 1
ATOM 5396 O O . HIS C 1 56 ? 20.582 73.537 56.774 1.00 12.39 36 HIS C O 1
ATOM 5403 N N . VAL C 1 57 ? 19.247 75.319 56.431 1.00 11.38 37 VAL C N 1
ATOM 5404 C CA . VAL C 1 57 ? 19.427 75.827 57.787 1.00 10.07 37 VAL C CA 1
ATOM 5405 C C . VAL C 1 57 ? 18.837 74.882 58.831 1.00 10.50 37 VAL C C 1
ATOM 5406 O O . VAL C 1 57 ? 19.460 74.599 59.855 1.00 12.89 37 VAL C O 1
ATOM 5410 N N . ALA C 1 58 ? 17.648 74.362 58.555 1.00 11.08 38 ALA C N 1
ATOM 5411 C CA . ALA C 1 58 ? 16.999 73.449 59.490 1.00 11.94 38 ALA C CA 1
ATOM 5412 C C . ALA C 1 58 ? 17.838 72.192 59.754 1.00 13.60 38 ALA C C 1
ATOM 5413 O O . ALA C 1 58 ? 17.938 71.740 60.900 1.00 12.99 38 ALA C O 1
ATOM 5415 N N . VAL C 1 59 ? 18.441 71.627 58.709 1.00 14.54 39 VAL C N 1
ATOM 5416 C CA . VAL C 1 59 ? 19.298 70.458 58.901 1.00 14.02 39 VAL C CA 1
ATOM 5417 C C . VAL C 1 59 ? 20.649 70.840 59.513 1.00 15.98 39 VAL C C 1
ATOM 5418 O O . VAL C 1 59 ? 21.191 70.105 60.320 1.00 15.87 39 VAL C O 1
ATOM 5422 N N . GLU C 1 60 ? 21.191 71.986 59.130 1.00 12.47 40 GLU C N 1
ATOM 5423 C CA . GLU C 1 60 ? 22.435 72.452 59.728 1.00 13.06 40 GLU C CA 1
ATOM 5424 C C . GLU C 1 60 ? 22.267 72.648 61.240 1.00 14.90 40 GLU C C 1
ATOM 5425 O O . GLU C 1 60 ? 23.134 72.271 62.022 1.00 17.22 40 GLU C O 1
ATOM 5431 N N . LEU C 1 61 ? 21.146 73.232 61.646 1.00 14.91 41 LEU C N 1
ATOM 5432 C CA . LEU C 1 61 ? 20.879 73.450 63.064 1.00 15.49 41 LEU C CA 1
ATOM 5433 C C . LEU C 1 61 ? 20.486 72.163 63.785 1.00 17.01 41 LEU C C 1
ATOM 5434 O O . LEU C 1 61 ? 20.621 72.073 65.000 1.00 15.54 41 LEU C O 1
ATOM 5439 N N . GLY C 1 62 ? 19.993 71.177 63.038 1.00 14.79 42 GLY C N 1
ATOM 5440 C CA . GLY C 1 62 ? 19.601 69.904 63.630 1.00 15.85 42 GLY C CA 1
ATOM 5441 C C . GLY C 1 62 ? 18.193 69.901 64.209 1.00 16.08 42 GLY C C 1
ATOM 5442 O O . GLY C 1 62 ? 17.922 69.259 65.222 1.00 16.29 42 GLY C O 1
ATOM 5443 N N . VAL C 1 63 ? 17.277 70.611 63.561 1.00 13.24 43 VAL C N 1
ATOM 5444 C CA . VAL C 1 63 ? 15.900 70.670 64.056 1.00 11.81 43 VAL C CA 1
ATOM 5445 C C . VAL C 1 63 ? 15.139 69.328 64.010 1.00 16.62 43 VAL C C 1
ATOM 5446 O O . VAL C 1 63 ? 14.484 68.962 64.994 1.00 15.98 43 VAL C O 1
ATOM 5450 N N . PRO C 1 64 ? 15.227 68.586 62.885 1.00 13.54 44 PRO C N 1
ATOM 5451 C CA . PRO C 1 64 ? 14.418 67.359 62.766 1.00 14.06 44 PRO C CA 1
ATOM 5452 C C . PRO C 1 64 ? 14.689 66.343 63.875 1.00 15.96 44 PRO C C 1
ATOM 5453 O O . PRO C 1 64 ? 13.766 65.694 64.369 1.00 13.70 44 PRO C O 1
ATOM 5457 N N . GLU C 1 65 ? 15.941 66.223 64.285 1.00 13.74 45 GLU C N 1
ATOM 5458 C CA . GLU C 1 65 ? 16.281 65.234 65.301 1.00 14.48 45 GLU C CA 1
ATOM 5459 C C . GLU C 1 65 ? 15.696 65.590 66.667 1.00 16.53 45 GLU C C 1
ATOM 5460 O O . GLU C 1 65 ? 15.606 64.736 67.548 1.00 15.34 45 GLU C O 1
ATOM 5466 N N . LEU C 1 66 ? 15.271 66.844 66.841 1.00 16.48 46 LEU C N 1
ATOM 5467 C CA . LEU C 1 66 ? 14.673 67.270 68.101 1.00 13.44 46 LEU C CA 1
ATOM 5468 C C . LEU C 1 66 ? 13.160 67.043 68.166 1.00 15.81 46 LEU C C 1
ATOM 5469 O O . LEU C 1 66 ? 12.525 67.318 69.191 1.00 16.33 46 LEU C O 1
ATOM 5474 N N . LEU C 1 67 ? 12.575 66.559 67.075 1.00 15.33 47 LEU C N 1
ATOM 5475 C CA . LEU C 1 67 ? 11.123 66.375 67.025 1.00 13.99 47 LEU C CA 1
ATOM 5476 C C . LEU C 1 67 ? 10.705 64.904 66.959 1.00 14.34 47 LEU C C 1
ATOM 5477 O O . LEU C 1 67 ? 9.566 64.598 66.598 1.00 18.68 47 LEU C O 1
ATOM 5482 N N . GLN C 1 68 ? 11.617 63.999 67.307 1.00 18.32 48 GLN C N 1
ATOM 5483 C CA . GLN C 1 68 ? 11.337 62.562 67.213 1.00 19.69 48 GLN C CA 1
ATOM 5484 C C . GLN C 1 68 ? 10.584 61.994 68.409 1.00 23.68 48 GLN C C 1
ATOM 5485 O O . GLN C 1 68 ? 10.188 60.828 68.400 1.00 21.69 48 GLN C O 1
ATOM 5491 N N . GLU C 1 69 ? 10.411 62.798 69.448 1.00 17.91 49 GLU C N 1
ATOM 5492 C CA . GLU C 1 69 ? 9.781 62.326 70.672 1.00 24.80 49 GLU C CA 1
ATOM 5493 C C . GLU C 1 69 ? 8.604 63.218 71.016 1.00 26.80 49 GLU C C 1
ATOM 5494 O O . GLU C 1 69 ? 8.284 63.416 72.186 1.00 25.23 49 GLU C O 1
ATOM 5500 N N . GLY C 1 70 ? 7.971 63.770 69.984 1.00 21.82 50 GLY C N 1
ATOM 5501 C CA . GLY C 1 70 ? 6.792 64.589 70.163 1.00 19.61 50 GLY C CA 1
ATOM 5502 C C . GLY C 1 70 ? 7.010 66.046 69.802 1.00 14.43 50 GLY C C 1
ATOM 5503 O O . GLY C 1 70 ? 8.130 66.474 69.556 1.00 18.20 50 GLY C O 1
ATOM 5504 N N . PRO C 1 71 ? 5.923 66.819 69.780 1.00 18.10 51 PRO C N 1
ATOM 5505 C CA . PRO C 1 71 ? 5.935 68.239 69.414 1.00 18.23 51 PRO C CA 1
ATOM 5506 C C . PRO C 1 71 ? 6.738 69.087 70.405 1.00 18.71 51 PRO C C 1
ATOM 5507 O O . PRO C 1 71 ? 6.793 68.787 71.599 1.00 15.93 51 PRO C O 1
ATOM 5511 N N . ARG C 1 72 ? 7.366 70.139 69.897 1.00 14.53 52 ARG C N 1
ATOM 5512 C CA . ARG C 1 72 ? 8.142 71.046 70.734 1.00 15.18 52 ARG C CA 1
ATOM 5513 C C . ARG C 1 72 ? 7.806 72.479 70.330 1.00 16.55 52 ARG C C 1
ATOM 5514 O O . ARG C 1 72 ? 7.408 72.727 69.187 1.00 15.82 52 ARG C O 1
ATOM 5522 N N . THR C 1 73 ? 7.968 73.426 71.249 1.00 12.51 53 THR C N 1
ATOM 5523 C CA . THR C 1 73 ? 7.783 74.837 70.890 1.00 14.48 53 THR C CA 1
ATOM 5524 C C . THR C 1 73 ? 8.992 75.413 70.144 1.00 12.93 53 THR C C 1
ATOM 5525 O O . THR C 1 73 ? 10.094 74.884 70.235 1.00 14.99 53 THR C O 1
ATOM 5529 N N . ALA C 1 74 ? 8.787 76.513 69.418 1.00 15.58 54 ALA C N 1
ATOM 5530 C CA . ALA C 1 74 ? 9.905 77.197 68.778 1.00 14.78 54 ALA C CA 1
ATOM 5531 C C . ALA C 1 74 ? 10.907 77.617 69.838 1.00 12.09 54 ALA C C 1
ATOM 5532 O O . ALA C 1 74 ? 12.115 77.571 69.618 1.00 14.75 54 ALA C O 1
ATOM 5534 N N . THR C 1 75 ? 10.391 78.063 70.979 1.00 13.79 55 THR C N 1
ATOM 5535 C CA . THR C 1 75 ? 11.233 78.487 72.085 1.00 15.98 55 THR C CA 1
ATOM 5536 C C . THR C 1 75 ? 12.193 77.370 72.482 1.00 14.34 55 THR C C 1
ATOM 5537 O O . THR C 1 75 ? 13.392 77.587 72.576 1.00 14.38 55 THR C O 1
ATOM 5541 N N . ALA C 1 76 ? 11.669 76.166 72.701 1.00 15.99 56 ALA C N 1
ATOM 5542 C CA . ALA C 1 76 ? 12.528 75.051 73.102 1.00 14.14 56 ALA C CA 1
ATOM 5543 C C . ALA C 1 76 ? 13.474 74.647 71.976 1.00 14.41 56 ALA C C 1
ATOM 5544 O O . ALA C 1 76 ? 14.655 74.359 72.217 1.00 15.92 56 ALA C O 1
ATOM 5546 N N . LEU C 1 77 ? 12.961 74.629 70.745 1.00 11.94 57 LEU C N 1
ATOM 5547 C CA . LEU C 1 77 ? 13.788 74.277 69.593 1.00 14.92 57 LEU C CA 1
ATOM 5548 C C . LEU C 1 77 ? 14.944 75.269 69.413 1.00 14.87 57 LEU C C 1
ATOM 5549 O O . LEU C 1 77 ? 16.074 74.875 69.146 1.00 14.33 57 LEU C O 1
ATOM 5554 N N . ALA C 1 78 ? 14.656 76.556 69.572 1.00 13.71 58 ALA C N 1
ATOM 5555 C CA . ALA C 1 78 ? 15.689 77.582 69.453 1.00 12.44 58 ALA C CA 1
ATOM 5556 C C . ALA C 1 78 ? 16.785 77.420 70.514 1.00 12.38 58 ALA C C 1
ATOM 5557 O O . ALA C 1 78 ? 17.975 77.554 70.225 1.00 13.68 58 ALA C O 1
ATOM 5559 N N . GLU C 1 79 ? 16.389 77.149 71.751 1.00 15.63 59 GLU C N 1
ATOM 5560 C CA . GLU C 1 79 ? 17.377 76.986 72.811 1.00 20.48 59 GLU C CA 1
ATOM 5561 C C . GLU C 1 79 ? 18.267 75.767 72.569 1.00 17.51 59 GLU C C 1
ATOM 5562 O O . GLU C 1 79 ? 19.486 75.816 72.762 1.00 18.13 59 GLU C O 1
ATOM 5568 N N . ALA C 1 80 ? 17.661 74.682 72.113 1.00 16.01 60 ALA C N 1
ATOM 5569 C CA . ALA C 1 80 ? 18.398 73.444 71.899 1.00 17.48 60 ALA C CA 1
ATOM 5570 C C . ALA C 1 80 ? 19.406 73.568 70.754 1.00 20.43 60 ALA C C 1
ATOM 5571 O O . ALA C 1 80 ? 20.442 72.904 70.764 1.00 18.79 60 ALA C O 1
ATOM 5573 N N . THR C 1 81 ? 19.106 74.424 69.777 1.00 15.47 61 THR C N 1
ATOM 5574 C CA . THR C 1 81 ? 19.924 74.516 68.565 1.00 13.86 61 THR C CA 1
ATOM 5575 C C . THR C 1 81 ? 20.826 75.741 68.508 1.00 14.71 61 THR C C 1
ATOM 5576 O O . THR C 1 81 ? 21.568 75.909 67.550 1.00 16.89 61 THR C O 1
ATOM 5580 N N . GLY C 1 82 ? 20.751 76.602 69.517 1.00 13.31 62 GLY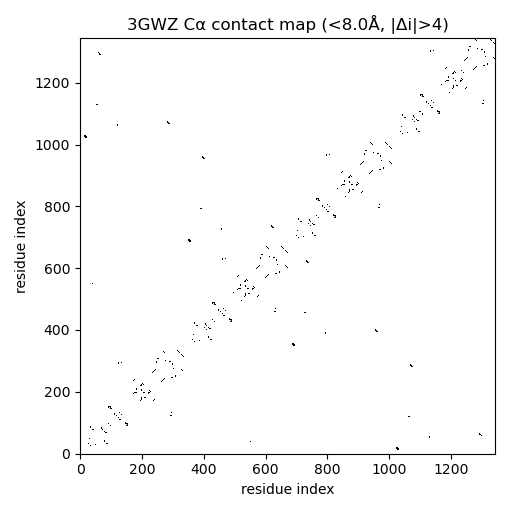 C N 1
ATOM 5581 C CA . GLY C 1 82 ? 21.527 77.824 69.501 1.00 14.97 62 GLY C CA 1
ATOM 5582 C C . GLY C 1 82 ? 20.992 78.800 68.464 1.00 16.67 62 GLY C C 1
ATOM 5583 O O . GLY C 1 82 ? 21.757 79.533 67.835 1.00 16.37 62 GLY C O 1
ATOM 5584 N N . ALA C 1 83 ? 19.672 78.820 68.284 1.00 16.12 63 ALA C N 1
ATOM 5585 C CA . ALA C 1 83 ? 19.059 79.769 67.348 1.00 16.05 63 ALA C CA 1
ATOM 5586 C C . ALA C 1 83 ? 18.418 80.957 68.059 1.00 13.21 63 ALA C C 1
ATOM 5587 O O . ALA C 1 83 ? 18.147 80.920 69.258 1.00 14.93 63 ALA C O 1
ATOM 5589 N N . HIS C 1 84 ? 18.172 82.013 67.300 1.00 13.03 64 HIS C N 1
ATOM 5590 C CA . HIS C 1 84 ? 17.481 83.182 67.808 1.00 12.00 64 HIS C CA 1
ATOM 5591 C C . HIS C 1 84 ? 16.003 82.837 67.794 1.00 14.77 64 HIS C C 1
ATOM 5592 O O . HIS C 1 84 ? 15.466 82.510 66.753 1.00 13.71 64 HIS C O 1
ATOM 5599 N N . GLU C 1 85 ? 15.353 82.877 68.955 1.00 12.83 65 GLU C N 1
ATOM 5600 C CA . GLU C 1 85 ? 13.974 82.389 69.082 1.00 13.03 65 GLU C CA 1
ATOM 5601 C C . GLU C 1 85 ? 12.980 82.927 68.041 1.00 12.53 65 GLU C C 1
ATOM 5602 O O . GLU C 1 85 ? 12.335 82.165 67.322 1.00 11.64 65 GLU C O 1
ATOM 5608 N N . GLN C 1 86 ? 12.842 84.245 67.984 1.00 10.05 66 GLN C N 1
ATOM 5609 C CA . GLN C 1 86 ? 11.908 84.876 67.054 1.00 14.31 66 GLN C CA 1
ATOM 5610 C C . GLN C 1 86 ? 12.165 84.475 65.604 1.00 12.14 66 GLN C C 1
ATOM 5611 O O . GLN C 1 86 ? 11.233 84.263 64.829 1.00 12.18 66 GLN C O 1
ATOM 5617 N N . THR C 1 87 ? 13.436 84.388 65.236 1.00 10.88 67 THR C N 1
ATOM 5618 C CA . THR C 1 87 ? 13.808 84.091 63.852 1.00 9.72 67 THR C CA 1
ATOM 5619 C C . THR C 1 87 ? 13.567 82.627 63.495 1.00 9.43 67 THR C C 1
ATOM 5620 O O . THR C 1 87 ? 13.142 82.319 62.378 1.00 9.58 67 THR C O 1
ATOM 5624 N N . LEU C 1 88 ? 13.832 81.726 64.434 1.00 9.60 68 LEU C N 1
ATOM 5625 C CA . LEU C 1 88 ? 13.584 80.308 64.172 1.00 13.17 68 LEU C CA 1
ATOM 5626 C C . LEU C 1 88 ? 12.087 80.095 64.015 1.00 9.81 68 LEU C C 1
ATOM 5627 O O . LEU C 1 88 ? 11.662 79.307 63.179 1.00 10.58 68 LEU C O 1
ATOM 5632 N N . ARG C 1 89 ? 11.293 80.800 64.820 1.00 11.47 69 ARG C N 1
ATOM 5633 C CA . ARG C 1 89 ? 9.837 80.740 64.688 1.00 11.21 69 ARG C CA 1
ATOM 5634 C C . ARG C 1 89 ? 9.415 81.191 63.289 1.00 10.27 69 ARG C C 1
ATOM 5635 O O . ARG C 1 89 ? 8.552 80.575 62.669 1.00 10.67 69 ARG C O 1
ATOM 5643 N N . ARG C 1 90 ? 10.021 82.260 62.783 1.00 10.92 70 ARG C N 1
ATOM 5644 C CA . ARG C 1 90 ? 9.746 82.679 61.409 1.00 11.14 70 ARG C CA 1
ATOM 5645 C C . ARG C 1 90 ? 10.077 81.554 60.412 1.00 11.58 70 ARG C C 1
ATOM 5646 O O . ARG C 1 90 ? 9.284 81.241 59.515 1.00 11.02 70 ARG C O 1
ATOM 5654 N N . LEU C 1 91 ? 11.252 80.955 60.571 1.00 10.60 71 LEU C N 1
ATOM 5655 C CA . LEU C 1 91 ? 11.710 79.927 59.635 1.00 11.12 71 LEU C CA 1
ATOM 5656 C C . LEU C 1 91 ? 10.774 78.726 59.663 1.00 11.52 71 LEU C C 1
ATOM 5657 O O . LEU C 1 91 ? 10.388 78.191 58.620 1.00 11.02 71 LEU C O 1
ATOM 5662 N N . LEU C 1 92 ? 10.428 78.282 60.864 1.00 10.01 72 LEU C N 1
ATOM 5663 C CA . LEU C 1 92 ? 9.616 77.076 60.995 1.00 11.17 72 LEU C CA 1
ATOM 5664 C C . LEU C 1 92 ? 8.194 77.317 60.493 1.00 12.02 72 LEU C C 1
ATOM 5665 O O . LEU C 1 92 ? 7.577 76.436 59.889 1.00 11.12 72 LEU C O 1
ATOM 5670 N N . ARG C 1 93 ? 7.659 78.503 60.751 1.00 9.69 73 ARG C N 1
ATOM 5671 C CA . ARG C 1 93 ? 6.318 78.810 60.254 1.00 12.38 73 ARG C CA 1
ATOM 5672 C C . ARG C 1 93 ? 6.280 78.850 58.734 1.00 13.80 73 ARG C C 1
ATOM 5673 O O . ARG C 1 93 ? 5.330 78.374 58.110 1.00 11.98 73 ARG C O 1
ATOM 5681 N N . LEU C 1 94 ? 7.328 79.413 58.144 1.00 11.27 74 LEU C N 1
ATOM 5682 C CA . LEU C 1 94 ? 7.470 79.449 56.698 1.00 11.38 74 LEU C CA 1
ATOM 5683 C C . LEU C 1 94 ? 7.588 78.031 56.147 1.00 11.31 74 LEU C C 1
ATOM 5684 O O . LEU C 1 94 ? 6.875 77.643 55.205 1.00 11.57 74 LEU C O 1
ATOM 5689 N N . LEU C 1 95 ? 8.473 77.241 56.741 1.00 9.38 75 LEU C N 1
ATOM 5690 C CA . LEU C 1 95 ? 8.673 75.876 56.252 1.00 13.71 75 LEU C CA 1
ATOM 5691 C C . LEU C 1 95 ? 7.383 75.066 56.327 1.00 12.17 75 LEU C C 1
ATOM 5692 O O . LEU C 1 95 ? 7.060 74.313 55.406 1.00 12.42 75 LEU C O 1
ATOM 5697 N N . ALA C 1 96 ? 6.644 75.226 57.418 1.00 11.09 76 ALA C N 1
ATOM 5698 C CA . ALA C 1 96 ? 5.387 74.494 57.566 1.00 12.26 76 ALA C CA 1
ATOM 5699 C C . ALA C 1 96 ? 4.349 74.891 56.517 1.00 15.33 76 ALA C C 1
ATOM 5700 O O . ALA C 1 96 ? 3.606 74.029 56.037 1.00 16.31 76 ALA C O 1
ATOM 5702 N N . THR C 1 97 ? 4.289 76.177 56.157 1.00 13.53 77 THR C N 1
ATOM 5703 C CA . THR C 1 97 ? 3.322 76.613 55.149 1.00 16.52 77 THR C CA 1
ATOM 5704 C C . THR C 1 97 ? 3.588 75.965 53.799 1.00 17.88 77 THR C C 1
ATOM 5705 O O . THR C 1 97 ? 2.686 75.880 52.963 1.00 18.53 77 THR C O 1
ATOM 5709 N N . VAL C 1 98 ? 4.816 75.501 53.573 1.00 13.12 78 VAL C N 1
ATOM 5710 C CA . VAL C 1 98 ? 5.107 74.811 52.330 1.00 12.29 78 VAL C CA 1
ATOM 5711 C C . VAL C 1 98 ? 5.301 73.301 52.541 1.00 17.32 78 VAL C C 1
ATOM 5712 O O . VAL C 1 98 ? 5.835 72.607 51.677 1.00 18.14 78 VAL C O 1
ATOM 5716 N N . GLY C 1 99 ? 4.861 72.806 53.696 1.00 15.76 79 GLY C N 1
ATOM 5717 C CA . GLY C 1 99 ? 4.731 71.370 53.915 1.00 15.74 79 GLY C CA 1
ATOM 5718 C C . GLY C 1 99 ? 5.847 70.686 54.684 1.00 16.57 79 GLY C C 1
ATOM 5719 O O . GLY C 1 99 ? 5.816 69.468 54.873 1.00 15.61 79 GLY C O 1
ATOM 5720 N N . VAL C 1 100 ? 6.840 71.443 55.137 1.00 11.96 80 VAL C N 1
ATOM 5721 C CA . VAL C 1 100 ? 7.963 70.824 55.848 1.00 12.38 80 VAL C CA 1
ATOM 5722 C C . VAL C 1 100 ? 7.854 71.161 57.335 1.00 11.38 80 VAL C C 1
ATOM 5723 O O . VAL C 1 100 ? 7.845 72.330 57.706 1.00 11.37 80 VAL C O 1
ATOM 5727 N N . PHE C 1 101 ? 7.797 70.125 58.165 1.00 13.15 81 PHE C N 1
ATOM 5728 C CA . PHE C 1 101 ? 7.335 70.224 59.552 1.00 13.01 81 PHE C CA 1
ATOM 5729 C C . PHE C 1 101 ? 5.849 70.575 59.585 1.00 17.74 81 PHE C C 1
ATOM 5730 O O . PHE C 1 101 ? 5.312 71.201 58.664 1.00 14.85 81 PHE C O 1
ATOM 5738 N N A ASP C 1 102 ? 5.168 70.141 60.638 0.57 16.06 82 ASP C N 1
ATOM 5739 N N B ASP C 1 102 ? 5.208 70.189 60.679 0.43 16.07 82 ASP C N 1
ATOM 5740 C CA A ASP C 1 102 ? 3.789 70.558 60.864 0.57 17.66 82 ASP C CA 1
ATOM 5741 C CA B ASP C 1 102 ? 3.823 70.537 60.934 0.43 17.65 82 ASP C CA 1
ATOM 5742 C C A ASP C 1 102 ? 3.744 71.688 61.890 0.57 14.97 82 ASP C C 1
ATOM 5743 C C B ASP C 1 102 ? 3.748 71.698 61.922 0.43 15.00 82 ASP C C 1
ATOM 5744 O O A ASP C 1 102 ? 4.299 71.571 62.980 0.57 15.86 82 ASP C O 1
ATOM 5745 O O B ASP C 1 102 ? 4.286 71.614 63.024 0.43 15.86 82 ASP C O 1
ATOM 5754 N N . ASP C 1 103 ? 3.089 72.784 61.528 1.00 14.34 83 ASP C N 1
ATOM 5755 C CA . ASP C 1 103 ? 2.827 73.887 62.452 1.00 13.84 83 ASP C CA 1
ATOM 5756 C C . ASP C 1 103 ? 1.493 73.546 63.107 1.00 15.73 83 ASP C C 1
ATOM 5757 O O . ASP C 1 103 ? 0.458 73.567 62.445 1.00 16.13 83 ASP C O 1
ATOM 5762 N N . LEU C 1 104 ? 1.504 73.206 64.393 1.00 15.69 84 LEU C N 1
ATOM 5763 C CA . LEU C 1 104 ? 0.261 72.769 65.049 1.00 18.22 84 LEU C CA 1
ATOM 5764 C C . LEU C 1 104 ? -0.792 73.878 65.162 1.00 19.62 84 LEU C C 1
ATOM 5765 O O . LEU C 1 104 ? -1.970 73.600 65.384 1.00 17.15 84 LEU C O 1
ATOM 5770 N N . GLY C 1 105 ? -0.365 75.133 65.038 1.00 13.61 85 GLY C N 1
ATOM 5771 C CA . GLY C 1 105 ? -1.302 76.240 64.972 1.00 17.38 85 GLY C CA 1
ATOM 5772 C C . GLY C 1 105 ? -1.848 76.648 66.323 1.00 18.85 85 GLY C C 1
ATOM 5773 O O . GLY C 1 105 ? -2.822 77.398 66.407 1.00 19.96 85 GLY C O 1
ATOM 5774 N N . HIS C 1 106 ? -1.220 76.151 67.382 1.00 15.82 86 HIS C N 1
ATOM 5775 C CA . HIS C 1 106 ? -1.555 76.569 68.733 1.00 17.33 86 HIS C CA 1
ATOM 5776 C C . HIS C 1 106 ? -0.376 76.344 69.667 1.00 15.74 86 HIS C C 1
ATOM 5777 O O . HIS C 1 106 ? 0.432 75.436 69.459 1.00 16.65 86 HIS C O 1
ATOM 5784 N N . ASP C 1 107 ? -0.290 77.187 70.694 1.00 15.55 87 ASP C N 1
ATOM 5785 C CA . ASP C 1 107 ? 0.676 77.031 71.776 1.00 15.00 87 ASP C CA 1
ATOM 5786 C C . ASP C 1 107 ? 2.132 76.951 71.290 1.00 17.65 87 ASP C C 1
ATOM 5787 O O . ASP C 1 107 ? 2.982 76.330 71.936 1.00 14.73 87 ASP C O 1
ATOM 5792 N N . ASP C 1 108 ? 2.406 77.597 70.156 1.00 13.82 88 ASP C N 1
ATOM 5793 C CA . ASP C 1 108 ? 3.761 77.710 69.605 1.00 15.04 88 ASP C CA 1
ATOM 5794 C C . ASP C 1 108 ? 4.404 76.376 69.238 1.00 15.04 88 ASP C C 1
ATOM 5795 O O . ASP C 1 108 ? 5.620 76.276 69.151 1.00 16.27 88 ASP C O 1
ATOM 5800 N N . LEU C 1 109 ? 3.587 75.355 69.016 1.00 14.69 89 LEU C N 1
ATOM 5801 C CA . LEU C 1 109 ? 4.097 74.000 68.847 1.00 13.75 89 LEU C CA 1
ATOM 5802 C C . LEU C 1 109 ? 4.377 73.634 67.398 1.00 13.56 89 LEU C C 1
ATOM 5803 O O . LEU C 1 109 ? 3.653 74.040 66.501 1.00 14.85 89 LEU C O 1
ATOM 5808 N N . PHE C 1 110 ? 5.424 72.843 67.198 1.00 11.72 90 PHE C N 1
ATOM 5809 C CA . PHE C 1 110 ? 5.750 72.278 65.895 1.00 12.03 90 PHE C CA 1
ATOM 5810 C C . PHE C 1 110 ? 5.955 70.777 66.039 1.00 14.19 90 PHE C C 1
ATOM 5811 O O . PHE C 1 110 ? 6.264 70.290 67.127 1.00 15.09 90 PHE C O 1
ATOM 5819 N N . ALA C 1 111 ? 5.761 70.044 64.949 1.00 15.68 91 ALA C N 1
ATOM 5820 C CA . ALA C 1 111 ? 5.890 68.593 64.984 1.00 13.52 91 ALA C CA 1
ATOM 5821 C C . ALA C 1 111 ? 6.558 68.063 63.732 1.00 16.06 91 ALA C C 1
ATOM 5822 O O . ALA C 1 111 ? 6.534 68.702 62.677 1.00 14.79 91 ALA C O 1
ATOM 5824 N N . GLN C 1 112 ? 7.178 66.896 63.863 1.00 12.18 92 GLN C N 1
ATOM 5825 C CA . GLN C 1 112 ? 7.729 66.212 62.712 1.00 9.73 92 GLN C CA 1
ATOM 5826 C C . GLN C 1 112 ? 6.581 65.907 61.768 1.00 18.07 92 GLN C C 1
ATOM 5827 O O . GLN C 1 112 ? 5.462 65.652 62.215 1.00 18.02 92 GLN C O 1
ATOM 5833 N N . ASN C 1 113 ? 6.837 65.938 60.465 1.00 15.26 93 ASN C N 1
ATOM 5834 C CA . ASN C 1 113 ? 5.899 65.330 59.524 1.00 14.05 93 ASN C CA 1
ATOM 5835 C C . ASN C 1 113 ? 6.636 64.469 58.501 1.00 14.22 93 ASN C C 1
ATOM 5836 O O . ASN C 1 113 ? 7.827 64.221 58.661 1.00 14.12 93 ASN C O 1
ATOM 5841 N N . ALA C 1 114 ? 5.935 63.973 57.484 1.00 15.37 94 ALA C N 1
ATOM 5842 C CA . ALA C 1 114 ? 6.565 63.035 56.562 1.00 20.90 94 ALA C CA 1
ATOM 5843 C C . ALA C 1 114 ? 7.771 63.662 55.871 1.00 17.22 94 ALA C C 1
ATOM 5844 O O . ALA C 1 114 ? 8.798 63.005 55.677 1.00 14.23 94 ALA C O 1
ATOM 5846 N N . LEU C 1 115 ? 7.660 64.939 55.512 1.00 12.06 95 LEU C N 1
ATOM 5847 C CA . LEU C 1 115 ? 8.739 65.583 54.779 1.00 13.69 95 LEU C CA 1
ATOM 5848 C C . LEU C 1 115 ? 9.929 65.893 55.685 1.00 14.29 95 LEU C C 1
ATOM 5849 O O . LEU C 1 115 ? 11.074 65.661 55.300 1.00 15.16 95 LEU C O 1
ATOM 5854 N N . SER C 1 116 ? 9.673 66.393 56.893 1.00 13.88 96 SER C N 1
ATOM 5855 C CA . SER C 1 116 ? 10.785 66.722 57.788 1.00 12.42 96 SER C CA 1
ATOM 5856 C C . SER C 1 116 ? 11.479 65.447 58.289 1.00 15.37 96 SER C C 1
ATOM 5857 O O . SER C 1 116 ? 12.694 65.428 58.510 1.00 14.91 96 SER C O 1
ATOM 5860 N N . ALA C 1 117 ? 10.714 64.369 58.432 1.00 13.41 97 ALA C N 1
ATOM 5861 C CA . ALA C 1 117 ? 11.299 63.088 58.824 1.00 16.20 97 ALA C CA 1
ATOM 5862 C C . ALA C 1 117 ? 12.418 62.599 57.891 1.00 23.76 97 ALA C C 1
ATOM 5863 O O . ALA C 1 117 ? 13.381 61.982 58.351 1.00 18.26 97 ALA C O 1
ATOM 5865 N N . VAL C 1 118 ? 12.309 62.856 56.586 1.00 18.49 98 VAL C N 1
ATOM 5866 C CA . VAL C 1 118 ? 13.342 62.352 55.678 1.00 18.42 98 VAL C CA 1
ATOM 5867 C C . VAL C 1 118 ? 14.632 63.155 55.834 1.00 17.81 98 VAL C C 1
ATOM 5868 O O . VAL C 1 118 ? 15.679 62.765 55.330 1.00 16.54 98 VAL C O 1
ATOM 5872 N N . LEU C 1 119 ? 14.550 64.257 56.569 1.00 15.91 99 LEU C N 1
ATOM 5873 C CA . LEU C 1 119 ? 15.719 65.090 56.842 1.00 14.51 99 LEU C CA 1
ATOM 5874 C C . LEU C 1 119 ? 16.531 64.622 58.053 1.00 18.55 99 LEU C C 1
ATOM 5875 O O . LEU C 1 119 ? 17.567 65.207 58.363 1.00 15.39 99 LEU C O 1
ATOM 5880 N N . LEU C 1 120 ? 16.062 63.585 58.747 1.00 16.37 100 LEU C N 1
ATOM 5881 C CA . LEU C 1 120 ? 16.807 63.056 59.891 1.00 16.15 100 LEU C CA 1
ATOM 5882 C C . LEU C 1 120 ? 18.197 62.566 59.483 1.00 18.87 100 LEU C C 1
ATOM 5883 O O . LEU C 1 120 ? 18.361 61.967 58.422 1.00 20.27 100 LEU C O 1
ATOM 5888 N N . PRO C 1 121 ? 19.201 62.817 60.335 1.00 17.79 101 PRO C N 1
ATOM 5889 C CA . PRO C 1 121 ? 20.581 62.431 60.027 1.00 19.72 101 PRO C CA 1
ATOM 5890 C C . PRO C 1 121 ? 20.673 60.915 59.899 1.00 23.94 101 PRO C C 1
ATOM 5891 O O . PRO C 1 121 ? 20.334 60.201 60.833 1.00 28.61 101 PRO C O 1
ATOM 5895 N N . ASP C 1 122 ? 21.114 60.439 58.746 1.00 23.08 102 ASP C N 1
ATOM 5896 C CA . ASP C 1 122 ? 21.233 59.013 58.494 1.00 26.39 102 ASP C CA 1
ATOM 5897 C C . ASP C 1 122 ? 22.214 58.825 57.350 1.00 27.60 102 ASP C C 1
ATOM 5898 O O . ASP C 1 122 ? 21.932 59.227 56.225 1.00 23.39 102 ASP C O 1
ATOM 5903 N N . PRO C 1 123 ? 23.376 58.215 57.635 1.00 27.20 103 PRO C N 1
ATOM 5904 C CA . PRO C 1 123 ? 24.432 58.053 56.630 1.00 23.27 103 PRO C CA 1
ATOM 5905 C C . PRO C 1 123 ? 23.949 57.222 55.448 1.00 24.13 103 PRO C C 1
ATOM 5906 O O . PRO C 1 123 ? 24.606 57.181 54.411 1.00 27.09 103 PRO C O 1
ATOM 5910 N N . ALA C 1 124 ? 22.817 56.548 55.608 1.00 20.98 104 ALA C N 1
ATOM 5911 C CA . ALA C 1 124 ? 22.278 55.741 54.519 1.00 24.21 104 ALA C CA 1
ATOM 5912 C C . ALA C 1 124 ? 21.222 56.485 53.700 1.00 21.83 104 ALA C C 1
ATOM 5913 O O . ALA C 1 124 ? 20.674 55.942 52.736 1.00 24.22 104 ALA C O 1
ATOM 5915 N N . SER C 1 125 ? 20.930 57.725 54.080 1.00 21.91 105 SER C N 1
ATOM 5916 C CA . SER C 1 125 ? 19.905 58.497 53.377 1.00 19.06 105 SER C CA 1
ATOM 5917 C C . SER C 1 125 ? 20.493 59.528 52.412 1.00 17.51 105 SER C C 1
ATOM 5918 O O . SER C 1 125 ? 21.096 60.515 52.834 1.00 17.16 105 SER C O 1
ATOM 5921 N N . PRO C 1 126 ? 20.314 59.302 51.109 1.00 14.44 106 PRO C N 1
ATOM 5922 C CA . PRO C 1 126 ? 20.829 60.244 50.117 1.00 18.00 106 PRO C CA 1
ATOM 5923 C C . PRO C 1 126 ? 20.330 61.671 50.353 1.00 17.46 106 PRO C C 1
ATOM 5924 O O . PRO C 1 126 ? 21.143 62.600 50.355 1.00 16.17 106 PRO C O 1
ATOM 5928 N N . VAL C 1 127 ? 19.027 61.842 50.563 1.00 16.99 107 VAL C N 1
ATOM 5929 C CA . VAL C 1 127 ? 18.464 63.188 50.680 1.00 16.18 107 VAL C CA 1
ATOM 5930 C C . VAL C 1 127 ? 18.915 63.912 51.951 1.00 14.64 107 VAL C C 1
ATOM 5931 O O . VAL C 1 127 ? 19.209 65.107 51.914 1.00 15.36 107 VAL C O 1
ATOM 5935 N N . ALA C 1 128 ? 18.955 63.204 53.078 1.00 14.57 108 ALA C N 1
ATOM 5936 C CA . ALA C 1 128 ? 19.405 63.828 54.325 1.00 14.08 108 ALA C CA 1
ATOM 5937 C C . ALA C 1 128 ? 20.862 64.250 54.222 1.00 17.41 108 ALA C C 1
ATOM 5938 O O . ALA C 1 128 ? 21.236 65.343 54.656 1.00 13.47 108 ALA C O 1
ATOM 5940 N N . THR C 1 129 ? 21.698 63.389 53.649 1.00 13.02 109 THR C N 1
ATOM 5941 C CA . THR C 1 129 ? 23.117 63.716 53.569 1.00 15.55 109 THR C CA 1
ATOM 5942 C C . THR C 1 129 ? 23.356 64.795 52.521 1.00 12.52 109 THR C C 1
ATOM 5943 O O . THR C 1 129 ? 24.230 65.641 52.677 1.00 13.72 109 THR C O 1
ATOM 5947 N N . ASP C 1 130 ? 22.575 64.763 51.447 1.00 11.40 110 ASP C N 1
ATOM 5948 C CA . ASP C 1 130 ? 22.711 65.778 50.417 1.00 12.97 110 ASP C CA 1
ATOM 5949 C C . ASP C 1 130 ? 22.280 67.146 50.963 1.00 12.74 110 ASP C C 1
ATOM 5950 O O . ASP C 1 130 ? 22.929 68.153 50.712 1.00 13.77 110 ASP C O 1
ATOM 5955 N N . ALA C 1 131 ? 21.192 67.182 51.722 1.00 14.35 111 ALA C N 1
ATOM 5956 C CA . ALA C 1 131 ? 20.742 68.451 52.294 1.00 13.54 111 ALA C CA 1
ATOM 5957 C C . ALA C 1 131 ? 21.854 69.101 53.134 1.00 11.81 111 ALA C C 1
ATOM 5958 O O . ALA C 1 131 ? 22.088 70.306 53.052 1.00 11.34 111 ALA C O 1
ATOM 5960 N N A ARG C 1 132 ? 22.543 68.295 53.936 0.54 12.80 112 ARG C N 1
ATOM 5961 N N B ARG C 1 132 ? 22.531 68.295 53.947 0.46 12.80 112 ARG C N 1
ATOM 5962 C CA A ARG C 1 132 ? 23.581 68.824 54.820 0.54 13.39 112 ARG C CA 1
ATOM 5963 C CA B ARG C 1 132 ? 23.581 68.814 54.820 0.46 13.39 112 ARG C CA 1
ATOM 5964 C C A ARG C 1 132 ? 24.836 69.242 54.055 0.54 12.78 112 ARG C C 1
ATOM 5965 C C B ARG C 1 132 ? 24.791 69.287 54.015 0.46 12.78 112 ARG C C 1
ATOM 5966 O O A ARG C 1 132 ? 25.554 70.158 54.465 0.54 12.50 112 ARG C O 1
ATOM 5967 O O B ARG C 1 132 ? 25.438 70.278 54.360 0.46 12.51 112 ARG C O 1
ATOM 5982 N N . PHE C 1 133 ? 25.085 68.565 52.938 1.00 13.87 113 PHE C N 1
ATOM 5983 C CA . PHE C 1 133 ? 26.200 68.879 52.052 1.00 13.84 113 PHE C CA 1
ATOM 5984 C C . PHE C 1 133 ? 25.933 70.221 51.370 1.00 12.37 113 PHE C C 1
ATOM 5985 O O . PHE C 1 133 ? 26.809 71.086 51.306 1.00 10.63 113 PHE C O 1
ATOM 5993 N N . GLN C 1 134 ? 24.704 70.390 50.887 1.00 12.83 114 GLN C N 1
ATOM 5994 C CA . GLN C 1 134 ? 24.271 71.621 50.222 1.00 9.63 114 GLN C CA 1
ATOM 5995 C C . GLN C 1 134 ? 24.200 72.828 51.167 1.00 12.16 114 GLN C C 1
ATOM 5996 O O . GLN C 1 134 ? 24.284 73.970 50.718 1.00 11.82 114 GLN C O 1
ATOM 6002 N N . ALA C 1 135 ? 24.044 72.569 52.467 1.00 13.65 115 ALA C N 1
ATOM 6003 C CA . ALA C 1 135 ? 24.017 73.639 53.465 1.00 14.49 115 ALA C CA 1
ATOM 6004 C C . ALA C 1 135 ? 25.330 74.433 53.508 1.00 14.66 115 ALA C C 1
ATOM 6005 O O . ALA C 1 135 ? 25.338 75.621 53.837 1.00 13.94 115 ALA C O 1
ATOM 6007 N N . ALA C 1 136 ? 26.440 73.779 53.165 1.00 14.57 116 ALA C N 1
ATOM 6008 C CA . ALA C 1 136 ? 27.746 74.435 53.190 1.00 18.32 116 ALA C CA 1
ATOM 6009 C C . ALA C 1 136 ? 27.761 75.701 52.335 1.00 14.74 116 ALA C C 1
ATOM 6010 O O . ALA C 1 136 ? 27.267 75.710 51.206 1.00 16.86 116 ALA C O 1
ATOM 6012 N N . PRO C 1 137 ? 28.329 76.785 52.880 1.00 16.05 117 PRO C N 1
ATOM 6013 C CA . PRO C 1 137 ? 28.372 78.063 52.167 1.00 17.00 117 PRO C CA 1
ATOM 6014 C C . PRO C 1 137 ? 29.118 77.940 50.838 1.00 13.59 117 PRO C C 1
ATOM 6015 O O . PRO C 1 137 ? 28.729 78.603 49.881 1.00 12.34 117 PRO C O 1
ATOM 6019 N N . TRP C 1 138 ? 30.158 77.106 50.775 1.00 13.16 118 TRP C N 1
ATOM 6020 C CA . TRP C 1 138 ? 30.932 76.963 49.535 1.00 17.91 118 TRP C CA 1
ATOM 6021 C C . TRP C 1 138 ? 30.169 76.215 48.432 1.00 14.30 118 TRP C C 1
ATOM 6022 O O . TRP C 1 138 ? 30.468 76.364 47.251 1.00 11.81 118 TRP C O 1
ATOM 6033 N N . HIS C 1 139 ? 29.193 75.409 48.830 1.00 15.66 119 HIS C N 1
ATOM 6034 C CA . HIS C 1 139 ? 28.338 74.708 47.875 1.00 11.84 119 HIS C CA 1
ATOM 6035 C C . HIS C 1 139 ? 27.410 75.737 47.244 1.00 11.90 119 HIS C C 1
ATOM 6036 O O . HIS C 1 139 ? 27.372 75.900 46.020 1.00 10.46 119 HIS C O 1
ATOM 6043 N N . TRP C 1 140 ? 26.701 76.479 48.086 1.00 11.72 120 TRP C N 1
ATOM 6044 C CA . TRP C 1 140 ? 25.816 77.542 47.616 1.00 9.92 120 TRP C CA 1
ATOM 6045 C C . TRP C 1 140 ? 26.555 78.583 46.761 1.00 13.83 120 TRP C C 1
ATOM 6046 O O . TRP C 1 140 ? 26.022 79.078 45.745 1.00 13.21 120 TRP C O 1
ATOM 6057 N N . ARG C 1 141 ? 27.780 78.922 47.162 1.00 11.68 121 ARG C N 1
ATOM 6058 C CA . ARG C 1 141 ? 28.554 79.946 46.449 1.00 14.19 121 ARG C CA 1
ATOM 6059 C C . ARG C 1 141 ? 28.975 79.523 45.038 1.00 12.28 121 ARG C C 1
ATOM 6060 O O . ARG C 1 141 ? 29.088 80.362 44.137 1.00 12.11 121 ARG C O 1
ATOM 6068 N N . ALA C 1 142 ? 29.202 78.229 44.834 1.00 12.63 122 ALA C N 1
ATOM 6069 C CA . ALA C 1 142 ? 29.473 77.753 43.479 1.00 14.81 122 ALA C CA 1
ATOM 6070 C C . ALA C 1 142 ? 28.309 78.141 42.568 1.00 15.37 122 ALA C C 1
ATOM 6071 O O . ALA C 1 142 ? 28.514 78.572 41.425 1.00 13.82 122 ALA C O 1
ATOM 6073 N N . TRP C 1 143 ? 27.085 78.011 43.086 1.00 13.69 123 TRP C N 1
ATOM 6074 C CA . TRP C 1 143 ? 25.898 78.352 42.311 1.00 14.31 123 TRP C CA 1
ATOM 6075 C C . TRP C 1 143 ? 25.773 79.849 42.064 1.00 12.92 123 TRP C C 1
ATOM 6076 O O . TRP C 1 143 ? 25.213 80.269 41.060 1.00 10.28 123 TRP C O 1
ATOM 6087 N N . GLU C 1 144 ? 26.314 80.645 42.978 1.00 15.08 124 GLU C N 1
ATOM 6088 C CA . GLU C 1 144 ? 26.338 82.089 42.805 1.00 14.83 124 GLU C CA 1
ATOM 6089 C C . GLU C 1 144 ? 26.971 82.455 41.457 1.00 14.60 124 GLU C C 1
ATOM 6090 O O . GLU C 1 144 ? 26.550 83.407 40.807 1.00 15.05 124 GLU C O 1
ATOM 6096 N N . GLN C 1 145 ? 27.968 81.681 41.029 1.00 13.25 125 GLN C N 1
ATOM 6097 C CA . GLN C 1 145 ? 28.694 82.003 39.804 1.00 14.22 125 GLN C CA 1
ATOM 6098 C C . GLN C 1 145 ? 28.301 81.105 38.625 1.00 15.79 125 GLN C C 1
ATOM 6099 O O . GLN C 1 145 ? 29.085 80.908 37.696 1.00 18.39 125 GLN C O 1
ATOM 6105 N N . LEU C 1 146 ? 27.078 80.585 38.651 1.00 13.41 126 LEU C N 1
ATOM 6106 C CA . LEU C 1 146 ? 26.578 79.773 37.529 1.00 13.82 126 LEU C CA 1
ATOM 6107 C C . LEU C 1 146 ? 26.787 80.465 36.185 1.00 15.34 126 LEU C C 1
ATOM 6108 O O . LEU C 1 146 ? 27.156 79.826 35.200 1.00 14.76 126 LEU C O 1
ATOM 6113 N N . THR C 1 147 ? 26.561 81.773 36.135 1.00 14.48 127 THR C N 1
ATOM 6114 C CA . THR C 1 147 ? 26.743 82.508 34.888 1.00 18.06 127 THR C CA 1
ATOM 6115 C C . THR C 1 147 ? 28.131 82.318 34.280 1.00 18.81 127 THR C C 1
ATOM 6116 O O . THR C 1 147 ? 28.269 82.241 33.056 1.00 17.26 127 THR C O 1
ATOM 6120 N N . HIS C 1 148 ? 29.152 82.239 35.134 1.00 17.69 128 HIS C N 1
ATOM 6121 C CA . HIS C 1 148 ? 30.521 82.007 34.672 1.00 21.13 128 HIS C CA 1
ATOM 6122 C C . HIS C 1 148 ? 30.623 80.677 33.938 1.00 19.08 128 HIS C C 1
ATOM 6123 O O . HIS C 1 148 ? 31.248 80.569 32.878 1.00 19.25 128 HIS C O 1
ATOM 6130 N N . SER C 1 149 ? 30.016 79.655 34.517 1.00 17.28 129 SER C N 1
ATOM 6131 C CA . SER C 1 149 ? 30.040 78.337 33.908 1.00 18.10 129 SER C CA 1
ATOM 6132 C C . SER C 1 149 ? 29.347 78.391 32.554 1.00 19.71 129 SER C C 1
ATOM 6133 O O . SER C 1 149 ? 29.862 77.870 31.563 1.00 17.89 129 SER C O 1
ATOM 6136 N N . VAL C 1 150 ? 28.190 79.046 32.502 1.00 13.70 130 VAL C N 1
ATOM 6137 C CA . VAL C 1 150 ? 27.427 79.106 31.263 1.00 13.84 130 VAL C CA 1
ATOM 6138 C C . VAL C 1 150 ? 28.171 79.914 30.193 1.00 20.66 130 VAL C C 1
ATOM 6139 O O . VAL C 1 150 ? 28.008 79.664 29.002 1.00 21.41 130 VAL C O 1
ATOM 6143 N N . ARG C 1 151 ? 29.005 80.863 30.616 1.00 18.10 131 ARG C N 1
ATOM 6144 C CA . ARG C 1 151 ? 29.790 81.652 29.671 1.00 21.19 131 ARG C CA 1
ATOM 6145 C C . ARG C 1 151 ? 31.053 80.930 29.179 1.00 19.88 131 ARG C C 1
ATOM 6146 O O . ARG C 1 151 ? 31.546 81.216 28.088 1.00 20.18 131 ARG C O 1
ATOM 6154 N N . THR C 1 152 ? 31.574 80.002 29.979 1.00 19.82 132 THR C N 1
ATOM 6155 C CA . THR C 1 152 ? 32.898 79.441 29.712 1.00 20.42 132 THR C CA 1
ATOM 6156 C C . THR C 1 152 ? 32.953 77.932 29.561 1.00 18.62 132 THR C C 1
ATOM 6157 O O . THR C 1 152 ? 33.899 77.408 28.987 1.00 20.05 132 THR C O 1
ATOM 6161 N N . GLY C 1 153 ? 31.969 77.223 30.106 1.00 18.03 133 GLY C N 1
ATOM 6162 C CA . GLY C 1 153 ? 32.002 75.765 30.090 1.00 15.07 133 GLY C CA 1
ATOM 6163 C C . GLY C 1 153 ? 32.854 75.201 31.209 1.00 17.16 133 GLY C C 1
ATOM 6164 O O . GLY C 1 153 ? 33.022 73.992 31.325 1.00 18.60 133 GLY C O 1
ATOM 6165 N N . GLU C 1 154 ? 33.396 76.086 32.043 1.00 17.91 134 GLU C N 1
ATOM 6166 C CA . GLU C 1 154 ? 34.195 75.664 33.187 1.00 17.77 134 GLU C CA 1
ATOM 6167 C C . GLU C 1 154 ? 33.436 75.720 34.512 1.00 16.73 134 GLU C C 1
ATOM 6168 O O . GLU C 1 154 ? 32.423 76.402 34.629 1.00 15.29 134 GLU C O 1
ATOM 6174 N N . ALA C 1 155 ? 33.951 74.993 35.498 1.00 14.20 135 ALA C N 1
ATOM 6175 C CA . ALA C 1 155 ? 33.378 74.957 36.834 1.00 15.09 135 ALA C CA 1
ATOM 6176 C C . ALA C 1 155 ? 33.373 76.346 37.453 1.00 21.35 135 ALA C C 1
ATOM 6177 O O . ALA C 1 155 ? 34.331 77.106 37.316 1.00 19.60 135 ALA C O 1
ATOM 6179 N N . SER C 1 156 ? 32.293 76.673 38.145 1.00 15.71 136 SER C N 1
ATOM 6180 C CA . SER C 1 156 ? 32.191 77.963 38.804 1.00 18.49 136 SER C CA 1
ATOM 6181 C C . SER C 1 156 ? 32.759 77.889 40.219 1.00 16.70 136 SER C C 1
ATOM 6182 O O . SER C 1 156 ? 33.094 78.911 40.814 1.00 21.76 136 SER C O 1
ATOM 6185 N N . PHE C 1 157 ? 32.885 76.677 40.749 1.00 19.97 137 PHE C N 1
ATOM 6186 C CA . PHE C 1 157 ? 33.423 76.474 42.095 1.00 19.68 137 PHE C CA 1
ATOM 6187 C C . PHE C 1 157 ? 34.738 77.227 42.344 1.00 24.84 137 PHE C C 1
ATOM 6188 O O . PHE C 1 157 ? 34.886 77.925 43.350 1.00 18.97 137 PHE C O 1
ATOM 6196 N N . ASP C 1 158 ? 35.692 77.066 41.430 1.00 20.73 138 ASP C N 1
ATOM 6197 C CA . ASP C 1 158 ? 37.023 77.644 41.597 1.00 23.35 138 ASP C CA 1
ATOM 6198 C C . ASP C 1 158 ? 36.953 79.165 41.622 1.00 22.97 138 ASP C C 1
ATOM 6199 O O . ASP C 1 158 ? 37.569 79.815 42.462 1.00 23.74 138 ASP C O 1
ATOM 6204 N N . VAL C 1 159 ? 36.191 79.723 40.690 1.00 22.55 139 VAL C N 1
ATOM 6205 C CA . VAL C 1 159 ? 36.045 81.161 40.574 1.00 25.50 139 VAL C CA 1
ATOM 6206 C C . VAL C 1 159 ? 35.327 81.746 41.791 1.00 31.99 139 VAL C C 1
ATOM 6207 O O . VAL C 1 159 ? 35.662 82.838 42.258 1.00 24.73 139 VAL C O 1
ATOM 6211 N N . ALA C 1 160 ? 34.340 81.016 42.302 1.00 20.65 140 ALA C N 1
ATOM 6212 C CA . ALA C 1 160 ? 33.599 81.452 43.491 1.00 25.47 140 ALA C CA 1
ATOM 6213 C C . ALA C 1 160 ? 34.362 81.245 44.802 1.00 22.92 140 ALA C C 1
ATOM 6214 O O . ALA C 1 160 ? 34.283 82.075 45.701 1.00 24.68 140 ALA C O 1
ATOM 6216 N N . ASN C 1 161 ? 35.094 80.140 44.911 1.00 14.13 141 ASN C N 1
ATOM 6217 C CA . ASN C 1 161 ? 35.693 79.763 46.187 1.00 24.18 141 ASN C CA 1
ATOM 6218 C C . ASN C 1 161 ? 37.221 79.920 46.264 1.00 26.98 141 ASN C C 1
ATOM 6219 O O . ASN C 1 161 ? 37.825 79.649 47.298 1.00 27.63 141 ASN C O 1
ATOM 6224 N N . GLY C 1 162 ? 37.839 80.348 45.171 1.00 25.79 142 GLY C N 1
ATOM 6225 C CA . GLY C 1 162 ? 39.275 80.567 45.159 1.00 27.73 142 GLY C CA 1
ATOM 6226 C C . GLY C 1 162 ? 40.053 79.274 45.292 1.00 35.07 142 GLY C C 1
ATOM 6227 O O . GLY C 1 162 ? 41.262 79.282 45.527 1.00 29.55 142 GLY C O 1
ATOM 6228 N N . THR C 1 163 ? 39.352 78.155 45.147 1.00 24.14 143 THR C N 1
ATOM 6229 C CA . THR C 1 163 ? 39.995 76.850 45.157 1.00 26.36 143 THR C CA 1
ATOM 6230 C C . THR C 1 163 ? 39.095 75.826 44.464 1.00 26.47 143 THR C C 1
ATOM 6231 O O . THR C 1 163 ? 37.911 76.085 44.252 1.00 21.08 143 THR C O 1
ATOM 6235 N N . SER C 1 164 ? 39.660 74.674 44.112 1.00 26.75 144 SER C N 1
ATOM 6236 C CA . SER C 1 164 ? 38.903 73.633 43.424 1.00 21.94 144 SER C CA 1
ATOM 6237 C C . SER C 1 164 ? 38.159 72.765 44.428 1.00 20.34 144 SER C C 1
ATOM 6238 O O . SER C 1 164 ? 38.524 72.697 45.606 1.00 19.86 144 SER C O 1
ATOM 6241 N N . PHE C 1 165 ? 37.103 72.106 43.963 1.00 16.24 145 PHE C N 1
ATOM 6242 C CA . PHE C 1 165 ? 36.387 71.160 44.806 1.00 15.84 145 PHE C CA 1
ATOM 6243 C C . PHE C 1 165 ? 37.304 70.066 45.347 1.00 17.83 145 PHE C C 1
ATOM 6244 O O . PHE C 1 165 ? 37.249 69.718 46.525 1.00 18.62 145 PHE C O 1
ATOM 6252 N N . TRP C 1 166 ? 38.123 69.485 44.477 1.00 15.78 146 TRP C N 1
ATOM 6253 C CA . TRP C 1 166 ? 39.032 68.434 44.924 1.00 16.35 146 TRP C CA 1
ATOM 6254 C C . TRP C 1 166 ? 40.047 68.947 45.961 1.00 19.66 146 TRP C C 1
ATOM 6255 O O . TRP C 1 166 ? 40.354 68.250 46.933 1.00 22.40 146 TRP C O 1
ATOM 6266 N N . GLN C 1 167 ? 40.531 70.170 45.765 1.00 21.06 147 GLN C N 1
ATOM 6267 C CA . GLN C 1 167 ? 41.512 70.758 46.685 1.00 24.80 147 GLN C CA 1
ATOM 6268 C C . GLN C 1 167 ? 40.890 71.064 48.044 1.00 25.70 147 GLN C C 1
ATOM 6269 O O . GLN C 1 167 ? 41.478 70.784 49.086 1.00 23.68 147 GLN C O 1
ATOM 6275 N N . LEU C 1 168 ? 39.696 71.648 48.026 1.00 20.76 148 LEU C N 1
ATOM 6276 C CA . LEU C 1 168 ? 38.992 71.941 49.262 1.00 18.84 148 LEU C CA 1
ATOM 6277 C C . LEU C 1 168 ? 38.744 70.665 50.064 1.00 19.67 148 LEU C C 1
ATOM 6278 O O . LEU C 1 168 ? 38.993 70.624 51.267 1.00 20.25 148 LEU C O 1
ATOM 6283 N N . THR C 1 169 ? 38.264 69.618 49.399 1.00 18.75 149 THR C N 1
ATOM 6284 C CA . THR C 1 169 ? 37.946 68.386 50.106 1.00 18.30 149 THR C CA 1
ATOM 6285 C C . THR C 1 169 ? 39.220 67.647 50.532 1.00 24.72 149 THR C C 1
ATOM 6286 O O . THR C 1 169 ? 39.183 66.779 51.395 1.00 23.78 149 THR C O 1
ATOM 6290 N N . HIS C 1 170 ? 40.347 68.000 49.930 1.00 26.58 150 HIS C N 1
ATOM 6291 C CA . HIS C 1 170 ? 41.623 67.446 50.368 1.00 30.07 150 HIS C CA 1
ATOM 6292 C C . HIS C 1 170 ? 42.092 68.128 51.655 1.00 30.45 150 HIS C C 1
ATOM 6293 O O . HIS C 1 170 ? 42.554 67.470 52.579 1.00 32.54 150 HIS C O 1
ATOM 6300 N N . GLU C 1 171 ? 41.936 69.447 51.709 1.00 28.91 151 GLU C N 1
ATOM 6301 C CA . GLU C 1 171 ? 42.457 70.272 52.801 1.00 27.99 151 GLU C CA 1
ATOM 6302 C C . GLU C 1 171 ? 41.496 70.490 53.970 1.00 36.23 151 GLU C C 1
ATOM 6303 O O . GLU C 1 171 ? 41.927 70.752 55.093 1.00 35.20 151 GLU C O 1
ATOM 6309 N N . ASP C 1 172 ? 40.197 70.410 53.707 1.00 26.90 152 ASP C N 1
ATOM 6310 C CA . ASP C 1 172 ? 39.196 70.720 54.723 1.00 23.70 152 ASP C CA 1
ATOM 6311 C C . ASP C 1 172 ? 38.466 69.453 55.138 1.00 24.70 152 ASP C C 1
ATOM 6312 O O . ASP C 1 172 ? 37.638 68.938 54.393 1.00 26.94 152 ASP C O 1
ATOM 6317 N N . PRO C 1 173 ? 38.777 68.940 56.336 1.00 26.10 153 PRO C N 1
ATOM 6318 C CA . PRO C 1 173 ? 38.191 67.685 56.809 1.00 24.11 153 PRO C CA 1
ATOM 6319 C C . PRO C 1 173 ? 36.678 67.769 56.946 1.00 25.08 153 PRO C C 1
ATOM 6320 O O . PRO C 1 173 ? 35.993 66.767 56.777 1.00 23.19 153 PRO C O 1
ATOM 6324 N N . LYS C 1 174 ? 36.161 68.948 57.263 1.00 25.82 154 LYS C N 1
ATOM 6325 C CA . LYS C 1 174 ? 34.723 69.104 57.397 1.00 27.23 154 LYS C CA 1
ATOM 6326 C C . LYS C 1 174 ? 34.053 69.001 56.023 1.00 20.11 154 LYS C C 1
ATOM 6327 O O . LYS C 1 174 ? 33.048 68.315 55.869 1.00 20.77 154 LYS C O 1
ATOM 6333 N N . ALA C 1 175 ? 34.624 69.684 55.036 1.00 17.47 155 ALA C N 1
ATOM 6334 C CA . ALA C 1 175 ? 34.113 69.635 53.670 1.00 23.89 155 ALA C CA 1
ATOM 6335 C C . ALA C 1 175 ? 34.202 68.220 53.097 1.00 23.06 155 ALA C C 1
ATOM 6336 O O . ALA C 1 175 ? 33.276 67.739 52.445 1.00 20.69 155 ALA C O 1
ATOM 6338 N N . ARG C 1 176 ? 35.331 67.565 53.337 1.00 22.12 156 ARG C N 1
ATOM 6339 C CA . ARG C 1 176 ? 35.542 66.200 52.883 1.00 20.27 156 ARG C CA 1
ATOM 6340 C C . ARG C 1 176 ? 34.473 65.278 53.460 1.00 19.48 156 ARG C C 1
ATOM 6341 O O . ARG C 1 176 ? 33.914 64.443 52.752 1.00 19.22 156 ARG C O 1
ATOM 6349 N N . GLU C 1 177 ? 34.178 65.433 54.746 1.00 16.34 157 GLU C N 1
ATOM 6350 C CA . GLU C 1 177 ? 33.179 64.581 55.394 1.00 17.63 157 GLU C CA 1
ATOM 6351 C C . GLU C 1 177 ? 31.761 64.795 54.849 1.00 19.29 157 GLU C C 1
ATOM 6352 O O . GLU C 1 177 ? 31.022 63.836 54.634 1.00 16.27 157 GLU C O 1
ATOM 6358 N N . LEU C 1 178 ? 31.377 66.053 54.653 1.00 18.78 158 LEU C N 1
ATOM 6359 C CA . LEU C 1 178 ? 30.075 66.356 54.054 1.00 18.93 158 LEU C CA 1
ATOM 6360 C C . LEU C 1 178 ? 29.952 65.695 52.687 1.00 12.28 158 LEU C C 1
ATOM 6361 O O . LEU C 1 178 ? 28.952 65.042 52.384 1.00 15.47 158 LEU C O 1
ATOM 6366 N N . PHE C 1 179 ? 30.971 65.876 51.853 1.00 16.58 159 PHE C N 1
ATOM 6367 C CA . PHE C 1 179 ? 30.949 65.259 50.531 1.00 13.72 159 PHE C CA 1
ATOM 6368 C C . PHE C 1 179 ? 30.940 63.730 50.611 1.00 20.07 159 PHE C C 1
ATOM 6369 O O . PHE C 1 179 ? 30.086 63.071 50.007 1.00 17.85 159 PHE C O 1
ATOM 6377 N N . ASN C 1 180 ? 31.883 63.159 51.352 1.00 17.59 160 ASN C N 1
ATOM 6378 C CA . ASN C 1 180 ? 31.968 61.704 51.416 1.00 18.59 160 ASN C CA 1
ATOM 6379 C C . ASN C 1 180 ? 30.698 61.063 51.949 1.00 18.78 160 ASN C C 1
ATOM 6380 O O . ASN C 1 180 ? 30.351 59.954 51.545 1.00 18.73 160 ASN C O 1
ATOM 6385 N N . ARG C 1 181 ? 29.999 61.755 52.852 1.00 16.55 161 ARG C N 1
ATOM 6386 C CA . ARG C 1 181 ? 28.741 61.236 53.393 1.00 14.14 161 ARG C CA 1
ATOM 6387 C C . ARG C 1 181 ? 27.628 61.280 52.351 1.00 16.63 161 ARG C C 1
ATOM 6388 O O . ARG C 1 181 ? 26.829 60.350 52.246 1.00 15.47 161 ARG C O 1
ATOM 6396 N N . ALA C 1 182 ? 27.577 62.364 51.586 1.00 14.92 162 ALA C N 1
ATOM 6397 C CA . ALA C 1 182 ? 26.538 62.510 50.579 1.00 13.33 162 ALA C CA 1
ATOM 6398 C C . ALA C 1 182 ? 26.757 61.506 49.450 1.00 15.93 162 ALA C C 1
ATOM 6399 O O . ALA C 1 182 ? 25.809 60.924 48.946 1.00 19.36 162 ALA C O 1
ATOM 6409 N N . GLY C 1 184 ? 28.467 58.681 49.850 1.00 17.52 164 GLY C N 1
ATOM 6410 C CA . GLY C 1 184 ? 28.431 57.358 50.442 1.00 17.41 164 GLY C CA 1
ATOM 6411 C C . GLY C 1 184 ? 27.044 56.795 50.660 1.00 19.32 164 GLY C C 1
ATOM 6412 O O . GLY C 1 184 ? 26.853 55.584 50.647 1.00 18.73 164 GLY C O 1
ATOM 6413 N N . SER C 1 185 ? 26.070 57.671 50.872 1.00 16.00 165 SER C N 1
ATOM 6414 C CA . SER C 1 185 ? 24.693 57.231 51.056 1.00 15.63 165 SER C CA 1
ATOM 6415 C C . SER C 1 185 ? 24.132 56.711 49.741 1.00 18.44 165 SER C C 1
ATOM 6416 O O . SER C 1 185 ? 23.489 55.664 49.701 1.00 21.06 165 SER C O 1
ATOM 6419 N N . VAL C 1 186 ? 24.367 57.457 48.667 1.00 16.93 166 VAL C N 1
ATOM 6420 C CA . VAL C 1 186 ? 23.959 57.022 47.336 1.00 19.07 166 VAL C CA 1
ATOM 6421 C C . VAL C 1 186 ? 24.634 55.695 47.011 1.00 22.17 166 VAL C C 1
ATOM 6422 O O . VAL C 1 186 ? 24.006 54.764 46.504 1.00 21.38 166 VAL C O 1
ATOM 6426 N N . SER C 1 187 ? 25.913 55.601 47.340 1.00 19.86 167 SER C N 1
ATOM 6427 C CA . SER C 1 187 ? 26.690 54.420 46.994 1.00 22.05 167 SER C CA 1
ATOM 6428 C C . SER C 1 187 ? 26.169 53.152 47.670 1.00 27.04 167 SER C C 1
ATOM 6429 O O . SER C 1 187 ? 26.157 52.084 47.060 1.00 25.40 167 SER C O 1
ATOM 6432 N N . LEU C 1 188 ? 25.731 53.276 48.922 1.00 22.78 168 LEU C N 1
ATOM 6433 C CA . LEU C 1 188 ? 25.198 52.137 49.662 1.00 22.49 168 LEU C CA 1
ATOM 6434 C C . LEU C 1 188 ? 23.982 51.559 48.959 1.00 30.15 168 LEU C C 1
ATOM 6435 O O . LEU C 1 188 ? 23.809 50.343 48.899 1.00 31.72 168 LEU C O 1
ATOM 6440 N N . THR C 1 189 ? 23.143 52.442 48.428 1.00 27.79 169 THR C N 1
ATOM 6441 C CA . THR C 1 189 ? 21.953 52.030 47.693 1.00 35.02 169 THR C CA 1
ATOM 6442 C C . THR C 1 189 ? 22.308 51.334 46.380 1.00 34.90 169 THR C C 1
ATOM 6443 O O . THR C 1 189 ? 21.607 50.424 45.947 1.00 47.34 169 THR C O 1
ATOM 6447 N N . GLU C 1 190 ? 23.396 51.765 45.748 1.00 27.26 170 GLU C N 1
ATOM 6448 C CA . GLU C 1 190 ? 23.789 51.226 44.449 1.00 29.14 170 GLU C CA 1
ATOM 6449 C C . GLU C 1 190 ? 24.638 49.961 44.551 1.00 35.68 170 GLU C C 1
ATOM 6450 O O . GLU C 1 190 ? 24.623 49.125 43.647 1.00 29.57 170 GLU C O 1
ATOM 6456 N N . ALA C 1 191 ? 25.404 49.841 45.630 1.00 26.55 171 ALA C N 1
ATOM 6457 C CA . ALA C 1 191 ? 26.358 48.745 45.764 1.00 28.47 171 ALA C CA 1
ATOM 6458 C C . ALA C 1 191 ? 25.696 47.390 45.519 1.00 27.87 171 ALA C C 1
ATOM 6459 O O . ALA C 1 191 ? 26.123 46.627 44.653 1.00 30.82 171 ALA C O 1
ATOM 6461 N N . GLY C 1 192 ? 24.651 47.097 46.279 1.00 26.18 172 GLY C N 1
ATOM 6462 C CA . GLY C 1 192 ? 23.935 45.844 46.126 1.00 33.11 172 GLY C CA 1
ATOM 6463 C C . GLY C 1 192 ? 23.396 45.621 44.724 1.00 30.53 172 GLY C C 1
ATOM 6464 O O . GLY C 1 192 ? 23.355 44.492 44.242 1.00 28.96 172 GLY C O 1
ATOM 6465 N N . GLN C 1 193 ? 22.968 46.697 44.074 1.00 29.54 173 GLN C N 1
ATOM 6466 C CA . GLN C 1 193 ? 22.453 46.623 42.711 1.00 31.69 173 GLN C CA 1
ATOM 6467 C C . GLN C 1 193 ? 23.522 46.190 41.720 1.00 27.72 173 GLN C C 1
ATOM 6468 O O . GLN C 1 193 ? 23.294 45.308 40.894 1.00 28.40 173 GLN C O 1
ATOM 6474 N N . VAL C 1 194 ? 24.689 46.817 41.792 1.00 25.02 174 VAL C N 1
ATOM 6475 C CA . VAL C 1 194 ? 25.772 46.454 40.890 1.00 22.90 174 VAL C CA 1
ATOM 6476 C C . VAL C 1 194 ? 26.191 45.007 41.120 1.00 30.54 174 VAL C C 1
ATOM 6477 O O . VAL C 1 194 ? 26.363 44.243 40.169 1.00 27.07 174 VAL C O 1
ATOM 6481 N N . ALA C 1 195 ? 26.339 44.631 42.388 1.00 28.14 175 ALA C N 1
ATOM 6482 C CA . ALA C 1 195 ? 26.802 43.290 42.731 1.00 30.11 175 ALA C CA 1
ATOM 6483 C C . ALA C 1 195 ? 25.868 42.211 42.197 1.00 31.86 175 ALA C C 1
ATOM 6484 O O . ALA C 1 195 ? 26.305 41.098 41.903 1.00 37.07 175 ALA C O 1
ATOM 6486 N N . ALA C 1 196 ? 24.585 42.544 42.068 1.00 34.42 176 ALA C N 1
ATOM 6487 C CA . ALA C 1 196 ? 23.577 41.572 41.653 1.00 32.07 176 ALA C CA 1
ATOM 6488 C C . ALA C 1 196 ? 23.263 41.635 40.162 1.00 37.22 176 ALA C C 1
ATOM 6489 O O . ALA C 1 196 ? 22.515 40.804 39.649 1.00 38.94 176 ALA C O 1
ATOM 6491 N N . ALA C 1 197 ? 23.830 42.616 39.467 1.00 30.28 177 ALA C N 1
ATOM 6492 C CA . ALA C 1 197 ? 23.481 42.842 38.069 1.00 26.18 177 ALA C CA 1
ATOM 6493 C C . ALA C 1 197 ? 24.576 42.404 37.108 1.00 32.50 177 ALA C C 1
ATOM 6494 O O . ALA C 1 197 ? 24.342 42.305 35.903 1.00 29.44 177 ALA C O 1
ATOM 6496 N N . TYR C 1 198 ? 25.770 42.151 37.633 1.00 27.84 178 TYR C N 1
ATOM 6497 C CA . TYR C 1 198 ? 26.881 41.711 36.795 1.00 28.72 178 TYR C CA 1
ATOM 6498 C C . TYR C 1 198 ? 27.503 40.436 37.344 1.00 33.64 178 TYR C C 1
ATOM 6499 O O . TYR C 1 198 ? 27.692 40.295 38.550 1.00 29.97 178 TYR C O 1
ATOM 6508 N N . ASP C 1 199 ? 27.835 39.516 36.448 1.00 35.84 179 ASP C N 1
ATOM 6509 C CA . ASP C 1 199 ? 28.389 38.233 36.852 1.00 34.56 179 ASP C CA 1
ATOM 6510 C C . ASP C 1 199 ? 29.907 38.297 37.032 1.00 32.33 179 ASP C C 1
ATOM 6511 O O . ASP C 1 199 ? 30.655 38.263 36.060 1.00 36.28 179 ASP C O 1
ATOM 6516 N N . PHE C 1 200 ? 30.354 38.384 38.283 1.00 28.68 180 PHE C N 1
ATOM 6517 C CA . PHE C 1 200 ? 31.780 38.498 38.588 1.00 33.55 180 PHE C CA 1
ATOM 6518 C C . PHE C 1 200 ? 32.455 37.130 38.758 1.00 36.83 180 PHE C C 1
ATOM 6519 O O . PHE C 1 200 ? 33.625 37.053 39.134 1.00 37.03 180 PHE C O 1
ATOM 6527 N N . SER C 1 201 ? 31.714 36.062 38.470 1.00 38.19 181 SER C N 1
ATOM 6528 C CA . SER C 1 201 ? 32.189 34.689 38.677 1.00 40.25 181 SER C CA 1
ATOM 6529 C C . SER C 1 201 ? 33.547 34.373 38.044 1.00 40.62 181 SER C C 1
ATOM 6530 O O . SER C 1 201 ? 34.400 33.752 38.674 1.00 49.25 181 SER C O 1
ATOM 6533 N N . GLY C 1 202 ? 33.748 34.793 36.801 1.00 41.43 182 GLY C N 1
ATOM 6534 C CA . GLY C 1 202 ? 34.966 34.449 36.089 1.00 48.16 182 GLY C CA 1
ATOM 6535 C C . GLY C 1 202 ? 36.191 35.257 36.477 1.00 52.28 182 GLY C C 1
ATOM 6536 O O . GLY C 1 202 ? 37.261 35.098 35.884 1.00 54.66 182 GLY C O 1
ATOM 6537 N N . ALA C 1 203 ? 36.047 36.124 37.474 1.00 42.22 183 ALA C N 1
ATOM 6538 C CA . ALA C 1 203 ? 37.131 37.025 37.847 1.00 34.17 183 ALA C CA 1
ATOM 6539 C C . ALA C 1 203 ? 37.803 36.632 39.161 1.00 37.55 183 ALA C C 1
ATOM 6540 O O . ALA C 1 203 ? 37.143 36.203 40.108 1.00 35.97 183 ALA C O 1
ATOM 6542 N N . ALA C 1 204 ? 39.122 36.788 39.209 1.00 33.89 184 ALA C N 1
ATOM 6543 C CA . ALA C 1 204 ? 39.875 36.519 40.428 1.00 36.64 184 ALA C CA 1
ATOM 6544 C C . ALA C 1 204 ? 40.260 37.819 41.124 1.00 34.35 184 ALA C C 1
ATOM 6545 O O . ALA C 1 204 ? 40.356 37.869 42.350 1.00 31.05 184 ALA C O 1
ATOM 6547 N N . THR C 1 205 ? 40.484 38.868 40.335 1.00 32.28 185 THR C N 1
ATOM 6548 C CA . THR C 1 205 ? 40.874 40.160 40.889 1.00 31.99 185 THR C CA 1
ATOM 6549 C C . THR C 1 205 ? 40.012 41.321 40.377 1.00 36.87 185 THR C C 1
ATOM 6550 O O . THR C 1 205 ? 39.573 41.335 39.223 1.00 30.09 185 THR C O 1
ATOM 6554 N N . ALA C 1 206 ? 39.783 42.294 41.254 1.00 34.64 186 ALA C N 1
ATOM 6555 C CA . ALA C 1 206 ? 38.989 43.474 40.929 1.00 35.91 186 ALA C CA 1
ATOM 6556 C C . ALA C 1 206 ? 39.661 44.729 41.485 1.00 33.83 186 ALA C C 1
ATOM 6557 O O . ALA C 1 206 ? 40.272 44.688 42.550 1.00 33.80 186 ALA C O 1
ATOM 6559 N N . VAL C 1 207 ? 39.559 45.834 40.752 1.00 24.52 187 VAL C N 1
ATOM 6560 C CA . VAL C 1 207 ? 40.088 47.117 41.200 1.00 24.05 187 VAL C CA 1
ATOM 6561 C C . VAL C 1 207 ? 38.985 48.169 41.097 1.00 30.14 187 VAL C C 1
ATOM 6562 O O . VAL C 1 207 ? 38.445 48.399 40.010 1.00 22.22 187 VAL C O 1
ATOM 6566 N N . ASP C 1 208 ? 38.632 48.792 42.221 1.00 23.88 188 ASP C N 1
ATOM 6567 C CA . ASP C 1 208 ? 37.689 49.907 42.180 1.00 24.08 188 ASP C CA 1
ATOM 6568 C C . ASP C 1 208 ? 38.437 51.236 42.105 1.00 23.40 188 ASP C C 1
ATOM 6569 O O . ASP C 1 208 ? 39.128 51.629 43.041 1.00 25.26 188 ASP C O 1
ATOM 6574 N N . ILE C 1 209 ? 38.304 51.921 40.975 1.00 23.10 189 ILE C N 1
ATOM 6575 C CA . ILE C 1 209 ? 39.042 53.154 40.738 1.00 18.76 189 ILE C CA 1
ATOM 6576 C C . ILE C 1 209 ? 38.256 54.356 41.259 1.00 22.75 189 ILE C C 1
ATOM 6577 O O . ILE C 1 209 ? 37.194 54.672 40.736 1.00 18.53 189 ILE C O 1
ATOM 6582 N N . GLY C 1 210 ? 38.794 55.030 42.275 1.00 22.63 190 GLY C N 1
ATOM 6583 C CA . GLY C 1 210 ? 38.095 56.136 42.913 1.00 21.21 190 GLY C CA 1
ATOM 6584 C C . GLY C 1 210 ? 36.857 55.618 43.618 1.00 18.91 190 GLY C C 1
ATOM 6585 O O . GLY C 1 210 ? 35.772 56.188 43.495 1.00 20.08 190 GLY C O 1
ATOM 6586 N N . GLY C 1 211 ? 37.034 54.530 44.361 1.00 18.68 191 GLY C N 1
ATOM 6587 C CA . GLY C 1 211 ? 35.940 53.791 44.965 1.00 20.07 191 GLY C CA 1
ATOM 6588 C C . GLY C 1 211 ? 35.273 54.389 46.199 1.00 21.34 191 GLY C C 1
ATOM 6589 O O . GLY C 1 211 ? 34.478 53.718 46.861 1.00 21.77 191 GLY C O 1
ATOM 6590 N N . GLY C 1 212 ? 35.573 55.648 46.498 1.00 21.30 192 GLY C N 1
ATOM 6591 C CA . GLY C 1 212 ? 34.966 56.310 47.640 1.00 18.91 192 GLY C CA 1
ATOM 6592 C C . GLY C 1 212 ? 35.214 55.571 48.940 1.00 24.19 192 GLY C C 1
ATOM 6593 O O . GLY C 1 212 ? 36.350 55.217 49.247 1.00 26.00 192 GLY C O 1
ATOM 6594 N N . ARG C 1 213 ? 34.150 55.324 49.695 1.00 22.06 193 ARG C N 1
ATOM 6595 C CA . ARG C 1 213 ? 34.268 54.674 50.998 1.00 24.79 193 ARG C CA 1
ATOM 6596 C C . ARG C 1 213 ? 34.150 53.150 50.939 1.00 24.31 193 ARG C C 1
ATOM 6597 O O . ARG C 1 213 ? 34.047 52.491 51.977 1.00 25.73 193 ARG C O 1
ATOM 6605 N N . GLY C 1 214 ? 34.140 52.595 49.732 1.00 27.70 194 GLY C N 1
ATOM 6606 C CA . GLY C 1 214 ? 34.256 51.154 49.557 1.00 22.55 194 GLY C CA 1
ATOM 6607 C C . GLY C 1 214 ? 32.992 50.316 49.619 1.00 28.29 194 GLY C C 1
ATOM 6608 O O . GLY C 1 214 ? 33.077 49.086 49.654 1.00 27.84 194 GLY C O 1
ATOM 6609 N N . SER C 1 215 ? 31.818 50.947 49.627 1.00 20.69 195 SER C N 1
ATOM 6610 C CA . SER C 1 215 ? 30.580 50.174 49.674 1.00 20.98 195 SER C CA 1
ATOM 6611 C C . SER C 1 215 ? 30.418 49.288 48.433 1.00 22.20 195 SER C C 1
ATOM 6612 O O . SER C 1 215 ? 29.924 48.162 48.530 1.00 25.46 195 SER C O 1
ATOM 6615 N N . LEU C 1 216 ? 30.846 49.778 47.273 1.00 24.37 196 LEU C N 1
ATOM 6616 C CA . LEU C 1 216 ? 30.749 48.963 46.058 1.00 23.91 196 LEU C CA 1
ATOM 6617 C C . LEU C 1 216 ? 31.638 47.722 46.174 1.00 23.60 196 LEU C C 1
ATOM 6618 O O . LEU C 1 216 ? 31.158 46.587 46.094 1.00 27.62 196 LEU C O 1
ATOM 6631 N N . ALA C 1 218 ? 32.880 46.356 48.695 1.00 30.88 198 ALA C N 1
ATOM 6632 C CA . ALA C 1 218 ? 32.358 45.501 49.761 1.00 29.42 198 ALA C CA 1
ATOM 6633 C C . ALA C 1 218 ? 31.209 44.605 49.306 1.00 33.54 198 ALA C C 1
ATOM 6634 O O . ALA C 1 218 ? 31.181 43.407 49.611 1.00 31.39 198 ALA C O 1
ATOM 6636 N N . ALA C 1 219 ? 30.259 45.186 48.585 1.00 30.51 199 ALA C N 1
ATOM 6637 C CA . ALA C 1 219 ? 29.090 44.444 48.128 1.00 29.54 199 ALA C CA 1
ATOM 6638 C C . ALA C 1 219 ? 29.479 43.377 47.107 1.00 26.31 199 ALA C C 1
ATOM 6639 O O . ALA C 1 219 ? 28.880 42.302 47.059 1.00 29.23 199 ALA C O 1
ATOM 6641 N N . VAL C 1 220 ? 30.491 43.674 46.299 1.00 27.97 200 VAL C N 1
ATOM 6642 C CA . VAL C 1 220 ? 30.948 42.736 45.273 1.00 28.61 200 VAL C CA 1
ATOM 6643 C C . VAL C 1 220 ? 31.752 41.589 45.882 1.00 31.65 200 VAL C C 1
ATOM 6644 O O . VAL C 1 220 ? 31.589 40.434 45.491 1.00 36.79 200 VAL C O 1
ATOM 6648 N N . LEU C 1 221 ? 32.625 41.916 46.831 1.00 27.83 201 LEU C N 1
ATOM 6649 C CA . LEU C 1 221 ? 33.385 40.902 47.559 1.00 37.11 201 LEU C CA 1
ATOM 6650 C C . LEU C 1 221 ? 32.461 39.972 48.341 1.00 36.10 201 LEU C C 1
ATOM 6651 O O . LEU C 1 221 ? 32.702 38.768 48.417 1.00 40.72 201 LEU C O 1
ATOM 6656 N N . ASP C 1 222 ? 31.402 40.530 48.920 1.00 37.88 202 ASP C N 1
ATOM 6657 C CA . ASP C 1 222 ? 30.420 39.724 49.642 1.00 35.93 202 ASP C CA 1
ATOM 6658 C C . ASP C 1 222 ? 29.783 38.690 48.731 1.00 39.47 202 ASP C C 1
ATOM 6659 O O . ASP C 1 222 ? 29.671 37.520 49.093 1.00 42.58 202 ASP C O 1
ATOM 6664 N N . ALA C 1 223 ? 29.365 39.127 47.547 1.00 36.90 203 ALA C N 1
ATOM 6665 C CA . ALA C 1 223 ? 28.623 38.266 46.632 1.00 37.58 203 ALA C CA 1
ATOM 6666 C C . ALA C 1 223 ? 29.520 37.322 45.837 1.00 40.30 203 ALA C C 1
ATOM 6667 O O . ALA C 1 223 ? 29.024 36.446 45.135 1.00 38.78 203 ALA C O 1
ATOM 6669 N N . PHE C 1 224 ? 30.832 37.504 45.940 1.00 36.69 204 PHE C N 1
ATOM 6670 C CA . PHE C 1 224 ? 31.775 36.685 45.177 1.00 39.04 204 PHE C CA 1
ATOM 6671 C C . PHE C 1 224 ? 33.008 36.328 46.000 1.00 38.60 204 PHE C C 1
ATOM 6672 O O . PHE C 1 224 ? 34.050 36.975 45.878 1.00 35.33 204 PHE C O 1
ATOM 6680 N N . PRO C 1 225 ? 32.884 35.284 46.836 1.00 42.84 205 PRO C N 1
ATOM 6681 C CA . PRO C 1 225 ? 33.877 34.850 47.831 1.00 40.98 205 PRO C CA 1
ATOM 6682 C C . PRO C 1 225 ? 35.300 34.665 47.303 1.00 39.90 205 PRO C C 1
ATOM 6683 O O . PRO C 1 225 ? 36.246 34.974 48.027 1.00 47.23 205 PRO C O 1
ATOM 6687 N N . GLY C 1 226 ? 35.459 34.172 46.079 1.00 35.06 206 GLY C N 1
ATOM 6688 C CA . GLY C 1 226 ? 36.788 33.921 45.546 1.00 39.87 206 GLY C CA 1
ATOM 6689 C C . GLY C 1 226 ? 37.516 35.173 45.097 1.00 44.11 206 GLY C C 1
ATOM 6690 O O . GLY C 1 226 ? 38.736 35.172 44.924 1.00 43.26 206 GLY C O 1
ATOM 6691 N N . LEU C 1 227 ? 36.762 36.252 44.916 1.00 32.94 207 LEU C N 1
ATOM 6692 C CA . LEU C 1 227 ? 37.305 37.499 44.395 1.00 40.37 207 LEU C CA 1
ATOM 6693 C C . LEU C 1 227 ? 38.200 38.237 45.397 1.00 33.92 207 LEU C C 1
ATOM 6694 O O . LEU C 1 227 ? 37.929 38.257 46.597 1.00 32.98 207 LEU C O 1
ATOM 6699 N N . ARG C 1 228 ? 39.276 38.832 44.892 1.00 32.74 208 ARG C N 1
ATOM 6700 C CA . ARG C 1 228 ? 40.141 39.684 45.700 1.00 39.96 208 ARG C CA 1
ATOM 6701 C C . ARG C 1 228 ? 40.107 41.104 45.155 1.00 36.78 208 ARG C C 1
ATOM 6702 O O . ARG C 1 228 ? 40.130 41.309 43.942 1.00 31.86 208 ARG C O 1
ATOM 6710 N N . GLY C 1 229 ? 40.057 42.086 46.048 1.00 33.64 209 GLY C N 1
ATOM 6711 C CA . GLY C 1 229 ? 39.867 43.458 45.623 1.00 31.99 209 GLY C CA 1
ATOM 6712 C C . GLY C 1 229 ? 41.007 44.391 45.959 1.00 37.43 209 GLY C C 1
ATOM 6713 O O . GLY C 1 229 ? 41.759 44.162 46.903 1.00 38.26 209 GLY C O 1
ATOM 6714 N N . THR C 1 230 ? 41.137 45.438 45.151 1.00 34.63 210 THR C N 1
ATOM 6715 C CA . THR C 1 230 ? 41.992 46.575 45.462 1.00 31.68 210 THR C CA 1
ATOM 6716 C C . THR C 1 230 ? 41.140 47.843 45.352 1.00 34.02 210 THR C C 1
ATOM 6717 O O . THR C 1 230 ? 40.376 48.005 44.399 1.00 32.30 210 THR C O 1
ATOM 6721 N N . LEU C 1 231 ? 41.247 48.725 46.340 1.00 26.25 211 LEU C N 1
ATOM 6722 C CA . LEU C 1 231 ? 40.538 50.002 46.293 1.00 26.95 211 LEU C CA 1
ATOM 6723 C C . LEU C 1 231 ? 41.499 51.179 46.126 1.00 27.19 211 LEU C C 1
ATOM 6724 O O . LEU C 1 231 ? 42.334 51.433 46.991 1.00 26.05 211 LEU C O 1
ATOM 6729 N N . LEU C 1 232 ? 41.391 51.880 44.997 1.00 18.54 212 LEU C N 1
ATOM 6730 C CA . LEU C 1 232 ? 42.220 53.047 44.725 1.00 21.14 212 LEU C CA 1
ATOM 6731 C C . LEU C 1 232 ? 41.448 54.314 45.095 1.00 29.32 212 LEU C C 1
ATOM 6732 O O . LEU C 1 232 ? 40.353 54.546 44.587 1.00 23.19 212 LEU C O 1
ATOM 6737 N N . GLU C 1 233 ? 42.012 55.127 45.983 1.00 23.33 213 GLU C N 1
ATOM 6738 C CA . GLU C 1 233 ? 41.387 56.400 46.366 1.00 25.41 213 GLU C CA 1
ATOM 6739 C C . GLU C 1 233 ? 42.415 57.404 46.832 1.00 30.05 213 GLU C C 1
ATOM 6740 O O . GLU C 1 233 ? 43.560 57.047 47.129 1.00 27.33 213 GLU C O 1
ATOM 6746 N N . ARG C 1 234 ? 41.996 58.664 46.905 1.00 28.11 214 ARG C N 1
ATOM 6747 C CA . ARG C 1 234 ? 42.786 59.691 47.571 1.00 29.89 214 ARG C CA 1
ATOM 6748 C C . ARG C 1 234 ? 43.074 59.256 49.008 1.00 23.65 214 ARG C C 1
ATOM 6749 O O . ARG C 1 234 ? 42.240 58.608 49.654 1.00 24.53 214 ARG C O 1
ATOM 6757 N N . PRO C 1 235 ? 44.276 59.584 49.508 1.00 31.72 215 PRO C N 1
ATOM 6758 C CA . PRO C 1 235 ? 44.729 59.078 50.810 1.00 26.43 215 PRO C CA 1
ATOM 6759 C C . PRO C 1 235 ? 43.688 59.190 51.925 1.00 29.19 215 PRO C C 1
ATOM 6760 O O . PRO C 1 235 ? 43.350 58.169 52.527 1.00 29.08 215 PRO C O 1
ATOM 6764 N N . PRO C 1 236 ? 43.178 60.404 52.204 1.00 34.44 216 PRO C N 1
ATOM 6765 C CA . PRO C 1 236 ? 42.235 60.509 53.327 1.00 32.25 216 PRO C CA 1
ATOM 6766 C C . PRO C 1 236 ? 41.024 59.609 53.126 1.00 30.18 216 PRO C C 1
ATOM 6767 O O . PRO C 1 236 ? 40.544 58.973 54.064 1.00 29.85 216 PRO C O 1
ATOM 6771 N N . VAL C 1 237 ? 40.539 59.560 51.890 1.00 33.42 217 VAL C N 1
ATOM 6772 C CA . VAL C 1 237 ? 39.373 58.760 51.550 1.00 29.70 217 VAL C CA 1
ATOM 6773 C C . VAL C 1 237 ? 39.687 57.272 51.680 1.00 26.40 217 VAL C C 1
ATOM 6774 O O . VAL C 1 237 ? 38.872 56.488 52.166 1.00 23.53 217 VAL C O 1
ATOM 6778 N N . ALA C 1 238 ? 40.881 56.888 51.241 1.00 30.98 218 ALA C N 1
ATOM 6779 C CA . ALA C 1 238 ? 41.297 55.489 51.292 1.00 28.97 218 ALA C CA 1
ATOM 6780 C C . ALA C 1 238 ? 41.171 54.927 52.700 1.00 33.49 218 ALA C C 1
ATOM 6781 O O . ALA C 1 238 ? 40.725 53.794 52.887 1.00 31.52 218 ALA C O 1
ATOM 6783 N N . GLU C 1 239 ? 41.553 55.725 53.695 1.00 35.66 219 GLU C N 1
ATOM 6784 C CA . GLU C 1 239 ? 41.482 55.270 55.079 1.00 24.27 219 GLU C CA 1
ATOM 6785 C C . GLU C 1 239 ? 40.043 55.064 55.536 1.00 29.35 219 GLU C C 1
ATOM 6786 O O . GLU C 1 239 ? 39.757 54.156 56.314 1.00 24.57 219 GLU C O 1
ATOM 6792 N N . GLU C 1 240 ? 39.132 55.905 55.056 1.00 33.38 220 GLU C N 1
ATOM 6793 C CA . GLU C 1 240 ? 37.724 55.734 55.399 1.00 25.76 220 GLU C CA 1
ATOM 6794 C C . GLU C 1 240 ? 37.188 54.448 54.772 1.00 28.93 220 GLU C C 1
ATOM 6795 O O . GLU C 1 240 ? 36.351 53.756 55.361 1.00 31.12 220 GLU C O 1
ATOM 6801 N N . ALA C 1 241 ? 37.667 54.143 53.566 1.00 28.45 221 ALA C N 1
ATOM 6802 C CA . ALA C 1 241 ? 37.337 52.885 52.900 1.00 31.40 221 ALA C CA 1
ATOM 6803 C C . ALA C 1 241 ? 37.841 51.712 53.736 1.00 30.40 221 ALA C C 1
ATOM 6804 O O . ALA C 1 241 ? 37.124 50.730 53.957 1.00 31.27 221 ALA C O 1
ATOM 6806 N N . ARG C 1 242 ? 39.080 51.826 54.205 1.00 31.52 222 ARG C N 1
ATOM 6807 C CA . ARG C 1 242 ? 39.655 50.793 55.060 1.00 36.55 222 ARG C CA 1
ATOM 6808 C C . ARG C 1 242 ? 38.762 50.508 56.262 1.00 33.57 222 ARG C C 1
ATOM 6809 O O . ARG C 1 242 ? 38.536 49.353 56.616 1.00 32.48 222 ARG C O 1
ATOM 6817 N N . GLU C 1 243 ? 38.249 51.563 56.886 1.00 37.13 223 GLU C N 1
ATOM 6818 C CA . GLU C 1 243 ? 37.391 51.393 58.053 1.00 37.82 223 GLU C CA 1
ATOM 6819 C C . GLU C 1 243 ? 36.119 50.630 57.707 1.00 36.87 223 GLU C C 1
ATOM 6820 O O . GLU C 1 243 ? 35.723 49.711 58.428 1.00 32.87 223 GLU C O 1
ATOM 6826 N N . LEU C 1 244 ? 35.481 51.016 56.603 1.00 36.16 224 LEU C N 1
ATOM 6827 C CA . LEU C 1 244 ? 34.258 50.349 56.156 1.00 36.28 224 LEU C CA 1
ATOM 6828 C C . LEU C 1 244 ? 34.503 48.871 55.840 1.00 33.30 224 LEU C C 1
ATOM 6829 O O . LEU C 1 244 ? 33.773 47.993 56.301 1.00 34.05 224 LEU C O 1
ATOM 6834 N N . LEU C 1 245 ? 35.532 48.606 55.046 1.00 35.52 225 LEU C N 1
ATOM 6835 C CA . LEU C 1 245 ? 35.816 47.247 54.601 1.00 32.03 225 LEU C CA 1
ATOM 6836 C C . LEU C 1 245 ? 36.291 46.366 55.755 1.00 35.21 225 LEU C C 1
ATOM 6837 O O . LEU C 1 245 ? 36.003 45.170 55.793 1.00 40.16 225 LEU C O 1
ATOM 6842 N N . THR C 1 246 ? 37.018 46.954 56.697 1.00 35.14 226 THR C N 1
ATOM 6843 C CA . THR C 1 246 ? 37.437 46.208 57.878 1.00 40.09 226 THR C CA 1
ATOM 6844 C C . THR C 1 246 ? 36.212 45.798 58.690 1.00 40.82 226 THR C C 1
ATOM 6845 O O . THR C 1 246 ? 36.074 44.637 59.081 1.00 45.55 226 THR C O 1
ATOM 6849 N N . GLY C 1 247 ? 35.314 46.751 58.923 1.00 42.79 227 GLY C N 1
ATOM 6850 C CA . GLY C 1 247 ? 34.098 46.486 59.674 1.00 37.42 227 GLY C CA 1
ATOM 6851 C C . GLY C 1 247 ? 33.210 45.440 59.027 1.00 39.82 227 GLY C C 1
ATOM 6852 O O . GLY C 1 247 ? 32.428 44.770 59.700 1.00 40.67 227 GLY C O 1
ATOM 6853 N N . ARG C 1 248 ? 33.329 45.297 57.711 1.00 43.16 228 ARG C N 1
ATOM 6854 C CA . ARG C 1 248 ? 32.528 44.325 56.976 1.00 41.72 228 ARG C CA 1
ATOM 6855 C C . ARG C 1 248 ? 33.217 42.965 56.929 1.00 46.68 228 ARG C C 1
ATOM 6856 O O . ARG C 1 248 ? 32.669 41.997 56.398 1.00 41.37 228 ARG C O 1
ATOM 6864 N N . GLY C 1 249 ? 34.425 42.905 57.483 1.00 48.37 229 GLY C N 1
ATOM 6865 C CA . GLY C 1 249 ? 35.162 41.658 57.599 1.00 50.68 229 GLY C CA 1
ATOM 6866 C C . GLY C 1 249 ? 35.929 41.289 56.345 1.00 47.57 229 GLY C C 1
ATOM 6867 O O . GLY C 1 249 ? 36.241 40.119 56.119 1.00 50.74 229 GLY C O 1
ATOM 6868 N N . LEU C 1 250 ? 36.247 42.293 55.536 1.00 41.62 230 LEU C N 1
ATOM 6869 C CA . LEU C 1 250 ? 36.857 42.058 54.232 1.00 43.76 230 LEU C CA 1
ATOM 6870 C C . LEU C 1 250 ? 38.269 42.611 54.161 1.00 40.30 230 LEU C C 1
ATOM 6871 O O . LEU C 1 250 ? 38.857 42.691 53.081 1.00 40.35 230 LEU C O 1
ATOM 6876 N N . ALA C 1 251 ? 38.811 42.993 55.313 1.00 38.16 231 ALA C N 1
ATOM 6877 C CA . ALA C 1 251 ? 40.121 43.633 55.359 1.00 41.97 231 ALA C CA 1
ATOM 6878 C C . ALA C 1 251 ? 41.217 42.784 54.716 1.00 42.79 231 ALA C C 1
ATOM 6879 O O . ALA C 1 251 ? 42.134 43.311 54.088 1.00 50.47 231 ALA C O 1
ATOM 6881 N N . ASP C 1 252 ? 41.125 41.470 54.872 1.00 43.40 232 ASP C N 1
ATOM 6882 C CA . ASP C 1 252 ? 42.146 40.589 54.316 1.00 51.56 232 ASP C CA 1
ATOM 6883 C C . ASP C 1 252 ? 41.898 40.284 52.842 1.00 52.44 232 ASP C C 1
ATOM 6884 O O . ASP C 1 252 ? 42.758 39.721 52.166 1.00 53.83 232 ASP C O 1
ATOM 6889 N N . ARG C 1 253 ? 40.723 40.667 52.348 1.00 47.74 233 ARG C N 1
ATOM 6890 C CA . ARG C 1 253 ? 40.335 40.381 50.968 1.00 43.91 233 ARG C CA 1
ATOM 6891 C C . ARG C 1 253 ? 40.495 41.584 50.047 1.00 42.27 233 ARG C C 1
ATOM 6892 O O . ARG C 1 253 ? 40.421 41.454 48.826 1.00 36.58 233 ARG C O 1
ATOM 6900 N N . CYS C 1 254 ? 40.715 42.757 50.626 1.00 39.88 234 CYS C N 1
ATOM 6901 C CA . CYS C 1 254 ? 40.827 43.963 49.820 1.00 36.38 234 CYS C CA 1
ATOM 6902 C C . CYS C 1 254 ? 42.046 44.782 50.210 1.00 36.18 234 CYS C C 1
ATOM 6903 O O . CYS C 1 254 ? 42.212 45.149 51.371 1.00 41.12 234 CYS C O 1
ATOM 6906 N N . GLU C 1 255 ? 42.902 45.058 49.232 1.00 30.68 235 GLU C N 1
ATOM 6907 C CA . GLU C 1 255 ? 44.055 45.921 49.441 1.00 33.90 235 GLU C CA 1
ATOM 6908 C C . GLU C 1 255 ? 43.626 47.376 49.294 1.00 38.32 235 GLU C C 1
ATOM 6909 O O . GLU C 1 255 ? 42.863 47.714 48.389 1.00 31.98 235 GLU C O 1
ATOM 6915 N N . ILE C 1 256 ? 44.111 48.230 50.189 1.00 30.73 236 ILE C N 1
ATOM 6916 C CA . ILE C 1 256 ? 43.807 49.652 50.128 1.00 34.11 236 ILE C CA 1
ATOM 6917 C C . ILE C 1 256 ? 44.973 50.386 49.489 1.00 32.06 236 ILE C C 1
ATOM 6918 O O . ILE C 1 256 ? 46.098 50.333 49.985 1.00 32.90 236 ILE C O 1
ATOM 6923 N N . LEU C 1 257 ? 44.705 51.066 48.380 1.00 22.21 237 LEU C N 1
ATOM 6924 C CA . LEU C 1 257 ? 45.760 51.736 47.633 1.00 33.07 237 LEU C CA 1
ATOM 6925 C C . LEU C 1 257 ? 45.542 53.247 47.536 1.00 30.78 237 LEU C C 1
ATOM 6926 O O . LEU C 1 257 ? 44.786 53.726 46.687 1.00 31.60 237 LEU C O 1
ATOM 6931 N N . PRO C 1 258 ? 46.197 54.011 48.417 1.00 32.09 238 PRO C N 1
ATOM 6932 C CA . PRO C 1 258 ? 46.138 55.465 48.262 1.00 35.66 238 PRO C CA 1
ATOM 6933 C C . PRO C 1 258 ? 46.834 55.848 46.968 1.00 41.12 238 PRO C C 1
ATOM 6934 O O . PRO C 1 258 ? 47.971 55.426 46.755 1.00 43.29 238 PRO C O 1
ATOM 6938 N N . GLY C 1 259 ? 46.170 56.619 46.112 1.00 36.55 239 GLY C N 1
ATOM 6939 C CA . GLY C 1 259 ? 46.762 56.995 44.842 1.00 33.41 239 GLY C CA 1
ATOM 6940 C C . GLY C 1 259 ? 46.031 58.078 44.071 1.00 39.66 239 GLY C C 1
ATOM 6941 O O . GLY C 1 259 ? 45.054 58.658 44.546 1.00 38.81 239 GLY C O 1
ATOM 6942 N N . ASP C 1 260 ? 46.529 58.345 42.869 1.00 34.11 240 ASP C N 1
ATOM 6943 C CA . ASP C 1 260 ? 45.983 59.349 41.972 1.00 31.30 240 ASP C CA 1
ATOM 6944 C C . ASP C 1 260 ? 45.754 58.644 40.638 1.00 42.25 240 ASP C C 1
ATOM 6945 O O . ASP C 1 260 ? 46.708 58.168 40.019 1.00 39.54 240 ASP C O 1
ATOM 6950 N N . PHE C 1 261 ? 44.497 58.543 40.202 1.00 35.03 241 PHE C N 1
ATOM 6951 C CA . PHE C 1 261 ? 44.201 57.781 38.985 1.00 30.51 241 PHE C CA 1
ATOM 6952 C C . PHE C 1 261 ? 44.617 58.468 37.679 1.00 30.74 241 PHE C C 1
ATOM 6953 O O . PHE C 1 261 ? 44.397 57.931 36.597 1.00 36.72 241 PHE C O 1
ATOM 6961 N N . PHE C 1 262 ? 45.228 59.644 37.777 1.00 30.18 242 PHE C N 1
ATOM 6962 C CA . PHE C 1 262 ? 45.881 60.226 36.611 1.00 31.08 242 PHE C CA 1
ATOM 6963 C C . PHE C 1 262 ? 47.308 59.686 36.493 1.00 41.72 242 PHE C C 1
ATOM 6964 O O . PHE C 1 262 ? 47.974 59.894 35.481 1.00 41.85 242 PHE C O 1
ATOM 6972 N N . GLU C 1 263 ? 47.753 58.981 37.534 1.00 36.33 243 GLU C N 1
ATOM 6973 C CA . GLU C 1 263 ? 49.123 58.476 37.632 1.00 50.49 243 GLU C CA 1
ATOM 6974 C C . GLU C 1 263 ? 49.155 56.960 37.734 1.00 47.33 243 GLU C C 1
ATOM 6975 O O . GLU C 1 263 ? 49.741 56.273 36.895 1.00 54.26 243 GLU C O 1
ATOM 6981 N N . THR C 1 264 ? 48.524 56.448 38.784 1.00 50.11 244 THR C N 1
ATOM 6982 C CA . THR C 1 264 ? 48.664 55.050 39.162 1.00 53.10 244 THR C CA 1
ATOM 6983 C C . THR C 1 264 ? 47.395 54.237 38.976 1.00 52.13 244 THR C C 1
ATOM 6984 O O . THR C 1 264 ? 46.390 54.488 39.644 1.00 52.32 244 THR C O 1
ATOM 6988 N N . ILE C 1 265 ? 47.446 53.258 38.075 1.00 43.84 245 ILE C N 1
ATOM 6989 C CA . ILE C 1 265 ? 46.426 52.217 38.036 1.00 36.85 245 ILE C CA 1
ATOM 6990 C C . ILE C 1 265 ? 47.094 50.850 38.107 1.00 37.84 245 ILE C C 1
ATOM 6991 O O . ILE C 1 265 ? 47.882 50.496 37.235 1.00 37.80 245 ILE C O 1
ATOM 6996 N N . PRO C 1 266 ? 46.772 50.074 39.149 1.00 39.46 246 PRO C N 1
ATOM 6997 C CA . PRO C 1 266 ? 47.287 48.709 39.296 1.00 34.95 246 PRO C CA 1
ATOM 6998 C C . PRO C 1 266 ? 47.02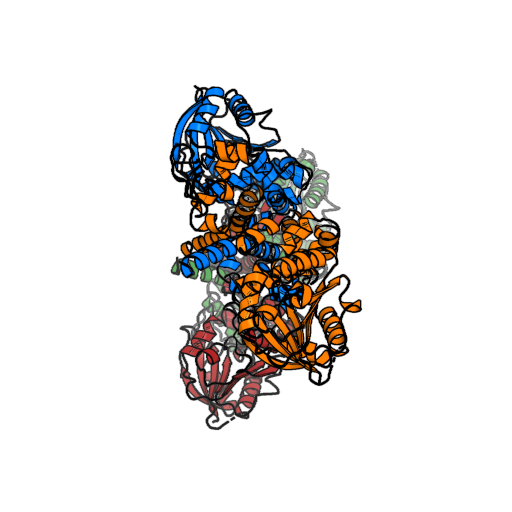1 47.910 38.032 1.00 43.02 246 PRO C C 1
ATOM 6999 O O . PRO C 1 266 ? 45.862 47.826 37.622 1.00 35.62 246 PRO C O 1
ATOM 7003 N N . ASP C 1 267 ? 48.052 47.323 37.428 1.00 34.02 247 ASP C N 1
ATOM 7004 C CA . ASP C 1 267 ? 47.847 46.585 36.183 1.00 35.75 247 ASP C CA 1
ATOM 7005 C C . ASP C 1 267 ? 47.603 45.094 36.405 1.00 35.73 247 ASP C C 1
ATOM 7006 O O . ASP C 1 267 ? 48.028 44.527 37.413 1.00 30.71 247 ASP C O 1
ATOM 7011 N N . GLY C 1 268 ? 46.888 44.472 35.469 1.00 32.59 248 GLY C N 1
ATOM 7012 C CA . GLY C 1 268 ? 46.703 43.031 35.472 1.00 31.36 248 GLY C CA 1
ATOM 7013 C C . GLY C 1 268 ? 45.473 42.469 36.167 1.00 32.46 248 GLY C C 1
ATOM 7014 O O . GLY C 1 268 ? 45.325 41.252 36.272 1.00 28.23 248 GLY C O 1
ATOM 7015 N N . ALA C 1 269 ? 44.586 43.337 36.643 1.00 28.42 249 ALA C N 1
ATOM 7016 C CA . ALA C 1 269 ? 43.349 42.872 37.262 1.00 27.22 249 ALA C CA 1
ATOM 7017 C C . ALA C 1 269 ? 42.372 42.337 36.213 1.00 22.87 249 ALA C C 1
ATOM 7018 O O . ALA C 1 269 ? 42.422 42.731 35.046 1.00 24.43 249 ALA C O 1
ATOM 7020 N N . ASP C 1 270 ? 41.489 41.438 36.632 1.00 21.57 250 ASP C N 1
ATOM 7021 C CA . ASP C 1 270 ? 40.484 40.878 35.736 1.00 26.38 250 ASP C CA 1
ATOM 7022 C C . ASP C 1 270 ? 39.380 41.893 35.435 1.00 30.13 250 ASP C C 1
ATOM 7023 O O . ASP C 1 270 ? 38.975 42.064 34.284 1.00 26.46 250 ASP C O 1
ATOM 7028 N N . VAL C 1 271 ? 38.900 42.571 36.474 1.00 25.88 251 VAL C N 1
ATOM 7029 C CA . VAL C 1 271 ? 37.856 43.575 36.292 1.00 26.86 251 VAL C CA 1
ATOM 7030 C C . VAL C 1 271 ? 38.222 44.895 36.962 1.00 29.00 251 VAL C C 1
ATOM 7031 O O . VAL C 1 271 ? 38.634 44.918 38.118 1.00 24.23 251 VAL C O 1
ATOM 7035 N N . TYR C 1 272 ? 38.102 45.987 36.214 1.00 23.48 252 TYR C N 1
ATOM 7036 C CA . TYR C 1 272 ? 38.236 47.318 36.789 1.00 22.16 252 TYR C CA 1
ATOM 7037 C C . TYR C 1 272 ? 36.855 47.954 36.905 1.00 28.92 252 TYR C C 1
ATOM 7038 O O . TYR C 1 272 ? 36.013 47.794 36.021 1.00 20.09 252 TYR C O 1
ATOM 7047 N N . LEU C 1 273 ? 36.618 48.652 38.012 1.00 23.31 253 LEU C N 1
ATOM 7048 C CA . LEU C 1 273 ? 35.337 49.310 38.236 1.00 22.29 253 LEU C CA 1
ATOM 7049 C C . LEU C 1 273 ? 35.545 50.806 38.395 1.00 23.32 253 LEU C C 1
ATOM 7050 O O . LEU C 1 273 ? 36.554 51.253 38.945 1.00 20.66 253 LEU C O 1
ATOM 7055 N N . ILE C 1 274 ? 34.609 51.588 37.879 1.00 18.82 254 ILE C N 1
ATOM 7056 C CA . ILE C 1 274 ? 34.706 53.028 38.015 1.00 15.60 254 ILE C CA 1
ATOM 7057 C C . ILE C 1 274 ? 33.296 53.625 38.026 1.00 19.38 254 ILE C C 1
ATOM 7058 O O . ILE C 1 274 ? 32.646 53.762 36.990 1.00 20.96 254 ILE C O 1
ATOM 7063 N N . LYS C 1 275 ? 32.822 53.926 39.229 1.00 18.29 255 LYS C N 1
ATOM 7064 C CA . LYS C 1 275 ? 31.445 54.335 39.444 1.00 18.49 255 LYS C CA 1
ATOM 7065 C C . LYS C 1 275 ? 31.366 55.790 39.877 1.00 18.11 255 LYS C C 1
ATOM 7066 O O . LYS C 1 275 ? 32.007 56.189 40.849 1.00 17.44 255 LYS C O 1
ATOM 7072 N N . HIS C 1 276 ? 30.588 56.573 39.135 1.00 17.19 256 HIS C N 1
ATOM 7073 C CA . HIS C 1 276 ? 30.365 57.979 39.442 1.00 16.54 256 HIS C CA 1
ATOM 7074 C C . HIS C 1 276 ? 31.665 58.757 39.558 1.00 19.97 256 HIS C C 1
ATOM 7075 O O . HIS C 1 276 ? 31.786 59.665 40.387 1.00 16.75 256 HIS C O 1
ATOM 7082 N N . VAL C 1 277 ? 32.632 58.410 38.714 1.00 17.46 257 VAL C N 1
ATOM 7083 C CA . VAL C 1 277 ? 33.892 59.134 38.675 1.00 13.26 257 VAL C CA 1
ATOM 7084 C C . VAL C 1 277 ? 34.035 59.888 37.360 1.00 17.52 257 VAL C C 1
ATOM 7085 O O . VAL C 1 277 ? 34.333 61.079 37.342 1.00 16.57 257 VAL C O 1
ATOM 7089 N N . LEU C 1 278 ? 33.828 59.192 36.246 1.00 17.37 258 LEU C N 1
ATOM 7090 C CA . LEU C 1 278 ? 34.043 59.810 34.946 1.00 14.17 258 LEU C CA 1
ATOM 7091 C C . LEU C 1 278 ? 33.155 61.033 34.704 1.00 13.68 258 LEU C C 1
ATOM 7092 O O . LEU C 1 278 ? 33.569 61.959 34.015 1.00 13.34 258 LEU C O 1
ATOM 7097 N N . HIS C 1 279 ? 31.951 61.055 35.273 1.00 13.54 259 HIS C N 1
ATOM 7098 C CA . HIS C 1 279 ? 31.087 62.224 35.069 1.00 15.16 259 HIS C CA 1
ATOM 7099 C C . HIS C 1 279 ? 31.608 63.478 35.785 1.00 16.89 259 HIS C C 1
ATOM 7100 O O . HIS C 1 279 ? 31.109 64.588 35.559 1.00 15.99 259 HIS C O 1
ATOM 7107 N N . ASP C 1 280 ? 32.635 63.303 36.615 1.00 14.18 260 ASP C N 1
ATOM 7108 C CA . ASP C 1 280 ? 33.300 64.443 37.259 1.00 17.55 260 ASP C CA 1
ATOM 7109 C C . ASP C 1 280 ? 34.243 65.206 36.318 1.00 22.48 260 ASP C C 1
ATOM 7110 O O . ASP C 1 280 ? 34.667 66.329 36.627 1.00 18.36 260 ASP C O 1
ATOM 7115 N N . TRP C 1 281 ? 34.566 64.603 35.173 1.00 16.91 261 TRP C N 1
ATOM 7116 C CA . TRP C 1 281 ? 35.673 65.087 34.334 1.00 19.16 261 TRP C CA 1
ATOM 7117 C C . TRP C 1 281 ? 35.263 65.476 32.920 1.00 21.77 261 TRP C C 1
ATOM 7118 O O . TRP C 1 281 ? 34.326 64.901 32.354 1.00 21.37 261 TRP C O 1
ATOM 7129 N N . ASP C 1 282 ? 35.968 66.452 32.347 1.00 17.16 262 ASP C N 1
ATOM 7130 C CA . ASP C 1 282 ? 35.708 66.858 30.965 1.00 19.25 262 ASP C CA 1
ATOM 7131 C C . ASP C 1 282 ? 36.272 65.832 29.980 1.00 20.15 262 ASP C C 1
ATOM 7132 O O . ASP C 1 282 ? 36.908 64.869 30.390 1.00 19.13 262 ASP C O 1
ATOM 7137 N N . ASP C 1 283 ? 36.017 66.027 28.689 1.00 19.86 263 ASP C N 1
ATOM 7138 C CA . ASP C 1 283 ? 36.404 65.027 27.690 1.00 21.33 263 ASP C CA 1
ATOM 7139 C C . ASP C 1 283 ? 37.902 64.687 27.724 1.00 23.29 263 ASP C C 1
ATOM 7140 O O . ASP C 1 283 ? 38.272 63.516 27.782 1.00 22.13 263 ASP C O 1
ATOM 7145 N N . ASP C 1 284 ? 38.764 65.701 27.687 1.00 24.44 264 ASP C N 1
ATOM 7146 C CA . ASP C 1 284 ? 40.205 65.447 27.695 1.00 22.48 264 ASP C CA 1
ATOM 7147 C C . ASP C 1 284 ? 40.617 64.672 28.938 1.00 21.49 264 ASP C C 1
ATOM 7148 O O . ASP C 1 284 ? 41.362 63.705 28.853 1.00 21.22 264 ASP C O 1
ATOM 7153 N N . ASP C 1 285 ? 40.121 65.092 30.099 1.00 25.16 265 ASP C N 1
ATOM 7154 C CA . ASP C 1 285 ? 40.477 64.433 31.350 1.00 19.59 265 ASP C CA 1
ATOM 7155 C C . ASP C 1 285 ? 39.917 63.011 31.439 1.00 21.15 265 ASP C C 1
ATOM 7156 O O . ASP C 1 285 ? 40.524 62.136 32.050 1.00 20.61 265 ASP C O 1
ATOM 7161 N N . VAL C 1 286 ? 38.747 62.774 30.857 1.00 18.69 266 VAL C N 1
ATOM 7162 C CA . VAL C 1 286 ? 38.243 61.405 30.822 1.00 16.93 266 VAL C CA 1
ATOM 7163 C C . VAL C 1 286 ? 39.156 60.539 29.947 1.00 16.77 266 VAL C C 1
ATOM 7164 O O . VAL C 1 286 ? 39.481 59.409 30.307 1.00 16.59 266 VAL C O 1
ATOM 7168 N N . VAL C 1 287 ? 39.578 61.082 28.812 1.00 18.63 267 VAL C N 1
ATOM 7169 C CA . VAL C 1 287 ? 40.482 60.345 27.924 1.00 24.77 267 VAL C CA 1
ATOM 7170 C C . VAL C 1 287 ? 41.786 59.995 28.645 1.00 22.51 267 VAL C C 1
ATOM 7171 O O . VAL C 1 287 ? 42.280 58.878 28.531 1.00 25.15 267 VAL C O 1
ATOM 7175 N N . ARG C 1 288 ? 42.325 60.941 29.410 1.00 24.41 268 ARG C N 1
ATOM 7176 C CA . ARG C 1 288 ? 43.515 60.668 30.216 1.00 22.27 268 ARG C CA 1
ATOM 7177 C C . ARG C 1 288 ? 43.314 59.483 31.155 1.00 24.66 268 ARG C C 1
ATOM 7178 O O . ARG C 1 288 ? 44.174 58.608 31.253 1.00 22.13 268 ARG C O 1
ATOM 7186 N N . ILE C 1 289 ? 42.185 59.461 31.858 1.00 21.77 269 ILE C N 1
ATOM 7187 C CA . ILE C 1 289 ? 41.915 58.388 32.805 1.00 18.02 269 ILE C CA 1
ATOM 7188 C C . ILE C 1 289 ? 41.746 57.056 32.072 1.00 22.26 269 ILE C C 1
ATOM 7189 O O . ILE C 1 289 ? 42.247 56.017 32.513 1.00 24.07 269 ILE C O 1
ATOM 7194 N N . LEU C 1 290 ? 41.039 57.097 30.950 1.00 17.60 270 LEU C N 1
ATOM 7195 C CA . LEU C 1 290 ? 40.783 55.893 30.166 1.00 26.96 270 LEU C CA 1
ATOM 7196 C C . LEU C 1 290 ? 42.071 55.274 29.612 1.00 22.13 270 LEU C C 1
ATOM 7197 O O . LEU C 1 290 ? 42.233 54.055 29.619 1.00 21.91 270 LEU C O 1
ATOM 7202 N N . ARG C 1 291 ? 42.984 56.116 29.138 1.00 26.36 271 ARG C N 1
ATOM 7203 C CA . ARG C 1 291 ? 44.255 55.621 28.610 1.00 26.00 271 ARG C CA 1
ATOM 7204 C C . ARG C 1 291 ? 45.044 54.915 29.695 1.00 28.66 271 ARG C C 1
ATOM 7205 O O . ARG C 1 291 ? 45.615 53.857 29.459 1.00 27.03 271 ARG C O 1
ATOM 7213 N N . ARG C 1 292 ? 45.049 55.491 30.894 1.00 31.22 272 ARG C N 1
ATOM 7214 C CA . ARG C 1 292 ? 45.664 54.845 32.051 1.00 23.04 272 ARG C CA 1
ATOM 7215 C C . ARG C 1 292 ? 45.077 53.465 32.311 1.00 26.40 272 ARG C C 1
ATOM 7216 O O . ARG C 1 292 ? 45.808 52.490 32.491 1.00 29.87 272 ARG C O 1
ATOM 7224 N N . ILE C 1 293 ? 43.751 53.384 32.333 1.00 22.52 273 ILE C N 1
ATOM 7225 C CA . ILE C 1 293 ? 43.069 52.121 32.598 1.00 23.74 273 ILE C CA 1
ATOM 7226 C C . ILE C 1 293 ? 43.331 51.115 31.480 1.00 23.18 273 ILE C C 1
ATOM 7227 O O . ILE C 1 293 ? 43.545 49.927 31.737 1.00 24.76 273 ILE C O 1
ATOM 7232 N N . ALA C 1 294 ? 43.292 51.592 30.240 1.00 21.38 274 ALA C N 1
ATOM 7233 C CA . ALA C 1 294 ? 43.529 50.720 29.089 1.00 23.40 274 ALA C CA 1
ATOM 7234 C C . ALA C 1 294 ? 44.911 50.090 29.199 1.00 30.31 274 ALA C C 1
ATOM 7235 O O . ALA C 1 294 ? 45.072 48.888 29.005 1.00 28.72 274 ALA C O 1
ATOM 7237 N N . THR C 1 295 ? 45.902 50.915 29.528 1.00 29.24 275 THR C N 1
ATOM 7238 C CA . THR C 1 295 ? 47.275 50.450 29.694 1.00 31.87 275 THR C CA 1
ATOM 7239 C C . THR C 1 295 ? 47.374 49.360 30.755 1.00 34.44 275 THR C C 1
ATOM 7240 O O . THR C 1 295 ? 48.174 48.436 30.636 1.00 34.35 275 THR C O 1
ATOM 7244 N N . ALA C 1 296 ? 46.539 49.465 31.785 1.00 27.63 276 ALA C N 1
ATOM 7245 C CA . ALA C 1 296 ? 46.607 48.575 32.935 1.00 28.06 276 ALA C CA 1
ATOM 7246 C C . ALA C 1 296 ? 45.876 47.261 32.705 1.00 29.21 276 ALA C C 1
ATOM 7247 O O . ALA C 1 296 ? 46.185 46.247 33.335 1.00 29.21 276 ALA C O 1
ATOM 7265 N N . LYS C 1 298 ? 44.591 43.786 31.050 1.00 23.14 278 LYS C N 1
ATOM 7266 C CA . LYS C 1 298 ? 45.022 42.682 30.215 1.00 30.03 278 LYS C CA 1
ATOM 7267 C C . LYS C 1 298 ? 44.072 42.676 29.017 1.00 37.03 278 LYS C C 1
ATOM 7268 O O . LYS C 1 298 ? 42.964 43.231 29.094 1.00 28.33 278 LYS C O 1
ATOM 7274 N N . PRO C 1 299 ? 44.500 42.070 27.898 1.00 33.73 279 PRO C N 1
ATOM 7275 C CA . PRO C 1 299 ? 43.649 42.009 26.704 1.00 33.16 279 PRO C CA 1
ATOM 7276 C C . PRO C 1 299 ? 42.284 41.358 26.953 1.00 32.17 279 PRO C C 1
ATOM 7277 O O . PRO C 1 299 ? 41.350 41.645 26.205 1.00 30.36 279 PRO C O 1
ATOM 7281 N N . ASP C 1 300 ? 42.168 40.504 27.969 1.00 21.65 280 ASP C N 1
ATOM 7282 C CA . ASP C 1 300 ? 40.888 39.866 28.278 1.00 23.13 280 ASP C CA 1
ATOM 7283 C C . ASP C 1 300 ? 40.245 40.438 29.544 1.00 23.96 280 ASP C C 1
ATOM 7284 O O . ASP C 1 300 ? 39.343 39.827 30.120 1.00 22.72 280 ASP C O 1
ATOM 7289 N N . SER C 1 301 ? 40.727 41.592 29.989 1.00 21.94 281 SER C N 1
ATOM 7290 C CA . SER C 1 301 ? 40.105 42.270 31.131 1.00 27.84 281 SER C CA 1
ATOM 7291 C C . SER C 1 301 ? 38.771 42.914 30.731 1.00 27.39 281 SER C C 1
ATOM 7292 O O . SER C 1 301 ? 38.444 43.009 29.542 1.00 22.31 281 SER C O 1
ATOM 7295 N N . ARG C 1 302 ? 38.007 43.344 31.732 1.00 23.75 282 ARG C N 1
ATOM 7296 C CA . ARG C 1 302 ? 36.801 44.137 31.503 1.00 24.79 282 ARG C CA 1
ATOM 7297 C C . ARG C 1 302 ? 36.875 45.402 32.347 1.00 28.59 282 ARG C C 1
ATOM 7298 O O . ARG C 1 302 ? 37.411 45.383 33.460 1.00 23.11 282 ARG C O 1
ATOM 7306 N N . LEU C 1 303 ? 36.366 46.505 31.807 1.00 21.16 283 LEU C N 1
ATOM 7307 C CA . LEU C 1 303 ? 36.185 47.721 32.595 1.00 19.31 283 LEU C CA 1
ATOM 7308 C C . LEU C 1 303 ? 34.690 47.946 32.736 1.00 23.67 283 LEU C C 1
ATOM 7309 O O . LEU C 1 303 ? 33.955 47.858 31.752 1.00 21.10 283 LEU C O 1
ATOM 7314 N N . LEU C 1 304 ? 34.230 48.200 33.958 1.00 17.83 284 LEU C N 1
ATOM 7315 C CA . LEU C 1 304 ? 32.832 48.541 34.167 1.00 18.02 284 LEU C CA 1
ATOM 7316 C C . LEU C 1 304 ? 32.719 50.024 34.489 1.00 24.10 284 LEU C C 1
ATOM 7317 O O . LEU C 1 304 ? 33.109 50.465 35.566 1.00 19.62 284 LEU C O 1
ATOM 7322 N N . VAL C 1 305 ? 32.221 50.795 33.533 1.00 18.65 285 VAL C N 1
ATOM 7323 C CA . VAL C 1 305 ? 31.903 52.184 33.794 1.00 17.61 285 VAL C CA 1
ATOM 7324 C C . VAL C 1 305 ? 30.468 52.209 34.284 1.00 22.59 285 VAL C C 1
ATOM 7325 O O . VAL C 1 305 ? 29.534 51.863 33.552 1.00 22.73 285 VAL C O 1
ATOM 7329 N N . ILE C 1 306 ? 30.305 52.584 35.546 1.00 20.34 286 ILE C N 1
ATOM 7330 C CA . ILE C 1 306 ? 28.997 52.620 36.165 1.00 19.07 286 ILE C CA 1
ATOM 7331 C C . ILE C 1 306 ? 28.674 54.074 36.461 1.00 22.73 286 ILE C C 1
ATOM 7332 O O . ILE C 1 306 ? 29.324 54.708 37.290 1.00 18.38 286 ILE C O 1
ATOM 7337 N N . ASP C 1 307 ? 27.681 54.605 35.761 1.00 17.01 287 ASP C N 1
ATOM 7338 C CA . ASP C 1 307 ? 27.374 56.013 35.885 1.00 16.93 287 ASP C CA 1
ATOM 7339 C C . ASP C 1 307 ? 25.962 56.330 35.391 1.00 16.98 287 ASP C C 1
ATOM 7340 O O . ASP C 1 307 ? 25.257 55.471 34.860 1.00 16.44 287 ASP C O 1
ATOM 7345 N N . ASN C 1 308 ? 25.546 57.569 35.599 1.00 14.44 288 ASN C N 1
ATOM 7346 C CA . ASN C 1 308 ? 24.267 58.029 35.097 1.00 17.50 288 ASN C CA 1
ATOM 7347 C C . ASN C 1 308 ? 24.364 58.186 33.590 1.00 17.79 288 ASN C C 1
ATOM 7348 O O . ASN C 1 308 ? 25.203 58.934 33.100 1.00 25.99 288 ASN C O 1
ATOM 7353 N N . LEU C 1 309 ? 23.526 57.470 32.851 1.00 13.00 289 LEU C N 1
ATOM 7354 C CA . LEU C 1 309 ? 23.541 57.585 31.398 1.00 16.33 289 LEU C CA 1
ATOM 7355 C C . LEU C 1 309 ? 22.409 58.469 30.897 1.00 18.94 289 LEU C C 1
ATOM 7356 O O . LEU C 1 309 ? 21.268 58.326 31.315 1.00 22.93 289 LEU C O 1
ATOM 7361 N N . ILE C 1 310 ? 22.735 59.391 30.002 1.00 18.37 290 ILE C N 1
ATOM 7362 C CA . ILE C 1 310 ? 21.717 60.224 29.385 1.00 17.22 290 ILE C CA 1
ATOM 7363 C C . ILE C 1 310 ? 21.153 59.473 28.191 1.00 21.16 290 ILE C C 1
ATOM 7364 O O . ILE C 1 310 ? 21.895 59.077 27.285 1.00 21.12 290 ILE C O 1
ATOM 7369 N N . ASP C 1 311 ? 19.849 59.246 28.188 1.00 20.35 291 ASP C N 1
ATOM 7370 C CA . ASP C 1 311 ? 19.238 58.571 27.046 1.00 24.98 291 ASP C CA 1
ATOM 7371 C C . ASP C 1 311 ? 18.189 59.509 26.488 1.00 27.30 291 ASP C C 1
ATOM 7372 O O . ASP C 1 311 ? 18.148 60.684 26.849 1.00 22.43 291 ASP C O 1
ATOM 7377 N N . GLU C 1 312 ? 17.354 58.992 25.596 1.00 23.44 292 GLU C N 1
ATOM 7378 C CA . GLU C 1 312 ? 16.209 59.734 25.092 1.00 27.98 292 GLU C CA 1
ATOM 7379 C C . GLU C 1 312 ? 15.352 60.262 26.263 1.00 20.10 292 GLU C C 1
ATOM 7380 O O . GLU C 1 312 ? 15.026 59.525 27.190 1.00 25.51 292 GLU C O 1
ATOM 7386 N N . ARG C 1 313 ? 15.005 61.541 26.227 1.00 22.21 293 ARG C N 1
ATOM 7387 C CA . ARG C 1 313 ? 14.108 62.111 27.239 1.00 23.49 293 ARG C CA 1
ATOM 7388 C C . ARG C 1 313 ? 14.520 61.846 28.693 1.00 17.51 293 ARG C C 1
ATOM 7389 O O . ARG C 1 313 ? 13.804 61.194 29.451 1.00 16.12 293 ARG C O 1
ATOM 7397 N N . PRO C 1 314 ? 15.679 62.379 29.089 1.00 17.13 294 PRO C N 1
ATOM 7398 C CA . PRO C 1 314 ? 16.148 62.241 30.474 1.00 16.85 294 PRO C CA 1
ATOM 7399 C C . PRO C 1 314 ? 15.199 62.929 31.472 1.00 17.80 294 PRO C C 1
ATOM 7400 O O . PRO C 1 314 ? 14.533 63.921 31.135 1.00 14.34 294 PRO C O 1
ATOM 7404 N N . ALA C 1 315 ? 15.136 62.387 32.688 1.00 13.80 295 ALA C N 1
ATOM 7405 C CA . ALA C 1 315 ? 14.366 62.989 33.768 1.00 14.23 295 ALA C CA 1
ATOM 7406 C C . ALA C 1 315 ? 14.970 64.335 34.148 1.00 14.83 295 ALA C C 1
ATOM 7407 O O . ALA C 1 315 ? 16.179 64.533 34.015 1.00 11.14 295 ALA C O 1
ATOM 7409 N N . ALA C 1 316 ? 14.129 65.256 34.618 1.00 11.86 296 ALA C N 1
ATOM 7410 C CA . ALA C 1 316 ? 14.603 66.550 35.104 1.00 13.27 296 ALA C CA 1
ATOM 7411 C C . ALA C 1 316 ? 15.699 66.380 36.163 1.00 11.55 296 ALA C C 1
ATOM 7412 O O . ALA C 1 316 ? 16.734 67.058 36.119 1.00 11.11 296 ALA C O 1
ATOM 7414 N N . SER C 1 317 ? 15.483 65.475 37.114 1.00 10.79 297 SER C N 1
ATOM 7415 C CA . SER C 1 317 ? 16.436 65.316 38.204 1.00 13.43 297 SER C CA 1
ATOM 7416 C C . SER C 1 317 ? 17.792 64.864 37.671 1.00 15.30 297 SER C C 1
ATOM 7417 O O . SER C 1 317 ? 18.831 65.216 38.228 1.00 12.74 297 SER C O 1
ATOM 7420 N N . THR C 1 318 ? 17.778 64.099 36.587 1.00 13.39 298 THR C N 1
ATOM 7421 C CA . THR C 1 318 ? 19.019 63.671 35.954 1.00 11.47 298 THR C CA 1
ATOM 7422 C C . THR C 1 318 ? 19.767 64.885 35.417 1.00 13.08 298 THR C C 1
ATOM 7423 O O . THR C 1 318 ? 20.971 65.012 35.626 1.00 13.05 298 THR C O 1
ATOM 7427 N N . LEU C 1 319 ? 19.054 65.790 34.751 1.00 10.10 299 LEU C N 1
ATOM 7428 C CA . LEU C 1 319 ? 19.692 66.994 34.219 1.00 10.03 299 LEU C CA 1
ATOM 7429 C C . LEU C 1 319 ? 20.066 68.003 35.317 1.00 10.04 299 LEU C C 1
ATOM 7430 O O . LEU C 1 319 ? 20.993 68.801 35.136 1.00 10.24 299 LEU C O 1
ATOM 7435 N N . PHE C 1 320 ? 19.361 67.976 36.442 1.00 9.25 300 PHE C N 1
ATOM 7436 C CA . PHE C 1 320 ? 19.765 68.825 37.567 1.00 9.93 300 PHE C CA 1
ATOM 7437 C C . PHE C 1 320 ? 21.146 68.390 38.060 1.00 10.20 300 PHE C C 1
ATOM 7438 O O . PHE C 1 320 ? 22.030 69.216 38.307 1.00 10.95 300 PHE C O 1
ATOM 7446 N N . VAL C 1 321 ? 21.337 67.084 38.181 1.00 13.17 301 VAL C N 1
ATOM 7447 C CA . VAL C 1 321 ? 22.635 66.557 38.596 1.00 13.65 301 VAL C CA 1
ATOM 7448 C C . VAL C 1 321 ? 23.717 66.863 37.568 1.00 11.23 301 VAL C C 1
ATOM 7449 O O . VAL C 1 321 ? 24.839 67.187 37.937 1.00 11.19 301 VAL C O 1
ATOM 7453 N N . ASP C 1 322 ? 23.370 66.797 36.281 1.00 10.55 302 ASP C N 1
ATOM 7454 C CA . ASP C 1 322 ? 24.315 67.171 35.242 1.00 11.13 302 ASP C CA 1
ATOM 7455 C C . ASP C 1 322 ? 24.790 68.596 35.461 1.00 13.65 302 ASP C C 1
ATOM 7456 O O . ASP C 1 322 ? 25.968 68.894 35.283 1.00 14.75 302 ASP C O 1
ATOM 7461 N N . LEU C 1 323 ? 23.870 69.487 35.832 1.00 10.99 303 LEU C N 1
ATOM 7462 C CA . LEU C 1 323 ? 24.247 70.892 36.009 1.00 13.12 303 LEU C CA 1
ATOM 7463 C C . LEU C 1 323 ? 25.117 71.070 37.264 1.00 9.33 303 LEU C C 1
ATOM 7464 O O . LEU C 1 323 ? 26.078 71.840 37.265 1.00 12.86 303 LEU C O 1
ATOM 7469 N N . LEU C 1 324 ? 24.784 70.344 38.322 1.00 10.53 304 LEU C N 1
ATOM 7470 C CA . LEU C 1 324 ? 25.589 70.360 39.541 1.00 14.73 304 LEU C CA 1
ATOM 7471 C C . LEU C 1 324 ? 27.036 69.913 39.278 1.00 15.98 304 LEU C C 1
ATOM 7472 O O . LEU C 1 324 ? 27.975 70.484 39.826 1.00 12.23 304 LEU C O 1
ATOM 7477 N N . LEU C 1 325 ? 27.212 68.891 38.442 1.00 11.60 305 LEU C N 1
ATOM 7478 C CA . LEU C 1 325 ? 28.555 68.430 38.074 1.00 13.69 305 LEU C CA 1
ATOM 7479 C C . LEU C 1 325 ? 29.351 69.560 37.441 1.00 13.29 305 LEU C C 1
ATOM 7480 O O . LEU C 1 325 ? 30.503 69.778 37.786 1.00 16.35 305 LEU C O 1
ATOM 7485 N N . LEU C 1 326 ? 28.732 70.270 36.507 1.00 12.16 306 LEU C N 1
ATOM 7486 C CA . LEU C 1 326 ? 29.370 71.418 35.892 1.00 13.97 306 LEU C CA 1
ATOM 7487 C C . LEU C 1 326 ? 29.797 72.461 36.940 1.00 19.43 306 LEU C C 1
ATOM 7488 O O . LEU C 1 326 ? 30.941 72.925 36.950 1.00 15.06 306 LEU C O 1
ATOM 7493 N N . VAL C 1 327 ? 28.866 72.830 37.811 1.00 15.01 307 VAL C N 1
ATOM 7494 C CA . VAL C 1 327 ? 29.114 73.866 38.810 1.00 14.07 307 VAL C CA 1
ATOM 7495 C C . VAL C 1 327 ? 30.235 73.468 39.780 1.00 13.81 307 VAL C C 1
ATOM 7496 O O . VAL C 1 327 ? 31.158 74.245 40.035 1.00 14.32 307 VAL C O 1
ATOM 7500 N N . LEU C 1 328 ? 30.170 72.249 40.302 1.00 14.00 308 LEU C N 1
ATOM 7501 C CA . LEU C 1 328 ? 31.153 71.784 41.283 1.00 12.42 308 LEU C CA 1
ATOM 7502 C C . LEU C 1 328 ? 32.539 71.422 40.713 1.00 21.06 308 LEU C C 1
ATOM 7503 O O . LEU C 1 328 ? 33.566 71.847 41.260 1.00 14.50 308 LEU C O 1
ATOM 7508 N N . VAL C 1 329 ? 32.573 70.635 39.637 1.00 14.44 309 VAL C N 1
ATOM 7509 C CA . VAL C 1 329 ? 33.831 70.058 39.167 1.00 13.92 309 VAL C CA 1
ATOM 7510 C C . VAL C 1 329 ? 34.096 70.208 37.666 1.00 19.57 309 VAL C C 1
ATOM 7511 O O . VAL C 1 329 ? 35.131 69.768 37.165 1.00 17.25 309 VAL C O 1
ATOM 7515 N N . GLY C 1 330 ? 33.172 70.836 36.949 1.00 14.58 310 GLY C N 1
ATOM 7516 C CA . GLY C 1 330 ? 33.351 71.051 35.524 1.00 18.68 310 GLY C CA 1
ATOM 7517 C C . GLY C 1 330 ? 32.980 69.829 34.706 1.00 20.11 310 GLY C C 1
ATOM 7518 O O . GLY C 1 330 ? 33.321 69.739 33.516 1.00 18.43 310 GLY C O 1
ATOM 7519 N N . GLY C 1 331 ? 32.268 68.902 35.341 1.00 12.24 311 GLY C N 1
ATOM 7520 C CA . GLY C 1 331 ? 31.886 67.650 34.707 1.00 14.59 311 GLY C CA 1
ATOM 7521 C C . GLY C 1 331 ? 30.546 67.732 33.984 1.00 15.38 311 GLY C C 1
ATOM 7522 O O . GLY C 1 331 ? 29.992 68.816 33.795 1.00 12.76 311 GLY C O 1
ATOM 7523 N N . ALA C 1 332 ? 30.027 66.568 33.607 1.00 14.83 312 ALA C N 1
ATOM 7524 C CA . ALA C 1 332 ? 28.809 66.458 32.812 1.00 14.30 312 ALA C CA 1
ATOM 7525 C C . ALA C 1 332 ? 28.366 65.006 32.775 1.00 14.25 312 ALA C C 1
ATOM 7526 O O . ALA C 1 332 ? 29.188 64.086 32.903 1.00 14.48 312 ALA C O 1
ATOM 7528 N N . GLU C 1 333 ? 27.065 64.796 32.610 1.00 12.96 313 GLU C N 1
ATOM 7529 C CA . GLU C 1 333 ? 26.559 63.457 32.348 1.00 13.65 313 GLU C CA 1
ATOM 7530 C C . GLU C 1 333 ? 26.656 63.219 30.851 1.00 15.06 313 GLU C C 1
ATOM 7531 O O . GLU C 1 333 ? 26.588 64.166 30.067 1.00 12.56 313 GLU C O 1
ATOM 7537 N N . ARG C 1 334 ? 26.813 61.959 30.453 1.00 15.34 314 ARG C N 1
ATOM 7538 C CA . ARG C 1 334 ? 26.965 61.627 29.043 1.00 17.16 314 ARG C CA 1
ATOM 7539 C C . ARG C 1 334 ? 25.997 60.537 28.618 1.00 15.32 314 ARG C C 1
ATOM 7540 O O . ARG C 1 334 ? 25.498 59.773 29.443 1.00 15.64 314 ARG C O 1
ATOM 7548 N N . SER C 1 335 ? 25.753 60.464 27.317 1.00 15.18 315 SER C N 1
ATOM 7549 C CA . SER C 1 335 ? 25.024 59.342 26.743 1.00 20.08 315 SER C CA 1
ATOM 7550 C C . SER C 1 335 ? 26.015 58.216 26.494 1.00 21.09 315 SER C C 1
ATOM 7551 O O . SER C 1 335 ? 27.230 58.414 26.580 1.00 15.13 315 SER C O 1
ATOM 7554 N N . GLU C 1 336 ? 25.512 57.034 26.165 1.00 15.93 316 GLU C N 1
ATOM 7555 C CA . GLU C 1 336 ? 26.425 55.936 25.887 1.00 20.17 316 GLU C CA 1
ATOM 7556 C C . GLU C 1 336 ? 27.279 56.255 24.663 1.00 16.61 316 GLU C C 1
ATOM 7557 O O . GLU C 1 336 ? 28.469 55.974 24.653 1.00 20.90 316 GLU C O 1
ATOM 7563 N N . SER C 1 337 ? 26.666 56.852 23.643 1.00 21.63 317 SER C N 1
ATOM 7564 C CA . SER C 1 337 ? 27.381 57.238 22.427 1.00 22.57 317 SER C CA 1
ATOM 7565 C C . SER C 1 337 ? 28.531 58.193 22.726 1.00 24.38 317 SER C C 1
ATOM 7566 O O . SER C 1 337 ? 29.615 58.084 22.149 1.00 18.92 317 SER C O 1
ATOM 7569 N N . GLU C 1 338 ? 28.289 59.148 23.616 1.00 18.98 318 GLU C N 1
ATOM 7570 C CA . GLU C 1 338 ? 29.345 60.068 24.019 1.00 19.90 318 GLU C CA 1
ATOM 7571 C C . GLU C 1 338 ? 30.481 59.340 24.739 1.00 14.18 318 GLU C C 1
ATOM 7572 O O . GLU C 1 338 ? 31.651 59.608 24.477 1.00 24.61 318 GLU C O 1
ATOM 7578 N N . PHE C 1 339 ? 30.142 58.435 25.647 1.00 16.35 319 PHE C N 1
ATOM 7579 C CA . PHE C 1 339 ? 31.156 57.616 26.310 1.00 17.29 319 PHE C CA 1
ATOM 7580 C C . PHE C 1 339 ? 31.902 56.772 25.269 1.00 22.77 319 PHE C C 1
ATOM 7581 O O . PHE C 1 339 ? 33.114 56.598 25.347 1.00 19.26 319 PHE C O 1
ATOM 7589 N N . ALA C 1 340 ? 31.169 56.241 24.299 1.00 20.78 320 ALA C N 1
ATOM 7590 C CA . ALA C 1 340 ? 31.788 55.398 23.273 1.00 16.78 320 ALA C CA 1
ATOM 7591 C C . ALA C 1 340 ? 32.818 56.203 22.477 1.00 19.71 320 ALA C C 1
ATOM 7592 O O . ALA C 1 340 ? 33.886 55.693 22.132 1.00 24.52 320 ALA C O 1
ATOM 7594 N N . ALA C 1 341 ? 32.509 57.465 22.199 1.00 21.17 321 ALA C N 1
ATOM 7595 C CA . ALA C 1 341 ? 33.447 58.309 21.463 1.00 24.60 321 ALA C CA 1
ATOM 7596 C C . ALA C 1 341 ? 34.750 58.474 22.234 1.00 26.99 321 ALA C C 1
ATOM 7597 O O . ALA C 1 341 ? 35.835 58.382 21.662 1.00 26.73 321 ALA C O 1
ATOM 7599 N N . LEU C 1 342 ? 34.648 58.692 23.540 1.00 22.70 322 LEU C N 1
ATOM 7600 C CA . LEU C 1 342 ? 35.836 58.889 24.364 1.00 25.11 322 LEU C CA 1
ATOM 7601 C C . LEU C 1 342 ? 36.613 57.595 24.521 1.00 21.63 322 LEU C C 1
ATOM 7602 O O . LEU C 1 342 ? 37.844 57.585 24.457 1.00 25.65 322 LEU C O 1
ATOM 7607 N N . LEU C 1 343 ? 35.891 56.501 24.727 1.00 21.63 323 LEU C N 1
ATOM 7608 C CA . LEU C 1 343 ? 36.522 55.195 24.849 1.00 22.09 323 LEU C CA 1
ATOM 7609 C C . LEU C 1 343 ? 37.315 54.862 23.583 1.00 26.02 323 LEU C C 1
ATOM 7610 O O . LEU C 1 343 ? 38.422 54.328 23.654 1.00 27.46 323 LEU C O 1
ATOM 7615 N N . GLU C 1 344 ? 36.740 55.183 22.427 1.00 21.15 324 GLU C N 1
ATOM 7616 C CA . GLU C 1 344 ? 37.375 54.877 21.152 1.00 27.59 324 GLU C CA 1
ATOM 7617 C C . GLU C 1 344 ? 38.689 55.628 21.016 1.00 32.09 324 GLU C C 1
ATOM 7618 O O . GLU C 1 344 ? 39.663 55.098 20.477 1.00 31.87 324 GLU C O 1
ATOM 7624 N N . LYS C 1 345 ? 38.704 56.869 21.500 1.00 28.16 325 LYS C N 1
ATOM 7625 C CA . LYS C 1 345 ? 39.899 57.704 21.457 1.00 29.37 325 LYS C CA 1
ATOM 7626 C C . LYS C 1 345 ? 40.949 57.176 22.420 1.00 32.12 325 LYS C C 1
ATOM 7627 O O . LYS C 1 345 ? 42.095 57.629 22.409 1.00 33.76 325 LYS C O 1
ATOM 7633 N N . SER C 1 346 ? 40.545 56.234 23.266 1.00 21.01 326 SER C N 1
ATOM 7634 C CA . SER C 1 346 ? 41.396 55.746 24.338 1.00 24.51 326 SER C CA 1
ATOM 7635 C C . SER C 1 346 ? 41.794 54.286 24.146 1.00 26.63 326 SER C C 1
ATOM 7636 O O . SER C 1 346 ? 42.425 53.700 25.021 1.00 26.67 326 SER C O 1
ATOM 7639 N N . GLY C 1 347 ? 41.407 53.694 23.017 1.00 29.38 327 GLY C N 1
ATOM 7640 C CA . GLY C 1 347 ? 41.750 52.308 22.734 1.00 25.84 327 GLY C CA 1
ATOM 7641 C C . GLY C 1 347 ? 40.834 51.309 23.418 1.00 30.94 327 GLY C C 1
ATOM 7642 O O . GLY C 1 347 ? 41.231 50.181 23.731 1.00 26.90 327 GLY C O 1
ATOM 7643 N N . LEU C 1 348 ? 39.592 51.718 23.650 1.00 26.32 328 LEU C N 1
ATOM 7644 C CA . LEU C 1 348 ? 38.636 50.869 24.351 1.00 24.01 328 LEU C CA 1
ATOM 7645 C C . LEU C 1 348 ? 37.346 50.769 23.549 1.00 20.86 328 LEU C C 1
ATOM 7646 O O . LEU C 1 348 ? 37.122 51.545 22.629 1.00 23.72 328 LEU C O 1
ATOM 7651 N N . ARG C 1 349 ? 36.500 49.813 23.897 1.00 21.24 329 ARG C N 1
ATOM 7652 C CA . ARG C 1 349 ? 35.263 49.635 23.156 1.00 30.82 329 ARG C CA 1
ATOM 7653 C C . ARG C 1 349 ? 34.178 49.094 24.067 1.00 23.84 329 ARG C C 1
ATOM 7654 O O . ARG C 1 349 ? 34.437 48.272 24.947 1.00 25.13 329 ARG C O 1
ATOM 7662 N N . VAL C 1 350 ? 32.957 49.563 23.847 1.00 22.73 330 VAL C N 1
ATOM 7663 C CA . VAL C 1 350 ? 31.818 49.057 24.586 1.00 20.24 330 VAL C CA 1
ATOM 7664 C C . VAL C 1 350 ? 31.516 47.637 24.144 1.00 27.33 330 VAL C C 1
ATOM 7665 O O . VAL C 1 350 ? 31.386 47.364 22.946 1.00 26.61 330 VAL C O 1
ATOM 7669 N N . GLU C 1 351 ? 31.418 46.741 25.121 1.00 18.99 331 GLU C N 1
ATOM 7670 C CA . GLU C 1 351 ? 31.075 45.350 24.876 1.00 25.43 331 GLU C CA 1
ATOM 7671 C C . GLU C 1 351 ? 29.580 45.147 25.080 1.00 26.20 331 GLU C C 1
ATOM 7672 O O . GLU C 1 351 ? 28.931 44.438 24.315 1.00 23.96 331 GLU C O 1
ATOM 7678 N N . ARG C 1 352 ? 29.038 45.757 26.127 1.00 23.00 332 ARG C N 1
ATOM 7679 C CA . ARG C 1 352 ? 27.591 45.772 26.322 1.00 22.55 332 ARG C CA 1
ATOM 7680 C C . ARG C 1 352 ? 27.162 46.696 27.455 1.00 24.55 332 ARG C C 1
ATOM 7681 O O . ARG C 1 352 ? 27.944 47.010 28.354 1.00 24.25 332 ARG C O 1
ATOM 7689 N N . SER C 1 353 ? 25.906 47.121 27.395 1.00 24.96 333 SER C N 1
ATOM 7690 C CA . SER C 1 353 ? 25.336 48.013 28.396 1.00 22.75 333 SER C CA 1
ATOM 7691 C C . SER C 1 353 ? 24.233 47.270 29.144 1.00 26.48 333 SER C C 1
ATOM 7692 O O . SER C 1 353 ? 23.394 46.615 28.530 1.00 26.15 333 SER C O 1
ATOM 7695 N N . LEU C 1 354 ? 24.237 47.368 30.468 1.00 22.24 334 LEU C N 1
ATOM 7696 C CA . LEU C 1 354 ? 23.279 46.647 31.290 1.00 25.08 334 LEU C CA 1
ATOM 7697 C C . LEU C 1 354 ? 22.553 47.601 32.220 1.00 26.31 334 LEU C C 1
ATOM 7698 O O . LEU C 1 354 ? 23.157 48.534 32.753 1.00 24.38 334 LEU C O 1
ATOM 7703 N N . PRO C 1 355 ? 21.251 47.366 32.427 1.00 35.32 335 PRO C N 1
ATOM 7704 C CA . PRO C 1 355 ? 20.493 48.172 33.386 1.00 33.29 335 PRO C CA 1
ATOM 7705 C C . PRO C 1 355 ? 21.021 47.956 34.795 1.00 33.48 335 PRO C C 1
ATOM 7706 O O . PRO C 1 355 ? 21.527 46.880 35.121 1.00 27.99 335 PRO C O 1
ATOM 7710 N N . CYS C 1 356 ? 20.908 48.984 35.624 1.00 37.45 336 CYS C N 1
ATOM 7711 C CA . CYS C 1 356 ? 21.315 48.880 37.013 1.00 38.81 336 CYS C CA 1
ATOM 7712 C C . CYS C 1 356 ? 20.326 49.646 37.873 1.00 43.22 336 CYS C C 1
ATOM 7713 O O . CYS C 1 356 ? 20.313 50.882 37.873 1.00 42.66 336 CYS C O 1
ATOM 7716 N N . GLY C 1 357 ? 19.487 48.911 38.593 1.00 40.44 337 GLY C N 1
ATOM 7717 C CA . GLY C 1 357 ? 18.468 49.519 39.427 1.00 41.89 337 GLY C CA 1
ATOM 7718 C C . GLY C 1 357 ? 17.508 50.394 38.644 1.00 49.29 337 GLY C C 1
ATOM 7719 O O . GLY C 1 357 ? 17.464 50.354 37.412 1.00 46.24 337 GLY C O 1
ATOM 7720 N N . ALA C 1 358 ? 16.730 51.191 39.366 1.00 46.71 338 ALA C N 1
ATOM 7721 C CA . ALA C 1 358 ? 15.771 52.086 38.736 1.00 56.88 338 ALA C CA 1
ATOM 7722 C C . ALA C 1 358 ? 16.274 53.524 38.819 1.00 58.82 338 ALA C C 1
ATOM 7723 O O . ALA C 1 358 ? 16.496 54.059 39.908 1.00 67.30 338 ALA C O 1
ATOM 7725 N N . GLY C 1 359 ? 16.454 54.141 37.658 1.00 46.36 339 GLY C N 1
ATOM 7726 C CA . GLY C 1 359 ? 17.025 55.472 37.572 1.00 32.59 339 GLY C CA 1
ATOM 7727 C C . GLY C 1 359 ? 17.878 55.480 36.327 1.00 26.11 339 GLY C C 1
ATOM 7728 O O . GLY C 1 359 ? 17.781 54.554 35.517 1.00 29.06 339 GLY C O 1
ATOM 7729 N N . PRO C 1 360 ? 18.716 56.512 36.158 1.00 22.70 340 PRO C N 1
ATOM 7730 C CA . PRO C 1 360 ? 19.536 56.583 34.947 1.00 24.11 340 PRO C CA 1
ATOM 7731 C C . PRO C 1 360 ? 20.845 55.779 35.024 1.00 21.55 340 PRO C C 1
ATOM 7732 O O . PRO C 1 360 ? 21.559 55.702 34.017 1.00 19.47 340 PRO C O 1
ATOM 7736 N N . VAL C 1 361 ? 21.159 55.189 36.174 1.00 22.34 341 VAL C N 1
ATOM 7737 C CA . VAL C 1 361 ? 22.423 54.464 36.304 1.00 18.65 341 VAL C CA 1
ATOM 7738 C C . VAL C 1 361 ? 22.467 53.227 35.407 1.00 21.26 341 VAL C C 1
ATOM 7739 O O . VAL C 1 361 ? 21.529 52.441 35.368 1.00 22.76 341 VAL C O 1
ATOM 7743 N N . ARG C 1 362 ? 23.568 53.053 34.690 1.00 17.51 342 ARG C N 1
ATOM 7744 C CA . ARG C 1 362 ? 23.775 51.820 33.934 1.00 23.27 342 ARG C CA 1
ATOM 7745 C C . ARG C 1 362 ? 25.190 51.292 34.118 1.00 20.70 342 ARG C C 1
ATOM 7746 O O . ARG C 1 362 ? 26.093 52.032 34.520 1.00 19.32 342 ARG C O 1
ATOM 7754 N N . ILE C 1 363 ? 25.379 50.013 33.813 1.00 20.24 343 ILE C N 1
ATOM 7755 C CA . ILE C 1 363 ? 26.716 49.431 33.784 1.00 18.86 343 ILE C CA 1
ATOM 7756 C C . ILE C 1 363 ? 27.155 49.280 32.341 1.00 20.26 343 ILE C C 1
ATOM 7757 O O . ILE C 1 363 ? 26.545 48.536 31.583 1.00 24.32 343 ILE C O 1
ATOM 7762 N N . VAL C 1 364 ? 28.191 50.009 31.951 1.00 16.84 344 VAL C N 1
ATOM 7763 C CA . VAL C 1 364 ? 28.720 49.891 30.602 1.00 19.13 344 VAL C CA 1
ATOM 7764 C C . VAL C 1 364 ? 29.938 48.979 30.652 1.00 25.92 344 VAL C C 1
ATOM 7765 O O . VAL C 1 364 ? 30.982 49.353 31.188 1.00 21.37 344 VAL C O 1
ATOM 7769 N N . GLU C 1 365 ? 29.784 47.769 30.123 1.00 23.93 345 GLU C N 1
ATOM 7770 C CA . GLU C 1 365 ? 30.871 46.797 30.105 1.00 22.21 345 GLU C CA 1
ATOM 7771 C C . GLU C 1 365 ? 31.796 47.051 28.926 1.00 30.86 345 GLU C C 1
ATOM 7772 O O . GLU C 1 365 ? 31.352 47.143 27.783 1.00 23.56 345 GLU C O 1
ATOM 7778 N N . ILE C 1 366 ? 33.085 47.161 29.214 1.00 21.28 346 ILE C N 1
ATOM 7779 C CA . ILE C 1 366 ? 34.049 47.632 28.233 1.00 20.46 346 ILE C CA 1
ATOM 7780 C C . ILE C 1 366 ? 35.262 46.701 28.134 1.00 22.12 346 ILE C C 1
ATOM 7781 O O . ILE C 1 366 ? 35.686 46.116 29.125 1.00 23.58 346 ILE C O 1
ATOM 7786 N N . ARG C 1 367 ? 35.802 46.556 26.930 1.00 24.00 347 ARG C N 1
ATOM 7787 C CA . ARG C 1 367 ? 37.030 45.801 26.754 1.00 26.32 347 ARG C CA 1
ATOM 7788 C C . ARG C 1 367 ? 38.008 46.565 25.873 1.00 25.05 347 ARG C C 1
ATOM 7789 O O . ARG C 1 367 ? 37.667 47.607 25.303 1.00 26.45 347 ARG C O 1
ATOM 7797 N N . ARG C 1 368 ? 39.236 46.063 25.790 1.00 28.54 348 ARG C N 1
ATOM 7798 C CA . ARG C 1 368 ? 40.255 46.692 24.961 1.00 33.23 348 ARG C CA 1
ATOM 7799 C C . ARG C 1 368 ? 39.908 46.545 23.490 1.00 31.62 348 ARG C C 1
ATOM 7800 O O . ARG C 1 368 ? 39.435 45.496 23.062 1.00 33.16 348 ARG C O 1
ATOM 7808 N N . ALA C 1 369 ? 40.136 47.599 22.713 1.00 34.53 349 ALA C N 1
ATOM 7809 C CA . ALA C 1 369 ? 39.889 47.527 21.280 1.00 34.60 349 ALA C CA 1
ATOM 7810 C C . ALA C 1 369 ? 40.926 46.633 20.600 1.00 44.14 349 ALA C C 1
ATOM 7811 O O . ALA C 1 369 ? 40.842 46.374 19.398 1.00 44.73 349 ALA C O 1
ATOM 7813 N N . GLY D 1 31 ? -5.136 99.429 19.189 1.00 55.60 11 GLY B N 1
ATOM 7814 C CA . GLY D 1 31 ? -3.948 98.689 19.575 1.00 61.17 11 GLY B CA 1
ATOM 7815 C C . GLY D 1 31 ? -2.953 98.578 18.435 1.00 64.10 11 GLY B C 1
ATOM 7816 O O . GLY D 1 31 ? -2.226 99.529 18.135 1.00 58.43 11 GLY B O 1
ATOM 7817 N N . THR D 1 32 ? -2.915 97.410 17.799 1.00 57.55 12 THR B N 1
ATOM 7818 C CA . THR D 1 32 ? -2.047 97.205 16.646 1.00 58.79 12 THR B CA 1
ATOM 7819 C C . THR D 1 32 ? -2.579 97.980 15.446 1.00 55.00 12 THR B C 1
ATOM 7820 O O . THR D 1 32 ? -1.893 98.131 14.437 1.00 52.02 12 THR B O 1
ATOM 7824 N N . ALA D 1 33 ? -3.810 98.469 15.561 1.00 55.21 13 ALA B N 1
ATOM 7825 C CA . ALA D 1 33 ? -4.391 99.311 14.523 1.00 53.59 13 ALA B CA 1
ATOM 7826 C C . ALA D 1 33 ? -3.805 100.711 14.629 1.00 48.85 13 ALA B C 1
ATOM 7827 O O . ALA D 1 33 ? -3.657 101.416 13.629 1.00 49.74 13 ALA B O 1
ATOM 7829 N N . ALA D 1 34 ? -3.469 101.104 15.852 1.00 45.50 14 ALA B N 1
ATOM 7830 C CA . ALA D 1 34 ? -2.868 102.405 16.096 1.00 42.62 14 ALA B CA 1
ATOM 7831 C C . ALA D 1 34 ? -1.419 102.411 15.623 1.00 42.47 14 ALA B C 1
ATOM 7832 O O . ALA D 1 34 ? -0.947 103.397 15.057 1.00 33.63 14 ALA B O 1
ATOM 7834 N N . ARG D 1 35 ? -0.715 101.308 15.851 1.00 38.55 15 ARG B N 1
ATOM 7835 C CA . ARG D 1 35 ? 0.672 101.211 15.422 1.00 42.69 15 ARG B CA 1
ATOM 7836 C C . ARG D 1 35 ? 0.749 101.228 13.907 1.00 33.53 15 ARG B C 1
ATOM 7837 O O . ARG D 1 35 ? 1.663 101.815 13.332 1.00 29.62 15 ARG B O 1
ATOM 7845 N N . ALA D 1 36 ? -0.215 100.578 13.266 1.00 32.82 16 ALA B N 1
ATOM 7846 C CA . ALA D 1 36 ? -0.272 100.541 11.808 1.00 35.55 16 ALA B CA 1
ATOM 7847 C C . ALA D 1 36 ? -0.425 101.948 11.240 1.00 36.05 16 ALA B C 1
ATOM 7848 O O . ALA D 1 36 ? 0.247 102.316 10.274 1.00 29.44 16 ALA B O 1
ATOM 7850 N N . ALA D 1 37 ? -1.312 102.733 11.845 1.00 27.89 17 ALA B N 1
ATOM 7851 C CA . ALA D 1 37 ? -1.503 104.118 11.431 1.00 28.52 17 ALA B CA 1
ATOM 7852 C C . ALA D 1 37 ? -0.249 104.947 11.688 1.00 24.21 17 ALA B C 1
ATOM 7853 O O . ALA D 1 37 ? 0.115 105.792 10.874 1.00 25.89 17 ALA B O 1
ATOM 7855 N N . ALA D 1 38 ? 0.411 104.709 12.817 1.00 21.90 18 ALA B N 1
ATOM 7856 C CA . ALA D 1 38 ? 1.633 105.441 13.136 1.00 25.13 18 ALA B CA 1
ATOM 7857 C C . ALA D 1 38 ? 2.702 105.133 12.093 1.00 26.33 18 ALA B C 1
ATOM 7858 O O . ALA D 1 38 ? 3.426 106.020 11.648 1.00 16.79 18 ALA B O 1
ATOM 7860 N N . GLU D 1 39 ? 2.792 103.866 11.709 1.00 21.27 19 GLU B N 1
ATOM 7861 C CA . GLU D 1 39 ? 3.768 103.456 10.708 1.00 25.16 19 GLU B CA 1
ATOM 7862 C C . GLU D 1 39 ? 3.479 104.067 9.340 1.00 19.50 19 GLU B C 1
ATOM 7863 O O . GLU D 1 39 ? 4.397 104.543 8.673 1.00 21.18 19 GLU B O 1
ATOM 7869 N N . GLU D 1 40 ? 2.213 104.070 8.926 1.00 20.78 20 GLU B N 1
ATOM 7870 C CA . GLU D 1 40 ? 1.858 104.678 7.644 1.00 24.26 20 GLU B CA 1
ATOM 7871 C C . GLU D 1 40 ? 2.147 106.174 7.639 1.00 21.31 20 GLU B C 1
ATOM 7872 O O . GLU D 1 40 ? 2.625 106.709 6.646 1.00 17.75 20 GLU B O 1
ATOM 7878 N N . THR D 1 41 ? 1.849 106.851 8.744 1.00 19.67 21 THR B N 1
ATOM 7879 C CA . THR D 1 41 ? 2.138 108.281 8.856 1.00 19.23 21 THR B CA 1
ATOM 7880 C C . THR D 1 41 ? 3.627 108.579 8.690 1.00 16.27 21 THR B C 1
ATOM 7881 O O . THR D 1 41 ? 4.015 109.522 8.000 1.00 18.05 21 THR B O 1
ATOM 7885 N N . VAL D 1 42 ? 4.466 107.785 9.335 1.00 15.99 22 VAL B N 1
ATOM 7886 C CA . VAL D 1 42 ? 5.899 108.028 9.243 1.00 17.89 22 VAL B CA 1
ATOM 7887 C C . VAL D 1 42 ? 6.389 107.661 7.845 1.00 17.04 22 VAL B C 1
ATOM 7888 O O . VAL D 1 42 ? 7.207 108.363 7.268 1.00 14.42 22 VAL B O 1
ATOM 7892 N N . ASN D 1 43 ? 5.864 106.578 7.293 1.00 13.84 23 ASN B N 1
ATOM 7893 C CA . ASN D 1 43 ? 6.245 106.212 5.934 1.00 16.70 23 ASN B CA 1
ATOM 7894 C C . ASN D 1 43 ? 5.894 107.300 4.923 1.00 18.81 23 ASN B C 1
ATOM 7895 O O . ASN D 1 43 ? 6.675 107.582 4.014 1.00 14.02 23 ASN B O 1
ATOM 7900 N N . ASP D 1 44 ? 4.721 107.916 5.087 1.00 17.32 24 ASP B N 1
ATOM 7901 C CA . ASP D 1 44 ? 4.327 109.032 4.226 1.00 17.20 24 ASP B CA 1
ATOM 7902 C C . ASP D 1 44 ? 5.327 110.188 4.339 1.00 16.90 24 ASP B C 1
ATOM 7903 O O . ASP D 1 44 ? 5.616 110.861 3.360 1.00 16.40 24 ASP B O 1
ATOM 7908 N N . ILE D 1 45 ? 5.851 110.415 5.537 1.00 15.32 25 ILE B N 1
ATOM 7909 C CA . ILE D 1 45 ? 6.865 111.453 5.726 1.00 18.77 25 ILE B CA 1
ATOM 7910 C C . ILE D 1 45 ? 8.127 111.118 4.928 1.00 14.17 25 ILE B C 1
ATOM 7911 O O . ILE D 1 45 ? 8.686 111.967 4.229 1.00 14.07 25 ILE B O 1
ATOM 7916 N N . LEU D 1 46 ? 8.570 109.875 5.025 1.00 11.49 26 LEU B N 1
ATOM 7917 C CA . LEU D 1 46 ? 9.760 109.450 4.298 1.00 12.24 26 LEU B CA 1
ATOM 7918 C C . LEU D 1 46 ? 9.568 109.622 2.796 1.00 13.01 26 LEU B C 1
ATOM 7919 O O . LEU D 1 46 ? 10.417 110.196 2.128 1.00 14.18 26 LEU B O 1
ATOM 7924 N N . GLN D 1 47 ? 8.439 109.153 2.273 1.00 12.51 27 GLN B N 1
ATOM 7925 C CA . GLN D 1 47 ? 8.173 109.263 0.838 1.00 12.92 27 GLN B CA 1
ATOM 7926 C C . GLN D 1 47 ? 7.989 110.708 0.390 1.00 14.59 27 GLN B C 1
ATOM 7927 O O . GLN D 1 47 ? 8.098 111.013 -0.797 1.00 12.15 27 GLN B O 1
ATOM 7933 N N . GLY D 1 48 ? 7.720 111.598 1.341 1.00 14.20 28 GLY B N 1
ATOM 7934 C CA . GLY D 1 48 ? 7.589 113.008 1.024 1.00 12.09 28 GLY B CA 1
ATOM 7935 C C . GLY D 1 48 ? 8.862 113.616 0.441 1.00 13.03 28 GLY B C 1
ATOM 7936 O O . GLY D 1 48 ? 8.802 114.615 -0.279 1.00 11.51 28 GLY B O 1
ATOM 7937 N N . ALA D 1 49 ? 10.022 113.048 0.758 1.00 11.66 29 ALA B N 1
ATOM 7938 C CA . ALA D 1 49 ? 11.270 113.573 0.184 1.00 10.06 29 ALA B CA 1
ATOM 7939 C C . ALA D 1 49 ? 11.238 113.390 -1.326 1.00 11.87 29 ALA B C 1
ATOM 7940 O O . ALA D 1 49 ? 11.660 114.264 -2.097 1.00 10.52 29 ALA B O 1
ATOM 7942 N N . TRP D 1 50 ? 10.741 112.230 -1.740 1.00 12.12 30 TRP B N 1
ATOM 7943 C CA . TRP D 1 50 ? 10.663 111.888 -3.154 1.00 9.83 30 TRP B CA 1
ATOM 7944 C C . TRP D 1 50 ? 9.596 112.714 -3.847 1.00 12.10 30 TRP B C 1
ATOM 7945 O O . TRP D 1 50 ? 9.733 113.044 -5.024 1.00 13.03 30 TRP B O 1
ATOM 7956 N N . LYS D 1 51 ? 8.532 113.045 -3.120 1.00 9.89 31 LYS B N 1
ATOM 7957 C CA . LYS D 1 51 ? 7.474 113.862 -3.689 1.00 9.96 31 LYS B CA 1
ATOM 7958 C C . LYS D 1 51 ? 8.040 115.245 -4.006 1.00 11.96 31 LYS B C 1
ATOM 7959 O O . LYS D 1 51 ? 7.795 115.807 -5.074 1.00 9.91 31 LYS B O 1
ATOM 7965 N N . ALA D 1 52 ? 8.821 115.779 -3.073 1.00 12.34 32 ALA B N 1
ATOM 7966 C CA . ALA D 1 52 ? 9.500 117.053 -3.271 1.00 13.70 32 ALA B CA 1
ATOM 7967 C C . ALA D 1 52 ? 10.433 116.989 -4.478 1.00 10.78 32 ALA B C 1
ATOM 7968 O O . ALA D 1 52 ? 10.434 117.882 -5.323 1.00 10.18 32 ALA B O 1
ATOM 7970 N N . ARG D 1 53 ? 11.231 115.931 -4.562 1.00 9.82 33 ARG B N 1
ATOM 7971 C CA . ARG D 1 53 ? 12.197 115.837 -5.652 1.00 13.11 33 ARG B CA 1
ATOM 7972 C C . ARG D 1 53 ? 11.493 115.717 -7.012 1.00 12.12 33 ARG B C 1
ATOM 7973 O O . ARG D 1 53 ? 11.985 116.239 -8.006 1.00 10.42 33 ARG B O 1
ATOM 7981 N N . ALA D 1 54 ? 10.332 115.060 -7.052 1.00 11.95 34 ALA B N 1
ATOM 7982 C CA . ALA D 1 54 ? 9.589 114.953 -8.312 1.00 12.91 34 ALA B CA 1
ATOM 7983 C C . ALA D 1 54 ? 9.126 116.331 -8.791 1.00 17.22 34 ALA B C 1
ATOM 7984 O O . ALA D 1 54 ? 9.106 116.615 -9.998 1.00 12.61 34 ALA B O 1
ATOM 7986 N N . ILE D 1 55 ? 8.751 117.188 -7.847 1.00 11.35 35 ILE B N 1
ATOM 7987 C CA . ILE D 1 55 ? 8.414 118.572 -8.187 1.00 12.08 35 ILE B CA 1
ATOM 7988 C C . ILE D 1 55 ? 9.652 119.308 -8.699 1.00 12.11 35 ILE B C 1
ATOM 7989 O O . ILE D 1 55 ? 9.587 120.018 -9.710 1.00 11.97 35 ILE B O 1
ATOM 7994 N N . HIS D 1 56 ? 10.778 119.134 -8.004 1.00 10.95 36 HIS B N 1
ATOM 7995 C CA . HIS D 1 56 ? 12.039 119.737 -8.432 1.00 10.55 36 HIS B CA 1
ATOM 7996 C C . HIS D 1 56 ? 12.321 119.386 -9.894 1.00 16.74 36 HIS B C 1
ATOM 7997 O O . HIS D 1 56 ? 12.648 120.257 -10.708 1.00 14.59 36 HIS B O 1
ATOM 8004 N N . VAL D 1 57 ? 12.180 118.108 -10.226 1.00 9.82 37 VAL B N 1
ATOM 8005 C CA . VAL D 1 57 ? 12.394 117.687 -11.606 1.00 11.24 37 VAL B CA 1
ATOM 8006 C C . VAL D 1 57 ? 11.358 118.278 -12.569 1.00 12.89 37 VAL B C 1
ATOM 8007 O O . VAL D 1 57 ? 11.719 118.750 -13.648 1.00 13.98 37 VAL B O 1
ATOM 8011 N N . ALA D 1 58 ? 10.084 118.279 -12.185 1.00 11.97 38 ALA B N 1
ATOM 8012 C CA . ALA D 1 58 ? 9.066 118.843 -13.069 1.00 11.85 38 ALA B CA 1
ATOM 8013 C C . ALA D 1 58 ? 9.364 120.313 -13.392 1.00 13.93 38 ALA B C 1
ATOM 8014 O O . ALA D 1 58 ? 9.221 120.738 -14.540 1.00 12.90 38 ALA B O 1
ATOM 8016 N N . VAL D 1 59 ? 9.810 121.077 -12.395 1.00 16.65 39 VAL B N 1
ATOM 8017 C CA . VAL D 1 59 ? 10.168 122.483 -12.624 1.00 13.44 39 VAL B CA 1
ATOM 8018 C C . VAL D 1 59 ? 11.487 122.652 -13.381 1.00 16.82 39 VAL B C 1
ATOM 8019 O O . VAL D 1 59 ? 11.616 123.544 -14.227 1.00 16.05 39 VAL B O 1
ATOM 8023 N N . GLU D 1 60 ? 12.463 121.787 -13.116 1.00 13.41 40 GLU B N 1
ATOM 8024 C CA . GLU D 1 60 ? 13.724 121.878 -13.839 1.00 14.56 40 GLU B CA 1
ATOM 8025 C C . GLU D 1 60 ? 13.486 121.647 -15.330 1.00 19.50 40 GLU B C 1
ATOM 8026 O O . GLU D 1 60 ? 14.070 122.323 -16.178 1.00 13.25 40 GLU B O 1
ATOM 8032 N N . LEU D 1 61 ? 12.619 120.693 -15.645 1.00 12.28 41 LEU B N 1
ATOM 8033 C CA . LEU D 1 61 ? 12.344 120.371 -17.042 1.00 15.11 41 LEU B CA 1
ATOM 8034 C C . LEU D 1 61 ? 11.467 121.425 -17.679 1.00 17.65 41 LEU B C 1
ATOM 8035 O O . LEU D 1 61 ? 11.468 121.588 -18.897 1.00 17.81 41 LEU B O 1
ATOM 8040 N N . GLY D 1 62 ? 10.693 122.118 -16.853 1.00 19.04 42 GLY B N 1
ATOM 8041 C CA . GLY D 1 62 ? 9.808 123.160 -17.337 1.00 18.28 42 GLY B CA 1
ATOM 8042 C C . GLY D 1 62 ? 8.452 122.648 -17.797 1.00 22.49 42 GLY B C 1
ATOM 8043 O O . GLY D 1 62 ? 7.880 123.166 -18.751 1.00 25.24 42 GLY B O 1
ATOM 8044 N N . VAL D 1 63 ? 7.922 121.637 -17.120 1.00 14.28 43 VAL B N 1
ATOM 8045 C CA . VAL D 1 63 ? 6.627 121.080 -17.500 1.00 12.57 43 VAL B CA 1
ATOM 8046 C C . VAL D 1 63 ? 5.435 122.043 -17.336 1.00 17.49 43 VAL B C 1
ATOM 8047 O O . VAL D 1 63 ? 4.608 122.161 -18.240 1.00 17.55 43 VAL B O 1
ATOM 8051 N N . PRO D 1 64 ? 5.338 122.733 -16.188 1.00 20.42 44 PRO B N 1
ATOM 8052 C CA . PRO D 1 64 ? 4.147 123.569 -15.970 1.00 17.45 44 PRO B CA 1
ATOM 8053 C C . PRO D 1 64 ? 3.900 124.578 -17.094 1.00 16.99 44 PRO B C 1
ATOM 8054 O O . PRO D 1 64 ? 2.762 124.776 -17.516 1.00 16.14 44 PRO B O 1
ATOM 8058 N N . GLU D 1 65 ? 4.965 125.200 -17.580 1.00 18.25 45 GLU B N 1
ATOM 8059 C CA . GLU D 1 65 ? 4.842 126.251 -18.586 1.00 21.68 45 GLU B CA 1
ATOM 8060 C C . GLU D 1 65 ? 4.402 125.703 -19.949 1.00 21.80 45 GLU B C 1
ATOM 8061 O O . GLU D 1 65 ? 4.046 126.462 -20.838 1.00 20.42 45 GLU B O 1
ATOM 8067 N N . LEU D 1 66 ? 4.434 124.385 -20.110 1.00 19.27 46 LEU B N 1
ATOM 8068 C CA . LEU D 1 66 ? 4.017 123.768 -21.366 1.00 19.67 46 LEU B CA 1
ATOM 8069 C C . LEU D 1 66 ? 2.533 123.405 -21.333 1.00 19.91 46 LEU B C 1
ATOM 8070 O O . LEU D 1 66 ? 1.960 122.989 -22.339 1.00 22.86 46 LEU B O 1
ATOM 8075 N N . LEU D 1 67 ? 1.908 123.586 -20.177 1.00 16.02 47 LEU B N 1
ATOM 8076 C CA . LEU D 1 67 ? 0.513 123.211 -20.009 1.00 16.00 47 LEU B CA 1
ATOM 8077 C C . LEU D 1 67 ? -0.428 124.415 -19.958 1.00 18.86 47 LEU B C 1
ATOM 8078 O O . LEU D 1 67 ? -1.567 124.297 -19.503 1.00 21.41 47 LEU B O 1
ATOM 8083 N N . GLN D 1 68 ? 0.044 125.565 -20.427 1.00 22.36 48 GLN B N 1
ATOM 8084 C CA . GLN D 1 68 ? -0.743 126.796 -20.337 1.00 28.25 48 GLN B CA 1
ATOM 8085 C C . GLN D 1 68 ? -1.775 126.958 -21.453 1.00 34.01 48 GLN B C 1
ATOM 8086 O O . GLN D 1 68 ? -2.651 127.817 -21.371 1.00 30.71 48 GLN B O 1
ATOM 8092 N N . GLU D 1 69 ? -1.664 126.152 -22.503 1.00 27.43 49 GLU B N 1
ATOM 8093 C CA . GLU D 1 69 ? -2.630 126.218 -23.586 1.00 30.46 49 GLU B CA 1
ATOM 8094 C C . GLU D 1 69 ? -3.352 124.887 -23.742 1.00 34.39 49 GLU B C 1
ATOM 8095 O O . GLU D 1 69 ? -3.444 124.342 -24.842 1.00 37.92 49 GLU B O 1
ATOM 8101 N N . GLY D 1 70 ? -3.855 124.362 -22.630 1.00 28.60 50 GLY B N 1
ATOM 8102 C CA . GLY D 1 70 ? -4.585 123.108 -22.646 1.00 25.35 50 GLY B CA 1
ATOM 8103 C C . GLY D 1 70 ? -3.705 121.902 -22.378 1.00 23.06 50 GLY B C 1
ATOM 8104 O O . GLY D 1 70 ? -2.480 122.015 -22.342 1.00 21.94 50 GLY B O 1
ATOM 8105 N N . PRO D 1 71 ? -4.332 120.731 -22.205 1.00 23.67 51 PRO B N 1
ATOM 8106 C CA . PRO D 1 71 ? -3.628 119.494 -21.848 1.00 20.36 51 PRO B CA 1
ATOM 8107 C C . PRO D 1 71 ? -2.629 119.069 -22.923 1.00 22.95 51 PRO B C 1
ATOM 8108 O O . PRO D 1 71 ? -2.785 119.430 -24.086 1.00 22.96 51 PRO B O 1
ATOM 8112 N N . ARG D 1 72 ? -1.608 118.313 -22.526 1.00 17.96 52 ARG B N 1
ATOM 8113 C CA . ARG D 1 72 ? -0.617 117.806 -23.461 1.00 16.72 52 ARG B CA 1
ATOM 8114 C C . ARG D 1 72 ? -0.281 116.370 -23.081 1.00 18.91 52 ARG B C 1
ATOM 8115 O O . ARG D 1 72 ? -0.441 115.977 -21.919 1.00 17.34 52 ARG B O 1
ATOM 8123 N N . THR D 1 73 ? 0.161 115.577 -24.053 1.00 18.60 53 THR B N 1
ATOM 8124 C CA . THR D 1 73 ? 0.507 114.179 -23.777 1.00 18.72 53 THR B CA 1
ATOM 8125 C C . THR D 1 73 ? 1.870 114.097 -23.105 1.00 17.79 53 THR B C 1
ATOM 8126 O O . THR D 1 73 ? 2.705 114.993 -23.261 1.00 15.30 53 THR B O 1
ATOM 8130 N N . ALA D 1 74 ? 2.104 113.020 -22.363 1.00 16.28 54 ALA B N 1
ATOM 8131 C CA . ALA D 1 74 ? 3.430 112.801 -21.807 1.00 16.55 54 ALA B CA 1
ATOM 8132 C C . ALA D 1 74 ? 4.460 112.724 -22.934 1.00 17.57 54 ALA B C 1
ATOM 8133 O O . ALA D 1 74 ? 5.605 113.129 -22.768 1.00 16.79 54 ALA B O 1
ATOM 8135 N N . THR D 1 75 ? 4.044 112.218 -24.093 1.00 15.63 55 THR B N 1
ATOM 8136 C CA . THR D 1 75 ? 4.943 112.087 -25.237 1.00 17.94 55 THR B CA 1
ATOM 8137 C C . THR D 1 75 ? 5.427 113.460 -25.694 1.00 17.70 55 THR B C 1
ATOM 8138 O O . THR D 1 75 ? 6.626 113.674 -25.896 1.00 18.22 55 THR B O 1
ATOM 8142 N N . ALA D 1 76 ? 4.492 114.394 -25.846 1.00 15.56 56 ALA B N 1
ATOM 8143 C CA . ALA D 1 76 ? 4.836 115.742 -26.289 1.00 18.05 56 ALA B CA 1
ATOM 8144 C C . ALA D 1 76 ? 5.654 116.484 -25.233 1.00 17.22 56 ALA B C 1
ATOM 8145 O O . ALA D 1 76 ? 6.602 117.193 -25.559 1.00 14.80 56 ALA B O 1
ATOM 8147 N N . LEU D 1 77 ? 5.279 116.326 -23.968 1.00 15.46 57 LEU B N 1
ATOM 8148 C CA . LEU D 1 77 ? 6.017 116.972 -22.889 1.00 14.21 57 LEU B CA 1
ATOM 8149 C C . LEU D 1 77 ? 7.444 116.434 -22.812 1.00 14.24 57 LEU B C 1
ATOM 8150 O O . LEU D 1 77 ? 8.381 117.195 -22.609 1.00 15.03 57 LEU B O 1
ATOM 8155 N N . ALA D 1 78 ? 7.606 115.124 -22.979 1.00 13.95 58 ALA B N 1
ATOM 8156 C CA . ALA D 1 78 ? 8.938 114.523 -22.941 1.00 15.52 58 ALA B CA 1
ATOM 8157 C C . ALA D 1 78 ? 9.798 115.017 -24.097 1.00 14.34 58 ALA B C 1
ATOM 8158 O O . ALA D 1 78 ? 10.986 115.310 -23.924 1.00 15.37 58 ALA B O 1
ATOM 8160 N N . GLU D 1 79 ? 9.210 115.124 -25.283 1.00 18.82 59 GLU B N 1
ATOM 8161 C CA . GLU D 1 79 ? 9.987 115.623 -26.419 1.00 14.40 59 GLU B CA 1
ATOM 8162 C C . GLU D 1 79 ? 10.404 117.077 -26.212 1.00 15.55 59 GLU B C 1
ATOM 8163 O O . GLU D 1 79 ? 11.557 117.449 -26.463 1.00 18.43 59 GLU B O 1
ATOM 8169 N N . ALA D 1 80 ? 9.466 117.894 -25.744 1.00 17.28 60 ALA B N 1
ATOM 8170 C CA . ALA D 1 80 ? 9.742 119.300 -25.499 1.00 19.37 60 ALA B CA 1
ATOM 8171 C C . ALA D 1 80 ? 10.812 119.523 -24.425 1.00 16.89 60 ALA B C 1
ATOM 8172 O O . ALA D 1 80 ? 11.538 120.507 -24.484 1.00 18.76 60 ALA B O 1
ATOM 8174 N N . THR D 1 81 ? 10.908 118.621 -23.448 1.00 15.52 61 THR B N 1
ATOM 8175 C CA . THR D 1 81 ? 11.795 118.843 -22.294 1.00 13.54 61 THR B CA 1
ATOM 8176 C C . THR D 1 81 ? 13.073 118.018 -22.313 1.00 17.68 61 THR B C 1
ATOM 8177 O O . THR D 1 81 ? 13.963 118.236 -21.489 1.00 15.78 61 THR B O 1
ATOM 8181 N N . GLY D 1 82 ? 13.168 117.070 -23.238 1.00 15.16 62 GLY B N 1
ATOM 8182 C CA . GLY D 1 82 ? 14.339 116.213 -23.297 1.00 15.02 62 GLY B CA 1
ATOM 8183 C C . GLY D 1 82 ? 14.279 115.109 -22.254 1.00 15.08 62 GLY B C 1
ATOM 8184 O O . GLY D 1 82 ? 15.308 114.691 -21.715 1.00 13.40 62 GLY B O 1
ATOM 8185 N N . ALA D 1 83 ? 13.069 114.641 -21.957 1.00 14.44 63 ALA B N 1
ATOM 8186 C CA . ALA D 1 83 ? 12.892 113.553 -21.004 1.00 13.29 63 ALA B CA 1
ATOM 8187 C C . ALA D 1 83 ? 12.660 112.237 -21.736 1.00 14.01 63 ALA B C 1
ATOM 8188 O O . ALA D 1 83 ? 12.244 112.228 -22.895 1.00 14.91 63 ALA B O 1
ATOM 8190 N N . HIS D 1 84 ? 12.929 111.134 -21.044 1.00 10.99 64 HIS B N 1
ATOM 8191 C CA . HIS D 1 84 ? 12.589 109.796 -21.526 1.00 13.04 64 HIS B CA 1
ATOM 8192 C C . HIS D 1 84 ? 11.076 109.625 -21.377 1.00 15.39 64 HIS B C 1
ATOM 8193 O O . HIS D 1 84 ? 10.537 109.753 -20.281 1.00 15.10 64 HIS B O 1
ATOM 8200 N N . GLU D 1 85 ? 10.395 109.359 -22.490 1.00 12.95 65 GLU B N 1
ATOM 8201 C CA . GLU D 1 85 ? 8.934 109.361 -22.535 1.00 15.65 65 GLU B CA 1
ATOM 8202 C C . GLU D 1 85 ? 8.292 108.540 -21.411 1.00 15.80 65 GLU B C 1
ATOM 8203 O O . GLU D 1 85 ? 7.468 109.044 -20.657 1.00 12.76 65 GLU B O 1
ATOM 8209 N N . GLN D 1 86 ? 8.650 107.266 -21.305 1.00 12.04 66 GLN B N 1
ATOM 8210 C CA . GLN D 1 86 ? 7.982 106.424 -20.324 1.00 15.08 66 GLN B CA 1
ATOM 8211 C C . GLN D 1 86 ? 8.300 106.874 -18.906 1.00 15.10 66 GLN B C 1
ATOM 8212 O O . GLN D 1 86 ? 7.470 106.732 -18.014 1.00 11.72 66 GLN B O 1
ATOM 8218 N N . THR D 1 87 ? 9.489 107.429 -18.700 1.00 12.01 67 THR B N 1
ATOM 8219 C CA . THR D 1 87 ? 9.882 107.829 -17.352 1.00 10.02 67 THR B CA 1
ATOM 8220 C C . THR D 1 87 ? 9.179 109.129 -16.946 1.00 13.64 67 THR B C 1
ATOM 8221 O O . THR D 1 87 ? 8.761 109.281 -15.806 1.00 12.94 67 THR B O 1
ATOM 8225 N N . LEU D 1 88 ? 9.018 110.058 -17.880 1.00 11.51 68 LEU B N 1
ATOM 8226 C CA . LEU D 1 88 ? 8.283 111.280 -17.559 1.00 11.28 68 LEU B CA 1
ATOM 8227 C C . LEU D 1 88 ? 6.830 110.922 -17.270 1.00 11.71 68 LEU B C 1
ATOM 8228 O O . LEU D 1 88 ? 6.191 111.511 -16.400 1.00 11.73 68 LEU B O 1
ATOM 8233 N N . ARG D 1 89 ? 6.308 109.946 -18.006 1.00 12.95 69 ARG B N 1
ATOM 8234 C CA . ARG D 1 89 ? 4.937 109.494 -17.804 1.00 11.69 69 ARG B CA 1
ATOM 8235 C C . ARG D 1 89 ? 4.766 108.966 -16.377 1.00 12.92 69 ARG B C 1
ATOM 8236 O O . ARG D 1 89 ? 3.778 109.283 -15.695 1.00 11.30 69 ARG B O 1
ATOM 8244 N N . ARG D 1 90 ? 5.724 108.162 -15.923 1.00 11.94 70 ARG B N 1
ATOM 8245 C CA . ARG D 1 90 ? 5.722 107.686 -14.543 1.00 10.08 70 ARG B CA 1
ATOM 8246 C C . ARG D 1 90 ? 5.740 108.854 -13.554 1.00 11.75 70 ARG B C 1
ATOM 8247 O O . ARG D 1 90 ? 4.965 108.885 -12.599 1.00 11.01 70 ARG B O 1
ATOM 8255 N N . LEU D 1 91 ? 6.651 109.798 -13.773 1.00 10.80 71 LEU B N 1
ATOM 8256 C CA . LEU D 1 91 ? 6.747 110.967 -12.898 1.00 10.21 71 LEU B CA 1
ATOM 8257 C C . LEU D 1 91 ? 5.427 111.734 -12.817 1.00 12.06 71 LEU B C 1
ATOM 8258 O O . LEU D 1 91 ? 4.982 112.115 -11.729 1.00 11.38 71 LEU B O 1
ATOM 8263 N N . LEU D 1 92 ? 4.817 111.990 -13.971 1.00 11.23 72 LEU B N 1
ATOM 8264 C CA . LEU D 1 92 ? 3.576 112.766 -14.017 1.00 13.27 72 LEU B CA 1
ATOM 8265 C C . LEU D 1 92 ? 2.400 112.022 -13.411 1.00 15.51 72 LEU B C 1
ATOM 8266 O O . LEU D 1 92 ? 1.536 112.621 -12.764 1.00 12.57 72 LEU B O 1
ATOM 8271 N N A ARG D 1 93 ? 2.364 110.716 -13.643 0.52 12.84 73 ARG B N 1
ATOM 8272 N N B ARG D 1 93 ? 2.353 110.713 -13.622 0.48 12.85 73 ARG B N 1
ATOM 8273 C CA A ARG D 1 93 ? 1.350 109.864 -13.050 0.52 14.95 73 ARG B CA 1
ATOM 8274 C CA B ARG D 1 93 ? 1.293 109.911 -13.031 0.48 14.94 73 ARG B CA 1
ATOM 8275 C C A ARG D 1 93 ? 1.433 109.965 -11.538 0.52 14.71 73 ARG B C 1
ATOM 8276 C C B ARG D 1 93 ? 1.416 109.869 -11.514 0.48 14.71 73 ARG B C 1
ATOM 8277 O O A ARG D 1 93 ? 0.425 110.161 -10.861 0.52 13.74 73 ARG B O 1
ATOM 8278 O O B ARG D 1 93 ? 0.411 109.882 -10.807 0.48 13.71 73 ARG B O 1
ATOM 8293 N N . LEU D 1 94 ? 2.647 109.831 -11.014 1.00 13.38 74 LEU B N 1
ATOM 8294 C CA . LEU D 1 94 ? 2.871 109.908 -9.577 1.00 13.00 74 LEU B CA 1
ATOM 8295 C C . LEU D 1 94 ? 2.430 111.270 -9.047 1.00 12.63 74 LEU B C 1
ATOM 8296 O O . LEU D 1 94 ? 1.691 111.362 -8.065 1.00 13.90 74 LEU B O 1
ATOM 8301 N N . LEU D 1 95 ? 2.897 112.333 -9.690 1.00 12.30 75 LEU B N 1
ATOM 8302 C CA . LEU D 1 95 ? 2.584 113.672 -9.203 1.00 13.04 75 LEU B CA 1
ATOM 8303 C C . LEU D 1 95 ? 1.078 113.890 -9.170 1.00 14.13 75 LEU B C 1
ATOM 8304 O O . LEU D 1 95 ? 0.543 114.394 -8.183 1.00 15.23 75 LEU B O 1
ATOM 8309 N N . ALA D 1 96 ? 0.394 113.473 -10.233 1.00 15.08 76 ALA B N 1
ATOM 8310 C CA . ALA D 1 96 ? -1.061 113.623 -10.305 1.00 16.90 76 ALA B CA 1
ATOM 8311 C C . ALA D 1 96 ? -1.775 112.853 -9.195 1.00 16.46 76 ALA B C 1
ATOM 8312 O O . ALA D 1 96 ? -2.771 113.339 -8.654 1.00 18.37 76 ALA B O 1
ATOM 8314 N N . THR D 1 97 ? -1.272 111.672 -8.833 1.00 14.80 77 THR B N 1
ATOM 8315 C CA . THR D 1 97 ? -1.906 110.921 -7.743 1.00 15.98 77 THR B CA 1
ATOM 8316 C C . THR D 1 97 ? -1.800 111.636 -6.398 1.00 18.20 77 THR B C 1
ATOM 8317 O O . THR D 1 97 ? -2.586 111.376 -5.488 1.00 19.94 77 THR B O 1
ATOM 8321 N N . VAL D 1 98 ? -0.836 112.539 -6.270 1.00 14.78 78 VAL B N 1
ATOM 8322 C CA . VAL D 1 98 ? -0.725 113.308 -5.040 1.00 17.43 78 VAL B CA 1
ATOM 8323 C C . VAL D 1 98 ? -1.143 114.760 -5.251 1.00 18.63 78 VAL B C 1
ATOM 8324 O O . VAL D 1 98 ? -0.754 115.640 -4.487 1.00 22.77 78 VAL B O 1
ATOM 8328 N N . GLY D 1 99 ? -1.932 114.997 -6.297 1.00 16.86 79 GLY B N 1
ATOM 8329 C CA . GLY D 1 99 ? -2.594 116.276 -6.490 1.00 16.48 79 GLY B CA 1
ATOM 8330 C C . GLY D 1 99 ? -1.910 117.321 -7.355 1.00 20.28 79 GLY B C 1
ATOM 8331 O O . GLY D 1 99 ? -2.446 118.408 -7.542 1.00 19.23 79 GLY B O 1
ATOM 8332 N N . VAL D 1 100 ? -0.729 117.015 -7.880 1.00 16.91 80 VAL B N 1
ATOM 8333 C CA . VAL D 1 100 ? 0.023 117.998 -8.657 1.00 17.00 80 VAL B CA 1
ATOM 8334 C C . VAL D 1 100 ? -0.046 117.626 -10.143 1.00 19.83 80 VAL B C 1
ATOM 8335 O O . VAL D 1 100 ? 0.428 116.561 -10.539 1.00 16.78 80 VAL B O 1
ATOM 8339 N N . PHE D 1 101 ? -0.637 118.510 -10.947 1.00 16.91 81 PHE B N 1
ATOM 8340 C CA . PHE D 1 101 ? -1.097 118.179 -12.301 1.00 17.53 81 PHE B CA 1
ATOM 8341 C C . PHE D 1 101 ? -2.324 117.274 -12.265 1.00 21.29 81 PHE B C 1
ATOM 8342 O O . PHE D 1 101 ? -2.546 116.528 -11.300 1.00 17.29 81 PHE B O 1
ATOM 8350 N N A ASP D 1 102 ? -3.109 117.336 -13.335 0.51 18.91 82 ASP B N 1
ATOM 8351 N N B ASP D 1 102 ? -3.127 117.344 -13.322 0.49 18.91 82 ASP B N 1
ATOM 8352 C CA A ASP D 1 102 ? -4.259 116.465 -13.495 0.51 19.92 82 ASP B CA 1
ATOM 8353 C CA B ASP D 1 102 ? -4.278 116.465 -13.475 0.49 19.91 82 ASP B CA 1
ATOM 8354 C C A ASP D 1 102 ? -3.959 115.406 -14.550 0.51 18.92 82 ASP B C 1
ATOM 8355 C C B ASP D 1 102 ? -3.986 115.412 -14.546 0.49 18.93 82 ASP B C 1
ATOM 8356 O O A ASP D 1 102 ? -3.552 115.728 -15.664 0.51 18.83 82 ASP B O 1
ATOM 8357 O O B ASP D 1 102 ? -3.608 115.747 -15.667 0.49 18.83 82 ASP B O 1
ATOM 8366 N N . ASP D 1 103 ? -4.158 114.144 -14.188 1.00 20.01 83 ASP B N 1
ATOM 8367 C CA . ASP D 1 103 ? -4.021 113.034 -15.131 1.00 20.31 83 ASP B CA 1
ATOM 8368 C C . ASP D 1 103 ? -5.416 112.784 -15.705 1.00 21.68 83 ASP B C 1
ATOM 8369 O O . ASP D 1 103 ? -6.303 112.332 -14.990 1.00 20.18 83 ASP B O 1
ATOM 8374 N N . LEU D 1 104 ? -5.620 113.103 -16.981 1.00 21.85 84 LEU B N 1
ATOM 8375 C CA . LEU D 1 104 ? -6.957 113.027 -17.585 1.00 22.79 84 LEU B CA 1
ATOM 8376 C C . LEU D 1 104 ? -7.459 111.592 -17.718 1.00 24.92 84 LEU B C 1
ATOM 8377 O O . LEU D 1 104 ? -8.660 111.352 -17.780 1.00 28.41 84 LEU B O 1
ATOM 8382 N N . GLY D 1 105 ? -6.538 110.638 -17.752 1.00 25.60 85 GLY B N 1
ATOM 8383 C CA . GLY D 1 105 ? -6.912 109.234 -17.751 1.00 27.28 85 GLY B CA 1
ATOM 8384 C C . GLY D 1 105 ? -7.196 108.676 -19.133 1.00 28.84 85 GLY B C 1
ATOM 8385 O O . GLY D 1 105 ? -7.654 107.541 -19.273 1.00 36.31 85 GLY B O 1
ATOM 8386 N N . HIS D 1 106 ? -6.935 109.475 -20.160 1.00 25.41 86 HIS B N 1
ATOM 8387 C CA . HIS D 1 106 ? -7.040 108.997 -21.531 1.00 29.56 86 HIS B CA 1
ATOM 8388 C C . HIS D 1 106 ? -6.092 109.754 -22.452 1.00 32.77 86 HIS B C 1
ATOM 8389 O O . HIS D 1 106 ? -5.723 110.901 -22.178 1.00 25.35 86 HIS B O 1
ATOM 8396 N N . ASP D 1 107 ? -5.695 109.089 -23.534 1.00 26.30 87 ASP B N 1
ATOM 8397 C CA . ASP D 1 107 ? -4.877 109.685 -24.582 1.00 24.52 87 ASP B CA 1
ATOM 8398 C C . ASP D 1 107 ? -3.547 110.265 -24.104 1.00 23.14 87 ASP B C 1
ATOM 8399 O O . ASP D 1 107 ? -2.987 111.147 -24.752 1.00 23.55 87 ASP B O 1
ATOM 8404 N N . ASP D 1 108 ? -3.059 109.761 -22.974 1.00 22.95 88 ASP B N 1
ATOM 8405 C CA . ASP D 1 108 ? -1.761 110.148 -22.435 1.00 22.45 88 ASP B CA 1
ATOM 8406 C C . ASP D 1 108 ? -1.756 111.612 -21.995 1.00 17.78 88 ASP B C 1
ATOM 8407 O O . ASP D 1 108 ? -0.691 112.229 -21.855 1.00 20.18 88 ASP B O 1
ATOM 8412 N N . LEU D 1 109 ? -2.940 112.168 -21.761 1.00 20.75 89 LEU B N 1
ATOM 8413 C CA . LEU D 1 109 ? -3.034 113.608 -21.510 1.00 20.69 89 LEU B CA 1
ATOM 8414 C C . LEU D 1 109 ? -2.855 114.015 -20.049 1.00 17.18 89 LEU B C 1
ATOM 8415 O O . LEU D 1 109 ? -3.419 113.401 -19.141 1.00 17.03 89 LEU B O 1
ATOM 8420 N N . PHE D 1 110 ? -2.070 115.069 -19.840 1.00 17.86 90 PHE B N 1
ATOM 8421 C CA . PHE D 1 110 ? -2.009 115.730 -18.542 1.00 20.95 90 PHE B CA 1
ATOM 8422 C C . PHE D 1 110 ? -2.369 117.203 -18.684 1.00 13.40 90 PHE B C 1
ATOM 8423 O O . PHE D 1 110 ? -2.127 117.806 -19.723 1.00 15.28 90 PHE B O 1
ATOM 8431 N N . ALA D 1 111 ? -2.938 117.767 -17.623 1.00 19.40 91 ALA B N 1
ATOM 8432 C CA . ALA D 1 111 ? -3.384 119.152 -17.624 1.00 19.61 91 ALA B CA 1
ATOM 8433 C C . ALA D 1 111 ? -2.861 119.897 -16.404 1.00 17.97 91 ALA B C 1
ATOM 8434 O O . ALA D 1 111 ? -2.514 119.290 -15.388 1.00 20.49 91 ALA B O 1
ATOM 8436 N N . GLN D 1 112 ? -2.809 121.216 -16.522 1.00 22.52 92 GLN B N 1
ATOM 8437 C CA . GLN D 1 112 ? -2.502 122.092 -15.403 1.00 20.10 92 GLN B CA 1
ATOM 8438 C C . GLN D 1 112 ? -3.624 121.997 -14.383 1.00 21.16 92 GLN B C 1
ATOM 8439 O O . GLN D 1 112 ? -4.798 121.887 -14.750 1.00 23.42 92 GLN B O 1
ATOM 8445 N N . ASN D 1 113 ? -3.278 122.030 -13.101 1.00 20.01 93 ASN B N 1
ATOM 8446 C CA . ASN D 1 113 ? -4.292 122.179 -12.063 1.00 18.76 93 ASN B CA 1
ATOM 8447 C C . ASN D 1 113 ? -3.871 123.223 -11.024 1.00 21.73 93 ASN B C 1
ATOM 8448 O O . ASN D 1 113 ? -2.836 123.883 -11.186 1.00 21.71 93 ASN B O 1
ATOM 8453 N N . ALA D 1 114 ? -4.674 123.391 -9.980 1.00 22.07 94 ALA B N 1
ATOM 8454 C CA . ALA D 1 114 ? -4.446 124.478 -9.027 1.00 26.44 94 ALA B CA 1
ATOM 8455 C C . ALA D 1 114 ? -3.036 124.437 -8.433 1.00 22.70 94 ALA B C 1
ATOM 8456 O O . ALA D 1 114 ? -2.361 125.465 -8.347 1.00 20.46 94 ALA B O 1
ATOM 8458 N N . LEU D 1 115 ? -2.605 123.245 -8.024 1.00 20.61 95 LEU B N 1
ATOM 8459 C CA . LEU D 1 115 ? -1.275 123.057 -7.450 1.00 21.58 95 LEU B CA 1
ATOM 8460 C C . LEU D 1 115 ? -0.131 123.230 -8.457 1.00 22.35 95 LEU B C 1
ATOM 8461 O O . LEU D 1 115 ? 0.871 123.875 -8.148 1.00 21.24 95 LEU B O 1
ATOM 8466 N N . SER D 1 116 ? -0.261 122.663 -9.656 1.00 23.08 96 SER B N 1
ATOM 8467 C CA . SER D 1 116 ? 0.798 122.836 -10.653 1.00 15.90 96 SER B CA 1
ATOM 8468 C C . SER D 1 116 ? 0.902 124.269 -11.180 1.00 16.48 96 SER B C 1
ATOM 8469 O O . SER D 1 116 ? 1.983 124.707 -11.572 1.00 14.74 96 SER B O 1
ATOM 8472 N N . ALA D 1 117 ? -0.219 124.990 -11.192 1.00 19.35 97 ALA B N 1
ATOM 8473 C CA . ALA D 1 117 ? -0.234 126.368 -11.680 1.00 20.45 97 ALA B CA 1
ATOM 8474 C C . ALA D 1 117 ? 0.677 127.231 -10.818 1.00 21.74 97 ALA B C 1
ATOM 8475 O O . ALA D 1 117 ? 1.299 128.184 -11.286 1.00 21.33 97 ALA B O 1
ATOM 8477 N N . VAL D 1 118 ? 0.747 126.871 -9.546 1.00 18.62 98 VAL B N 1
ATOM 8478 C CA . VAL D 1 118 ? 1.621 127.532 -8.588 1.00 23.42 98 VAL B CA 1
ATOM 8479 C C . VAL D 1 118 ? 3.102 127.457 -8.989 1.00 23.11 98 VAL B C 1
ATOM 8480 O O . VAL D 1 118 ? 3.913 128.281 -8.565 1.00 19.38 98 VAL B O 1
ATOM 8484 N N . LEU D 1 119 ? 3.447 126.481 -9.826 1.00 15.65 99 LEU B N 1
ATOM 8485 C CA . LEU D 1 119 ? 4.839 126.250 -10.212 1.00 15.21 99 LEU B CA 1
ATOM 8486 C C . LEU D 1 119 ? 5.249 126.933 -11.514 1.00 17.01 99 LEU B C 1
ATOM 8487 O O . LEU D 1 119 ? 6.378 126.768 -11.978 1.00 16.33 99 LEU B O 1
ATOM 8492 N N . LEU D 1 120 ? 4.330 127.670 -12.128 1.00 17.63 100 LEU B N 1
ATOM 8493 C CA . LEU D 1 120 ? 4.672 128.415 -13.335 1.00 19.38 100 LEU B CA 1
ATOM 8494 C C . LEU D 1 120 ? 5.812 129.388 -13.060 1.00 22.43 100 LEU B C 1
ATOM 8495 O O . LEU D 1 120 ? 5.840 130.035 -12.001 1.00 26.07 100 LEU B O 1
ATOM 8500 N N . PRO D 1 121 ? 6.757 129.493 -14.010 1.00 25.27 101 PRO B N 1
ATOM 8501 C CA . PRO D 1 121 ? 7.865 130.443 -13.890 1.00 31.32 101 PRO B CA 1
ATOM 8502 C C . PRO D 1 121 ? 7.280 131.844 -13.781 1.00 33.96 101 PRO B C 1
ATOM 8503 O O . PRO D 1 121 ? 6.479 132.248 -14.626 1.00 36.66 101 PRO B O 1
ATOM 8507 N N . ASP D 1 122 ? 7.611 132.566 -12.745 1.00 27.05 102 ASP B N 1
ATOM 8508 C CA . ASP D 1 122 ? 7.100 133.892 -12.547 1.00 25.74 102 ASP B CA 1
ATOM 8509 C C . ASP D 1 122 ? 7.922 134.470 -11.422 1.00 31.07 102 ASP B C 1
ATOM 8510 O O . ASP D 1 122 ? 7.954 133.926 -10.366 1.00 30.10 102 ASP B O 1
ATOM 8515 N N . PRO D 1 123 ? 8.627 135.561 -11.698 1.00 31.25 103 PRO B N 1
ATOM 8516 C CA . PRO D 1 123 ? 9.521 136.155 -10.702 1.00 24.46 103 PRO B CA 1
ATOM 8517 C C . PRO D 1 123 ? 8.798 136.651 -9.472 1.00 25.17 103 PRO B C 1
ATOM 8518 O O . PRO D 1 123 ? 9.384 136.852 -8.471 1.00 28.83 103 PRO B O 1
ATOM 8522 N N . ALA D 1 124 ? 7.510 136.809 -9.546 1.00 22.93 104 ALA B N 1
ATOM 8523 C CA . ALA D 1 124 ? 6.735 137.220 -8.381 1.00 27.40 104 ALA B CA 1
ATOM 8524 C C . ALA D 1 124 ? 6.208 136.036 -7.564 1.00 24.66 104 ALA B C 1
ATOM 8525 O O . ALA D 1 124 ? 5.521 136.229 -6.565 1.00 23.20 104 ALA B O 1
ATOM 8527 N N . SER D 1 125 ? 6.517 134.812 -7.987 1.00 25.43 105 SER B N 1
ATOM 8528 C CA . SER D 1 125 ? 6.012 133.635 -7.277 1.00 26.37 105 SER B CA 1
ATOM 8529 C C . SER D 1 125 ? 7.062 133.012 -6.358 1.00 18.88 105 SER B C 1
ATOM 8530 O O . SER D 1 125 ? 8.025 132.422 -6.831 1.00 22.09 105 SER B O 1
ATOM 8533 N N . PRO D 1 126 ? 6.864 133.131 -5.043 1.00 18.12 106 PRO B N 1
ATOM 8534 C CA . PRO D 1 126 ? 7.785 132.537 -4.068 1.00 19.40 106 PRO B CA 1
ATOM 8535 C C . PRO D 1 126 ? 7.956 131.023 -4.263 1.00 19.68 106 PRO B C 1
ATOM 8536 O O . PRO D 1 126 ? 9.080 130.541 -4.263 1.00 18.21 106 PRO B O 1
ATOM 8540 N N . VAL D 1 127 ? 6.868 130.283 -4.436 1.00 20.23 107 VAL B N 1
ATOM 8541 C CA . VAL D 1 127 ? 6.988 128.824 -4.528 1.00 20.06 107 VAL B CA 1
ATOM 8542 C C . VAL D 1 127 ? 7.655 128.350 -5.815 1.00 22.46 107 VAL B C 1
ATOM 8543 O O . VAL D 1 127 ? 8.454 127.415 -5.796 1.00 18.49 107 VAL B O 1
ATOM 8547 N N . ALA D 1 128 ? 7.334 129.000 -6.931 1.00 19.06 108 ALA B N 1
ATOM 8548 C CA . ALA D 1 128 ? 7.914 128.625 -8.220 1.00 18.18 108 ALA B CA 1
ATOM 8549 C C . ALA D 1 128 ? 9.412 128.843 -8.239 1.00 19.05 108 ALA B C 1
ATOM 8550 O O . ALA D 1 128 ? 10.166 127.978 -8.673 1.00 15.23 108 ALA B O 1
ATOM 8552 N N . THR D 1 129 ? 9.846 130.011 -7.773 1.00 17.28 109 THR B N 1
ATOM 8553 C CA . THR D 1 129 ? 11.264 130.312 -7.751 1.00 20.04 109 THR B CA 1
ATOM 8554 C C . THR D 1 129 ? 11.998 129.431 -6.733 1.00 13.76 109 THR B C 1
ATOM 8555 O O . THR D 1 129 ? 13.117 128.986 -6.983 1.00 16.22 109 THR B O 1
ATOM 8559 N N . ASP D 1 130 ? 11.369 129.173 -5.594 1.00 17.30 110 ASP B N 1
ATOM 8560 C CA . ASP D 1 130 ? 12.018 128.338 -4.589 1.00 14.63 110 ASP B CA 1
ATOM 8561 C C . ASP D 1 130 ? 12.127 126.884 -5.080 1.00 15.37 110 ASP B C 1
ATOM 8562 O O . ASP D 1 130 ? 13.126 126.220 -4.846 1.00 16.73 110 ASP B O 1
ATOM 8567 N N . ALA D 1 131 ? 11.103 126.391 -5.766 1.00 17.12 111 ALA B N 1
ATOM 8568 C CA . ALA D 1 131 ? 11.169 125.025 -6.286 1.00 18.52 111 ALA B CA 1
ATOM 8569 C C . ALA D 1 131 ? 12.367 124.847 -7.227 1.00 15.71 111 ALA B C 1
ATOM 8570 O O . ALA D 1 131 ? 13.086 123.846 -7.163 1.00 15.85 111 ALA B O 1
ATOM 8572 N N . ARG D 1 132 ? 12.589 125.833 -8.088 1.00 13.22 112 ARG B N 1
ATOM 8573 C CA . ARG D 1 132 ? 13.656 125.757 -9.078 1.00 13.75 112 ARG B CA 1
ATOM 8574 C C . ARG D 1 132 ? 15.045 125.884 -8.452 1.00 14.27 112 ARG B C 1
ATOM 8575 O O . ARG D 1 132 ? 16.011 125.312 -8.941 1.00 14.21 112 ARG B O 1
ATOM 8583 N N . PHE D 1 133 ? 15.122 126.652 -7.369 1.00 15.42 113 PHE B N 1
ATOM 8584 C CA . PHE D 1 133 ? 16.332 126.825 -6.561 1.00 14.33 113 PHE B CA 1
ATOM 8585 C C . PHE D 1 133 ? 16.662 125.493 -5.882 1.00 15.20 113 PHE B C 1
ATOM 8586 O O . PHE D 1 133 ? 17.793 125.007 -5.944 1.00 15.29 113 PHE B O 1
ATOM 8594 N N . GLN D 1 134 ? 15.654 124.896 -5.256 1.00 13.88 114 GLN B N 1
ATOM 8595 C CA . GLN D 1 134 ? 15.809 123.603 -4.579 1.00 14.64 114 GLN B CA 1
ATOM 8596 C C . GLN D 1 134 ? 16.162 122.464 -5.529 1.00 13.16 114 GLN B C 1
ATOM 8597 O O . GLN D 1 134 ? 16.744 121.459 -5.115 1.00 13.82 114 GLN B O 1
ATOM 8603 N N . ALA D 1 135 ? 15.818 122.616 -6.805 1.00 14.46 115 ALA B N 1
ATOM 8604 C CA . ALA D 1 135 ? 16.140 121.584 -7.800 1.00 12.32 115 ALA B CA 1
ATOM 8605 C C . ALA D 1 135 ? 17.643 121.424 -8.008 1.00 14.97 115 ALA B C 1
ATOM 8606 O O . ALA D 1 135 ? 18.108 120.345 -8.385 1.00 17.09 115 ALA B O 1
ATOM 8608 N N . ALA D 1 136 ? 18.403 122.494 -7.767 1.00 14.67 116 ALA B N 1
ATOM 8609 C CA . ALA D 1 136 ? 19.856 122.460 -7.949 1.00 16.17 116 ALA B CA 1
ATOM 8610 C C . ALA D 1 136 ? 20.466 121.371 -7.089 1.00 16.45 116 ALA B C 1
ATOM 8611 O O . ALA D 1 136 ? 20.102 121.233 -5.920 1.00 16.15 116 ALA B O 1
ATOM 8613 N N . PRO D 1 137 ? 21.410 120.607 -7.656 1.00 13.18 117 PRO B N 1
ATOM 8614 C CA . PRO D 1 137 ? 22.013 119.467 -6.957 1.00 17.64 117 PRO B CA 1
ATOM 8615 C C . PRO D 1 137 ? 22.765 119.878 -5.699 1.00 19.32 117 PRO B C 1
ATOM 8616 O O . PRO D 1 137 ? 22.738 119.127 -4.731 1.00 16.29 117 PRO B O 1
ATOM 8620 N N . TRP D 1 138 ? 23.413 121.043 -5.711 1.00 15.98 118 TRP B N 1
ATOM 8621 C CA . TRP D 1 138 ? 24.153 121.510 -4.542 1.00 14.42 118 TRP B CA 1
ATOM 8622 C C . TRP D 1 138 ? 23.233 121.882 -3.376 1.00 14.01 118 TRP B C 1
ATOM 8623 O O . TRP D 1 138 ? 23.654 121.897 -2.230 1.00 16.15 118 TRP B O 1
ATOM 8634 N N . HIS D 1 139 ? 21.980 122.186 -3.681 1.00 13.36 119 HIS B N 1
ATOM 8635 C CA . HIS D 1 139 ? 20.994 122.516 -2.652 1.00 15.48 119 HIS B CA 1
ATOM 8636 C C . HIS D 1 139 ? 20.594 121.231 -1.921 1.00 18.05 119 HIS B C 1
ATOM 8637 O O . HIS D 1 139 ? 20.721 121.111 -0.702 1.00 10.57 119 HIS B O 1
ATOM 8644 N N . TRP D 1 140 ? 20.123 120.259 -2.692 1.00 13.59 120 TRP B N 1
ATOM 8645 C CA . TRP D 1 140 ? 19.782 118.941 -2.164 1.00 13.00 120 TRP B CA 1
ATOM 8646 C C . TRP D 1 140 ? 20.980 118.322 -1.449 1.00 13.01 120 TRP B C 1
ATOM 8647 O O . TRP D 1 140 ? 20.838 117.691 -0.400 1.00 13.50 120 TRP B O 1
ATOM 8658 N N . ARG D 1 141 ? 22.173 118.524 -1.999 1.00 15.64 121 ARG B N 1
ATOM 8659 C CA . ARG D 1 141 ? 23.367 117.924 -1.422 1.00 15.08 121 ARG B CA 1
ATOM 8660 C C . ARG D 1 141 ? 23.701 118.518 -0.034 1.00 14.50 121 ARG B C 1
ATOM 8661 O O . ARG D 1 141 ? 24.261 117.838 0.824 1.00 12.75 121 ARG B O 1
ATOM 8669 N N . ALA D 1 142 ? 23.360 119.782 0.191 1.00 14.35 122 ALA B N 1
ATOM 8670 C CA . ALA D 1 142 ? 23.553 120.368 1.516 1.00 13.93 122 ALA B CA 1
ATOM 8671 C C . ALA D 1 142 ? 22.737 119.571 2.537 1.00 14.78 122 ALA B C 1
ATOM 8672 O O . ALA D 1 142 ? 23.210 119.273 3.637 1.00 15.52 122 ALA B O 1
ATOM 8674 N N . TRP D 1 143 ? 21.509 119.223 2.155 1.00 10.83 123 TRP B N 1
ATOM 8675 C CA . TRP D 1 143 ? 20.629 118.426 2.998 1.00 13.54 123 TRP B CA 1
ATOM 8676 C C . TRP D 1 143 ? 21.144 117.003 3.198 1.00 14.36 123 TRP B C 1
ATOM 8677 O O . TRP D 1 143 ? 20.862 116.369 4.220 1.00 11.07 123 TRP B O 1
ATOM 8688 N N . GLU D 1 144 ? 21.907 116.503 2.230 1.00 12.48 124 GLU B N 1
ATOM 8689 C CA . GLU D 1 144 ? 22.518 115.186 2.361 1.00 10.11 124 GLU B CA 1
ATOM 8690 C C . GLU D 1 144 ? 23.356 115.120 3.631 1.00 15.28 124 GLU B C 1
ATOM 8691 O O . GLU D 1 144 ? 23.415 114.084 4.295 1.00 12.61 124 GLU B O 1
ATOM 8697 N N . GLN D 1 145 ? 23.992 116.239 3.971 1.00 13.97 125 GLN B N 1
ATOM 8698 C CA . GLN D 1 145 ? 24.915 116.286 5.098 1.00 15.47 125 GLN B CA 1
ATOM 8699 C C . GLN D 1 145 ? 24.339 117.034 6.308 1.00 13.22 125 GLN B C 1
ATOM 8700 O O . GLN D 1 145 ? 25.079 117.612 7.108 1.00 17.77 125 GLN B O 1
ATOM 8706 N N . LEU D 1 146 ? 23.018 117.007 6.439 1.00 14.87 126 LEU B N 1
ATOM 8707 C CA . LEU D 1 146 ? 22.353 117.628 7.581 1.00 14.77 126 LEU B CA 1
ATOM 8708 C C . LEU D 1 146 ? 22.929 117.123 8.902 1.00 15.66 126 LEU B C 1
ATOM 8709 O O . LEU D 1 146 ? 23.069 117.881 9.858 1.00 13.01 126 LEU B O 1
ATOM 8714 N N . THR D 1 147 ? 23.251 115.838 8.968 1.00 14.41 127 THR B N 1
ATOM 8715 C CA . THR D 1 147 ? 23.833 115.286 10.190 1.00 15.95 127 THR B CA 1
ATOM 8716 C C . THR D 1 147 ? 25.074 116.060 10.657 1.00 17.70 127 THR B C 1
ATOM 8717 O O . THR D 1 147 ? 25.282 116.253 11.862 1.00 16.64 127 THR B O 1
ATOM 8721 N N . HIS D 1 148 ? 25.884 116.515 9.705 1.00 14.90 128 HIS B N 1
ATOM 8722 C CA . HIS D 1 148 ? 27.063 117.311 10.024 1.00 18.22 128 HIS B CA 1
ATOM 8723 C C . HIS D 1 148 ? 26.678 118.605 10.738 1.00 20.45 128 HIS B C 1
ATOM 8724 O O . HIS D 1 148 ? 27.338 119.019 11.693 1.00 19.22 128 HIS B O 1
ATOM 8731 N N . SER D 1 149 ? 25.617 119.252 10.267 1.00 15.19 129 SER B N 1
ATOM 8732 C CA . SER D 1 149 ? 25.166 120.491 10.897 1.00 16.39 129 SER B CA 1
ATOM 8733 C C . SER D 1 149 ? 24.693 120.221 12.319 1.00 15.67 129 SER B C 1
ATOM 8734 O O . SER D 1 149 ? 24.933 121.017 13.215 1.00 16.91 129 SER B O 1
ATOM 8737 N N . VAL D 1 150 ? 23.996 119.106 12.514 1.00 14.36 130 VAL B N 1
ATOM 8738 C CA . VAL D 1 150 ? 23.479 118.771 13.834 1.00 17.73 130 VAL B CA 1
ATOM 8739 C C . VAL D 1 150 ? 24.613 118.429 14.800 1.00 20.05 130 VAL B C 1
ATOM 8740 O O . VAL D 1 150 ? 24.532 118.703 16.003 1.00 18.40 130 VAL B O 1
ATOM 8744 N N . ARG D 1 151 ? 25.687 117.859 14.269 1.00 18.49 131 ARG B N 1
ATOM 8745 C CA . ARG D 1 151 ? 26.852 117.543 15.088 1.00 18.37 131 ARG B CA 1
ATOM 8746 C C . ARG D 1 151 ? 27.745 118.749 15.402 1.00 21.35 131 ARG B C 1
ATOM 8747 O O . ARG D 1 151 ? 28.477 118.731 16.385 1.00 23.23 131 ARG B O 1
ATOM 8755 N N . THR D 1 152 ? 27.690 119.791 14.579 1.00 19.50 132 THR B N 1
ATOM 8756 C CA . THR D 1 152 ? 28.675 120.871 14.680 1.00 21.97 132 THR B CA 1
ATOM 8757 C C . THR D 1 152 ? 28.100 122.265 14.904 1.00 19.99 132 THR B C 1
ATOM 8758 O O . THR D 1 152 ? 28.799 123.151 15.392 1.00 20.35 132 THR B O 1
ATOM 8762 N N . GLY D 1 153 ? 26.839 122.470 14.526 1.00 18.39 133 GLY B N 1
ATOM 8763 C CA . GLY D 1 153 ? 26.240 123.792 14.581 1.00 15.13 133 GLY B CA 1
ATOM 8764 C C . GLY D 1 153 ? 26.636 124.653 13.399 1.00 15.64 133 GLY B C 1
ATOM 8765 O O . GLY D 1 153 ? 26.299 125.835 13.317 1.00 19.03 133 GLY B O 1
ATOM 8766 N N . GLU D 1 154 ? 27.346 124.052 12.456 1.00 18.65 134 GLU B N 1
ATOM 8767 C CA . GLU D 1 154 ? 27.796 124.790 11.284 1.00 17.60 134 GLU B CA 1
ATOM 8768 C C . GLU D 1 154 ? 27.096 124.335 9.998 1.00 15.08 134 GLU B C 1
ATOM 8769 O O . GLU D 1 154 ? 26.507 123.255 9.949 1.00 17.50 134 GLU B O 1
ATOM 8775 N N . ALA D 1 155 ? 27.155 125.173 8.969 1.00 14.21 135 ALA B N 1
ATOM 8776 C CA . ALA D 1 155 ? 26.491 124.891 7.701 1.00 17.33 135 ALA B CA 1
ATOM 8777 C C . ALA D 1 155 ? 27.010 123.592 7.105 1.00 18.66 135 ALA B C 1
ATOM 8778 O O . ALA D 1 155 ? 28.213 123.365 7.091 1.00 19.96 135 ALA B O 1
ATOM 8780 N N . SER D 1 156 ? 26.105 122.749 6.609 1.00 19.52 136 SER B N 1
ATOM 8781 C CA . SER D 1 156 ? 26.501 121.519 5.920 1.00 18.87 136 SER B CA 1
ATOM 8782 C C . SER D 1 156 ? 26.874 121.802 4.465 1.00 19.89 136 SER B C 1
ATOM 8783 O O . SER D 1 156 ? 27.562 121.007 3.824 1.00 20.41 136 SER B O 1
ATOM 8786 N N . PHE D 1 157 ? 26.415 122.936 3.945 1.00 20.38 137 PHE B N 1
ATOM 8787 C CA . PHE D 1 157 ? 26.666 123.303 2.554 1.00 17.19 137 PHE B CA 1
ATOM 8788 C C . PHE D 1 157 ? 28.146 123.181 2.207 1.00 21.96 137 PHE B C 1
ATOM 8789 O O . PHE D 1 157 ? 28.507 122.656 1.149 1.00 18.71 137 PHE B O 1
ATOM 8797 N N . ASP D 1 158 ? 28.999 123.670 3.102 1.00 19.98 138 ASP B N 1
ATOM 8798 C CA . ASP D 1 158 ? 30.430 123.749 2.815 1.00 25.35 138 ASP B CA 1
ATOM 8799 C C . ASP D 1 158 ? 31.066 122.375 2.684 1.00 21.91 138 ASP B C 1
ATOM 8800 O O . ASP D 1 158 ? 31.853 122.147 1.770 1.00 22.73 138 ASP B O 1
ATOM 8805 N N . VAL D 1 159 ? 30.721 121.465 3.591 1.00 20.39 139 VAL B N 1
ATOM 8806 C CA . VAL D 1 159 ? 31.270 120.114 3.551 1.00 26.06 139 VAL B CA 1
ATOM 8807 C C . VAL D 1 159 ? 30.669 119.300 2.415 1.00 24.71 139 VAL B C 1
ATOM 8808 O O . VAL D 1 159 ? 31.345 118.469 1.819 1.00 21.86 139 VAL B O 1
ATOM 8812 N N . ALA D 1 160 ? 29.399 119.542 2.111 1.00 18.67 140 ALA B N 1
ATOM 8813 C CA . ALA D 1 160 ? 28.736 118.827 1.018 1.00 19.59 140 ALA B CA 1
ATOM 8814 C C . ALA D 1 160 ? 29.279 119.249 -0.340 1.00 19.13 140 ALA B C 1
ATOM 8815 O O . ALA D 1 160 ? 29.484 118.412 -1.225 1.00 18.36 140 ALA B O 1
ATOM 8817 N N . ASN D 1 161 ? 29.529 120.546 -0.492 1.00 18.64 141 ASN B N 1
ATOM 8818 C CA . ASN D 1 161 ? 29.782 121.123 -1.806 1.00 19.44 141 ASN B CA 1
ATOM 8819 C C . ASN D 1 161 ? 31.200 121.628 -2.059 1.00 21.18 141 ASN B C 1
ATOM 8820 O O . ASN D 1 161 ? 31.543 121.964 -3.192 1.00 22.44 141 ASN B O 1
ATOM 8825 N N . GLY D 1 162 ? 32.015 121.694 -1.011 1.00 23.08 142 GLY B N 1
ATOM 8826 C CA . GLY D 1 162 ? 33.405 122.091 -1.155 1.00 25.41 142 GLY B CA 1
ATOM 8827 C C . GLY D 1 162 ? 33.598 123.590 -1.281 1.00 29.25 142 GLY B C 1
ATOM 8828 O O . GLY D 1 162 ? 34.697 124.065 -1.560 1.00 25.84 142 GLY B O 1
ATOM 8829 N N . THR D 1 163 ? 32.521 124.339 -1.083 1.00 20.96 143 THR B N 1
ATOM 8830 C CA . THR D 1 163 ? 32.568 125.797 -1.156 1.00 23.65 143 THR B CA 1
ATOM 8831 C C . THR D 1 163 ? 31.428 126.325 -0.297 1.00 27.16 143 THR B C 1
ATOM 8832 O O . THR D 1 163 ? 30.499 125.579 0.008 1.00 24.26 143 THR B O 1
ATOM 8836 N N . SER D 1 164 ? 31.488 127.589 0.111 1.00 23.55 144 SER B N 1
ATOM 8837 C CA . SER D 1 164 ? 30.386 128.152 0.887 1.00 21.69 144 SER B CA 1
ATOM 8838 C C . SER D 1 164 ? 29.256 128.582 -0.048 1.00 19.85 144 SER B C 1
ATOM 8839 O O . SER D 1 164 ? 29.456 128.725 -1.256 1.00 18.26 144 SER B O 1
ATOM 8842 N N . PHE D 1 165 ? 28.068 128.790 0.510 1.00 19.15 145 PHE B N 1
ATOM 8843 C CA . PHE D 1 165 ? 26.945 129.278 -0.286 1.00 18.53 145 PHE B CA 1
ATOM 8844 C C . PHE D 1 165 ? 27.292 130.625 -0.918 1.00 16.37 145 PHE B C 1
ATOM 8845 O O . PHE D 1 165 ? 27.045 130.849 -2.101 1.00 14.89 145 PHE B O 1
ATOM 8853 N N . TRP D 1 166 ? 27.880 131.525 -0.140 1.00 16.59 146 TRP B N 1
ATOM 8854 C CA . TRP D 1 166 ? 28.223 132.840 -0.683 1.00 18.86 146 TRP B CA 1
ATOM 8855 C C . TRP D 1 166 ? 29.254 132.761 -1.815 1.00 15.67 146 TRP B C 1
ATOM 8856 O O . TRP D 1 166 ? 29.132 133.454 -2.825 1.00 18.60 146 TRP B O 1
ATOM 8867 N N . GLN D 1 167 ? 30.251 131.902 -1.653 1.00 22.47 147 GLN B N 1
ATOM 8868 C CA . GLN D 1 167 ? 31.278 131.755 -2.678 1.00 20.51 147 GLN B CA 1
ATOM 8869 C C . GLN D 1 167 ? 30.679 131.170 -3.950 1.00 19.81 147 GLN B C 1
ATOM 8870 O O . GLN D 1 167 ? 30.966 131.626 -5.057 1.00 19.79 147 GLN B O 1
ATOM 8876 N N . LEU D 1 168 ? 29.819 130.169 -3.796 1.00 18.70 148 LEU B N 1
ATOM 8877 C CA . LEU D 1 168 ? 29.182 129.585 -4.967 1.00 19.05 148 LEU B CA 1
ATOM 8878 C C . LEU D 1 168 ? 28.375 130.626 -5.734 1.00 20.58 148 LEU B C 1
ATOM 8879 O O . LEU D 1 168 ? 28.462 130.706 -6.964 1.00 23.08 148 LEU B O 1
ATOM 8884 N N . THR D 1 169 ? 27.591 131.436 -5.024 1.00 19.57 149 THR B N 1
ATOM 8885 C CA . THR D 1 169 ? 26.741 132.407 -5.714 1.00 21.11 149 THR B CA 1
ATOM 8886 C C . THR D 1 169 ? 27.571 133.557 -6.283 1.00 24.21 149 THR B C 1
ATOM 8887 O O . THR D 1 169 ? 27.088 134.339 -7.100 1.00 30.03 149 THR B O 1
ATOM 8891 N N . HIS D 1 170 ? 28.822 133.650 -5.850 1.00 22.60 150 HIS B N 1
ATOM 8892 C CA . HIS D 1 170 ? 29.766 134.606 -6.423 1.00 25.69 150 HIS B CA 1
ATOM 8893 C C . HIS D 1 170 ? 30.369 134.090 -7.742 1.00 34.14 150 HIS B C 1
ATOM 8894 O O . HIS D 1 170 ? 30.536 134.847 -8.701 1.00 30.09 150 HIS B O 1
ATOM 8901 N N . GLU D 1 171 ? 30.671 132.795 -7.787 1.00 24.54 151 GLU B N 1
ATOM 8902 C CA . GLU D 1 171 ? 31.422 132.203 -8.897 1.00 27.21 151 GLU B CA 1
ATOM 8903 C C . GLU D 1 171 ? 30.567 131.610 -10.022 1.00 31.72 151 GLU B C 1
ATOM 8904 O O . GLU D 1 171 ? 31.035 131.457 -11.153 1.00 29.85 151 GLU B O 1
ATOM 8910 N N . ASP D 1 172 ? 29.323 131.270 -9.706 1.00 26.21 152 ASP B N 1
ATOM 8911 C CA . ASP D 1 172 ? 28.453 130.577 -10.645 1.00 21.87 152 ASP B CA 1
ATOM 8912 C C . ASP D 1 172 ? 27.194 131.404 -10.864 1.00 22.86 152 ASP B C 1
ATOM 8913 O O . ASP D 1 172 ? 26.324 131.459 -9.997 1.00 21.37 152 ASP B O 1
ATOM 8918 N N . PRO D 1 173 ? 27.097 132.062 -12.028 1.00 26.65 153 PRO B N 1
ATOM 8919 C CA . PRO D 1 173 ? 25.962 132.943 -12.327 1.00 21.52 153 PRO B CA 1
ATOM 8920 C C . PRO D 1 173 ? 24.614 132.229 -12.418 1.00 21.01 153 PRO B C 1
ATOM 8921 O O . PRO D 1 173 ? 23.571 132.859 -12.250 1.00 18.93 153 PRO B O 1
ATOM 8925 N N . LYS D 1 174 ? 24.617 130.927 -12.675 1.00 21.74 154 LYS B N 1
ATOM 8926 C CA . LYS D 1 174 ? 23.356 130.200 -12.674 1.00 21.44 154 LYS B CA 1
ATOM 8927 C C . LYS D 1 174 ? 22.838 130.028 -11.245 1.00 17.83 154 LYS B C 1
ATOM 8928 O O . LYS D 1 174 ? 21.655 130.220 -10.986 1.00 19.61 154 LYS B O 1
ATOM 8934 N N . ALA D 1 175 ? 23.724 129.651 -10.332 1.00 16.69 155 ALA B N 1
ATOM 8935 C CA . ALA D 1 175 ? 23.356 129.496 -8.925 1.00 19.11 155 ALA B CA 1
ATOM 8936 C C . ALA D 1 175 ? 22.959 130.849 -8.373 1.00 20.11 155 ALA B C 1
ATOM 8937 O O . ALA D 1 175 ? 21.986 130.982 -7.623 1.00 18.66 155 ALA B O 1
ATOM 8939 N N . ARG D 1 176 ? 23.726 131.858 -8.760 1.00 20.54 156 ARG B N 1
ATOM 8940 C CA . ARG D 1 176 ? 23.438 133.222 -8.368 1.00 19.53 156 ARG B CA 1
ATOM 8941 C C . ARG D 1 176 ? 22.023 133.590 -8.797 1.00 24.25 156 ARG B C 1
ATOM 8942 O O . ARG D 1 176 ? 21.232 134.112 -8.002 1.00 19.21 156 ARG B O 1
ATOM 8950 N N . GLU D 1 177 ? 21.687 133.289 -10.048 1.00 19.58 157 GLU B N 1
ATOM 8951 C CA . GLU D 1 177 ? 20.377 133.651 -10.562 1.00 19.26 157 GLU B CA 1
ATOM 8952 C C . GLU D 1 177 ? 19.251 132.901 -9.862 1.00 19.71 157 GLU B C 1
ATOM 8953 O O . GLU D 1 177 ? 18.219 133.484 -9.545 1.00 17.77 157 GLU B O 1
ATOM 8959 N N . LEU D 1 178 ? 19.444 131.607 -9.628 1.00 19.86 158 LEU B N 1
ATOM 8960 C CA . LEU D 1 178 ? 18.435 130.819 -8.928 1.00 17.45 158 LEU B CA 1
ATOM 8961 C C . LEU D 1 178 ? 18.128 131.423 -7.559 1.00 18.38 158 LEU B C 1
ATOM 8962 O O . LEU D 1 178 ? 16.960 131.561 -7.158 1.00 15.97 158 LEU B O 1
ATOM 8967 N N . PHE D 1 179 ? 19.189 131.777 -6.848 1.00 15.27 159 PHE B N 1
ATOM 8968 C CA . PHE D 1 179 ? 19.061 132.371 -5.522 1.00 19.69 159 PHE B CA 1
ATOM 8969 C C . PHE D 1 179 ? 18.419 133.753 -5.567 1.00 14.77 159 PHE B C 1
ATOM 8970 O O . PHE D 1 179 ? 17.468 134.026 -4.847 1.00 16.31 159 PHE B O 1
ATOM 8978 N N . ASN D 1 180 ? 18.947 134.634 -6.404 1.00 19.06 160 ASN B N 1
ATOM 8979 C CA . ASN D 1 180 ? 18.402 135.985 -6.459 1.00 18.99 160 ASN B CA 1
ATOM 8980 C C . ASN D 1 180 ? 16.920 136.001 -6.854 1.00 24.03 160 ASN B C 1
ATOM 8981 O O . ASN D 1 180 ? 16.150 136.836 -6.374 1.00 18.34 160 ASN B O 1
ATOM 8986 N N . ARG D 1 181 ? 16.511 135.059 -7.706 1.00 18.46 161 ARG B N 1
ATOM 8987 C CA . ARG D 1 181 ? 15.096 134.935 -8.064 1.00 17.94 161 ARG B CA 1
ATOM 8988 C C . ARG D 1 181 ? 14.267 134.435 -6.895 1.00 16.94 161 ARG B C 1
ATOM 8989 O O . ARG D 1 181 ? 13.189 134.962 -6.616 1.00 20.39 161 ARG B O 1
ATOM 8997 N N . ALA D 1 182 ? 14.759 133.407 -6.214 1.00 15.77 162 ALA B N 1
ATOM 8998 C CA . ALA D 1 182 ? 14.030 132.864 -5.072 1.00 15.47 162 ALA B CA 1
ATOM 8999 C C . ALA D 1 182 ? 13.838 133.946 -4.004 1.00 17.84 162 ALA B C 1
ATOM 9000 O O . ALA D 1 182 ? 12.761 134.075 -3.420 1.00 20.73 162 ALA B O 1
ATOM 9018 N N . GLY D 1 184 ? 14.165 137.330 -4.535 1.00 19.37 164 GLY B N 1
ATOM 9019 C CA . GLY D 1 184 ? 13.439 138.439 -5.128 1.00 18.41 164 GLY B CA 1
ATOM 9020 C C . GLY D 1 184 ? 11.929 138.291 -5.137 1.00 25.20 164 GLY B C 1
ATOM 9021 O O . GLY D 1 184 ? 11.202 139.278 -5.029 1.00 20.66 164 GLY B O 1
ATOM 9022 N N . SER D 1 185 ? 11.445 137.059 -5.268 1.00 19.75 165 SER B N 1
ATOM 9023 C CA . SER D 1 185 ? 10.007 136.820 -5.313 1.00 19.16 165 SER B CA 1
ATOM 9024 C C . SER D 1 185 ? 9.388 137.075 -3.951 1.00 24.25 165 SER B C 1
ATOM 9025 O O . SER D 1 185 ? 8.361 137.749 -3.831 1.00 22.27 165 SER B O 1
ATOM 9028 N N . VAL D 1 186 ? 10.020 136.526 -2.920 1.00 18.90 166 VAL B N 1
ATOM 9029 C CA . VAL D 1 186 ? 9.575 136.746 -1.557 1.00 19.20 166 VAL B CA 1
ATOM 9030 C C . VAL D 1 186 ? 9.592 138.242 -1.271 1.00 23.86 166 VAL B C 1
ATOM 9031 O O . VAL D 1 186 ? 8.662 138.789 -0.670 1.00 22.33 166 VAL B O 1
ATOM 9035 N N . SER D 1 187 ? 10.648 138.905 -1.726 1.00 17.34 167 SER B N 1
ATOM 9036 C CA . SER D 1 187 ? 10.834 140.312 -1.396 1.00 23.64 167 SER B CA 1
ATOM 9037 C C . SER D 1 187 ? 9.740 141.178 -2.021 1.00 29.58 167 SER B C 1
ATOM 9038 O O . SER D 1 187 ? 9.296 142.156 -1.416 1.00 23.54 167 SER B O 1
ATOM 9041 N N . LEU D 1 188 ? 9.298 140.813 -3.225 1.00 23.80 168 LEU B N 1
ATOM 9042 C CA . LEU D 1 188 ? 8.263 141.585 -3.909 1.00 25.18 168 LEU B CA 1
ATOM 9043 C C . LEU D 1 188 ? 7.006 141.713 -3.061 1.00 29.95 168 LEU B C 1
ATOM 9044 O O . LEU D 1 188 ? 6.411 142.783 -2.976 1.00 34.13 168 LEU B O 1
ATOM 9049 N N . THR D 1 189 ? 6.612 140.624 -2.416 1.00 30.71 169 THR B N 1
ATOM 9050 C CA . THR D 1 189 ? 5.458 140.661 -1.526 1.00 27.97 169 THR B CA 1
ATOM 9051 C C . THR D 1 189 ? 5.718 141.539 -0.314 1.00 35.31 169 THR B C 1
ATOM 9052 O O . THR D 1 189 ? 4.892 142.367 0.068 1.00 35.22 169 THR B O 1
ATOM 9056 N N . GLU D 1 190 ? 6.876 141.338 0.299 1.00 27.55 170 GLU B N 1
ATOM 9057 C CA . GLU D 1 190 ? 7.218 142.041 1.522 1.00 28.44 170 GLU B CA 1
ATOM 9058 C C . GLU D 1 190 ? 7.379 143.541 1.309 1.00 31.59 170 GLU B C 1
ATOM 9059 O O . GLU D 1 190 ? 7.104 144.332 2.209 1.00 30.93 170 GLU B O 1
ATOM 9065 N N . ALA D 1 191 ? 7.820 143.931 0.117 1.00 29.33 171 ALA B N 1
ATOM 9066 C CA . ALA D 1 191 ? 8.205 145.317 -0.117 1.00 26.25 171 ALA B CA 1
ATOM 9067 C C . ALA D 1 191 ? 7.055 146.286 0.174 1.00 32.26 171 ALA B C 1
ATOM 9068 O O . ALA D 1 191 ? 7.246 147.307 0.837 1.00 26.48 171 ALA B O 1
ATOM 9070 N N . GLY D 1 192 ? 5.864 145.950 -0.310 1.00 27.52 172 GLY B N 1
ATOM 9071 C CA . GLY D 1 192 ? 4.698 146.798 -0.135 1.00 33.37 172 GLY B CA 1
ATOM 9072 C C . GLY D 1 192 ? 4.202 146.802 1.296 1.00 33.92 172 GLY B C 1
ATOM 9073 O O . GLY D 1 192 ? 3.754 147.828 1.800 1.00 32.22 172 GLY B O 1
ATOM 9074 N N . GLN D 1 193 ? 4.286 145.647 1.951 1.00 27.39 173 GLN B N 1
ATOM 9075 C CA . GLN D 1 193 ? 3.881 145.513 3.344 1.00 34.92 173 GLN B CA 1
ATOM 9076 C C . GLN D 1 193 ? 4.726 146.413 4.243 1.00 35.05 173 GLN B C 1
ATOM 9077 O O . GLN D 1 193 ? 4.195 147.127 5.093 1.00 31.24 173 GLN B O 1
ATOM 9083 N N . VAL D 1 194 ? 6.043 146.375 4.053 1.00 28.76 174 VAL B N 1
ATOM 9084 C CA . VAL D 1 194 ? 6.940 147.222 4.830 1.00 29.51 174 VAL B CA 1
ATOM 9085 C C . VAL D 1 194 ? 6.648 148.700 4.569 1.00 33.74 174 VAL B C 1
ATOM 9086 O O . VAL D 1 194 ? 6.486 149.483 5.505 1.00 34.90 174 VAL B O 1
ATOM 9090 N N . ALA D 1 195 ? 6.567 149.075 3.298 1.00 27.97 175 ALA B N 1
ATOM 9091 C CA . ALA D 1 195 ? 6.311 150.471 2.941 1.00 37.78 175 ALA B CA 1
ATOM 9092 C C . ALA D 1 195 ? 5.004 150.995 3.540 1.00 37.36 175 ALA B C 1
ATOM 9093 O O . ALA D 1 195 ? 4.840 152.201 3.718 1.00 41.16 175 ALA B O 1
ATOM 9095 N N . ALA D 1 196 ? 4.081 150.088 3.850 1.00 35.32 176 ALA B N 1
ATOM 9096 C CA . ALA D 1 196 ? 2.774 150.468 4.375 1.00 32.41 176 ALA B CA 1
ATOM 9097 C C . ALA D 1 196 ? 2.687 150.365 5.893 1.00 42.91 176 ALA B C 1
ATOM 9098 O O . ALA D 1 196 ? 1.766 150.904 6.501 1.00 40.60 176 ALA B O 1
ATOM 9100 N N . ALA D 1 197 ? 3.641 149.667 6.503 1.00 37.03 177 ALA B N 1
ATOM 9101 C CA . ALA D 1 197 ? 3.604 149.436 7.940 1.00 39.06 177 ALA B CA 1
ATOM 9102 C C . ALA D 1 197 ? 4.409 150.484 8.692 1.00 39.73 177 ALA B C 1
ATOM 9103 O O . ALA D 1 197 ? 4.171 150.735 9.874 1.00 40.43 177 ALA B O 1
ATOM 9105 N N . TYR D 1 198 ? 5.368 151.090 8.005 1.00 35.47 178 TYR B N 1
ATOM 9106 C CA . TYR D 1 198 ? 6.285 152.010 8.661 1.00 34.59 178 TYR B CA 1
ATOM 9107 C C . TYR D 1 198 ? 6.202 153.409 8.079 1.00 32.45 178 TYR B C 1
ATOM 9108 O O . TYR D 1 198 ? 6.350 153.605 6.871 1.00 33.00 178 TYR B O 1
ATOM 9117 N N . ASP D 1 199 ? 5.987 154.384 8.957 1.00 32.93 179 ASP B N 1
ATOM 9118 C CA . ASP D 1 199 ? 5.920 155.778 8.547 1.00 37.51 179 ASP B CA 1
ATOM 9119 C C . ASP D 1 199 ? 7.310 156.355 8.269 1.00 34.55 179 ASP B C 1
ATOM 9120 O O . ASP D 1 199 ? 8.006 156.779 9.192 1.00 32.87 179 ASP B O 1
ATOM 9125 N N . PHE D 1 200 ? 7.697 156.375 6.993 1.00 33.15 180 PHE B N 1
ATOM 9126 C CA . PHE D 1 200 ? 9.008 156.878 6.575 1.00 31.59 180 PHE B CA 1
ATOM 9127 C C . PHE D 1 200 ? 9.023 158.390 6.355 1.00 32.00 180 PHE B C 1
ATOM 9128 O O . PHE D 1 200 ? 10.062 158.952 6.011 1.00 39.47 180 PHE B O 1
ATOM 9136 N N . SER D 1 201 ? 7.880 159.049 6.520 1.00 38.64 181 SER B N 1
ATOM 9137 C CA . SER D 1 201 ? 7.826 160.492 6.276 1.00 38.11 181 SER B CA 1
ATOM 9138 C C . SER D 1 201 ? 8.741 161.240 7.243 1.00 39.89 181 SER B C 1
ATOM 9139 O O . SER D 1 201 ? 8.841 160.888 8.420 1.00 42.81 181 SER B O 1
ATOM 9142 N N . GLY D 1 202 ? 9.432 162.255 6.741 1.00 41.62 182 GLY B N 1
ATOM 9143 C CA . GLY D 1 202 ? 10.369 162.997 7.568 1.00 47.83 182 GLY B CA 1
ATOM 9144 C C . GLY D 1 202 ? 11.794 162.485 7.460 1.00 46.38 182 GLY B C 1
ATOM 9145 O O . GLY D 1 202 ? 12.729 163.089 7.990 1.00 45.54 182 GLY B O 1
ATOM 9146 N N . ALA D 1 203 ? 11.960 161.359 6.775 1.00 43.97 183 ALA B N 1
ATOM 9147 C CA . ALA D 1 203 ? 13.288 160.841 6.484 1.00 40.63 183 ALA B CA 1
ATOM 9148 C C . ALA D 1 203 ? 13.743 161.368 5.131 1.00 33.63 183 ALA B C 1
ATOM 9149 O O . ALA D 1 203 ? 12.986 161.352 4.162 1.00 48.04 183 ALA B O 1
ATOM 9151 N N . ALA D 1 204 ? 14.980 161.843 5.066 1.00 35.74 184 ALA B N 1
ATOM 9152 C CA . ALA D 1 204 ? 15.536 162.348 3.817 1.00 35.45 184 ALA B CA 1
ATOM 9153 C C . ALA D 1 204 ? 16.305 161.256 3.089 1.00 41.15 184 ALA B C 1
ATOM 9154 O O . ALA D 1 204 ? 16.273 161.173 1.861 1.00 32.29 184 ALA B O 1
ATOM 9156 N N . THR D 1 205 ? 16.994 160.416 3.859 1.00 32.53 185 THR B N 1
ATOM 9157 C CA . THR D 1 205 ? 17.865 159.404 3.288 1.00 31.43 185 THR B CA 1
ATOM 9158 C C . THR D 1 205 ? 17.620 158.035 3.913 1.00 30.34 185 THR B C 1
ATOM 9159 O O . THR D 1 205 ? 17.408 157.922 5.120 1.00 25.35 185 THR B O 1
ATOM 9163 N N . ALA D 1 206 ? 17.656 157.003 3.076 1.00 30.98 186 ALA B N 1
ATOM 9164 C CA . ALA D 1 206 ? 17.481 155.628 3.520 1.00 21.67 186 ALA B CA 1
ATOM 9165 C C . ALA D 1 206 ? 18.572 154.770 2.889 1.00 27.20 186 ALA B C 1
ATOM 9166 O O . ALA D 1 206 ? 18.964 155.002 1.750 1.00 24.54 186 ALA B O 1
ATOM 9168 N N . VAL D 1 207 ? 19.070 153.790 3.638 1.00 24.30 187 VAL B N 1
ATOM 9169 C CA . VAL D 1 207 ? 20.087 152.880 3.123 1.00 21.96 187 VAL B CA 1
ATOM 9170 C C . VAL D 1 207 ? 19.614 151.443 3.339 1.00 22.09 187 VAL B C 1
ATOM 9171 O O . VAL D 1 207 ? 19.290 151.061 4.458 1.00 22.07 187 VAL B O 1
ATOM 9175 N N . ASP D 1 208 ? 19.546 150.664 2.263 1.00 20.71 188 ASP B N 1
ATOM 9176 C CA . ASP D 1 208 ? 19.194 149.254 2.375 1.00 21.41 188 ASP B CA 1
ATOM 9177 C C . ASP D 1 208 ? 20.451 148.410 2.293 1.00 19.67 188 ASP B C 1
ATOM 9178 O O . ASP D 1 208 ? 21.104 148.354 1.257 1.00 20.30 188 ASP B O 1
ATOM 9183 N N . ILE D 1 209 ? 20.773 147.761 3.405 1.00 16.76 189 ILE B N 1
ATOM 9184 C CA . ILE D 1 209 ? 22.004 147.014 3.555 1.00 20.91 189 ILE B CA 1
ATOM 9185 C C . ILE D 1 209 ? 21.753 145.595 3.066 1.00 19.57 189 ILE B C 1
ATOM 9186 O O . ILE D 1 209 ? 20.949 144.873 3.662 1.00 18.25 189 ILE B O 1
ATOM 9191 N N . GLY D 1 210 ? 22.420 145.208 1.983 1.00 20.48 190 GLY B N 1
ATOM 9192 C CA . GLY D 1 210 ? 22.195 143.900 1.372 1.00 19.29 190 GLY B CA 1
ATOM 9193 C C . GLY D 1 210 ? 20.765 143.780 0.861 1.00 20.46 190 GLY B C 1
ATOM 9194 O O . GLY D 1 210 ? 20.061 142.805 1.162 1.00 20.96 190 GLY B O 1
ATOM 9195 N N . GLY D 1 211 ? 20.338 144.779 0.092 1.00 19.20 191 GLY B N 1
ATOM 9196 C CA . GLY D 1 211 ? 18.948 144.906 -0.317 1.00 20.36 191 GLY B CA 1
ATOM 9197 C C . GLY D 1 211 ? 18.550 144.101 -1.547 1.00 15.29 191 GLY B C 1
ATOM 9198 O O . GLY D 1 211 ? 17.546 144.391 -2.188 1.00 18.46 191 GLY B O 1
ATOM 9199 N N . GLY D 1 212 ? 19.332 143.081 -1.875 1.00 17.58 192 GLY B N 1
ATOM 9200 C CA . GLY D 1 212 ? 19.003 142.198 -2.987 1.00 21.75 192 GLY B CA 1
ATOM 9201 C C . GLY D 1 212 ? 18.787 142.903 -4.314 1.00 20.89 192 GLY B C 1
ATOM 9202 O O . GLY D 1 212 ? 19.615 143.704 -4.749 1.00 22.43 192 GLY B O 1
ATOM 9203 N N . ARG D 1 213 ? 17.671 142.598 -4.967 1.00 19.42 193 ARG B N 1
ATOM 9204 C CA . ARG D 1 213 ? 17.358 143.197 -6.263 1.00 20.96 193 ARG B CA 1
ATOM 9205 C C . ARG D 1 213 ? 16.654 144.554 -6.148 1.00 21.36 193 ARG B C 1
ATOM 9206 O O . ARG D 1 213 ? 16.258 145.137 -7.155 1.00 23.20 193 ARG B O 1
ATOM 9214 N N . GLY D 1 214 ? 16.488 145.046 -4.920 1.00 21.79 194 GLY B N 1
ATOM 9215 C CA . GLY D 1 214 ? 16.029 146.410 -4.712 1.00 18.61 194 GLY B CA 1
ATOM 9216 C C . GLY D 1 214 ? 14.537 146.646 -4.626 1.00 26.14 194 GLY B C 1
ATOM 9217 O O . GLY D 1 214 ? 14.098 147.791 -4.577 1.00 22.67 194 GLY B O 1
ATOM 9218 N N . SER D 1 215 ? 13.747 145.578 -4.601 1.00 23.73 195 SER B N 1
ATOM 9219 C CA . SER D 1 215 ? 12.298 145.732 -4.528 1.00 27.38 195 SER B CA 1
ATOM 9220 C C . SER D 1 215 ? 11.857 146.438 -3.246 1.00 24.55 195 SER B C 1
ATOM 9221 O O . SER D 1 215 ? 10.876 147.180 -3.249 1.00 26.65 195 SER B O 1
ATOM 9224 N N . LEU D 1 216 ? 12.562 146.217 -2.143 1.00 20.54 196 LEU B N 1
ATOM 9225 C CA . LEU D 1 216 ? 12.178 146.911 -0.919 1.00 20.50 196 LEU B CA 1
ATOM 9226 C C . LEU D 1 216 ? 12.407 148.407 -1.093 1.00 23.74 196 LEU B C 1
ATOM 9227 O O . LEU D 1 216 ? 11.522 149.213 -0.814 1.00 23.66 196 LEU B O 1
ATOM 9240 N N . ALA D 1 218 ? 12.613 150.100 -3.823 1.00 25.64 198 ALA B N 1
ATOM 9241 C CA . ALA D 1 218 ? 11.652 150.600 -4.799 1.00 28.86 198 ALA B CA 1
ATOM 9242 C C . ALA D 1 218 ? 10.295 150.904 -4.164 1.00 26.74 198 ALA B C 1
ATOM 9243 O O . ALA D 1 218 ? 9.733 151.970 -4.386 1.00 33.62 198 ALA B O 1
ATOM 9245 N N . ALA D 1 219 ? 9.772 149.976 -3.368 1.00 29.59 199 ALA B N 1
ATOM 9246 C CA . ALA D 1 219 ? 8.456 150.175 -2.761 1.00 27.29 199 ALA B CA 1
ATOM 9247 C C . ALA D 1 219 ? 8.447 151.375 -1.814 1.00 33.64 199 ALA B C 1
ATOM 9248 O O . ALA D 1 219 ? 7.491 152.154 -1.786 1.00 30.15 199 ALA B O 1
ATOM 9250 N N . VAL D 1 220 ? 9.513 151.527 -1.037 1.00 31.55 200 VAL B N 1
ATOM 9251 C CA . VAL D 1 220 ? 9.569 152.627 -0.084 1.00 30.80 200 VAL B CA 1
ATOM 9252 C C . VAL D 1 220 ? 9.699 153.983 -0.797 1.00 32.87 200 VAL B C 1
ATOM 9253 O O . VAL D 1 220 ? 9.026 154.945 -0.429 1.00 31.22 200 VAL B O 1
ATOM 9257 N N . LEU D 1 221 ? 10.548 154.048 -1.820 1.00 24.78 201 LEU B N 1
ATOM 9258 C CA . LEU D 1 221 ? 10.692 155.264 -2.611 1.00 28.01 201 LEU B CA 1
ATOM 9259 C C . LEU D 1 221 ? 9.372 155.665 -3.277 1.00 35.36 201 LEU B C 1
ATOM 9260 O O . LEU D 1 221 ? 9.004 156.840 -3.280 1.00 37.19 201 LEU B O 1
ATOM 9265 N N . ASP D 1 222 ? 8.667 154.691 -3.845 1.00 34.81 202 ASP B N 1
ATOM 9266 C CA . ASP D 1 222 ? 7.364 154.955 -4.446 1.00 35.01 202 ASP B CA 1
ATOM 9267 C C . ASP D 1 222 ? 6.458 155.650 -3.435 1.00 38.03 202 ASP B C 1
ATOM 9268 O O . ASP D 1 222 ? 5.835 156.663 -3.738 1.00 39.52 202 ASP B O 1
ATOM 9273 N N . ALA D 1 223 ? 6.397 155.097 -2.228 1.00 33.49 203 ALA B N 1
ATOM 9274 C CA . ALA D 1 223 ? 5.437 155.543 -1.226 1.00 37.49 203 ALA B CA 1
ATOM 9275 C C . ALA D 1 223 ? 5.826 156.851 -0.539 1.00 34.68 203 ALA B C 1
ATOM 9276 O O . ALA D 1 223 ? 4.991 157.488 0.101 1.00 35.60 203 ALA B O 1
ATOM 9278 N N . PHE D 1 224 ? 7.090 157.240 -0.663 1.00 30.44 204 PHE B N 1
ATOM 9279 C CA . PHE D 1 224 ? 7.591 158.438 0.010 1.00 36.52 204 PHE B CA 1
ATOM 9280 C C . PHE D 1 224 ? 8.478 159.260 -0.918 1.00 33.92 204 PHE B C 1
ATOM 9281 O O . PHE D 1 224 ? 9.694 159.094 -0.935 1.00 28.75 204 PHE B O 1
ATOM 9289 N N . PRO D 1 225 ? 7.855 160.157 -1.695 1.00 34.45 205 PRO B N 1
ATOM 9290 C CA . PRO D 1 225 ? 8.495 160.933 -2.763 1.00 33.94 205 PRO B CA 1
ATOM 9291 C C . PRO D 1 225 ? 9.655 161.818 -2.299 1.00 32.21 205 PRO B C 1
ATOM 9292 O O . PRO D 1 225 ? 10.514 162.168 -3.110 1.00 32.37 205 PRO B O 1
ATOM 9296 N N . GLY D 1 226 ? 9.684 162.179 -1.021 1.00 36.11 206 GLY B N 1
ATOM 9297 C CA . GLY D 1 226 ? 10.768 163.001 -0.510 1.00 37.82 206 GLY B CA 1
ATOM 9298 C C . GLY D 1 226 ? 12.062 162.224 -0.344 1.00 43.09 206 GLY B C 1
ATOM 9299 O O . GLY D 1 226 ? 13.159 162.791 -0.368 1.00 39.32 206 GLY B O 1
ATOM 9300 N N . LEU D 1 227 ? 11.930 160.909 -0.193 1.00 37.55 207 LEU B N 1
ATOM 9301 C CA . LEU D 1 227 ? 13.052 160.052 0.179 1.00 35.99 207 LEU B CA 1
ATOM 9302 C C . LEU D 1 227 ? 14.087 159.870 -0.926 1.00 31.48 207 LEU B C 1
ATOM 9303 O O . LEU D 1 227 ? 13.742 159.661 -2.090 1.00 34.00 207 LEU B O 1
ATOM 9308 N N . ARG D 1 228 ? 15.360 159.961 -0.551 1.00 29.57 208 ARG B N 1
ATOM 9309 C CA . ARG D 1 228 ? 16.458 159.537 -1.418 1.00 32.87 208 ARG B CA 1
ATOM 9310 C C . ARG D 1 228 ? 17.064 158.257 -0.825 1.00 33.95 208 ARG B C 1
ATOM 9311 O O . ARG D 1 228 ? 17.124 158.106 0.395 1.00 30.87 208 ARG B O 1
ATOM 9319 N N . GLY D 1 229 ? 17.511 157.343 -1.681 1.00 31.97 209 GLY B N 1
ATOM 9320 C CA . GLY D 1 229 ? 17.963 156.039 -1.215 1.00 33.52 209 GLY B CA 1
ATOM 9321 C C . GLY D 1 229 ? 19.384 155.660 -1.588 1.00 34.02 209 GLY B C 1
ATOM 9322 O O . GLY D 1 229 ? 19.973 156.221 -2.513 1.00 29.47 209 GLY B O 1
ATOM 9323 N N . THR D 1 230 ? 19.938 154.704 -0.846 1.00 25.66 210 THR B N 1
ATOM 9324 C CA . THR D 1 230 ? 21.204 154.084 -1.201 1.00 24.51 210 THR B CA 1
ATOM 9325 C C . THR D 1 230 ? 21.100 152.578 -0.984 1.00 29.08 210 THR B C 1
ATOM 9326 O O . THR D 1 230 ? 20.690 152.124 0.087 1.00 23.18 210 THR B O 1
ATOM 9330 N N . LEU D 1 231 ? 21.457 151.806 -2.004 1.00 20.70 211 LEU B N 1
ATOM 9331 C CA . LEU D 1 231 ? 21.426 150.349 -1.886 1.00 25.19 211 LEU B CA 1
ATOM 9332 C C . LEU D 1 231 ? 22.824 149.747 -1.906 1.00 20.85 211 LEU B C 1
ATOM 9333 O O . LEU D 1 231 ? 23.619 150.034 -2.794 1.00 23.74 211 LEU B O 1
ATOM 9338 N N . LEU D 1 232 ? 23.114 148.907 -0.917 1.00 21.24 212 LEU B N 1
ATOM 9339 C CA . LEU D 1 232 ? 24.385 148.204 -0.854 1.00 21.08 212 LEU B CA 1
ATOM 9340 C C . LEU D 1 232 ? 24.152 146.730 -1.152 1.00 17.95 212 LEU B C 1
ATOM 9341 O O . LEU D 1 232 ? 23.246 146.113 -0.578 1.00 20.06 212 LEU B O 1
ATOM 9346 N N . GLU D 1 233 ? 24.983 146.173 -2.026 1.00 21.09 213 GLU B N 1
ATOM 9347 C CA . GLU D 1 233 ? 24.910 144.759 -2.370 1.00 22.45 213 GLU B CA 1
ATOM 9348 C C . GLU D 1 233 ? 26.203 144.320 -3.016 1.00 26.29 213 GLU B C 1
ATOM 9349 O O . GLU D 1 233 ? 26.989 145.150 -3.491 1.00 25.82 213 GLU B O 1
ATOM 9355 N N . ARG D 1 234 ? 26.423 143.011 -3.033 1.00 23.48 214 ARG B N 1
ATOM 9356 C CA . ARG D 1 234 ? 27.500 142.435 -3.825 1.00 25.45 214 ARG B CA 1
ATOM 9357 C C . ARG D 1 234 ? 27.312 142.897 -5.258 1.00 24.34 214 ARG B C 1
ATOM 9358 O O . ARG D 1 234 ? 26.179 143.122 -5.696 1.00 24.58 214 ARG B O 1
ATOM 9366 N N . PRO D 1 235 ? 28.423 143.055 -5.993 1.00 26.61 215 PRO B N 1
ATOM 9367 C CA . PRO D 1 235 ? 28.421 143.691 -7.319 1.00 25.60 215 PRO B CA 1
ATOM 9368 C C . PRO D 1 235 ? 27.422 143.108 -8.331 1.00 33.23 215 PRO B C 1
ATOM 9369 O O . PRO D 1 235 ? 26.704 143.877 -8.971 1.00 29.19 215 PRO B O 1
ATOM 9373 N N . PRO D 1 236 ? 27.367 141.772 -8.478 1.00 29.36 216 PRO B N 1
ATOM 9374 C CA . PRO D 1 236 ? 26.454 141.217 -9.484 1.00 28.14 216 PRO B CA 1
ATOM 9375 C C . PRO D 1 236 ? 24.972 141.545 -9.252 1.00 26.10 216 PRO B C 1
ATOM 9376 O O . PRO D 1 236 ? 24.311 141.983 -10.189 1.00 26.55 216 PRO B O 1
ATOM 9380 N N . VAL D 1 237 ? 24.446 141.342 -8.047 1.00 28.27 217 VAL B N 1
ATOM 9381 C CA . VAL D 1 237 ? 23.029 141.633 -7.819 1.00 22.12 217 VAL B CA 1
ATOM 9382 C C . VAL D 1 237 ? 22.782 143.142 -7.689 1.00 19.59 217 VAL B C 1
ATOM 9383 O O . VAL D 1 237 ? 21.678 143.624 -7.945 1.00 23.23 217 VAL B O 1
ATOM 9387 N N . ALA D 1 238 ? 23.817 143.879 -7.302 1.00 23.38 218 ALA B N 1
ATOM 9388 C CA . ALA D 1 238 ? 23.747 145.341 -7.283 1.00 24.53 218 ALA B CA 1
ATOM 9389 C C . ALA D 1 238 ? 23.307 145.859 -8.653 1.00 27.83 218 ALA B C 1
ATOM 9390 O O . ALA D 1 238 ? 22.443 146.741 -8.760 1.00 26.90 218 ALA B O 1
ATOM 9392 N N . GLU D 1 239 ? 23.893 145.292 -9.703 1.00 28.70 219 GLU B N 1
ATOM 9393 C CA . GLU D 1 239 ? 23.534 145.674 -11.063 1.00 29.17 219 GLU B CA 1
ATOM 9394 C C . GLU D 1 239 ? 22.134 145.199 -11.425 1.00 32.40 219 GLU B C 1
ATOM 9395 O O . GLU D 1 239 ? 21.444 145.820 -12.234 1.00 32.11 219 GLU B O 1
ATOM 9401 N N . GLU D 1 240 ? 21.703 144.101 -10.816 1.00 27.62 220 GLU B N 1
ATOM 9402 C CA . GLU D 1 240 ? 20.336 143.652 -11.017 1.00 28.96 220 GLU B CA 1
ATOM 9403 C C . GLU D 1 240 ? 19.366 144.607 -10.334 1.00 30.15 220 GLU B C 1
ATOM 9404 O O . GLU D 1 240 ? 18.280 144.877 -10.848 1.00 31.19 220 GLU B O 1
ATOM 9410 N N . ALA D 1 241 ? 19.766 145.133 -9.179 1.00 29.20 221 ALA B N 1
ATOM 9411 C CA . ALA D 1 241 ? 18.943 146.113 -8.481 1.00 29.32 221 ALA B CA 1
ATOM 9412 C C . ALA D 1 241 ? 18.834 147.384 -9.323 1.00 31.71 221 ALA B C 1
ATOM 9413 O O . ALA D 1 241 ? 17.770 148.006 -9.410 1.00 28.84 221 ALA B O 1
ATOM 9415 N N . ARG D 1 242 ? 19.947 147.765 -9.941 1.00 31.39 222 ARG B N 1
ATOM 9416 C CA . ARG D 1 242 ? 19.970 148.931 -10.811 1.00 35.26 222 ARG B CA 1
ATOM 9417 C C . ARG D 1 242 ? 18.937 148.777 -11.928 1.00 36.49 222 ARG B C 1
ATOM 9418 O O . ARG D 1 242 ? 18.226 149.727 -12.261 1.00 37.93 222 ARG B O 1
ATOM 9426 N N . GLU D 1 243 ? 18.843 147.573 -12.491 1.00 35.31 223 GLU B N 1
ATOM 9427 C CA . GLU D 1 243 ? 17.841 147.287 -13.517 1.00 34.88 223 GLU B CA 1
ATOM 9428 C C . GLU D 1 243 ? 16.431 147.497 -12.995 1.00 36.40 223 GLU B C 1
ATOM 9429 O O . GLU D 1 243 ? 15.626 148.192 -13.612 1.00 40.59 223 GLU B O 1
ATOM 9435 N N . LEU D 1 244 ? 16.129 146.882 -11.858 1.00 32.32 224 LEU B N 1
ATOM 9436 C CA . LEU D 1 244 ? 14.785 146.949 -11.307 1.00 33.21 224 LEU B CA 1
ATOM 9437 C C . LEU D 1 244 ? 14.422 148.393 -11.004 1.00 30.72 224 LEU B C 1
ATOM 9438 O O . LEU D 1 244 ? 13.353 148.867 -11.390 1.00 33.96 224 LEU B O 1
ATOM 9443 N N . LEU D 1 245 ? 15.320 149.093 -10.319 1.00 29.83 225 LEU B N 1
ATOM 9444 C CA . LEU D 1 245 ? 15.051 150.469 -9.917 1.00 32.52 225 LEU B CA 1
ATOM 9445 C C . LEU D 1 245 ? 14.941 151.393 -11.127 1.00 40.23 225 LEU B C 1
ATOM 9446 O O . LEU D 1 245 ? 14.015 152.206 -11.215 1.00 35.39 225 LEU B O 1
ATOM 9451 N N . THR D 1 246 ? 15.883 151.266 -12.058 1.00 36.12 226 THR B N 1
ATOM 9452 C CA . THR D 1 246 ? 15.840 152.053 -13.286 1.00 37.15 226 THR B CA 1
ATOM 9453 C C . THR D 1 246 ? 14.530 151.802 -14.022 1.00 41.23 226 THR B C 1
ATOM 9454 O O . THR D 1 246 ? 13.832 152.738 -14.407 1.00 44.66 226 THR B O 1
ATOM 9458 N N . GLY D 1 247 ? 14.195 150.528 -14.197 1.00 39.61 227 GLY B N 1
ATOM 9459 C CA . GLY D 1 247 ? 12.984 150.140 -14.897 1.00 41.59 227 GLY B CA 1
ATOM 9460 C C . GLY D 1 247 ? 11.728 150.696 -14.255 1.00 50.42 227 GLY B C 1
ATOM 9461 O O . GLY D 1 247 ? 10.660 150.724 -14.875 1.00 41.39 227 GLY B O 1
ATOM 9462 N N . ARG D 1 248 ? 11.848 151.139 -13.008 1.00 42.28 228 ARG B N 1
ATOM 9463 C CA . ARG D 1 248 ? 10.704 151.715 -12.311 1.00 46.14 228 ARG B CA 1
ATOM 9464 C C . ARG D 1 248 ? 10.798 153.228 -12.157 1.00 39.62 228 ARG B C 1
ATOM 9465 O O . ARG D 1 248 ? 10.005 153.837 -11.437 1.00 43.78 228 ARG B O 1
ATOM 9473 N N . GLY D 1 249 ? 11.767 153.824 -12.844 1.00 37.23 229 GLY B N 1
ATOM 9474 C CA . GLY D 1 249 ? 11.915 155.267 -12.872 1.00 42.25 229 GLY B CA 1
ATOM 9475 C C . GLY D 1 249 ? 12.381 155.852 -11.558 1.00 46.69 229 GLY B C 1
ATOM 9476 O O . GLY D 1 249 ? 12.003 156.967 -11.202 1.00 45.48 229 GLY B O 1
ATOM 9477 N N . LEU D 1 250 ? 13.212 155.102 -10.840 1.00 45.77 230 LEU B N 1
ATOM 9478 C CA . LEU D 1 250 ? 13.715 155.538 -9.542 1.00 37.94 230 LEU B CA 1
ATOM 9479 C C . LEU D 1 250 ? 15.228 155.688 -9.563 1.00 38.75 230 LEU B C 1
ATOM 9480 O O . LEU D 1 250 ? 15.848 155.934 -8.530 1.00 37.58 230 LEU B O 1
ATOM 9485 N N . ALA D 1 251 ? 15.816 155.544 -10.746 1.00 35.41 231 ALA B N 1
ATOM 9486 C CA . ALA D 1 251 ? 17.268 155.584 -10.890 1.00 42.04 231 ALA B CA 1
ATOM 9487 C C . ALA D 1 251 ? 17.889 156.873 -10.347 1.00 47.02 231 ALA B C 1
ATOM 9488 O O . ALA D 1 251 ? 19.037 156.882 -9.904 1.00 48.07 231 ALA B O 1
ATOM 9490 N N . ASP D 1 252 ? 17.130 157.960 -10.385 1.00 43.26 232 ASP B N 1
ATOM 9491 C CA . ASP D 1 252 ? 17.652 159.257 -9.969 1.00 54.08 232 ASP B CA 1
ATOM 9492 C C . ASP D 1 252 ? 17.566 159.444 -8.458 1.00 50.61 232 ASP B C 1
ATOM 9493 O O . ASP D 1 252 ? 18.250 160.298 -7.890 1.00 43.06 232 ASP B O 1
ATOM 9498 N N . ARG D 1 253 ? 16.726 158.637 -7.817 1.00 39.68 233 ARG B N 1
ATOM 9499 C CA . ARG D 1 253 ? 16.484 158.761 -6.385 1.00 42.05 233 ARG B CA 1
ATOM 9500 C C . ARG D 1 253 ? 17.221 157.716 -5.546 1.00 36.53 233 ARG B C 1
ATOM 9501 O O . ARG D 1 253 ? 17.069 157.678 -4.325 1.00 35.71 233 ARG B O 1
ATOM 9509 N N . CYS D 1 254 ? 18.020 156.874 -6.192 1.00 39.10 234 CYS B N 1
ATOM 9510 C CA . CYS D 1 254 ? 18.722 155.815 -5.470 1.00 35.01 234 CYS B CA 1
ATOM 9511 C C . CYS D 1 254 ? 20.110 155.567 -6.037 1.00 28.79 234 CYS B C 1
ATOM 9512 O O . CYS D 1 254 ? 20.259 155.275 -7.222 1.00 36.52 234 CYS B O 1
ATOM 9515 N N . GLU D 1 255 ? 21.122 155.693 -5.186 1.00 30.02 235 GLU B N 1
ATOM 9516 C CA . GLU D 1 255 ? 22.483 155.329 -5.552 1.00 30.88 235 GLU B CA 1
ATOM 9517 C C . GLU D 1 255 ? 22.688 153.844 -5.304 1.00 30.06 235 GLU B C 1
ATOM 9518 O O . GLU D 1 255 ? 22.155 153.292 -4.342 1.00 30.24 235 GLU B O 1
ATOM 9524 N N . ILE D 1 256 ? 23.470 153.208 -6.168 1.00 28.09 236 ILE B N 1
ATOM 9525 C CA . ILE D 1 256 ? 23.828 151.806 -6.011 1.00 29.62 236 ILE B CA 1
ATOM 9526 C C . ILE D 1 256 ? 25.303 151.711 -5.659 1.00 24.74 236 ILE B C 1
ATOM 9527 O O . ILE D 1 256 ? 26.154 152.106 -6.451 1.00 30.02 236 ILE B O 1
ATOM 9532 N N . LEU D 1 257 ? 25.610 151.188 -4.476 1.00 28.59 237 LEU B N 1
ATOM 9533 C CA . LEU D 1 257 ? 27.001 150.996 -4.081 1.00 29.13 237 LEU B CA 1
ATOM 9534 C C . LEU D 1 257 ? 27.342 149.512 -4.055 1.00 31.26 237 LEU B C 1
ATOM 9535 O O . LEU D 1 257 ? 27.000 148.812 -3.099 1.00 28.06 237 LEU B O 1
ATOM 9540 N N . PRO D 1 258 ? 28.004 149.027 -5.111 1.00 29.88 238 PRO B N 1
ATOM 9541 C CA . PRO D 1 258 ? 28.416 147.621 -5.131 1.00 31.28 238 PRO B CA 1
ATOM 9542 C C . PRO D 1 258 ? 29.585 147.378 -4.200 1.00 35.82 238 PRO B C 1
ATOM 9543 O O . PRO D 1 258 ? 30.430 148.253 -4.009 1.00 34.59 238 PRO B O 1
ATOM 9547 N N . GLY D 1 259 ? 29.625 146.189 -3.616 1.00 38.00 239 GLY B N 1
ATOM 9548 C CA . GLY D 1 259 ? 30.751 145.792 -2.797 1.00 35.42 239 GLY B CA 1
ATOM 9549 C C . GLY D 1 259 ? 30.353 145.162 -1.479 1.00 35.46 239 GLY B C 1
ATOM 9550 O O . GLY D 1 259 ? 29.186 144.845 -1.239 1.00 30.21 239 GLY B O 1
ATOM 9551 N N . ASP D 1 260 ? 31.351 144.963 -0.631 1.00 34.99 240 ASP B N 1
ATOM 9552 C CA . ASP D 1 260 ? 31.142 144.454 0.710 1.00 32.02 240 ASP B CA 1
ATOM 9553 C C . ASP D 1 260 ? 30.536 145.588 1.506 1.00 35.65 240 ASP B C 1
ATOM 9554 O O . ASP D 1 260 ? 31.116 146.677 1.565 1.00 39.69 240 ASP B O 1
ATOM 9559 N N . PHE D 1 261 ? 29.376 145.371 2.118 1.00 36.36 241 PHE B N 1
ATOM 9560 C CA . PHE D 1 261 ? 28.751 146.486 2.831 1.00 40.21 241 PHE B CA 1
ATOM 9561 C C . PHE D 1 261 ? 29.550 146.984 4.041 1.00 38.21 241 PHE B C 1
ATOM 9562 O O . PHE D 1 261 ? 29.318 148.099 4.511 1.00 37.61 241 PHE B O 1
ATOM 9570 N N . PHE D 1 262 ? 30.502 146.180 4.522 1.00 33.91 242 PHE B N 1
ATOM 9571 C CA . PHE D 1 262 ? 31.379 146.617 5.613 1.00 36.49 242 PHE B CA 1
ATOM 9572 C C . PHE D 1 262 ? 32.201 147.830 5.212 1.00 36.19 242 PHE B C 1
ATOM 9573 O O . PHE D 1 262 ? 32.564 148.654 6.048 1.00 38.69 242 PHE B O 1
ATOM 9581 N N . GLU D 1 263 ? 32.497 147.925 3.922 1.00 40.76 243 GLU B N 1
ATOM 9582 C CA . GLU D 1 263 ? 33.239 149.058 3.393 1.00 40.41 243 GLU B CA 1
ATOM 9583 C C . GLU D 1 263 ? 32.301 150.179 2.970 1.00 46.85 243 GLU B C 1
ATOM 9584 O O . GLU D 1 263 ? 32.605 151.354 3.166 1.00 57.26 243 GLU B O 1
ATOM 9590 N N . THR D 1 264 ? 31.157 149.813 2.401 1.00 38.23 244 THR B N 1
ATOM 9591 C CA . THR D 1 264 ? 30.303 150.787 1.722 1.00 39.09 244 THR B CA 1
ATOM 9592 C C . THR D 1 264 ? 29.234 151.467 2.590 1.00 37.48 244 THR B C 1
ATOM 9593 O O . THR D 1 264 ? 28.686 152.491 2.182 1.00 38.40 244 THR B O 1
ATOM 9597 N N . ILE D 1 265 ? 28.929 150.909 3.764 1.00 37.58 245 ILE B N 1
ATOM 9598 C CA . ILE D 1 265 ? 27.877 151.476 4.621 1.00 37.17 245 ILE B CA 1
ATOM 9599 C C . ILE D 1 265 ? 28.126 152.955 4.919 1.00 40.26 245 ILE B C 1
ATOM 9600 O O . ILE D 1 265 ? 29.046 153.292 5.659 1.00 41.40 245 ILE B O 1
ATOM 9605 N N . PRO D 1 266 ? 27.289 153.835 4.346 1.00 37.28 246 PRO B N 1
ATOM 9606 C CA . PRO D 1 266 ? 27.387 155.296 4.467 1.00 35.54 246 PRO B CA 1
ATOM 9607 C C . PRO D 1 266 ? 27.076 155.808 5.873 1.00 33.56 246 PRO B C 1
ATOM 9608 O O . PRO D 1 266 ? 26.119 155.346 6.492 1.00 31.36 246 PRO B O 1
ATOM 9612 N N . ASP D 1 267 ? 27.866 156.763 6.361 1.00 38.46 247 ASP B N 1
ATOM 9613 C CA . ASP D 1 267 ? 27.561 157.443 7.615 1.00 33.16 247 ASP B CA 1
ATOM 9614 C C . ASP D 1 267 ? 26.416 158.421 7.405 1.00 33.83 247 ASP B C 1
ATOM 9615 O O . ASP D 1 267 ? 26.228 158.926 6.300 1.00 31.94 247 ASP B O 1
ATOM 9620 N N . GLY D 1 268 ? 25.643 158.668 8.460 1.00 28.54 248 GLY B N 1
ATOM 9621 C CA . GLY D 1 268 ? 24.716 159.790 8.483 1.00 31.03 248 GLY B CA 1
ATOM 9622 C C . GLY D 1 268 ? 23.365 159.687 7.793 1.00 34.85 248 GLY B C 1
ATOM 9623 O O . GLY D 1 268 ? 22.709 160.710 7.564 1.00 23.88 248 GLY B O 1
ATOM 9624 N N . ALA D 1 269 ? 22.931 158.474 7.464 1.00 26.98 249 ALA B N 1
ATOM 9625 C CA . ALA D 1 269 ? 21.606 158.296 6.884 1.00 23.74 249 ALA B CA 1
ATOM 9626 C C . ALA D 1 269 ? 20.548 158.399 7.973 1.00 22.55 249 ALA B C 1
ATOM 9627 O O . ALA D 1 269 ? 20.831 158.141 9.142 1.00 22.67 249 ALA B O 1
ATOM 9629 N N . ASP D 1 270 ? 19.333 158.775 7.584 1.00 23.09 250 ASP B N 1
ATOM 9630 C CA . ASP D 1 270 ? 18.220 158.882 8.526 1.00 23.72 250 ASP B CA 1
ATOM 9631 C C . ASP D 1 270 ? 17.699 157.508 8.924 1.00 22.45 250 ASP B C 1
ATOM 9632 O O . ASP D 1 270 ? 17.369 157.261 10.093 1.00 22.20 250 ASP B O 1
ATOM 9637 N N . VAL D 1 271 ? 17.613 156.612 7.948 1.00 26.02 251 VAL B N 1
ATOM 9638 C CA . VAL D 1 271 ? 17.118 155.269 8.231 1.00 24.88 251 VAL B CA 1
ATOM 9639 C C . VAL D 1 271 ? 17.932 154.210 7.501 1.00 22.16 251 VAL B C 1
ATOM 9640 O O . VAL D 1 271 ? 18.287 154.365 6.330 1.00 21.54 251 VAL B O 1
ATOM 9644 N N . TYR D 1 272 ? 18.258 153.151 8.231 1.00 21.62 252 TYR B N 1
ATOM 9645 C CA . TYR D 1 272 ? 18.953 152.009 7.667 1.00 22.63 252 TYR B CA 1
ATOM 9646 C C . TYR D 1 272 ? 17.989 150.843 7.690 1.00 14.70 252 TYR B C 1
ATOM 9647 O O . TYR D 1 272 ? 17.273 150.656 8.671 1.00 20.17 252 TYR B O 1
ATOM 9656 N N . LEU D 1 273 ? 17.962 150.080 6.600 1.00 20.76 253 LEU B N 1
ATOM 9657 C CA . LEU D 1 273 ? 17.098 148.919 6.487 1.00 20.37 253 LEU B CA 1
ATOM 9658 C C . LEU D 1 273 ? 17.946 147.670 6.297 1.00 18.22 253 LEU B C 1
ATOM 9659 O O . LEU D 1 273 ? 18.961 147.700 5.606 1.00 16.45 253 LEU B O 1
ATOM 9664 N N . ILE D 1 274 ? 17.539 146.572 6.918 1.00 16.12 254 ILE B N 1
ATOM 9665 C CA . ILE D 1 274 ? 18.254 145.319 6.723 1.00 18.02 254 ILE B CA 1
ATOM 9666 C C . ILE D 1 274 ? 17.259 144.165 6.823 1.00 15.43 254 ILE B C 1
ATOM 9667 O O . ILE D 1 274 ? 16.770 143.832 7.900 1.00 16.91 254 ILE B O 1
ATOM 9672 N N . LYS D 1 275 ? 16.941 143.591 5.667 1.00 17.16 255 LYS B N 1
ATOM 9673 C CA . LYS D 1 275 ? 15.867 142.620 5.559 1.00 13.89 255 LYS B CA 1
ATOM 9674 C C . LYS D 1 275 ? 16.393 141.244 5.153 1.00 14.20 255 LYS B C 1
ATOM 9675 O O . LYS D 1 275 ? 17.072 141.107 4.138 1.00 15.44 255 LYS B O 1
ATOM 9681 N N . HIS D 1 276 ? 16.076 140.238 5.965 1.00 14.70 256 HIS B N 1
ATOM 9682 C CA . HIS D 1 276 ? 16.461 138.857 5.675 1.00 19.69 256 HIS B CA 1
ATOM 9683 C C . HIS D 1 276 ? 17.958 138.776 5.408 1.00 17.88 256 HIS B C 1
ATOM 9684 O O . HIS D 1 276 ? 18.408 138.084 4.486 1.00 18.98 256 HIS B O 1
ATOM 9691 N N . VAL D 1 277 ? 18.725 139.505 6.213 1.00 14.90 257 VAL B N 1
ATOM 9692 C CA . VAL D 1 277 ? 20.181 139.450 6.141 1.00 13.36 257 VAL B CA 1
ATOM 9693 C C . VAL D 1 277 ? 20.734 138.849 7.428 1.00 12.58 257 VAL B C 1
ATOM 9694 O O . VAL D 1 277 ? 21.504 137.881 7.393 1.00 16.84 257 VAL B O 1
ATOM 9698 N N . LEU D 1 278 ? 20.311 139.395 8.565 1.00 12.62 258 LEU B N 1
ATOM 9699 C CA . LEU D 1 278 ? 20.880 138.997 9.849 1.00 13.38 258 LEU B CA 1
ATOM 9700 C C . LEU D 1 278 ? 20.664 137.521 10.177 1.00 16.05 258 LEU B C 1
ATOM 9701 O O . LEU D 1 278 ? 21.510 136.887 10.813 1.00 13.68 258 LEU B O 1
ATOM 9706 N N . HIS D 1 279 ? 19.542 136.962 9.734 1.00 12.92 259 HIS B N 1
ATOM 9707 C CA . HIS D 1 279 ? 19.282 135.551 10.017 1.00 13.27 259 HIS B CA 1
ATOM 9708 C C . HIS D 1 279 ? 20.207 134.599 9.243 1.00 14.10 259 HIS B C 1
ATOM 9709 O O . HIS D 1 279 ? 20.251 133.408 9.531 1.00 16.20 259 HIS B O 1
ATOM 9716 N N . ASP D 1 280 ? 20.965 135.136 8.289 1.00 12.48 260 ASP B N 1
ATOM 9717 C CA . ASP D 1 280 ? 21.969 134.348 7.568 1.00 16.11 260 ASP B CA 1
ATOM 9718 C C . ASP D 1 280 ? 23.214 134.102 8.407 1.00 14.83 260 ASP B C 1
ATOM 9719 O O . ASP D 1 280 ? 24.068 133.290 8.035 1.00 15.99 260 ASP B O 1
ATOM 9724 N N . TRP D 1 281 ? 23.328 134.802 9.532 1.00 15.36 261 TRP B N 1
ATOM 9725 C CA . TRP D 1 281 ? 24.604 134.869 10.242 1.00 13.46 261 TRP B CA 1
ATOM 9726 C C . TRP D 1 281 ? 24.492 134.375 11.671 1.00 13.28 261 TRP B C 1
ATOM 9727 O O . TRP D 1 281 ? 23.430 134.490 12.288 1.00 15.37 261 TRP B O 1
ATOM 9738 N N . ASP D 1 282 ? 25.578 133.808 12.201 1.00 14.39 262 ASP B N 1
ATOM 9739 C CA . ASP D 1 282 ? 25.591 133.385 13.602 1.00 18.30 262 ASP B CA 1
ATOM 9740 C C . ASP D 1 282 ? 25.711 134.589 14.540 1.00 16.31 262 ASP B C 1
ATOM 9741 O O . ASP D 1 282 ? 25.937 135.701 14.089 1.00 16.80 262 ASP B O 1
ATOM 9746 N N . ASP D 1 283 ? 25.554 134.355 15.840 1.00 17.24 263 ASP B N 1
ATOM 9747 C CA . ASP D 1 283 ? 25.449 135.455 16.806 1.00 18.56 263 ASP B CA 1
ATOM 9748 C C . ASP D 1 283 ? 26.592 136.456 16.683 1.00 23.10 263 ASP B C 1
ATOM 9749 O O . ASP D 1 283 ? 26.360 137.669 16.598 1.00 18.75 263 ASP B O 1
ATOM 9754 N N . ASP D 1 284 ? 27.823 135.946 16.670 1.00 20.03 264 ASP B N 1
ATOM 9755 C CA . ASP D 1 284 ? 29.005 136.801 16.639 1.00 21.81 264 ASP B CA 1
ATOM 9756 C C . ASP D 1 284 ? 29.097 137.618 15.364 1.00 19.29 264 ASP B C 1
ATOM 9757 O O . ASP D 1 284 ? 29.494 138.779 15.410 1.00 20.63 264 ASP B O 1
ATOM 9762 N N . ASP D 1 285 ? 28.732 137.022 14.229 1.00 18.76 265 ASP B N 1
ATOM 9763 C CA . ASP D 1 285 ? 28.723 137.759 12.964 1.00 19.04 265 ASP B CA 1
ATOM 9764 C C . ASP D 1 285 ? 27.600 138.806 12.919 1.00 19.53 265 ASP B C 1
ATOM 9765 O O . ASP D 1 285 ? 27.779 139.908 12.380 1.00 16.06 265 ASP B O 1
ATOM 9770 N N . VAL D 1 286 ? 26.444 138.464 13.479 1.00 14.96 266 VAL B N 1
ATOM 9771 C CA . VAL D 1 286 ? 25.375 139.457 13.594 1.00 14.21 266 VAL B CA 1
ATOM 9772 C C . VAL D 1 286 ? 25.854 140.667 14.418 1.00 15.73 266 VAL B C 1
ATOM 9773 O O . VAL D 1 286 ? 25.613 141.814 14.053 1.00 15.83 266 VAL B O 1
ATOM 9777 N N . VAL D 1 287 ? 26.541 140.412 15.524 1.00 19.64 267 VAL B N 1
ATOM 9778 C CA . VAL D 1 287 ? 27.037 141.522 16.339 1.00 19.54 267 VAL B CA 1
ATOM 9779 C C . VAL D 1 287 ? 28.029 142.375 15.541 1.00 20.72 267 VAL B C 1
ATOM 9780 O O . VAL D 1 287 ? 27.997 143.609 15.602 1.00 20.92 267 VAL B O 1
ATOM 9784 N N . ARG D 1 288 ? 28.885 141.719 14.764 1.00 20.09 268 ARG B N 1
ATOM 9785 C CA . ARG D 1 288 ? 29.826 142.439 13.910 1.00 20.10 268 ARG B CA 1
ATOM 9786 C C . ARG D 1 288 ? 29.115 143.367 12.941 1.00 21.20 268 ARG B C 1
ATOM 9787 O O . ARG D 1 288 ? 29.556 144.496 12.710 1.00 20.35 268 ARG B O 1
ATOM 9795 N N . ILE D 1 289 ? 28.016 142.891 12.363 1.00 18.45 269 ILE B N 1
ATOM 9796 C CA . ILE D 1 289 ? 27.256 143.701 11.419 1.00 16.76 269 ILE B CA 1
ATOM 9797 C C . ILE D 1 289 ? 26.554 144.852 12.135 1.00 17.39 269 ILE B C 1
ATOM 9798 O O . ILE D 1 289 ? 26.567 145.994 11.659 1.00 20.35 269 ILE B O 1
ATOM 9803 N N . LEU D 1 290 ? 25.959 144.550 13.286 1.00 16.82 270 LEU B N 1
ATOM 9804 C CA . LEU D 1 290 ? 25.247 145.562 14.074 1.00 16.59 270 LEU B CA 1
ATOM 9805 C C . LEU D 1 290 ? 26.175 146.678 14.565 1.00 17.80 270 LEU B C 1
ATOM 9806 O O . LEU D 1 290 ? 25.836 147.855 14.480 1.00 17.38 270 LEU B O 1
ATOM 9811 N N . ARG D 1 291 ? 27.341 146.305 15.083 1.00 21.53 271 ARG B N 1
ATOM 9812 C CA . ARG D 1 291 ? 28.304 147.302 15.552 1.00 19.10 271 ARG B CA 1
ATOM 9813 C C . ARG D 1 291 ? 28.736 148.215 14.403 1.00 22.84 271 ARG B C 1
ATOM 9814 O O . ARG D 1 291 ? 28.895 149.426 14.583 1.00 23.73 271 ARG B O 1
ATOM 9822 N N . ARG D 1 292 ? 28.900 147.639 13.217 1.00 18.75 272 ARG B N 1
ATOM 9823 C CA . ARG D 1 292 ? 29.260 148.423 12.040 1.00 18.17 272 ARG B CA 1
ATOM 9824 C C . ARG D 1 292 ? 28.169 149.433 11.662 1.00 26.48 272 ARG B C 1
ATOM 9825 O O . ARG D 1 292 ? 28.468 150.565 11.275 1.00 26.14 272 ARG B O 1
ATOM 9833 N N . ILE D 1 293 ? 26.908 149.027 11.778 1.00 20.82 273 ILE B N 1
ATOM 9834 C CA . ILE D 1 293 ? 25.793 149.921 11.487 1.00 17.25 273 ILE B CA 1
ATOM 9835 C C . ILE D 1 293 ? 25.700 151.024 12.545 1.00 21.47 273 ILE B C 1
ATOM 9836 O O . ILE D 1 293 ? 25.496 152.193 12.223 1.00 22.82 273 ILE B O 1
ATOM 9841 N N . ALA D 1 294 ? 25.846 150.641 13.809 1.00 19.71 274 ALA B N 1
ATOM 9842 C CA . ALA D 1 294 ? 25.762 151.604 14.908 1.00 24.93 274 ALA B CA 1
ATOM 9843 C C . ALA D 1 294 ? 26.721 152.781 14.720 1.00 27.50 274 ALA B C 1
ATOM 9844 O O . ALA D 1 294 ? 26.341 153.937 14.916 1.00 27.10 274 ALA B O 1
ATOM 9846 N N . THR D 1 295 ? 27.958 152.492 14.334 1.00 22.61 275 THR B N 1
ATOM 9847 C CA . THR D 1 295 ? 28.943 153.557 14.150 1.00 28.50 275 THR B CA 1
ATOM 9848 C C . THR D 1 295 ? 28.567 154.505 13.013 1.00 34.93 275 THR B C 1
ATOM 9849 O O . THR D 1 295 ? 29.037 155.639 12.962 1.00 30.98 275 THR B O 1
ATOM 9853 N N . ALA D 1 296 ? 27.712 154.049 12.104 1.00 24.97 276 ALA B N 1
ATOM 9854 C CA . ALA D 1 296 ? 27.303 154.892 10.986 1.00 26.61 276 ALA B CA 1
ATOM 9855 C C . ALA D 1 296 ? 26.069 155.735 11.297 1.00 29.80 276 ALA B C 1
ATOM 9856 O O . ALA D 1 296 ? 25.761 156.684 10.578 1.00 29.98 276 ALA B O 1
ATOM 9866 N N . LYS D 1 298 ? 23.579 158.421 12.927 1.00 29.05 278 LYS B N 1
ATOM 9867 C CA . LYS D 1 298 ? 23.409 159.677 13.647 1.00 34.24 278 LYS B CA 1
ATOM 9868 C C . LYS D 1 298 ? 22.571 159.408 14.884 1.00 38.31 278 LYS B C 1
ATOM 9869 O O . LYS D 1 298 ? 21.838 158.416 14.934 1.00 30.69 278 LYS B O 1
ATOM 9875 N N . PRO D 1 299 ? 22.660 160.300 15.884 1.00 38.99 279 PRO B N 1
ATOM 9876 C CA . PRO D 1 299 ? 21.930 160.114 17.142 1.00 34.88 279 PRO B CA 1
ATOM 9877 C C . PRO D 1 299 ? 20.421 159.929 16.954 1.00 32.10 279 PRO B C 1
ATOM 9878 O O . PRO D 1 299 ? 19.813 159.223 17.751 1.00 34.78 279 PRO B O 1
ATOM 9882 N N . ASP D 1 300 ? 19.837 160.538 15.925 1.00 27.48 280 ASP B N 1
ATOM 9883 C CA . ASP D 1 300 ? 18.390 160.470 15.713 1.00 31.88 280 ASP B CA 1
ATOM 9884 C C . ASP D 1 300 ? 17.994 159.466 14.628 1.00 32.44 280 ASP B C 1
ATOM 9885 O O . ASP D 1 300 ? 16.829 159.390 14.235 1.00 29.96 280 ASP B O 1
ATOM 9890 N N . SER D 1 301 ? 18.963 158.700 14.144 1.00 31.17 281 SER B N 1
ATOM 9891 C CA . SER D 1 301 ? 18.684 157.706 13.112 1.00 32.00 281 SER B CA 1
ATOM 9892 C C . SER D 1 301 ? 17.891 156.519 13.643 1.00 22.42 281 SER B C 1
ATOM 9893 O O . SER D 1 301 ? 17.777 156.308 14.855 1.00 21.62 281 SER B O 1
ATOM 9896 N N . ARG D 1 302 ? 17.337 155.743 12.719 1.00 24.28 282 ARG B N 1
ATOM 9897 C CA . ARG D 1 302 ? 16.640 154.525 13.081 1.00 21.69 282 ARG B CA 1
ATOM 9898 C C . ARG D 1 302 ? 17.166 153.377 12.232 1.00 20.92 282 ARG B C 1
ATOM 9899 O O . ARG D 1 302 ? 17.572 153.572 11.089 1.00 25.12 282 ARG B O 1
ATOM 9907 N N . LEU D 1 303 ? 17.205 152.189 12.819 1.00 15.86 283 LEU B N 1
ATOM 9908 C CA . LEU D 1 303 ? 17.530 150.980 12.066 1.00 17.48 283 LEU B CA 1
ATOM 9909 C C . LEU D 1 303 ? 16.280 150.117 12.038 1.00 18.03 283 LEU B C 1
ATOM 9910 O O . LEU D 1 303 ? 15.619 149.945 13.062 1.00 20.58 283 LEU B O 1
ATOM 9915 N N . LEU D 1 304 ? 15.934 149.602 10.861 1.00 18.18 284 LEU B N 1
ATOM 9916 C CA . LEU D 1 304 ? 14.852 148.640 10.763 1.00 19.84 284 LEU B CA 1
ATOM 9917 C C . LEU D 1 304 ? 15.452 147.283 10.448 1.00 17.00 284 LEU B C 1
ATOM 9918 O O . LEU D 1 304 ? 15.970 147.060 9.359 1.00 19.02 284 LEU B O 1
ATOM 9923 N N . VAL D 1 305 ? 15.425 146.395 11.428 1.00 19.19 285 VAL B N 1
ATOM 9924 C CA . VAL D 1 305 ? 15.755 145.008 11.161 1.00 16.59 285 VAL B CA 1
ATOM 9925 C C . VAL D 1 305 ? 14.444 144.338 10.776 1.00 20.10 285 VAL B C 1
ATOM 9926 O O . VAL D 1 305 ? 13.507 144.283 11.569 1.00 19.57 285 VAL B O 1
ATOM 9930 N N . ILE D 1 306 ? 14.372 143.882 9.532 1.00 20.24 286 ILE B N 1
ATOM 9931 C CA . ILE D 1 306 ? 13.186 143.219 9.020 1.00 15.97 286 ILE B CA 1
ATOM 9932 C C . ILE D 1 306 ? 13.522 141.746 8.785 1.00 17.46 286 ILE B C 1
ATOM 9933 O O . ILE D 1 306 ? 14.334 141.413 7.924 1.00 16.34 286 ILE B O 1
ATOM 9938 N N . ASP D 1 307 ? 12.919 140.874 9.578 1.00 17.99 287 ASP B N 1
ATOM 9939 C CA . ASP D 1 307 ? 13.244 139.466 9.500 1.00 16.83 287 ASP B CA 1
ATOM 9940 C C . ASP D 1 307 ? 12.182 138.620 10.175 1.00 18.57 287 ASP B C 1
ATOM 9941 O O . ASP D 1 307 ? 11.251 139.140 10.793 1.00 20.52 287 ASP B O 1
ATOM 9946 N N . ASN D 1 308 ? 12.332 137.307 10.049 1.00 16.37 288 ASN B N 1
ATOM 9947 C CA . ASN D 1 308 ? 11.408 136.363 10.649 1.00 16.07 288 ASN B CA 1
ATOM 9948 C C . ASN D 1 308 ? 11.680 136.294 12.133 1.00 25.15 288 ASN B C 1
ATOM 9949 O O . ASN D 1 308 ? 12.814 136.081 12.551 1.00 29.18 288 ASN B O 1
ATOM 9954 N N . LEU D 1 309 ? 10.655 136.499 12.941 1.00 18.26 289 LEU B N 1
ATOM 9955 C CA . LEU D 1 309 ? 10.844 136.380 14.377 1.00 19.95 289 LEU B CA 1
ATOM 9956 C C . LEU D 1 309 ? 10.175 135.135 14.932 1.00 21.48 289 LEU B C 1
ATOM 9957 O O . LEU D 1 309 ? 9.022 134.846 14.626 1.00 27.16 289 LEU B O 1
ATOM 9962 N N . ILE D 1 310 ? 10.916 134.403 15.752 1.00 20.17 290 ILE B N 1
ATOM 9963 C CA . ILE D 1 310 ? 10.368 133.286 16.494 1.00 21.27 290 ILE B CA 1
ATOM 9964 C C . ILE D 1 310 ? 9.633 133.850 17.701 1.00 24.39 290 ILE B C 1
ATOM 9965 O O . ILE D 1 310 ? 10.202 134.621 18.468 1.00 21.51 290 ILE B O 1
ATOM 9970 N N . ASP D 1 311 ? 8.363 133.495 17.860 1.00 27.30 291 ASP B N 1
ATOM 9971 C CA . ASP D 1 311 ? 7.643 133.861 19.077 1.00 24.03 291 ASP B CA 1
ATOM 9972 C C . ASP D 1 311 ? 7.325 132.597 19.854 1.00 26.81 291 ASP B C 1
ATOM 9973 O O . ASP D 1 311 ? 7.953 131.562 19.637 1.00 26.04 291 ASP B O 1
ATOM 9978 N N . GLU D 1 312 ? 6.360 132.674 20.761 1.00 23.70 292 GLU B N 1
ATOM 9979 C CA . GLU D 1 312 ? 6.040 131.526 21.594 1.00 23.03 292 GLU B CA 1
ATOM 9980 C C . GLU D 1 312 ? 5.206 130.483 20.854 1.00 21.34 292 GLU B C 1
ATOM 9981 O O . GLU D 1 312 ? 4.996 129.386 21.364 1.00 21.31 292 GLU B O 1
ATOM 9987 N N . ARG D 1 313 ? 4.746 130.824 19.652 1.00 16.76 293 ARG B N 1
ATOM 9988 C CA . ARG D 1 313 ? 3.916 129.905 18.867 1.00 23.04 293 ARG B CA 1
ATOM 9989 C C . ARG D 1 313 ? 4.380 129.800 17.405 1.00 17.66 293 ARG B C 1
ATOM 9990 O O . ARG D 1 313 ? 3.609 130.070 16.477 1.00 17.83 293 ARG B O 1
ATOM 9998 N N . PRO D 1 314 ? 5.640 129.386 17.193 1.00 19.02 294 PRO B N 1
ATOM 9999 C CA . PRO D 1 314 ? 6.141 129.385 15.812 1.00 20.62 294 PRO B CA 1
ATOM 10000 C C . PRO D 1 314 ? 5.492 128.291 14.970 1.00 15.37 294 PRO B C 1
ATOM 10001 O O . PRO D 1 314 ? 5.335 127.156 15.416 1.00 19.24 294 PRO B O 1
ATOM 10005 N N . ALA D 1 315 ? 5.099 128.652 13.755 1.00 16.34 295 ALA B N 1
ATOM 10006 C CA . ALA D 1 315 ? 4.516 127.699 12.828 1.00 12.88 295 ALA B CA 1
ATOM 10007 C C . ALA D 1 315 ? 5.576 126.695 12.414 1.00 18.22 295 ALA B C 1
ATOM 10008 O O . ALA D 1 315 ? 6.764 127.013 12.373 1.00 13.06 295 ALA B O 1
ATOM 10010 N N . ALA D 1 316 ? 5.146 125.482 12.095 1.00 14.98 296 ALA B N 1
ATOM 10011 C CA . ALA D 1 316 ? 6.049 124.511 11.490 1.00 12.59 296 ALA B CA 1
ATOM 10012 C C . ALA D 1 316 ? 6.871 125.109 10.332 1.00 12.20 296 ALA B C 1
ATOM 10013 O O . ALA D 1 316 ? 8.084 124.914 10.266 1.00 13.95 296 ALA B O 1
ATOM 10015 N N . SER D 1 317 ? 6.226 125.824 9.414 1.00 12.65 297 SER B N 1
ATOM 10016 C CA . SER D 1 317 ? 6.954 126.331 8.250 1.00 13.78 297 SER B CA 1
ATOM 10017 C C . SER D 1 317 ? 8.027 127.323 8.664 1.00 15.33 297 SER B C 1
ATOM 10018 O O . SER D 1 317 ? 9.052 127.455 8.008 1.00 11.13 297 SER B O 1
ATOM 10021 N N . THR D 1 318 ? 7.784 128.030 9.758 1.00 15.40 298 THR B N 1
ATOM 10022 C CA . THR D 1 318 ? 8.773 128.968 10.278 1.00 14.44 298 THR B CA 1
ATOM 10023 C C . THR D 1 318 ? 10.009 128.226 10.770 1.00 13.10 298 THR B C 1
ATOM 10024 O O . THR D 1 318 ? 11.136 128.633 10.513 1.00 14.27 298 THR B O 1
ATOM 10028 N N . LEU D 1 319 ? 9.795 127.117 11.457 1.00 13.60 299 LEU B N 1
ATOM 10029 C CA . LEU D 1 319 ? 10.911 126.317 11.957 1.00 12.17 299 LEU B CA 1
ATOM 10030 C C . LEU D 1 319 ? 11.652 125.589 10.831 1.00 13.74 299 LEU B C 1
ATOM 10031 O O . LEU D 1 319 ? 12.850 125.321 10.934 1.00 11.04 299 LEU B O 1
ATOM 10036 N N . PHE D 1 320 ? 10.940 125.247 9.761 1.00 10.87 300 PHE B N 1
ATOM 10037 C CA . PHE D 1 320 ? 11.613 124.634 8.622 1.00 11.27 300 PHE B CA 1
ATOM 10038 C C . PHE D 1 320 ? 12.604 125.603 7.994 1.00 13.56 300 PHE B C 1
ATOM 10039 O O . PHE D 1 320 ? 13.702 125.218 7.628 1.00 12.47 300 PHE B O 1
ATOM 10047 N N . VAL D 1 321 ? 12.213 126.869 7.867 1.00 12.32 301 VAL B N 1
ATOM 10048 C CA . VAL D 1 321 ? 13.117 127.870 7.307 1.00 11.51 301 VAL B CA 1
ATOM 10049 C C . VAL D 1 321 ? 14.324 128.074 8.215 1.00 13.72 301 VAL B C 1
ATOM 10050 O O . VAL D 1 321 ? 15.446 128.242 7.748 1.00 11.06 301 VAL B O 1
ATOM 10054 N N . ASP D 1 322 ? 14.105 128.024 9.523 1.00 13.70 302 ASP B N 1
ATOM 10055 C CA . ASP D 1 322 ? 15.220 128.078 10.462 1.00 11.73 302 ASP B CA 1
ATOM 10056 C C . ASP D 1 322 ? 16.254 126.988 10.186 1.00 13.00 302 ASP B C 1
ATOM 10057 O O . ASP D 1 322 ? 17.456 127.235 10.257 1.00 13.76 302 ASP B O 1
ATOM 10062 N N . LEU D 1 323 ? 15.785 125.778 9.885 1.00 14.09 303 LEU B N 1
ATOM 10063 C CA . LEU D 1 323 ? 16.692 124.661 9.640 1.00 12.70 303 LEU B CA 1
ATOM 10064 C C . LEU D 1 323 ? 17.408 124.835 8.292 1.00 11.99 303 LEU B C 1
ATOM 10065 O O . LEU D 1 323 ? 18.592 124.546 8.176 1.00 13.69 303 LEU B O 1
ATOM 10070 N N . LEU D 1 324 ? 16.689 125.325 7.289 1.00 10.03 304 LEU B N 1
ATOM 10071 C CA . LEU D 1 324 ? 17.291 125.641 5.989 1.00 11.36 304 LEU B CA 1
ATOM 10072 C C . LEU D 1 324 ? 18.419 126.660 6.128 1.00 12.28 304 LEU B C 1
ATOM 10073 O O . LEU D 1 324 ? 19.464 126.543 5.495 1.00 11.20 304 LEU B O 1
ATOM 10078 N N . LEU D 1 325 ? 18.205 127.678 6.953 1.00 11.95 305 LEU B N 1
ATOM 10079 C CA . LEU D 1 325 ? 19.254 128.674 7.194 1.00 12.56 305 LEU B CA 1
ATOM 10080 C C . LEU D 1 325 ? 20.515 128.027 7.753 1.00 13.66 305 LEU B C 1
ATOM 10081 O O . LEU D 1 325 ? 21.637 128.365 7.364 1.00 14.60 305 LEU B O 1
ATOM 10086 N N . LEU D 1 326 ? 20.331 127.105 8.688 1.00 11.14 306 LEU B N 1
ATOM 10087 C CA . LEU D 1 326 ? 21.477 126.406 9.254 1.00 15.85 306 LEU B CA 1
ATOM 10088 C C . LEU D 1 326 ? 22.210 125.622 8.148 1.00 15.09 306 LEU B C 1
ATOM 10089 O O . LEU D 1 326 ? 23.430 125.723 7.977 1.00 14.19 306 LEU B O 1
ATOM 10094 N N . VAL D 1 327 ? 21.449 124.859 7.383 1.00 12.53 307 VAL B N 1
ATOM 10095 C CA . VAL D 1 327 ? 22.022 124.020 6.327 1.00 15.53 307 VAL B CA 1
ATOM 10096 C C . VAL D 1 327 ? 22.808 124.833 5.288 1.00 13.52 307 VAL B C 1
ATOM 10097 O O . VAL D 1 327 ? 23.968 124.536 4.999 1.00 13.86 307 VAL B O 1
ATOM 10101 N N . LEU D 1 328 ? 22.180 125.866 4.738 1.00 12.39 308 LEU B N 1
ATOM 10102 C CA . LEU D 1 328 ? 22.799 126.651 3.669 1.00 12.84 308 LEU B CA 1
ATOM 10103 C C . LEU D 1 328 ? 23.941 127.571 4.116 1.00 16.36 308 LEU B C 1
ATOM 10104 O O . LEU D 1 328 ? 25.008 127.579 3.491 1.00 13.04 308 LEU B O 1
ATOM 10109 N N . VAL D 1 329 ? 23.712 128.350 5.178 1.00 15.16 309 VAL B N 1
ATOM 10110 C CA . VAL D 1 329 ? 24.644 129.415 5.556 1.00 14.63 309 VAL B CA 1
ATOM 10111 C C . VAL D 1 329 ? 25.060 129.443 7.030 1.00 17.61 309 VAL B C 1
ATOM 10112 O O . VAL D 1 329 ? 25.788 130.341 7.438 1.00 20.95 309 VAL B O 1
ATOM 10116 N N . GLY D 1 330 ? 24.600 128.477 7.823 1.00 16.45 310 GLY B N 1
ATOM 10117 C CA . GLY D 1 330 ? 24.956 128.410 9.234 1.00 14.69 310 GLY B CA 1
ATOM 10118 C C . GLY D 1 330 ? 24.172 129.385 10.104 1.00 20.67 310 GLY B C 1
ATOM 10119 O O . GLY D 1 330 ? 24.538 129.644 11.255 1.00 15.65 310 GLY B O 1
ATOM 10120 N N . GLY D 1 331 ? 23.084 129.921 9.556 1.00 12.75 311 GLY B N 1
ATOM 10121 C CA . GLY D 1 331 ? 22.302 130.929 10.254 1.00 15.34 311 GLY B CA 1
ATOM 10122 C C . GLY D 1 331 ? 21.165 130.357 11.075 1.00 13.89 311 GLY B C 1
ATOM 10123 O O . GLY D 1 331 ? 21.115 129.162 11.319 1.00 13.97 311 GLY B O 1
ATOM 10124 N N . ALA D 1 332 ? 20.232 131.215 11.476 1.00 13.04 312 ALA B N 1
ATOM 10125 C CA . ALA D 1 332 ? 19.179 130.825 12.403 1.00 12.88 312 ALA B CA 1
ATOM 10126 C C . ALA D 1 332 ? 18.144 131.919 12.496 1.00 16.23 312 ALA B C 1
ATOM 10127 O O . ALA D 1 332 ? 18.463 133.086 12.312 1.00 12.19 312 ALA B O 1
ATOM 10129 N N . GLU D 1 333 ? 16.904 131.545 12.791 1.00 14.19 313 GLU B N 1
ATOM 10130 C CA . GLU D 1 333 ? 15.892 132.535 13.140 1.00 13.60 313 GLU B CA 1
ATOM 10131 C C . GLU D 1 333 ? 16.008 132.849 14.631 1.00 18.52 313 GLU B C 1
ATOM 10132 O O . GLU D 1 333 ? 16.445 132.006 15.421 1.00 16.24 313 GLU B O 1
ATOM 10138 N N . ARG D 1 334 ? 15.622 134.063 15.008 1.00 16.95 314 ARG B N 1
ATOM 10139 C CA . ARG D 1 334 ? 15.739 134.519 16.385 1.00 18.22 314 ARG B CA 1
ATOM 10140 C C . ARG D 1 334 ? 14.425 135.112 16.900 1.00 18.72 314 ARG B C 1
ATOM 10141 O O . ARG D 1 334 ? 13.602 135.611 16.117 1.00 18.00 314 ARG B O 1
ATOM 10149 N N . SER D 1 335 ? 14.236 135.057 18.216 1.00 17.10 315 SER B N 1
ATOM 10150 C CA . SER D 1 335 ? 13.131 135.756 18.856 1.00 21.06 315 SER B CA 1
ATOM 10151 C C . SER D 1 335 ? 13.487 137.227 19.065 1.00 26.44 315 SER B C 1
ATOM 10152 O O . SER D 1 335 ? 14.633 137.638 18.859 1.00 20.02 315 SER B O 1
ATOM 10155 N N . GLU D 1 336 ? 12.512 138.024 19.485 1.00 22.40 316 GLU B N 1
ATOM 10156 C CA . GLU D 1 336 ? 12.786 139.441 19.725 1.00 30.21 316 GLU B CA 1
ATOM 10157 C C . GLU D 1 336 ? 13.825 139.614 20.831 1.00 20.94 316 GLU B C 1
ATOM 10158 O O . GLU D 1 336 ? 14.749 140.419 20.705 1.00 22.83 316 GLU B O 1
ATOM 10164 N N . SER D 1 337 ? 13.665 138.870 21.917 1.00 21.46 317 SER B N 1
ATOM 10165 C CA . SER D 1 337 ? 14.583 138.986 23.041 1.00 26.16 317 SER B CA 1
ATOM 10166 C C . SER D 1 337 ? 15.985 138.503 22.665 1.00 26.71 317 SER B C 1
ATOM 10167 O O . SER D 1 337 ? 16.988 139.015 23.172 1.00 19.60 317 SER B O 1
ATOM 10170 N N . GLU D 1 338 ? 16.065 137.529 21.766 1.00 23.58 318 GLU B N 1
ATOM 10171 C CA . GLU D 1 338 ? 17.374 137.100 21.284 1.00 21.32 318 GLU B CA 1
ATOM 10172 C C . GLU D 1 338 ? 18.045 138.207 20.484 1.00 22.16 318 GLU B C 1
ATOM 10173 O O . GLU D 1 338 ? 19.233 138.464 20.668 1.00 21.72 318 GLU B O 1
ATOM 10179 N N . PHE D 1 339 ? 17.289 138.863 19.605 1.00 18.23 319 PHE B N 1
ATOM 10180 C CA . PHE D 1 339 ? 17.813 140.015 18.878 1.00 19.70 319 PHE B CA 1
ATOM 10181 C C . PHE D 1 339 ? 18.157 141.141 19.849 1.00 18.06 319 PHE B C 1
ATOM 10182 O O . PHE D 1 339 ? 19.135 141.852 19.662 1.00 20.15 319 PHE B O 1
ATOM 10190 N N . ALA D 1 340 ? 17.323 141.314 20.871 1.00 18.99 320 ALA B N 1
ATOM 10191 C CA . ALA D 1 340 ? 17.514 142.401 21.830 1.00 20.88 320 ALA B CA 1
ATOM 10192 C C . ALA D 1 340 ? 18.841 142.236 22.564 1.00 18.87 320 ALA B C 1
ATOM 10193 O O . ALA D 1 340 ? 19.530 143.214 22.838 1.00 22.15 320 ALA B O 1
ATOM 10195 N N . ALA D 1 341 ? 19.197 140.993 22.873 1.00 22.28 321 ALA B N 1
ATOM 10196 C CA . ALA D 1 341 ? 20.466 140.712 23.532 1.00 19.80 321 ALA B CA 1
ATOM 10197 C C . ALA D 1 341 ? 21.629 141.053 22.616 1.00 18.91 321 ALA B C 1
ATOM 10198 O O . ALA D 1 341 ? 22.619 141.637 23.054 1.00 21.11 321 ALA B O 1
ATOM 10200 N N . LEU D 1 342 ? 21.519 140.693 21.339 1.00 14.65 322 LEU B N 1
ATOM 10201 C CA . LEU D 1 342 ? 22.574 141.040 20.385 1.00 15.65 322 LEU B CA 1
ATOM 10202 C C . LEU D 1 342 ? 22.679 142.561 20.179 1.00 17.46 322 LEU B C 1
ATOM 10203 O O . LEU D 1 342 ? 23.785 143.111 20.060 1.00 17.27 322 LEU B O 1
ATOM 10208 N N . LEU D 1 343 ? 21.537 143.246 20.119 1.00 15.51 323 LEU B N 1
ATOM 10209 C CA . LEU D 1 343 ? 21.565 144.700 19.925 1.00 20.67 323 LEU B CA 1
ATOM 10210 C C . LEU D 1 343 ? 22.256 145.373 21.109 1.00 18.09 323 LEU B C 1
ATOM 10211 O O . LEU D 1 343 ? 22.987 146.350 20.951 1.00 21.07 323 LEU B O 1
ATOM 10216 N N . GLU D 1 344 ? 22.033 144.828 22.295 1.00 17.13 324 GLU B N 1
ATOM 10217 C CA . GLU D 1 344 ? 22.628 145.389 23.497 1.00 22.80 324 GLU B CA 1
ATOM 10218 C C . GLU D 1 344 ? 24.119 145.048 23.654 1.00 22.71 324 GLU B C 1
ATOM 10219 O O . GLU D 1 344 ? 24.785 145.576 24.540 1.00 20.66 324 GLU B O 1
ATOM 10225 N N . LYS D 1 345 ? 24.638 144.188 22.774 1.00 18.10 325 LYS B N 1
ATOM 10226 C CA . LYS D 1 345 ? 26.083 143.996 22.654 1.00 18.92 325 LYS B CA 1
ATOM 10227 C C . LYS D 1 345 ? 26.646 144.928 21.598 1.00 19.46 325 LYS B C 1
ATOM 10228 O O . LYS D 1 345 ? 27.855 144.947 21.358 1.00 22.47 325 LYS B O 1
ATOM 10234 N N . SER D 1 346 ? 25.770 145.706 20.968 1.00 17.08 326 SER B N 1
ATOM 10235 C CA . SER D 1 346 ? 26.153 146.455 19.777 1.00 16.92 326 SER B CA 1
ATOM 10236 C C . SER D 1 346 ? 25.881 147.958 19.869 1.00 21.76 326 SER B C 1
ATOM 10237 O O . SER D 1 346 ? 26.100 148.682 18.897 1.00 19.50 326 SER B O 1
ATOM 10240 N N . GLY D 1 347 ? 25.388 148.419 21.018 1.00 22.69 327 GLY B N 1
ATOM 10241 C CA . GLY D 1 347 ? 25.132 149.841 21.223 1.00 19.40 327 GLY B CA 1
ATOM 10242 C C . GLY D 1 347 ? 23.787 150.286 20.673 1.00 26.61 327 GLY B C 1
ATOM 10243 O O . GLY D 1 347 ? 23.580 151.465 20.355 1.00 22.19 327 GLY B O 1
ATOM 10244 N N . LEU D 1 348 ? 22.862 149.337 20.573 1.00 14.65 328 LEU B N 1
ATOM 10245 C CA . LEU D 1 348 ? 21.570 149.575 19.947 1.00 19.09 328 LEU B CA 1
ATOM 10246 C C . LEU D 1 348 ? 20.430 149.181 20.881 1.00 17.14 328 LEU B C 1
ATOM 10247 O O . LEU D 1 348 ? 20.616 148.361 21.783 1.00 17.19 328 LEU B O 1
ATOM 10252 N N . ARG D 1 349 ? 19.244 149.750 20.659 1.00 16.70 329 ARG B N 1
ATOM 10253 C CA . ARG D 1 349 ? 18.084 149.449 21.500 1.00 20.23 329 ARG B CA 1
ATOM 10254 C C . ARG D 1 349 ? 16.816 149.275 20.678 1.00 20.42 329 ARG B C 1
ATOM 10255 O O . ARG D 1 349 ? 16.557 150.034 19.752 1.00 19.03 329 ARG B O 1
ATOM 10263 N N . VAL D 1 350 ? 16.007 148.293 21.048 1.00 17.84 330 VAL B N 1
ATOM 10264 C CA . VAL D 1 350 ? 14.700 148.133 20.423 1.00 24.46 330 VAL B CA 1
ATOM 10265 C C . VAL D 1 350 ? 13.756 149.259 20.848 1.00 28.13 330 VAL B C 1
ATOM 10266 O O . VAL D 1 350 ? 13.567 149.497 22.043 1.00 23.67 330 VAL B O 1
ATOM 10270 N N . GLU D 1 351 ? 13.163 149.942 19.875 1.00 20.78 331 GLU B N 1
ATOM 10271 C CA . GLU D 1 351 ? 12.137 150.943 20.156 1.00 24.15 331 GLU B CA 1
ATOM 10272 C C . GLU D 1 351 ? 10.734 150.354 20.047 1.00 27.48 331 GLU B C 1
ATOM 10273 O O . GLU D 1 351 ? 9.910 150.539 20.937 1.00 28.88 331 GLU B O 1
ATOM 10279 N N . ARG D 1 352 ? 10.474 149.641 18.951 1.00 22.47 332 ARG B N 1
ATOM 10280 C CA . ARG D 1 352 ? 9.161 149.066 18.670 1.00 26.75 332 ARG B CA 1
ATOM 10281 C C . ARG D 1 352 ? 9.333 147.853 17.779 1.00 25.09 332 ARG B C 1
ATOM 10282 O O . ARG D 1 352 ? 10.328 147.744 17.061 1.00 21.98 332 ARG B O 1
ATOM 10290 N N . SER D 1 353 ? 8.339 146.972 17.799 1.00 25.01 333 SER B N 1
ATOM 10291 C CA . SER D 1 353 ? 8.307 145.812 16.913 1.00 28.10 333 SER B CA 1
ATOM 10292 C C . SER D 1 353 ? 6.961 145.741 16.194 1.00 36.01 333 SER B C 1
ATOM 10293 O O . SER D 1 353 ? 5.926 145.516 16.822 1.00 40.40 333 SER B O 1
ATOM 10296 N N . LEU D 1 354 ? 6.980 145.926 14.880 1.00 29.47 334 LEU B N 1
ATOM 10297 C CA . LEU D 1 354 ? 5.753 146.045 14.106 1.00 30.98 334 LEU B CA 1
ATOM 10298 C C . LEU D 1 354 ? 5.481 144.796 13.284 1.00 38.52 334 LEU B C 1
ATOM 10299 O O . LEU D 1 354 ? 6.395 144.243 12.664 1.00 27.23 334 LEU B O 1
ATOM 10304 N N . PRO D 1 355 ? 4.217 144.353 13.273 1.00 39.80 335 PRO B N 1
ATOM 10305 C CA . PRO D 1 355 ? 3.775 143.268 12.393 1.00 40.31 335 PRO B CA 1
ATOM 10306 C C . PRO D 1 355 ? 3.989 143.646 10.937 1.00 37.73 335 PRO B C 1
ATOM 10307 O O . PRO D 1 355 ? 3.994 144.830 10.594 1.00 34.67 335 PRO B O 1
ATOM 10311 N N . CYS D 1 356 ? 4.174 142.638 10.093 1.00 40.16 336 CYS B N 1
ATOM 10312 C CA . CYS D 1 356 ? 4.423 142.854 8.678 1.00 34.06 336 CYS B CA 1
ATOM 10313 C C . CYS D 1 356 ? 3.927 141.629 7.911 1.00 40.92 336 CYS B C 1
ATOM 10314 O O . CYS D 1 356 ? 4.576 140.578 7.910 1.00 35.01 336 CYS B O 1
ATOM 10317 N N . GLY D 1 357 ? 2.767 141.756 7.277 1.00 39.60 337 GLY B N 1
ATOM 10318 C CA . GLY D 1 357 ? 2.153 140.626 6.598 1.00 46.39 337 GLY B CA 1
ATOM 10319 C C . GLY D 1 357 ? 1.505 139.672 7.584 1.00 47.33 337 GLY B C 1
ATOM 10320 O O . GLY D 1 357 ? 1.173 140.065 8.701 1.00 53.58 337 GLY B O 1
ATOM 10321 N N . ALA D 1 358 ? 1.333 138.415 7.183 1.00 50.76 338 ALA B N 1
ATOM 10322 C CA . ALA D 1 358 ? 0.652 137.437 8.033 1.00 56.60 338 ALA B CA 1
ATOM 10323 C C . ALA D 1 358 ? 1.508 136.210 8.372 1.00 60.83 338 ALA B C 1
ATOM 10324 O O . ALA D 1 358 ? 1.004 135.215 8.905 1.00 59.02 338 ALA B O 1
ATOM 10326 N N . GLY D 1 359 ? 2.795 136.281 8.052 1.00 48.82 339 GLY B N 1
ATOM 10327 C CA . GLY D 1 359 ? 3.741 135.251 8.445 1.00 31.52 339 GLY B CA 1
ATOM 10328 C C . GLY D 1 359 ? 4.494 135.747 9.662 1.00 39.65 339 GLY B C 1
ATOM 10329 O O . GLY D 1 359 ? 3.979 136.585 10.407 1.00 32.61 339 GLY B O 1
ATOM 10330 N N . PRO D 1 360 ? 5.725 135.255 9.861 1.00 24.78 340 PRO B N 1
ATOM 10331 C CA . PRO D 1 360 ? 6.508 135.624 11.045 1.00 26.63 340 PRO B CA 1
ATOM 10332 C C . PRO D 1 360 ? 7.360 136.886 10.846 1.00 23.67 340 PRO B C 1
ATOM 10333 O O . PRO D 1 360 ? 8.186 137.217 11.697 1.00 23.41 340 PRO B O 1
ATOM 10337 N N . VAL D 1 361 ? 7.178 137.582 9.734 1.00 21.83 341 VAL B N 1
ATOM 10338 C CA . VAL D 1 361 ? 7.993 138.768 9.483 1.00 22.98 341 VAL B CA 1
ATOM 10339 C C . VAL D 1 361 ? 7.613 139.924 10.409 1.00 25.03 341 VAL B C 1
ATOM 10340 O O . VAL D 1 361 ? 6.435 140.241 10.568 1.00 24.94 341 VAL B O 1
ATOM 10344 N N . ARG D 1 362 ? 8.616 140.549 11.018 1.00 21.57 342 ARG B N 1
ATOM 10345 C CA . ARG D 1 362 ? 8.393 141.727 11.846 1.00 22.90 342 ARG B CA 1
ATOM 10346 C C . ARG D 1 362 ? 9.373 142.821 11.446 1.00 22.80 342 ARG B C 1
ATOM 10347 O O . ARG D 1 362 ? 10.467 142.549 10.945 1.00 19.15 342 ARG B O 1
ATOM 10355 N N . ILE D 1 363 ? 8.976 144.065 11.667 1.00 21.05 343 ILE B N 1
ATOM 10356 C CA . ILE D 1 363 ? 9.899 145.175 11.524 1.00 22.22 343 ILE B CA 1
ATOM 10357 C C . ILE D 1 363 ? 10.329 145.584 12.923 1.00 24.79 343 ILE B C 1
ATOM 10358 O O . ILE D 1 363 ? 9.500 145.985 13.738 1.00 22.78 343 ILE B O 1
ATOM 10363 N N . VAL D 1 364 ? 11.614 145.439 13.217 1.00 22.27 344 VAL B N 1
ATOM 10364 C CA . VAL D 1 364 ? 12.119 145.833 14.520 1.00 17.42 344 VAL B CA 1
ATOM 10365 C C . VAL D 1 364 ? 12.789 147.197 14.405 1.00 21.05 344 VAL B C 1
ATOM 10366 O O . VAL D 1 364 ? 13.832 147.346 13.769 1.00 21.10 344 VAL B O 1
ATOM 10370 N N . GLU D 1 365 ? 12.155 148.195 15.009 1.00 17.78 345 GLU B N 1
ATOM 10371 C CA . GLU D 1 365 ? 12.619 149.572 14.919 1.00 20.81 345 GLU B CA 1
ATOM 10372 C C . GLU D 1 365 ? 13.646 149.823 16.014 1.00 16.04 345 GLU B C 1
ATOM 10373 O O . GLU D 1 365 ? 13.369 149.606 17.192 1.00 18.45 345 GLU B O 1
ATOM 10379 N N . ILE D 1 366 ? 14.828 150.288 15.626 1.00 19.01 346 ILE B N 1
ATOM 10380 C CA . ILE D 1 366 ? 15.964 150.319 16.547 1.00 21.68 346 ILE B CA 1
ATOM 10381 C C . ILE D 1 366 ? 16.648 151.682 16.569 1.00 18.19 346 ILE B C 1
ATOM 10382 O O . ILE D 1 366 ? 16.851 152.299 15.528 1.00 17.00 346 ILE B O 1
ATOM 10387 N N . ARG D 1 367 ? 17.017 152.135 17.763 1.00 20.73 347 ARG B N 1
ATOM 10388 C CA . ARG D 1 367 ? 17.746 153.388 17.906 1.00 22.34 347 ARG B CA 1
ATOM 10389 C C . ARG D 1 367 ? 19.130 153.117 18.485 1.00 23.02 347 ARG B C 1
ATOM 10390 O O . ARG D 1 367 ? 19.370 152.050 19.044 1.00 19.47 347 ARG B O 1
ATOM 10398 N N . ARG D 1 368 ? 20.030 154.088 18.355 1.00 17.05 348 ARG B N 1
ATOM 10399 C CA . ARG D 1 368 ? 21.378 153.977 18.911 1.00 22.84 348 ARG B CA 1
ATOM 10400 C C . ARG D 1 368 ? 21.324 154.358 20.392 1.00 21.65 348 ARG B C 1
ATOM 10401 O O . ARG D 1 368 ? 20.685 155.346 20.746 1.00 24.59 348 ARG B O 1
ATOM 10409 N N . ALA D 1 369 ? 21.981 153.580 21.250 1.00 22.43 349 ALA B N 1
ATOM 10410 C CA . ALA D 1 369 ? 21.889 153.786 22.703 1.00 27.97 349 ALA B CA 1
ATOM 10411 C C . ALA D 1 369 ? 22.479 155.115 23.190 1.00 34.75 349 ALA B C 1
ATOM 10412 O O . ALA D 1 369 ? 23.505 155.584 22.691 1.00 29.99 349 ALA B O 1
#

Solvent-accessible surface area: 52888 Å² total

Foldseek 3Di:
DVVVVVVVVVVVVVVVCVVVLLLLLLVCLVLPVLVVQPPHKDALVVSCVSSVHDSVVSLVSQVVNCVVPAWPQPVPPRITHGDPRVNLLHDDLQRLVNLVSNLCSDPLNVQLVVQLVVLVVPLAASSCVRPVDALVVCLVPPVVNVVSVLSNNNVCLVLLLLVLVFDDCQVFQEEEEEQCFLQNVCNNCVSHVNHAYEYEHAVVRLVSNCVVCVVSVNNVRYHGHHDDLLVDDAADGQEYEYAPPLQLDDLVVSLSNLLRVLVRDQNHKYKYKYFADDDDADPVSVVVQSSSSHRRSGGHYHPVVVQVSLVSNQKHFPDKADGPDHRIIITIMGGD/DVVVVVVVVVVVVVVVCVVVLLLLLLVCLVQQQLVVQPVHKDALQVSCVSSVHDSVVSLVSQVVNCVVPQWPQPVPPRITHHDDNVNLLHDDLLRLVNLVSPLCSDPLLVQLVVQLVVCVVPLAASSCVRVVHALVVCLVVPVVNVVSVLSNNSPVLVQLLQVLVFDDCQPWAEEEEEQCFLPNVLNNCVSHVNHAYEYEHAVVRLVSVCVVCVVSVCNVRYHRHHDDLLVDDAADGQEYEYAPPLQLDDLVVSLSNLLRVLVRDQNHKYKYKYQADDDDDDPVQVVVQSSSCHRRSGGHYHVVSVQVSNVVNQKHFPAKTDTDPDSIIITIIGRD/DVVVVVVVVVVVVVVVCVVVLLLLLLVCLLLPQLVVQPVHKDALVVSCVSRVHDSVVSLVSQVVNCVVPAWPQVVPPRITHHDPRVNLLHDDLQRLVVLVSNLCSDPLLVQLVVVLVVCVVPLAASSCVRPVHALVVCLVPPVVNVVSVLSNNNVCLVQLLQVLVFDDCAVFQEEEEAQCFLQNVLNNCVSHVNHAYEYEHAVVRLVSNCVVCVVSVCNVRYHGHHDDLLPDDAADGQEYEYAPPLQLDDLVVSLSSLLSVLVRDQNHKYKYKYQADDPPADPVSVVVQSSSCHRRSGGHYHVVSVQVSNVSNQKHFPDKTDTPPHRIIITIMGGD/DVVVVVVVVVVVVVVVCVVVLLLLLLVCLLLPPLVVQPPHKDALQVSCVSRVHDSVVSLVSQVVNCVVPAWPQPPPPRITHHDPRPNLLHDDLQRLVNLVSPLCSDPLLVQLVVVLVVCVVPLAASSCVSPVHALVVCLVPPVVNVVSVLSNNNVVLQQLQLVLVFDDCPPFQEEEEEQCRLQNVCNNCVSYVNYAYEYEHAPPRLVSNCVVCVVSVCNVRYHGDHDDCLPVVAADGQEYEYAPPLQLDDLVVSLVVLLSNLVRDQNHKYKYKYFADDPDADPVSVVVQSSSCHRRSGGHYHPVSVQVSNVSRQKHFDDWTDGPDHRIIITIMGGD

Sequence (1344 aa):
GTAARAAAEETVNDILQGAWKARAIHVAVELGVPELLQEGPRTATALAEATGAHEQTLRRLLRRLLATVGVFDDLGHDDLFAQNALSAVLLPDPASPVATDARFQAAPWHWRAWEQLTHSVRTGEASFDVANGTSFWQLTHEDPKARELFNRAGSVSLTEAGQVAAAYDFSGAATAVDIGGGRGSLAAVLDAFPGLRGTLLERPPVAEEARELLTGRGLADRCEILPGDFFETIPDGADVYLIKHVLHDWDDDDVVRILRRIATTAKPDSRLLVIDNLIDERPAASTLFVDLLLLVLVGGAERSESEFAALLEKSGLRVERSLPCGAGPVRIVEIRRAGTAARAAAEETVNDILQGAWKARAIHVAVELGVPELLQEGPRTATALAEATGAHEQTLRRLLRLLATVGVFDDLGHDDLFAQNALSAVLLPDPASPVATDARRRFQAAPWHWRAWEQLTHSVRTGEASFDVANGTSFWQLTHEDPKARELFNRAGSVSSLTEAGQVAAAYDFSGAATAVDIGGGRGSLAAVLDAFPGLRRGTLLERPPVAEEARELLTGRGLADRCEILPGDFFETIPDGADVYLIKHVLHDWDDDDVVRILRRIATAKPDSRLLVIDNLIDERPAASSTLFVDLLLLVLVGGAERSESEFAALLEKSGLRVERSLPCGAGPVRIVEIRRAGTAARAAAEETVNDILQGAWKARAIHVAVELGVPELLQEGPRTATALAEATGAHEQTLRRLLRLLATVGVFDDDLGHDDLFAQNALSAVLLPDPASPVATDARRFQAAPWHWRAWEQLTHSVRTGEASFDVANGTSFWQLTHEDPKARELFNRAGSVSLTEAGQVAAAYDFSGAATAVDIGGGRGSLAAVLDAFPGLRGTLLERPPVAEEARELLTGRGLADRCEILPGDFFETIPDGADVYLIKHVLHDWDDDDVVRILRRIATAKPDSRLLVIDNLIDERPAASTLFVDLLLLVLVGGAERSESEFAALLEKSGLRVERSLPCGAGPVRIVEIRRAGTAARAAAEETVNDILQGAWKARAIHVAVELGVPELLQEGPRTATALAEATGAHEQTLRRLLRRLLATVGVFDDDLGHDDLFAQNALSAVLLPDPASPVATDARFQAAPWHWRAWEQLTHSVRTGEASFDVANGTSFWQLTHEDPKARELFNRAGSVSLTEAGQVAAAYDFSGAATAVDIGGGRGSLAAVLDAFPGLRGTLLERPPVAEEARELLTGRGLADRCEILPGDFFETIPDGADVYLIKHVLHDWDDDDVVRILRRIATAKPDSRLLVIDNLIDERPAASTLFVDLLLLVLVGGAERSESEFAALLEKSGLRVERSLPCGAGPVRIVEIRRA

GO terms:
  GO:0008171 O-methyltransferase activity (F, IDA)
  GO:0008168 methyltransferase activity (F, IDA)
  GO:1901663 quinone biosynthetic process (P, IDA)

Organism: Streptomyces lavendulae (NCBI:txid1914)

InterPro domains:
  IPR001077 O-methyltransferase, C-terminal domain [PF00891] (123-328)
  IPR012967 Caffeic acid 3-O-methyltransferase-like, dimerisation domain [PF08100] (24-101)
  IPR016461 O-methyltransferase-like [PIRSF005739] (16-329)
  IPR016461 O-methyltransferase-like [PS51683] (23-348)
  IPR029063 S-adenosyl-L-methionine-dependent methyltransferase superfamily [G3DSA:3.40.50.150] (100-349)
  IPR029063 S-adenosyl-L-methionine-dependent methyltransferase superfamily [SSF53335] (111-345)
  IPR036388 Winged helix-like DNA-binding domain superfamily [G3DSA:1.10.10.10] (11-99)
  IPR036390 Winged helix DNA-binding domain superfamily [SSF46785] (21-102)

Radius of gyration: 41.23 Å; Cα contacts (8 Å, |Δi|>4): 2644; chains: 4; bounding box: 59×129×100 Å

B-factor: mean 23.39, std 10.37, range [6.92, 85.92]

Nearest PDB structures (foldseek):
  6c5b-assembly1_B  TM=9.240E-01  e=3.468E-31  Lysobacter antibioticus
  7pga-assembly2_C  TM=9.114E-01  e=4.590E-25  Streptomyces peucetius
  7oy1-assembly1_A  TM=8.994E-01  e=5.558E-24  Streptomyces peucetius
  7phf-assembly2_D  TM=8.843E-01  e=4.239E-24  Streptomyces peucetius
  2ip2-assembly1_B  TM=7.718E-01  e=1.187E-23  Pseudomonas aeruginosa PAO1